Protein AF-0000000085035607 (afdb_homodimer)

Nearest PDB structures (foldseek):
  3ob6-assembly1_B  TM=6.962E-01  e=3.959E-10  Escherichia coli
  7s1y-assembly1_B  TM=7.139E-01  e=2.044E-07  Homo sapiens
  8fhn-assembly1_A  TM=6.153E-01  e=1.843E-08  Danio rerio
  8fhp-assembly1_A  TM=6.403E-01  e=1.843E-08  Danio rerio
  6m0z-assembly1_A  TM=5.279E-01  e=1.035E-05  Drosophila melanogaster

Structure (mmCIF, N/CA/C/O backbone):
data_AF-0000000085035607-model_v1
#
loop_
_entity.id
_entity.type
_entity.pdbx_description
1 polymer 'Amino acid permease-associated region'
#
loop_
_atom_site.group_PDB
_atom_site.id
_atom_site.type_symbol
_atom_site.label_atom_id
_atom_site.label_alt_id
_atom_site.label_comp_id
_atom_site.label_asym_id
_atom_site.label_entity_id
_atom_site.label_seq_id
_atom_site.pdbx_PDB_ins_code
_atom_site.Cartn_x
_atom_site.Cartn_y
_atom_site.Cartn_z
_atom_site.occupancy
_atom_site.B_iso_or_equiv
_atom_site.auth_seq_id
_atom_site.auth_comp_id
_atom_site.auth_asym_id
_atom_site.auth_atom_id
_atom_site.pdbx_PDB_model_num
ATOM 1 N N . MET A 1 1 ? 42.625 28.672 -24.312 1 25.92 1 MET A N 1
ATOM 2 C CA . MET A 1 1 ? 41.406 28.562 -23.531 1 25.92 1 MET A CA 1
ATOM 3 C C . MET A 1 1 ? 41.5 27.406 -22.531 1 25.92 1 MET A C 1
ATOM 5 O O . MET A 1 1 ? 41.625 26.25 -22.938 1 25.92 1 MET A O 1
ATOM 9 N N . SER A 1 2 ? 42.25 27.516 -21.484 1 31.12 2 SER A N 1
ATOM 10 C CA . SER A 1 2 ? 42.719 26.578 -20.469 1 31.12 2 SER A CA 1
ATOM 11 C C . SER A 1 2 ? 41.594 25.781 -19.859 1 31.12 2 SER A C 1
ATOM 13 O O . SER A 1 2 ? 40.656 26.359 -19.281 1 31.12 2 SER A O 1
ATOM 15 N N . GLY A 1 3 ? 41.062 24.75 -20.562 1 33.84 3 GLY A N 1
ATOM 16 C CA . GLY A 1 3 ? 39.906 23.891 -20.328 1 33.84 3 GLY A CA 1
ATOM 17 C C . GLY A 1 3 ? 39.906 23.281 -18.953 1 33.84 3 GLY A C 1
ATOM 18 O O . GLY A 1 3 ? 40.688 22.375 -18.641 1 33.84 3 GLY A O 1
ATOM 19 N N . GLU A 1 4 ? 39.656 24.016 -17.953 1 36.47 4 GLU A N 1
ATOM 20 C CA . GLU A 1 4 ? 39.594 23.5 -16.578 1 36.47 4 GLU A CA 1
ATOM 21 C C . GLU A 1 4 ? 38.781 22.219 -16.5 1 36.47 4 GLU A C 1
ATOM 23 O O . GLU A 1 4 ? 37.75 22.094 -17.172 1 36.47 4 GLU A O 1
ATOM 28 N N . ALA A 1 5 ? 39.344 21.156 -16.156 1 45.62 5 ALA A N 1
ATOM 29 C CA . ALA A 1 5 ? 38.781 19.828 -15.914 1 45.62 5 ALA A CA 1
ATOM 30 C C . ALA A 1 5 ? 37.406 19.938 -15.281 1 45.62 5 ALA A C 1
ATOM 32 O O . ALA A 1 5 ? 37.188 20.75 -14.391 1 45.62 5 ALA A O 1
ATOM 33 N N . PRO A 1 6 ? 36.25 19.484 -15.992 1 53.09 6 PRO A N 1
ATOM 34 C CA . PRO A 1 6 ? 34.844 19.594 -15.57 1 53.09 6 PRO A CA 1
ATOM 35 C C . PRO A 1 6 ? 34.656 19.344 -14.07 1 53.09 6 PRO A C 1
ATOM 37 O O . PRO A 1 6 ? 35.25 18.406 -13.523 1 53.09 6 PRO A O 1
ATOM 40 N N . THR A 1 7 ? 34.281 20.375 -13.234 1 63.69 7 THR A N 1
ATOM 41 C CA . THR A 1 7 ? 34 20.281 -11.805 1 63.69 7 THR A CA 1
ATOM 42 C C . THR A 1 7 ? 32.906 19.25 -11.531 1 63.69 7 THR A C 1
ATOM 44 O O . THR A 1 7 ? 32.031 19.016 -12.367 1 63.69 7 THR A O 1
ATOM 47 N N . LEU A 1 8 ? 33.094 18.328 -10.609 1 73.44 8 LEU A N 1
ATOM 48 C CA . LEU A 1 8 ? 32.188 17.266 -10.195 1 73.44 8 LEU A CA 1
ATOM 49 C C . LEU A 1 8 ? 30.766 17.812 -9.961 1 73.44 8 LEU A C 1
ATOM 51 O O . LEU A 1 8 ? 29.797 17.219 -10.438 1 73.44 8 LEU A O 1
ATOM 55 N N . PHE A 1 9 ? 30.703 19.016 -9.414 1 81.38 9 PHE A N 1
ATOM 56 C CA . PHE A 1 9 ? 29.438 19.703 -9.188 1 81.38 9 PHE A CA 1
ATOM 57 C C . PHE A 1 9 ? 29.328 20.922 -10.086 1 81.38 9 PHE A C 1
ATOM 59 O O . PHE A 1 9 ? 30.266 21.266 -10.805 1 81.38 9 PHE A O 1
ATOM 66 N N . VAL A 1 10 ? 28.125 21.484 -10.055 1 79.81 10 VAL A N 1
ATOM 67 C CA . VAL A 1 10 ? 27.859 22.609 -10.961 1 79.81 10 VAL A CA 1
ATOM 68 C C . VAL A 1 10 ? 28.875 23.719 -10.695 1 79.81 10 VAL A C 1
ATOM 70 O O . VAL A 1 10 ? 29.312 24.406 -11.625 1 79.81 10 VAL A O 1
ATOM 73 N N . ARG A 1 11 ? 29.188 23.875 -9.383 1 78.81 11 ARG A N 1
ATOM 74 C CA . ARG A 1 11 ? 30.156 24.891 -8.984 1 78.81 11 ARG A CA 1
ATOM 75 C C . ARG A 1 11 ? 30.953 24.422 -7.766 1 78.81 11 ARG A C 1
ATOM 77 O O . ARG A 1 11 ? 30.625 23.422 -7.145 1 78.81 11 ARG A O 1
ATOM 84 N N . ARG A 1 12 ? 31.984 25.297 -7.336 1 69.75 12 ARG A N 1
ATOM 85 C CA . ARG A 1 12 ? 32.906 24.906 -6.277 1 69.75 12 ARG A CA 1
ATOM 86 C C . ARG A 1 12 ? 32.312 25.203 -4.898 1 69.75 12 ARG A C 1
ATOM 88 O O . ARG A 1 12 ? 32.719 24.594 -3.908 1 69.75 12 ARG A O 1
ATOM 95 N N . ALA A 1 13 ? 31.406 26.188 -4.914 1 75.75 13 ALA A N 1
ATOM 96 C CA . ALA A 1 13 ? 30.672 26.547 -3.699 1 75.75 13 ALA A CA 1
ATOM 97 C C . ALA A 1 13 ? 29.188 26.656 -3.969 1 75.75 13 ALA A C 1
ATOM 99 O O . ALA A 1 13 ? 28.766 27 -5.082 1 75.75 13 ALA A O 1
ATOM 100 N N . SER A 1 14 ? 28.359 26.344 -2.92 1 79.88 14 SER A N 1
ATOM 101 C CA . SER A 1 14 ? 26.922 26.359 -3.115 1 79.88 14 SER A CA 1
ATOM 102 C C . SER A 1 14 ? 26.406 27.781 -3.314 1 79.88 14 SER A C 1
ATOM 104 O O . SER A 1 14 ? 25.438 28 -4.051 1 79.88 14 SER A O 1
ATOM 106 N N . GLY A 1 15 ? 27.062 28.734 -2.65 1 74.62 15 GLY A N 1
ATOM 107 C CA . GLY A 1 15 ? 26.609 30.125 -2.689 1 74.62 15 GLY A CA 1
ATOM 108 C C . GLY A 1 15 ? 25.578 30.438 -1.624 1 74.62 15 GLY A C 1
ATOM 109 O O . GLY A 1 15 ? 25.234 31.609 -1.417 1 74.62 15 GLY A O 1
ATOM 110 N N . LEU A 1 16 ? 25.203 29.484 -0.873 1 81.25 16 LEU A N 1
ATOM 111 C CA . LEU A 1 16 ? 24.281 29.688 0.243 1 81.25 16 LEU A CA 1
ATOM 112 C C . LEU A 1 16 ? 25.047 30.125 1.496 1 81.25 16 LEU A C 1
ATOM 114 O O . LEU A 1 16 ? 26.188 29.703 1.706 1 81.25 16 LEU A O 1
ATOM 118 N N . VAL A 1 17 ? 24.406 30.953 2.264 1 81.62 17 VAL A N 1
ATOM 119 C CA . VAL A 1 17 ? 25.109 31.547 3.4 1 81.62 17 VAL A CA 1
ATOM 120 C C . VAL A 1 17 ? 24.562 30.969 4.703 1 81.62 17 VAL A C 1
ATOM 122 O O . VAL A 1 17 ? 23.344 30.766 4.832 1 81.62 17 VAL A O 1
ATOM 125 N N . ARG A 1 18 ? 25.453 30.766 5.672 1 88 18 ARG A N 1
ATOM 126 C CA . ARG A 1 18 ? 25.078 30.219 6.977 1 88 18 ARG A CA 1
ATOM 127 C C . ARG A 1 18 ? 24.484 31.312 7.871 1 88 18 ARG A C 1
ATOM 129 O O . ARG A 1 18 ? 25.219 31.984 8.602 1 88 18 ARG A O 1
ATOM 136 N N . THR A 1 19 ? 23.172 31.344 7.91 1 87.5 19 THR A N 1
ATOM 137 C CA . THR A 1 19 ? 22.516 32.438 8.617 1 87.5 19 THR A CA 1
ATOM 138 C C . THR A 1 19 ? 21.516 31.891 9.641 1 87.5 19 THR A C 1
ATOM 140 O O . THR A 1 19 ? 21.047 32.625 10.5 1 87.5 19 THR A O 1
ATOM 143 N N . VAL A 1 20 ? 21.266 30.609 9.617 1 91.88 20 VAL A N 1
ATOM 144 C CA . VAL A 1 20 ? 20.172 30.047 10.398 1 91.88 20 VAL A CA 1
ATOM 145 C C . VAL A 1 20 ? 20.688 29.609 11.773 1 91.88 20 VAL A C 1
ATOM 147 O O . VAL A 1 20 ? 21.453 28.641 11.883 1 91.88 20 VAL A O 1
ATOM 150 N N . GLY A 1 21 ? 20.234 30.297 12.773 1 92.38 21 GLY A N 1
ATOM 151 C CA . GLY A 1 21 ? 20.547 29.922 14.141 1 92.38 21 GLY A CA 1
ATOM 152 C C . GLY A 1 21 ? 19.609 28.891 14.719 1 92.38 21 GLY A C 1
ATOM 153 O O . GLY A 1 21 ? 18.656 28.484 14.062 1 92.38 21 GLY A O 1
ATOM 154 N N . PRO A 1 22 ? 19.844 28.469 15.969 1 94 22 PRO A N 1
ATOM 155 C CA . PRO A 1 22 ? 19.047 27.406 16.578 1 94 22 PRO A CA 1
ATOM 156 C C . PRO A 1 22 ? 17.562 27.75 16.688 1 94 22 PRO A C 1
ATOM 158 O O . PRO A 1 22 ? 16.703 26.906 16.484 1 94 22 PRO A O 1
ATOM 161 N N . PHE A 1 23 ? 17.25 28.953 17.062 1 94.75 23 PHE A N 1
ATOM 162 C CA . PHE A 1 23 ? 15.859 29.344 17.219 1 94.75 23 PHE A CA 1
ATOM 163 C C . PHE A 1 23 ? 15.133 29.328 15.883 1 94.75 23 PHE A C 1
ATOM 165 O O . PHE A 1 23 ? 14.008 28.828 15.781 1 94.75 23 PHE A O 1
ATOM 172 N N . THR A 1 24 ? 15.781 29.906 14.914 1 94.44 24 THR A N 1
ATOM 173 C CA . THR A 1 24 ? 15.195 29.891 13.578 1 94.44 24 THR A CA 1
ATOM 174 C C . THR A 1 24 ? 15.055 28.469 13.062 1 94.44 24 THR A C 1
ATOM 176 O O . THR A 1 24 ? 14.078 28.141 12.391 1 94.44 24 THR A O 1
ATOM 179 N N . ALA A 1 25 ? 16.016 27.641 13.359 1 95.88 25 ALA A N 1
ATOM 180 C CA . ALA A 1 25 ? 15.93 26.234 12.977 1 95.88 25 ALA A CA 1
ATOM 181 C C . ALA A 1 25 ? 14.711 25.562 13.625 1 95.88 25 ALA A C 1
ATOM 183 O O . ALA A 1 25 ? 13.984 24.812 12.969 1 95.88 25 ALA A O 1
ATOM 184 N N . PHE A 1 26 ? 14.547 25.828 14.867 1 96.62 26 PHE A N 1
ATOM 185 C CA . PHE A 1 26 ? 13.375 25.312 15.562 1 96.62 26 PHE A CA 1
ATOM 186 C C . PHE A 1 26 ? 12.094 25.844 14.93 1 96.62 26 PHE A C 1
ATOM 188 O O . PHE A 1 26 ? 11.133 25.094 14.742 1 96.62 26 PHE A O 1
ATOM 195 N N . MET A 1 27 ? 12.086 27.094 14.602 1 96.12 27 MET A N 1
ATOM 196 C CA . MET A 1 27 ? 10.891 27.703 14.023 1 96.12 27 MET A CA 1
ATOM 197 C C . MET A 1 27 ? 10.586 27.109 12.648 1 96.12 27 MET A C 1
ATOM 199 O O . MET A 1 27 ? 9.422 26.984 12.266 1 96.12 27 MET A O 1
ATOM 203 N N . ILE A 1 28 ? 11.586 26.734 11.93 1 95.31 28 ILE A N 1
ATOM 204 C CA . ILE A 1 28 ? 11.367 26.062 10.656 1 95.31 28 ILE A CA 1
ATOM 205 C C . ILE A 1 28 ? 10.617 24.75 10.891 1 95.31 28 ILE A C 1
ATOM 207 O O . ILE A 1 28 ? 9.625 24.469 10.211 1 95.31 28 ILE A O 1
ATOM 211 N N . VAL A 1 29 ? 11.031 24 11.875 1 97.56 29 VAL A N 1
ATOM 212 C CA . VAL A 1 29 ? 10.414 22.719 12.203 1 97.56 29 VAL A CA 1
ATOM 213 C C . VAL A 1 29 ? 9 22.938 12.727 1 97.56 29 VAL A C 1
ATOM 215 O O . VAL A 1 29 ? 8.055 22.297 12.273 1 97.56 29 VAL A O 1
ATOM 218 N N . PHE A 1 30 ? 8.891 23.875 13.617 1 97.38 30 PHE A N 1
ATOM 219 C CA . PHE A 1 30 ? 7.605 24.156 14.234 1 97.38 30 PHE A CA 1
ATOM 220 C C . PHE A 1 30 ? 6.602 24.641 13.195 1 97.38 30 PHE A C 1
ATOM 222 O O . PHE A 1 30 ? 5.465 24.156 13.148 1 97.38 30 PHE A O 1
ATOM 229 N N . THR A 1 31 ? 7.023 25.547 12.375 1 95.12 31 THR A N 1
ATOM 230 C CA . THR A 1 31 ? 6.145 26.141 11.375 1 95.12 31 THR A CA 1
ATOM 231 C C . THR A 1 31 ? 5.77 25.109 10.305 1 95.12 31 THR A C 1
ATOM 233 O O . THR A 1 31 ? 4.645 25.125 9.797 1 95.12 31 THR A O 1
ATOM 236 N N . HIS A 1 32 ? 6.648 24.25 10.008 1 95.94 32 HIS A N 1
ATOM 237 C CA . HIS A 1 32 ? 6.391 23.25 8.984 1 95.94 32 HIS A CA 1
ATOM 238 C C . HIS A 1 32 ? 5.496 22.125 9.516 1 95.94 32 HIS A C 1
ATOM 240 O O . HIS A 1 32 ? 4.895 21.391 8.742 1 95.94 32 HIS A O 1
ATOM 246 N N . THR A 1 33 ? 5.352 21.984 10.781 1 96.94 33 THR A N 1
ATOM 247 C CA . THR A 1 33 ? 4.719 20.797 11.359 1 96.94 33 THR A CA 1
ATOM 248 C C . THR A 1 33 ? 3.336 21.141 11.906 1 96.94 33 THR A C 1
ATOM 250 O O . THR A 1 33 ? 2.344 20.5 11.547 1 96.94 33 THR A O 1
ATOM 253 N N . VAL A 1 34 ? 3.229 22.125 12.742 1 97.62 34 VAL A N 1
ATOM 254 C CA . VAL A 1 34 ? 1.983 22.422 13.438 1 97.62 34 VAL A CA 1
ATOM 255 C C . VAL A 1 34 ? 1.049 23.203 12.508 1 97.62 34 VAL A C 1
ATOM 257 O O . VAL A 1 34 ? 1.354 24.328 12.109 1 97.62 34 VAL A O 1
ATOM 260 N N . GLY A 1 35 ? 0.015 22.594 12.055 1 94.75 35 GLY A N 1
ATOM 261 C CA . GLY A 1 35 ? -0.886 23.25 11.117 1 94.75 35 GLY A CA 1
ATOM 262 C C . GLY A 1 35 ? -2.176 22.484 10.898 1 94.75 35 GLY A C 1
ATOM 263 O O . GLY A 1 35 ? -2.867 22.125 11.852 1 94.75 35 GLY A O 1
ATOM 264 N N . GLY A 1 36 ? -2.438 22.156 9.664 1 91 36 GLY A N 1
ATOM 265 C CA . GLY A 1 36 ? -3.725 21.594 9.281 1 91 36 GLY A CA 1
ATOM 266 C C . GLY A 1 36 ? -3.926 20.172 9.758 1 91 36 GLY A C 1
ATOM 267 O O . GLY A 1 36 ? -5.062 19.734 9.945 1 91 36 GLY A O 1
ATOM 268 N N . GLY A 1 37 ? -2.883 19.469 9.945 1 92.88 37 GLY A N 1
ATOM 269 C CA . GLY A 1 37 ? -3.027 18.109 10.43 1 92.88 37 GLY A CA 1
ATOM 270 C C . GLY A 1 37 ? -3.674 18.031 11.805 1 92.88 37 GLY A C 1
ATOM 271 O O . GLY A 1 37 ? -4.637 17.281 12 1 92.88 37 GLY A O 1
ATOM 272 N N . ILE A 1 38 ? -3.25 18.844 12.688 1 96.62 38 ILE A N 1
ATOM 273 C CA . ILE A 1 38 ? -3.719 18.766 14.062 1 96.62 38 ILE A CA 1
ATOM 274 C C . ILE A 1 38 ? -4.988 19.594 14.234 1 96.62 38 ILE A C 1
ATOM 276 O O . ILE A 1 38 ? -5.871 19.25 15.016 1 96.62 38 ILE A O 1
ATOM 280 N N . HIS A 1 39 ? -5.188 20.641 13.445 1 97.12 39 HIS A N 1
ATOM 281 C CA . HIS A 1 39 ? -6.281 21.562 13.711 1 97.12 39 HIS A CA 1
ATOM 282 C C . HIS A 1 39 ? -7.465 21.297 12.789 1 97.12 39 HIS A C 1
ATOM 284 O O . HIS A 1 39 ? -8.57 21.797 13.031 1 97.12 39 HIS A O 1
ATOM 290 N N . ARG A 1 40 ? -7.25 20.562 11.766 1 94.81 40 ARG A N 1
ATOM 291 C CA . ARG A 1 40 ? -8.344 20.25 10.859 1 94.81 40 ARG A CA 1
ATOM 292 C C . ARG A 1 40 ? -8.555 18.75 10.75 1 94.81 40 ARG A C 1
ATOM 294 O O . ARG A 1 40 ? -9.633 18.234 11.07 1 94.81 40 ARG A O 1
ATOM 301 N N . LEU A 1 41 ? -7.516 18.016 10.422 1 93.06 41 LEU A N 1
ATOM 302 C CA . LEU A 1 41 ? -7.668 16.578 10.203 1 93.06 41 LEU A CA 1
ATOM 303 C C . LEU A 1 41 ? -7.98 15.859 11.508 1 93.06 41 LEU A C 1
ATOM 305 O O . LEU A 1 41 ? -8.711 14.867 11.508 1 93.06 41 LEU A O 1
ATOM 309 N N . ALA A 1 42 ? -7.449 16.328 12.586 1 95.12 42 ALA A N 1
ATOM 310 C CA . ALA A 1 42 ? -7.762 15.719 13.867 1 95.12 42 ALA A CA 1
ATOM 311 C C . ALA A 1 42 ? -9.242 15.875 14.211 1 95.12 42 ALA A C 1
ATOM 313 O O . ALA A 1 42 ? -9.828 15.016 14.875 1 95.12 42 ALA A O 1
ATOM 314 N N . VAL A 1 43 ? -9.828 16.953 13.695 1 94.44 43 VAL A N 1
ATOM 315 C CA . VAL A 1 43 ? -11.234 17.219 13.984 1 94.44 43 VAL A CA 1
ATOM 316 C C . VAL A 1 43 ? -12.117 16.312 13.133 1 94.44 43 VAL A C 1
ATOM 318 O O . VAL A 1 43 ? -13.086 15.727 13.625 1 94.44 43 VAL A O 1
ATOM 321 N N . ILE A 1 44 ? -11.797 16.141 11.938 1 92.31 44 ILE A N 1
ATOM 322 C CA . ILE A 1 44 ? -12.68 15.414 11.039 1 92.31 44 ILE A CA 1
ATOM 323 C C . ILE A 1 44 ? -12.445 13.914 11.18 1 92.31 44 ILE A C 1
ATOM 325 O O . ILE A 1 44 ? -13.242 13.109 10.695 1 92.31 44 ILE A O 1
ATOM 329 N N . ALA A 1 45 ? -11.383 13.531 11.859 1 93.38 45 ALA A N 1
ATOM 330 C CA . ALA A 1 45 ? -10.969 12.133 11.953 1 93.38 45 ALA A CA 1
ATOM 331 C C . ALA A 1 45 ? -12.055 11.281 12.609 1 93.38 45 ALA A C 1
ATOM 333 O O . ALA A 1 45 ? -12.25 10.125 12.242 1 93.38 45 ALA A O 1
ATOM 334 N N . ALA A 1 46 ? -12.773 11.859 13.57 1 94.81 46 ALA A N 1
ATOM 335 C CA . ALA A 1 46 ? -13.789 11.086 14.273 1 94.81 46 ALA A CA 1
ATOM 336 C C . ALA A 1 46 ? -14.969 10.766 13.359 1 94.81 46 ALA A C 1
ATOM 338 O O . ALA A 1 46 ? -15.648 9.75 13.547 1 94.81 46 ALA A O 1
ATOM 339 N N . TYR A 1 47 ? -15.195 11.688 12.445 1 94.94 47 TYR A N 1
ATOM 340 C CA . TYR A 1 47 ? -16.25 11.438 11.461 1 94.94 47 TYR A CA 1
ATOM 341 C C . TYR A 1 47 ? -15.797 10.406 10.438 1 94.94 47 TYR A C 1
ATOM 343 O O . TYR A 1 47 ? -16.562 9.516 10.07 1 94.94 47 TYR A O 1
ATOM 351 N N . GLN A 1 48 ? -14.539 10.469 10.07 1 92 48 GLN A N 1
ATOM 352 C CA . GLN A 1 48 ? -14.031 9.609 9.008 1 92 48 GLN A CA 1
ATOM 353 C C . GLN A 1 48 ? -13.742 8.203 9.531 1 92 48 GLN A C 1
ATOM 355 O O . GLN A 1 48 ? -13.859 7.227 8.789 1 92 48 GLN A O 1
ATOM 360 N N . HIS A 1 49 ? -13.367 8.102 10.727 1 94.25 49 HIS A N 1
ATOM 361 C CA . HIS A 1 49 ? -13.094 6.852 11.422 1 94.25 49 HIS A CA 1
ATOM 362 C C . HIS A 1 49 ? -13.758 6.824 12.797 1 94.25 49 HIS A C 1
ATOM 364 O O . HIS A 1 49 ? -13.078 6.953 13.812 1 94.25 49 HIS A O 1
ATOM 370 N N . PRO A 1 50 ? -15.008 6.523 12.797 1 96.62 50 PRO A N 1
ATOM 371 C CA . PRO A 1 50 ? -15.766 6.664 14.047 1 96.62 50 PRO A CA 1
ATOM 372 C C . PRO A 1 50 ? -15.273 5.727 15.141 1 96.62 50 PRO A C 1
ATOM 374 O O . PRO A 1 50 ? -15.453 6.012 16.328 1 96.62 50 PRO A O 1
ATOM 377 N N . ALA A 1 51 ? -14.633 4.645 14.805 1 96.69 51 ALA A N 1
ATOM 378 C CA . ALA A 1 51 ? -14.172 3.678 15.797 1 96.69 51 ALA A CA 1
ATOM 379 C C . ALA A 1 51 ? -12.812 4.078 16.375 1 96.69 51 ALA A C 1
ATOM 381 O O . ALA A 1 51 ? -12.312 3.449 17.297 1 96.69 51 ALA A O 1
ATOM 382 N N . ALA A 1 52 ? -12.312 5.141 15.875 1 96.94 52 ALA A N 1
ATOM 383 C CA . ALA A 1 52 ? -10.969 5.551 16.281 1 96.94 52 ALA A CA 1
ATOM 384 C C . ALA A 1 52 ? -11.023 6.402 17.547 1 96.94 52 ALA A C 1
ATOM 386 O O . ALA A 1 52 ? -12.047 7.012 17.859 1 96.94 52 ALA A O 1
ATOM 387 N N . PHE A 1 53 ? -9.977 6.316 18.297 1 97.75 53 PHE A N 1
ATOM 388 C CA . PHE A 1 53 ? -9.672 7.336 19.297 1 97.75 53 PHE A CA 1
ATOM 389 C C . PHE A 1 53 ? -8.5 8.203 18.844 1 97.75 53 PHE A C 1
ATOM 391 O O . PHE A 1 53 ? -7.344 7.805 18.984 1 97.75 53 PHE A O 1
ATOM 398 N N . VAL A 1 54 ? -8.766 9.367 18.422 1 97.12 54 VAL A N 1
ATOM 399 C CA . VAL A 1 54 ? -7.883 10.219 17.641 1 97.12 54 VAL A CA 1
ATOM 400 C C . VAL A 1 54 ? -6.648 10.578 18.453 1 97.12 54 VAL A C 1
ATOM 402 O O . VAL A 1 54 ? -5.527 10.578 17.938 1 97.12 54 VAL A O 1
ATOM 405 N N . PRO A 1 55 ? -6.703 10.859 19.781 1 97.5 55 PRO A N 1
ATOM 406 C CA . PRO A 1 55 ? -5.496 11.156 20.562 1 97.5 55 PRO A CA 1
ATOM 407 C C . PRO A 1 55 ? -4.469 10.031 20.5 1 97.5 55 PRO A C 1
ATOM 409 O O . PRO A 1 55 ? -3.264 10.289 20.422 1 97.5 55 PRO A O 1
ATOM 412 N N . TYR A 1 56 ? -4.961 8.805 20.5 1 97.88 56 TYR A N 1
ATOM 413 C CA . TYR A 1 56 ? -4.047 7.672 20.406 1 97.88 56 TYR A CA 1
ATOM 414 C C . TYR A 1 56 ? -3.377 7.621 19.047 1 97.88 56 TYR A C 1
ATOM 416 O O . TYR A 1 56 ? -2.24 7.16 18.922 1 97.88 56 TYR A O 1
ATOM 424 N N . SER A 1 57 ? -4.125 8.016 18 1 97.44 57 SER A N 1
ATOM 425 C CA . SER A 1 57 ? -3.531 8.055 16.672 1 97.44 57 SER A CA 1
ATOM 426 C C . SER A 1 57 ? -2.295 8.945 16.641 1 97.44 57 SER A C 1
ATOM 428 O O . SER A 1 57 ? -1.262 8.57 16.078 1 97.44 57 SER A O 1
ATOM 430 N N . PHE A 1 58 ? -2.383 10.117 17.25 1 97.94 58 PHE A N 1
ATOM 431 C CA . PHE A 1 58 ? -1.278 11.07 17.266 1 97.94 58 PHE A CA 1
ATOM 432 C C . PHE A 1 58 ? -0.17 10.594 18.203 1 97.94 58 PHE A C 1
ATOM 434 O O . PHE A 1 58 ? 1.012 10.836 17.938 1 97.94 58 PHE A O 1
ATOM 441 N N . LEU A 1 59 ? -0.534 9.93 19.281 1 97.75 59 LEU A N 1
ATOM 442 C CA . LEU A 1 59 ? 0.446 9.398 20.234 1 97.75 59 LEU A CA 1
ATOM 443 C C . LEU A 1 59 ? 1.283 8.305 19.578 1 97.75 59 LEU A C 1
ATOM 445 O O . LEU A 1 59 ? 2.514 8.344 19.641 1 97.75 59 LEU A O 1
ATOM 449 N N . ILE A 1 60 ? 0.649 7.375 18.938 1 97.12 60 ILE A N 1
ATOM 450 C CA . ILE A 1 60 ? 1.322 6.23 18.328 1 97.12 60 ILE A CA 1
ATOM 451 C C . ILE A 1 60 ? 2.227 6.703 17.188 1 97.12 60 ILE A C 1
ATOM 453 O O . ILE A 1 60 ? 3.377 6.273 17.078 1 97.12 60 ILE A O 1
ATOM 457 N N . THR A 1 61 ? 1.688 7.547 16.359 1 96.75 61 THR A N 1
ATOM 458 C CA . THR A 1 61 ? 2.479 8.07 15.25 1 96.75 61 THR A CA 1
ATOM 459 C C . THR A 1 61 ? 3.678 8.859 15.766 1 96.75 61 THR A C 1
ATOM 461 O O . THR A 1 61 ? 4.766 8.797 15.188 1 96.75 61 THR A O 1
ATOM 464 N N . GLY A 1 62 ? 3.461 9.617 16.828 1 97 62 GLY A N 1
ATOM 465 C CA . GLY A 1 62 ? 4.551 10.383 17.422 1 97 62 GLY A CA 1
ATOM 466 C C . GLY A 1 62 ? 5.648 9.5 17.984 1 97 62 GLY A C 1
ATOM 467 O O . GLY A 1 62 ? 6.828 9.711 17.703 1 97 62 GLY A O 1
ATOM 468 N N . LEU A 1 63 ? 5.285 8.484 18.719 1 96.75 63 LEU A N 1
ATOM 469 C CA . LEU A 1 63 ? 6.242 7.641 19.422 1 96.75 63 LEU A CA 1
ATOM 470 C C . LEU A 1 63 ? 6.906 6.656 18.469 1 96.75 63 LEU A C 1
ATOM 472 O O . LEU A 1 63 ? 8.117 6.426 18.547 1 96.75 63 LEU A O 1
ATOM 476 N N . ALA A 1 64 ? 6.152 6.152 17.562 1 96.38 64 ALA A N 1
ATOM 477 C CA . ALA A 1 64 ? 6.664 5.066 16.734 1 96.38 64 ALA A CA 1
ATOM 478 C C . ALA A 1 64 ? 7.367 5.609 15.484 1 96.38 64 ALA A C 1
ATOM 480 O O . ALA A 1 64 ? 8.281 4.973 14.953 1 96.38 64 ALA A O 1
ATOM 481 N N . LEU A 1 65 ? 6.977 6.809 15.016 1 96.69 65 LEU A N 1
ATOM 482 C CA . LEU A 1 65 ? 7.5 7.301 13.75 1 96.69 65 LEU A CA 1
ATOM 483 C C . LEU A 1 65 ? 8.25 8.609 13.938 1 96.69 65 LEU A C 1
ATOM 485 O O . LEU A 1 65 ? 9.445 8.703 13.625 1 96.69 65 LEU A O 1
ATOM 489 N N . ALA A 1 66 ? 7.578 9.562 14.516 1 96.62 66 ALA A N 1
ATOM 490 C CA . ALA A 1 66 ? 8.086 10.93 14.508 1 96.62 66 ALA A CA 1
ATOM 491 C C . ALA A 1 66 ? 9.383 11.039 15.305 1 96.62 66 ALA A C 1
ATOM 493 O O . ALA A 1 66 ? 10.398 11.508 14.797 1 96.62 66 ALA A O 1
ATOM 494 N N . ILE A 1 67 ? 9.422 10.547 16.5 1 96.81 67 ILE A N 1
ATOM 495 C CA . ILE A 1 67 ? 10.578 10.719 17.375 1 96.81 67 ILE A CA 1
ATOM 496 C C . ILE A 1 67 ? 11.766 9.945 16.797 1 96.81 67 ILE A C 1
ATOM 498 O O . ILE A 1 67 ? 12.852 10.508 16.625 1 96.81 67 ILE A O 1
ATOM 502 N N . PRO A 1 68 ? 11.617 8.68 16.438 1 97.19 68 PRO A N 1
ATOM 503 C CA . PRO A 1 68 ? 12.766 7.973 15.859 1 97.19 68 PRO A CA 1
ATOM 504 C C . PRO A 1 68 ? 13.258 8.602 14.555 1 97.19 68 PRO A C 1
ATOM 506 O O . PRO A 1 68 ? 14.461 8.68 14.328 1 97.19 68 PRO A O 1
ATOM 509 N N . THR A 1 69 ? 12.375 9.023 13.742 1 97.25 69 THR A N 1
ATOM 510 C CA . THR A 1 69 ? 12.742 9.641 12.477 1 97.25 69 THR A CA 1
ATOM 511 C C . THR A 1 69 ? 13.484 10.953 12.711 1 97.25 69 THR A C 1
ATOM 513 O O . THR A 1 69 ? 14.477 11.242 12.039 1 97.25 69 THR A O 1
ATOM 516 N N . ALA A 1 70 ? 12.961 11.727 13.641 1 97.5 70 ALA A N 1
ATOM 517 C CA . ALA A 1 70 ? 13.633 12.977 13.992 1 97.5 70 ALA A CA 1
ATOM 518 C C . ALA A 1 70 ? 15.062 12.727 14.453 1 97.5 70 ALA A C 1
ATOM 520 O O . ALA A 1 70 ? 15.977 13.461 14.086 1 97.5 70 ALA A O 1
ATOM 521 N N . LEU A 1 71 ? 15.25 11.727 15.25 1 97.25 71 LEU A N 1
ATOM 522 C CA . LEU A 1 71 ? 16.578 11.383 15.742 1 97.25 71 LEU A CA 1
ATOM 523 C C . LEU A 1 71 ? 17.484 10.953 14.594 1 97.25 71 LEU A C 1
ATOM 525 O O . LEU A 1 71 ? 18.641 11.391 14.508 1 97.25 71 LEU A O 1
ATOM 529 N N . VAL A 1 72 ? 17 10.141 13.719 1 97.62 72 VAL A N 1
ATOM 530 C CA . VAL A 1 72 ? 17.766 9.641 12.578 1 97.62 72 VAL A CA 1
ATOM 531 C C . VAL A 1 72 ? 18.172 10.812 11.68 1 97.62 72 VAL A C 1
ATOM 533 O O . VAL A 1 72 ? 19.344 10.938 11.32 1 97.62 72 VAL A O 1
ATOM 536 N N . TYR A 1 73 ? 17.25 11.664 11.383 1 97.81 73 TYR A N 1
ATOM 537 C CA . TYR A 1 73 ? 17.516 12.781 10.484 1 97.81 73 TYR A CA 1
ATOM 538 C C . TYR A 1 73 ? 18.469 13.781 11.133 1 97.81 73 TYR A C 1
ATOM 540 O O . TYR A 1 73 ? 19.281 14.398 10.445 1 97.81 73 TYR A O 1
ATOM 548 N N . THR A 1 74 ? 18.328 13.938 12.438 1 97.06 74 THR A N 1
ATOM 549 C CA . THR A 1 74 ? 19.25 14.805 13.164 1 97.06 74 THR A CA 1
ATOM 550 C C . THR A 1 74 ? 20.672 14.281 13.07 1 97.06 74 THR A C 1
ATOM 552 O O . THR A 1 74 ? 21.609 15.039 12.773 1 97.06 74 THR A O 1
ATOM 555 N N . MET A 1 75 ? 20.859 13.039 13.289 1 96.81 75 MET A N 1
ATOM 556 C CA . MET A 1 75 ? 22.188 12.445 13.258 1 96.81 75 MET A CA 1
ATOM 557 C C . MET A 1 75 ? 22.766 12.469 11.844 1 96.81 75 MET A C 1
ATOM 559 O O . MET A 1 75 ? 23.938 12.789 11.648 1 96.81 75 MET A O 1
ATOM 563 N N . LEU A 1 76 ? 21.953 12.18 10.859 1 97.06 76 LEU A N 1
ATOM 564 C CA . LEU A 1 76 ? 22.406 12.219 9.469 1 97.06 76 LEU A CA 1
ATOM 565 C C . LEU A 1 76 ? 22.719 13.648 9.047 1 97.06 76 LEU A C 1
ATOM 567 O O . LEU A 1 76 ? 23.703 13.891 8.336 1 97.06 76 LEU A O 1
ATOM 571 N N . GLY A 1 77 ? 21.844 14.562 9.469 1 95.94 77 GLY A N 1
ATOM 572 C CA . GLY A 1 77 ? 22.047 15.961 9.133 1 95.94 77 GLY A CA 1
ATOM 573 C C . GLY A 1 77 ? 23.297 16.547 9.75 1 95.94 77 GLY A C 1
ATOM 574 O O . GLY A 1 77 ? 23.969 17.391 9.141 1 95.94 77 GLY A O 1
ATOM 575 N N . ALA A 1 78 ? 23.594 16.125 10.938 1 94.5 78 ALA A N 1
ATOM 576 C CA . ALA A 1 78 ? 24.812 16.578 11.602 1 94.5 78 ALA A CA 1
ATOM 577 C C . ALA A 1 78 ? 26.062 16 10.914 1 94.5 78 ALA A C 1
ATOM 579 O O . ALA A 1 78 ? 27.094 16.672 10.859 1 94.5 78 ALA A O 1
ATOM 580 N N . MET A 1 79 ? 25.859 14.859 10.414 1 94 79 MET A N 1
ATOM 581 C CA . MET A 1 79 ? 26.953 14.164 9.719 1 94 79 MET A CA 1
ATOM 582 C C . MET A 1 79 ? 27.172 14.766 8.336 1 94 79 MET A C 1
ATOM 584 O O . MET A 1 79 ? 28.312 14.867 7.879 1 94 79 MET A O 1
ATOM 588 N N . MET A 1 80 ? 26.125 15.086 7.695 1 93.81 80 MET A N 1
ATOM 589 C CA . MET A 1 80 ? 26.156 15.656 6.355 1 93.81 80 MET A CA 1
ATOM 590 C C . MET A 1 80 ? 25.375 16.969 6.305 1 93.81 80 MET A C 1
ATOM 592 O O . MET A 1 80 ? 24.344 17.062 5.629 1 93.81 80 MET A O 1
ATOM 596 N N . PRO A 1 81 ? 25.984 18 6.902 1 92.75 81 PRO A N 1
ATOM 597 C CA . PRO A 1 81 ? 25.266 19.281 6.988 1 92.75 81 PRO A CA 1
ATOM 598 C C . PRO A 1 81 ? 25.25 20.031 5.66 1 92.75 81 PRO A C 1
ATOM 600 O O . PRO A 1 81 ? 25.828 21.125 5.562 1 92.75 81 PRO A O 1
ATOM 603 N N . ARG A 1 82 ? 24.578 19.516 4.688 1 92 82 ARG A N 1
ATOM 604 C CA . ARG A 1 82 ? 24.438 20.062 3.338 1 92 82 ARG A CA 1
ATOM 605 C C . ARG A 1 82 ? 22.984 20.297 2.984 1 92 82 ARG A C 1
ATOM 607 O O . ARG A 1 82 ? 22.078 19.734 3.619 1 92 82 ARG A O 1
ATOM 614 N N . THR A 1 83 ? 22.812 21.078 2.008 1 91.31 83 THR A N 1
ATOM 615 C CA . THR A 1 83 ? 21.484 21.406 1.531 1 91.31 83 THR A CA 1
ATOM 616 C C . THR A 1 83 ? 20.875 20.219 0.767 1 91.31 83 THR A C 1
ATOM 618 O O . THR A 1 83 ? 21.547 19.609 -0.061 1 91.31 83 THR A O 1
ATOM 621 N N . GLY A 1 84 ? 19.641 19.891 1.088 1 93.25 84 GLY A N 1
ATOM 622 C CA . GLY A 1 84 ? 18.969 18.875 0.285 1 93.25 84 GLY A CA 1
ATOM 623 C C . GLY A 1 84 ? 18.344 17.766 1.116 1 93.25 84 GLY A C 1
ATOM 624 O O . GLY A 1 84 ? 17.531 17 0.616 1 93.25 84 GLY A O 1
ATOM 625 N N . GLY A 1 85 ? 18.766 17.672 2.363 1 94.44 85 GLY A N 1
ATOM 626 C CA . GLY A 1 85 ? 18.094 16.766 3.287 1 94.44 85 GLY A CA 1
ATOM 627 C C . GLY A 1 85 ? 18.266 15.312 2.908 1 94.44 85 GLY A C 1
ATOM 628 O O . GLY A 1 85 ? 19.375 14.844 2.684 1 94.44 85 GLY A O 1
ATOM 629 N N . ASP A 1 86 ? 17.125 14.594 2.803 1 94.62 86 ASP A N 1
ATOM 630 C CA . ASP A 1 86 ? 17.141 13.141 2.631 1 94.62 86 ASP A CA 1
ATOM 631 C C . ASP A 1 86 ? 17.672 12.758 1.251 1 94.62 86 ASP A C 1
ATOM 633 O O . ASP A 1 86 ? 18.141 11.633 1.05 1 94.62 86 ASP A O 1
ATOM 637 N N . TYR A 1 87 ? 17.609 13.711 0.307 1 96.62 87 TYR A N 1
ATOM 638 C CA . TYR A 1 87 ? 18.25 13.461 -0.977 1 96.62 87 TYR A CA 1
ATOM 639 C C . TYR A 1 87 ? 19.719 13.117 -0.79 1 96.62 87 TYR A C 1
ATOM 641 O O . TYR A 1 87 ? 20.219 12.156 -1.383 1 96.62 87 TYR A O 1
ATOM 649 N N . ILE A 1 88 ? 20.391 13.875 0.023 1 95.06 88 ILE A N 1
ATOM 650 C CA . ILE A 1 88 ? 21.812 13.68 0.278 1 95.06 88 ILE A CA 1
ATOM 651 C C . ILE A 1 88 ? 22.031 12.391 1.072 1 95.06 88 ILE A C 1
ATOM 653 O O . ILE A 1 88 ? 22.922 11.602 0.756 1 95.06 88 ILE A O 1
ATOM 657 N N . PHE A 1 89 ? 21.172 12.188 2.1 1 96.5 89 PHE A N 1
ATOM 658 C CA . PHE A 1 89 ? 21.312 11.039 2.98 1 96.5 89 PHE A CA 1
ATOM 659 C C . PHE A 1 89 ? 21.172 9.742 2.199 1 96.5 89 PHE A C 1
ATOM 661 O O . PHE A 1 89 ? 21.984 8.82 2.359 1 96.5 89 PHE A O 1
ATOM 668 N N . ILE A 1 90 ? 20.172 9.656 1.344 1 97 90 ILE A N 1
ATOM 669 C CA . ILE A 1 90 ? 19.844 8.422 0.645 1 97 90 ILE A CA 1
ATOM 670 C C . ILE A 1 90 ? 20.781 8.234 -0.546 1 97 90 ILE A C 1
ATOM 672 O O . ILE A 1 90 ? 21.266 7.129 -0.798 1 97 90 ILE A O 1
ATOM 676 N N . SER A 1 91 ? 21.094 9.32 -1.263 1 94.88 91 SER A N 1
ATOM 677 C CA . SER A 1 91 ? 21.938 9.195 -2.445 1 94.88 91 SER A CA 1
ATOM 678 C C . SER A 1 91 ? 23.375 8.844 -2.066 1 94.88 91 SER A C 1
ATOM 680 O O . SER A 1 91 ? 24.031 8.086 -2.779 1 94.88 91 SER A O 1
ATOM 682 N N . ARG A 1 92 ? 23.844 9.328 -0.959 1 93.12 92 ARG A N 1
ATOM 683 C CA . ARG A 1 92 ? 25.203 9.039 -0.522 1 93.12 92 ARG A CA 1
ATOM 684 C C . ARG A 1 92 ? 25.25 7.789 0.354 1 93.12 92 ARG A C 1
ATOM 686 O O . ARG A 1 92 ? 26.297 7.145 0.474 1 93.12 92 ARG A O 1
ATOM 693 N N . GLY A 1 93 ? 24.156 7.551 1.007 1 92.44 93 GLY A N 1
ATOM 694 C CA . GLY A 1 93 ? 24.156 6.461 1.971 1 92.44 93 GLY A CA 1
ATOM 695 C C . GLY A 1 93 ? 23.672 5.148 1.386 1 92.44 93 GLY A C 1
ATOM 696 O O . GLY A 1 93 ? 24.016 4.078 1.891 1 92.44 93 GLY A O 1
ATOM 697 N N . LEU A 1 94 ? 22.844 5.172 0.347 1 92.5 94 LEU A N 1
ATOM 698 C CA . LEU A 1 94 ? 22.297 3.969 -0.271 1 92.5 94 LEU A CA 1
ATOM 699 C C . LEU A 1 94 ? 22.625 3.926 -1.76 1 92.5 94 LEU A C 1
ATOM 701 O O . LEU A 1 94 ? 23.531 3.195 -2.18 1 92.5 94 LEU A O 1
ATOM 705 N N . ASN A 1 95 ? 21.844 4.758 -2.49 1 92.38 95 ASN A N 1
ATOM 706 C CA . ASN A 1 95 ? 21.938 4.766 -3.947 1 92.38 95 ASN A CA 1
ATOM 707 C C . ASN A 1 95 ? 21.422 6.07 -4.539 1 92.38 95 ASN A C 1
ATOM 709 O O . ASN A 1 95 ? 20.422 6.609 -4.074 1 92.38 95 ASN A O 1
ATOM 713 N N . PRO A 1 96 ? 22.234 6.598 -5.516 1 93.62 96 PRO A N 1
ATOM 714 C CA . PRO A 1 96 ? 21.812 7.871 -6.102 1 93.62 96 PRO A CA 1
ATOM 715 C C . PRO A 1 96 ? 20.422 7.805 -6.723 1 93.62 96 PRO A C 1
ATOM 717 O O . PRO A 1 96 ? 19.641 8.766 -6.629 1 93.62 96 PRO A O 1
ATOM 720 N N . THR A 1 97 ? 20.078 6.691 -7.391 1 95.25 97 THR A N 1
ATOM 721 C CA . THR A 1 97 ? 18.781 6.551 -8.039 1 95.25 97 THR A CA 1
ATOM 722 C C . THR A 1 97 ? 17.656 6.609 -7.004 1 95.25 97 THR A C 1
ATOM 724 O O . THR A 1 97 ? 16.688 7.348 -7.18 1 95.25 97 THR A O 1
ATOM 727 N N . MET A 1 98 ? 17.828 5.898 -5.941 1 95.5 98 MET A N 1
ATOM 728 C CA . MET A 1 98 ? 16.844 5.875 -4.875 1 95.5 98 MET A CA 1
ATOM 729 C C . MET A 1 98 ? 16.75 7.23 -4.18 1 95.5 98 MET A C 1
ATOM 731 O O . MET A 1 98 ? 15.68 7.645 -3.744 1 95.5 98 MET A O 1
ATOM 735 N N . GLY A 1 99 ? 17.938 7.848 -4.035 1 96.69 99 GLY A N 1
ATOM 736 C CA . GLY A 1 99 ? 17.953 9.172 -3.439 1 96.69 99 GLY A CA 1
ATOM 737 C C . GLY A 1 99 ? 17.141 10.188 -4.219 1 96.69 99 GLY A C 1
ATOM 738 O O . GLY A 1 99 ? 16.328 10.922 -3.643 1 96.69 99 GLY A O 1
ATOM 739 N N . PHE A 1 100 ? 17.344 10.188 -5.539 1 97.19 100 PHE A N 1
ATOM 740 C CA . PHE A 1 100 ? 16.594 11.109 -6.375 1 97.19 100 PHE A CA 1
ATOM 741 C C . PHE A 1 100 ? 15.102 10.789 -6.332 1 97.19 100 PHE A C 1
ATOM 743 O O . PHE A 1 100 ? 14.273 11.688 -6.168 1 97.19 100 PHE A O 1
ATOM 750 N N . LEU A 1 101 ? 14.727 9.523 -6.445 1 97.88 101 LEU A N 1
ATOM 751 C CA . LEU A 1 101 ? 13.328 9.133 -6.512 1 97.88 101 LEU A CA 1
ATOM 752 C C . LEU A 1 101 ? 12.617 9.422 -5.195 1 97.88 101 LEU A C 1
ATOM 754 O O . LEU A 1 101 ? 11.469 9.859 -5.188 1 97.88 101 LEU A O 1
ATOM 758 N N . ALA A 1 102 ? 13.289 9.094 -4.086 1 97.62 102 ALA A N 1
ATOM 759 C CA . ALA A 1 102 ? 12.719 9.406 -2.775 1 97.62 102 ALA A CA 1
ATOM 760 C C . ALA A 1 102 ? 12.477 10.906 -2.629 1 97.62 102 ALA A C 1
ATOM 762 O O . ALA A 1 102 ? 11.406 11.328 -2.178 1 97.62 102 ALA A O 1
ATOM 763 N N . SER A 1 103 ? 13.445 11.703 -3.01 1 97.94 103 SER A N 1
ATOM 764 C CA . SER A 1 103 ? 13.328 13.156 -2.926 1 97.94 103 SER A CA 1
ATOM 765 C C . SER A 1 103 ? 12.273 13.68 -3.891 1 97.94 103 SER A C 1
ATOM 767 O O . SER A 1 103 ? 11.547 14.625 -3.57 1 97.94 103 SER A O 1
ATOM 769 N N . TRP A 1 104 ? 12.203 13.094 -5.055 1 97.69 104 TRP A N 1
ATOM 770 C CA . TRP A 1 104 ? 11.195 13.438 -6.051 1 97.69 104 TRP A CA 1
ATOM 771 C C . TRP A 1 104 ? 9.789 13.203 -5.508 1 97.69 104 TRP A C 1
ATOM 773 O O . TRP A 1 104 ? 8.906 14.047 -5.66 1 97.69 104 TRP A O 1
ATOM 783 N N . GLY A 1 105 ? 9.602 12.047 -4.914 1 96.81 105 GLY A N 1
ATOM 784 C CA . GLY A 1 105 ? 8.328 11.758 -4.277 1 96.81 105 GLY A CA 1
ATOM 785 C C . GLY A 1 105 ? 8 12.711 -3.145 1 96.81 105 GLY A C 1
ATOM 786 O O . GLY A 1 105 ? 6.855 13.164 -3.014 1 96.81 105 GLY A O 1
ATOM 787 N N . PHE A 1 106 ? 8.984 13.008 -2.346 1 96.94 106 PHE A N 1
ATOM 788 C CA . PHE A 1 106 ? 8.773 13.906 -1.221 1 96.94 106 PHE A CA 1
ATOM 789 C C . PHE A 1 106 ? 8.469 15.32 -1.707 1 96.94 106 PHE A C 1
ATOM 791 O O . PHE A 1 106 ? 7.688 16.047 -1.086 1 96.94 106 PHE A O 1
ATOM 798 N N . TRP A 1 107 ? 9.078 15.734 -2.809 1 96.62 107 TRP A N 1
ATOM 799 C CA . TRP A 1 107 ? 8.789 17.047 -3.381 1 96.62 107 TRP A CA 1
ATOM 800 C C . TRP A 1 107 ? 7.316 17.156 -3.762 1 96.62 107 TRP A C 1
ATOM 802 O O . TRP A 1 107 ? 6.695 18.203 -3.555 1 96.62 107 TRP A O 1
ATOM 812 N N . PHE A 1 108 ? 6.816 16.078 -4.277 1 93.44 108 PHE A N 1
ATOM 813 C CA . PHE A 1 108 ? 5.387 16.016 -4.559 1 93.44 108 PHE A CA 1
ATOM 814 C C . PHE A 1 108 ? 4.574 16.266 -3.293 1 93.44 108 PHE A C 1
ATOM 816 O O . PHE A 1 108 ? 3.623 17.047 -3.305 1 93.44 108 PHE A O 1
ATOM 823 N N . THR A 1 109 ? 4.93 15.594 -2.27 1 94.19 109 THR A N 1
ATOM 824 C CA . THR A 1 109 ? 4.273 15.742 -0.975 1 94.19 109 THR A CA 1
ATOM 825 C C . THR A 1 109 ? 4.305 17.188 -0.517 1 94.19 109 THR A C 1
ATOM 827 O O . THR A 1 109 ? 3.289 17.734 -0.068 1 94.19 109 THR A O 1
ATOM 830 N N . GLU A 1 110 ? 5.387 17.844 -0.689 1 94.75 110 GLU A N 1
ATOM 831 C CA . GLU A 1 110 ? 5.582 19.203 -0.186 1 94.75 110 GLU A CA 1
ATOM 832 C C . GLU A 1 110 ? 4.738 20.203 -0.965 1 94.75 110 GLU A C 1
ATOM 834 O O . GLU A 1 110 ? 4.027 21.016 -0.372 1 94.75 110 GLU A O 1
ATOM 839 N N . VAL A 1 111 ? 4.777 20.141 -2.225 1 92.25 111 VAL A N 1
ATOM 840 C CA . VAL A 1 111 ? 4.105 21.156 -3.018 1 92.25 111 VAL A CA 1
ATOM 841 C C . VAL A 1 111 ? 2.594 20.969 -2.926 1 92.25 111 VAL A C 1
ATOM 843 O O . VAL A 1 111 ? 1.837 21.953 -2.982 1 92.25 111 VAL A O 1
ATOM 846 N N . LEU A 1 112 ? 2.186 19.75 -2.877 1 90.88 112 LEU A N 1
ATOM 847 C CA . LEU A 1 112 ? 0.753 19.516 -2.73 1 90.88 112 LEU A CA 1
ATOM 848 C C . LEU A 1 112 ? 0.272 19.938 -1.346 1 90.88 112 LEU A C 1
ATOM 850 O O . LEU A 1 112 ? -0.804 20.531 -1.212 1 90.88 112 LEU A O 1
ATOM 854 N N . SER A 1 113 ? 0.997 19.609 -0.361 1 91.69 113 SER A N 1
ATOM 855 C CA . SER A 1 113 ? 0.632 19.984 1.001 1 91.69 113 SER A CA 1
ATOM 856 C C . SER A 1 113 ? 0.553 21.5 1.151 1 91.69 113 SER A C 1
ATOM 858 O O . SER A 1 113 ? -0.316 22.016 1.858 1 91.69 113 SER A O 1
ATOM 860 N N . TYR A 1 114 ? 1.501 22.094 0.505 1 90.5 114 TYR A N 1
ATOM 861 C CA . TYR A 1 114 ? 1.504 23.562 0.531 1 90.5 114 TYR A CA 1
ATOM 862 C C . TYR A 1 114 ? 0.205 24.109 -0.041 1 90.5 114 TYR A C 1
ATOM 864 O O . TYR A 1 114 ? -0.405 25.016 0.547 1 90.5 114 TYR A O 1
ATOM 872 N N . GLY A 1 115 ? -0.221 23.625 -1.12 1 90.62 115 GLY A N 1
ATOM 873 C CA . GLY A 1 115 ? -1.485 24.031 -1.708 1 90.62 115 GLY A CA 1
ATOM 874 C C . GLY A 1 115 ? -2.684 23.719 -0.836 1 90.62 115 GLY A C 1
ATOM 875 O O . GLY A 1 115 ? -3.607 24.516 -0.716 1 90.62 115 GLY A O 1
ATOM 876 N N . ILE A 1 116 ? -2.684 22.594 -0.246 1 91.25 116 ILE A N 1
ATOM 877 C CA . ILE A 1 116 ? -3.758 22.156 0.638 1 91.25 116 ILE A CA 1
ATOM 878 C C . ILE A 1 116 ? -3.857 23.094 1.837 1 91.25 116 ILE A C 1
ATOM 880 O O . ILE A 1 116 ? -4.957 23.5 2.232 1 91.25 116 ILE A O 1
ATOM 884 N N . ILE A 1 117 ? -2.727 23.438 2.381 1 92.75 117 ILE A N 1
ATOM 885 C CA . ILE A 1 117 ? -2.697 24.297 3.559 1 92.75 117 ILE A CA 1
ATOM 886 C C . ILE A 1 117 ? -3.227 25.688 3.201 1 92.75 117 ILE A C 1
ATOM 888 O O . ILE A 1 117 ? -3.951 26.312 3.986 1 92.75 117 ILE A O 1
ATOM 892 N N . ALA A 1 118 ? -2.85 26.125 2.021 1 93.44 118 ALA A N 1
ATOM 893 C CA . ALA A 1 118 ? -3.379 27.406 1.573 1 93.44 118 ALA A CA 1
ATOM 894 C C . ALA A 1 118 ? -4.902 27.375 1.494 1 93.44 118 ALA A C 1
ATOM 896 O O . ALA A 1 118 ? -5.57 28.344 1.865 1 93.44 118 ALA A O 1
ATOM 897 N N . TRP A 1 119 ? -5.398 26.281 1.088 1 92.31 119 TRP A N 1
ATOM 898 C CA . TRP A 1 119 ? -6.84 26.094 0.963 1 92.31 119 TRP A CA 1
ATOM 899 C C . TRP A 1 119 ? -7.488 25.922 2.332 1 92.31 119 TRP A C 1
ATOM 901 O O . TRP A 1 119 ? -8.492 26.578 2.633 1 92.31 119 TRP A O 1
ATOM 911 N N . TYR A 1 120 ? -6.91 25.125 3.184 1 92.25 120 TYR A N 1
ATOM 912 C CA . TYR A 1 120 ? -7.469 24.797 4.488 1 92.25 120 TYR A CA 1
ATOM 913 C C . TYR A 1 120 ? -7.477 26.016 5.406 1 92.25 120 TYR A C 1
ATOM 915 O O . TYR A 1 120 ? -8.367 26.156 6.25 1 92.25 120 TYR A O 1
ATOM 923 N N . SER A 1 121 ? -6.508 26.875 5.289 1 94.06 121 SER A N 1
ATOM 924 C CA . SER A 1 121 ? -6.348 28 6.211 1 94.06 121 SER A CA 1
ATOM 925 C C . SER A 1 121 ? -7.543 28.938 6.145 1 94.06 121 SER A C 1
ATOM 927 O O . SER A 1 121 ? -7.887 29.578 7.137 1 94.06 121 SER A O 1
ATOM 929 N N . ILE A 1 122 ? -8.203 28.922 5.066 1 95.44 122 ILE A N 1
ATOM 930 C CA . ILE A 1 122 ? -9.273 29.891 4.824 1 95.44 122 ILE A CA 1
ATOM 931 C C . ILE A 1 122 ? -10.422 29.641 5.793 1 95.44 122 ILE A C 1
ATOM 933 O O . ILE A 1 122 ? -11 30.578 6.336 1 95.44 122 ILE A O 1
ATOM 937 N N . ASP A 1 123 ? -10.727 28.438 6.062 1 95.06 123 ASP A N 1
ATOM 938 C CA . ASP A 1 123 ? -11.852 28.078 6.934 1 95.06 123 ASP A CA 1
ATOM 939 C C . ASP A 1 123 ? -11.625 28.609 8.352 1 95.06 123 ASP A C 1
ATOM 941 O O . ASP A 1 123 ? -12.586 28.922 9.062 1 95.06 123 ASP A O 1
ATOM 945 N N . PHE A 1 124 ? -10.453 28.688 8.773 1 96 124 PHE A N 1
ATOM 946 C CA . PHE A 1 124 ? -10.156 29.188 10.102 1 96 124 PHE A CA 1
ATOM 947 C C . PHE A 1 124 ? -10.43 30.688 10.18 1 96 124 PHE A C 1
ATOM 949 O O . PHE A 1 124 ? -10.977 31.172 11.172 1 96 124 PHE A O 1
ATOM 956 N N . PHE A 1 125 ? -10.07 31.359 9.133 1 97 125 PHE A N 1
ATOM 957 C CA . PHE A 1 125 ? -10.367 32.781 9.078 1 97 125 PHE A CA 1
ATOM 958 C C . PHE A 1 125 ? -11.867 33.031 8.93 1 97 125 PHE A C 1
ATOM 960 O O . PHE A 1 125 ? -12.398 34 9.445 1 97 125 PHE A O 1
ATOM 967 N N . VAL A 1 126 ? -12.508 32.156 8.203 1 97.56 126 VAL A N 1
ATOM 968 C CA . VAL A 1 126 ? -13.961 32.219 8.133 1 97.56 126 VAL A CA 1
ATOM 969 C C . VAL A 1 126 ? -14.555 32.156 9.539 1 97.56 126 VAL A C 1
ATOM 971 O O . VAL A 1 126 ? -15.453 32.938 9.883 1 97.56 126 VAL A O 1
ATOM 974 N N . GLY A 1 127 ? -14.055 31.25 10.336 1 96.69 127 GLY A N 1
ATOM 975 C CA . GLY A 1 127 ? -14.516 31.141 11.711 1 96.69 127 GLY A CA 1
ATOM 976 C C . GLY A 1 127 ? -14.297 32.406 12.516 1 96.69 127 GLY A C 1
ATOM 977 O O . GLY A 1 127 ? -15.195 32.875 13.234 1 96.69 127 GLY A O 1
ATOM 978 N N . ALA A 1 128 ? -13.148 33 12.359 1 96.62 128 ALA A N 1
ATOM 979 C CA . ALA A 1 128 ? -12.805 34.219 13.109 1 96.62 128 ALA A CA 1
ATOM 980 C C . ALA A 1 128 ? -13.672 35.375 12.688 1 96.62 128 ALA A C 1
ATOM 982 O O . ALA A 1 128 ? -14.164 36.125 13.531 1 96.62 128 ALA A O 1
ATOM 983 N N . VAL A 1 129 ? -13.883 35.531 11.398 1 97.94 129 VAL A N 1
ATOM 984 C CA . VAL A 1 129 ? -14.656 36.625 10.875 1 97.94 129 VAL A CA 1
ATOM 985 C C . VAL A 1 129 ? -16.141 36.469 11.219 1 97.94 129 VAL A C 1
ATOM 987 O O . VAL A 1 129 ? -16.844 37.438 11.5 1 97.94 129 VAL A O 1
ATOM 990 N N . THR A 1 130 ? -16.578 35.25 11.195 1 97.69 130 THR A N 1
ATOM 991 C CA . THR A 1 130 ? -17.953 34.969 11.617 1 97.69 130 THR A CA 1
ATOM 992 C C . THR A 1 130 ? -18.156 35.344 13.078 1 97.69 130 THR A C 1
ATOM 994 O O . THR A 1 130 ? -19.141 36 13.43 1 97.69 130 THR A O 1
ATOM 997 N N . ALA A 1 131 ? -17.203 34.938 13.914 1 96.06 131 ALA A N 1
ATOM 998 C CA . ALA A 1 131 ? -17.281 35.281 15.336 1 96.06 131 ALA A CA 1
ATOM 999 C C . ALA A 1 131 ? -17.312 36.781 15.539 1 96.06 131 ALA A C 1
ATOM 1001 O O . ALA A 1 131 ? -18.062 37.281 16.375 1 96.06 131 ALA A O 1
ATOM 1002 N N . ALA A 1 132 ? -16.516 37.469 14.797 1 97.12 132 ALA A N 1
ATOM 1003 C CA . ALA A 1 132 ? -16.484 38.938 14.883 1 97.12 132 ALA A CA 1
ATOM 1004 C C . ALA A 1 132 ? -17.812 39.531 14.43 1 97.12 132 ALA A C 1
ATOM 1006 O O . ALA A 1 132 ? -18.312 40.469 15.039 1 97.12 132 ALA A O 1
ATOM 1007 N N . GLY A 1 133 ? -18.297 39 13.336 1 97.38 133 GLY A N 1
ATOM 1008 C CA . GLY A 1 133 ? -19.562 39.469 12.836 1 97.38 133 GLY A CA 1
ATOM 1009 C C . GLY A 1 133 ? -20.703 39.281 13.828 1 97.38 133 GLY A C 1
ATOM 1010 O O . GLY A 1 133 ? -21.547 40.188 13.992 1 97.38 133 GLY A O 1
ATOM 1011 N N . ILE A 1 134 ? -20.75 38.188 14.461 1 95.06 134 ILE A N 1
ATOM 1012 C CA . ILE A 1 134 ? -21.781 37.906 15.453 1 95.06 134 ILE A CA 1
ATOM 1013 C C . ILE A 1 134 ? -21.609 38.844 16.656 1 95.06 134 ILE A C 1
ATOM 1015 O O . ILE A 1 134 ? -22.578 39.469 17.094 1 95.06 134 ILE A O 1
ATOM 1019 N N . ALA A 1 135 ? -20.406 38.938 17.156 1 93.25 135 ALA A N 1
ATOM 1020 C CA . ALA A 1 135 ? -20.125 39.719 18.359 1 93.25 135 ALA A CA 1
ATOM 1021 C C . ALA A 1 135 ? -20.422 41.188 18.156 1 93.25 135 ALA A C 1
ATOM 1023 O O . ALA A 1 135 ? -20.875 41.875 19.078 1 93.25 135 ALA A O 1
ATOM 1024 N N . LEU A 1 136 ? -20.172 41.656 16.938 1 95 136 LEU A N 1
ATOM 1025 C CA . LEU A 1 136 ? -20.312 43.094 16.656 1 95 136 LEU A CA 1
ATOM 1026 C C . LEU A 1 136 ? -21.641 43.375 15.945 1 95 136 LEU A C 1
ATOM 1028 O O . LEU A 1 136 ? -21.922 44.531 15.617 1 95 136 LEU A O 1
ATOM 1032 N N . ASN A 1 137 ? -22.406 42.344 15.703 1 94.69 137 ASN A N 1
ATOM 1033 C CA . ASN A 1 137 ? -23.641 42.5 14.938 1 94.69 137 ASN A CA 1
ATOM 1034 C C . ASN A 1 137 ? -23.406 43.219 13.609 1 94.69 137 ASN A C 1
ATOM 1036 O O . ASN A 1 137 ? -24.078 44.188 13.305 1 94.69 137 ASN A O 1
ATOM 1040 N N . ASP A 1 138 ? -22.406 42.75 12.922 1 97.5 138 ASP A N 1
ATOM 1041 C CA . ASP A 1 138 ? -21.984 43.406 11.68 1 97.5 138 ASP A CA 1
ATOM 1042 C C . ASP A 1 138 ? -22.281 42.5 10.477 1 97.5 138 ASP A C 1
ATOM 1044 O O . ASP A 1 138 ? -21.562 41.531 10.234 1 97.5 138 ASP A O 1
ATOM 1048 N N . GLU A 1 139 ? -23.156 42.906 9.641 1 96.69 139 GLU A N 1
ATOM 1049 C CA . GLU A 1 139 ? -23.578 42.125 8.484 1 96.69 139 GLU A CA 1
ATOM 1050 C C . GLU A 1 139 ? -22.5 42.094 7.414 1 96.69 139 GLU A C 1
ATOM 1052 O O . GLU A 1 139 ? -22.406 41.125 6.652 1 96.69 139 GLU A O 1
ATOM 1057 N N . GLY A 1 140 ? -21.812 43.125 7.41 1 97.25 140 GLY A N 1
ATOM 1058 C CA . GLY A 1 140 ? -20.719 43.156 6.457 1 97.25 140 GLY A CA 1
ATOM 1059 C C . GLY A 1 140 ? -19.656 42.094 6.711 1 97.25 140 GLY A C 1
ATOM 1060 O O . GLY A 1 140 ? -19.188 41.438 5.777 1 97.25 140 GLY A O 1
ATOM 1061 N N . LEU A 1 141 ? -19.281 41.969 7.934 1 97.69 141 LEU A N 1
ATOM 1062 C CA . LEU A 1 141 ? -18.328 40.938 8.32 1 97.69 141 LEU A CA 1
ATOM 1063 C C . LEU A 1 141 ? -18.891 39.531 8.047 1 97.69 141 LEU A C 1
ATOM 1065 O O . LEU A 1 141 ? -18.188 38.656 7.566 1 97.69 141 LEU A O 1
ATOM 1069 N N . LEU A 1 142 ? -20.125 39.344 8.328 1 97.75 142 LEU A N 1
ATOM 1070 C CA . LEU A 1 142 ? -20.781 38.062 8.086 1 97.75 142 LEU A CA 1
ATOM 1071 C C . LEU A 1 142 ? -20.828 37.75 6.598 1 97.75 142 LEU A C 1
ATOM 1073 O O . LEU A 1 142 ? -20.594 36.594 6.195 1 97.75 142 LEU A O 1
ATOM 1077 N N . ALA A 1 143 ? -21.078 38.75 5.793 1 97.56 143 ALA A N 1
ATOM 1078 C CA . ALA A 1 143 ? -21.094 38.562 4.344 1 97.56 143 ALA A CA 1
ATOM 1079 C C . ALA A 1 143 ? -19.703 38.219 3.824 1 97.56 143 ALA A C 1
ATOM 1081 O O . ALA A 1 143 ? -19.562 37.406 2.898 1 97.56 143 ALA A O 1
ATOM 1082 N N . THR A 1 144 ? -18.797 38.844 4.359 1 97.81 144 THR A N 1
ATOM 1083 C CA . THR A 1 144 ? -17.422 38.562 3.988 1 97.81 144 THR A CA 1
ATOM 1084 C C . THR A 1 144 ? -17.062 37.125 4.32 1 97.81 144 THR A C 1
ATOM 1086 O O . THR A 1 144 ? -16.469 36.406 3.498 1 97.81 144 THR A O 1
ATOM 1089 N N . ALA A 1 145 ? -17.375 36.719 5.496 1 97.81 145 ALA A N 1
ATOM 1090 C CA . ALA A 1 145 ? -17.125 35.344 5.91 1 97.81 145 ALA A CA 1
ATOM 1091 C C . ALA A 1 145 ? -17.812 34.344 4.977 1 97.81 145 ALA A C 1
ATOM 1093 O O . ALA A 1 145 ? -17.234 33.312 4.625 1 97.81 145 ALA A O 1
ATOM 1094 N N . GLN A 1 146 ? -18.953 34.625 4.555 1 96.69 146 GLN A N 1
ATOM 1095 C CA . GLN A 1 146 ? -19.719 33.75 3.654 1 96.69 146 GLN A CA 1
ATOM 1096 C C . GLN A 1 146 ? -19.031 33.656 2.291 1 96.69 146 GLN A C 1
ATOM 1098 O O . GLN A 1 146 ? -18.953 32.562 1.715 1 96.69 146 GLN A O 1
ATOM 1103 N N . TRP A 1 147 ? -18.656 34.781 1.868 1 97.12 147 TRP A N 1
ATOM 1104 C CA . TRP A 1 147 ? -17.953 34.75 0.592 1 97.12 147 TRP A CA 1
ATOM 1105 C C . TRP A 1 147 ? -16.672 33.938 0.692 1 97.12 147 TRP A C 1
ATOM 1107 O O . TRP A 1 147 ? -16.359 33.125 -0.199 1 97.12 147 TRP A O 1
ATOM 1117 N N . MET A 1 148 ? -15.906 34.156 1.746 1 97.19 148 MET A N 1
ATOM 1118 C CA . MET A 1 148 ? -14.656 33.438 1.954 1 97.19 148 MET A CA 1
ATOM 1119 C C . MET A 1 148 ? -14.898 31.922 1.952 1 97.19 148 MET A C 1
ATOM 1121 O O . MET A 1 148 ? -14.055 31.156 1.501 1 97.19 148 MET A O 1
ATOM 1125 N N . ALA A 1 149 ? -16.031 31.531 2.389 1 95.31 149 ALA A N 1
ATOM 1126 C CA . ALA A 1 149 ? -16.344 30.125 2.555 1 95.31 149 ALA A CA 1
ATOM 1127 C C . ALA A 1 149 ? -16.75 29.484 1.226 1 95.31 149 ALA A C 1
ATOM 1129 O O . ALA A 1 149 ? -16.766 28.266 1.097 1 95.31 149 ALA A O 1
ATOM 1130 N N . THR A 1 150 ? -17.031 30.297 0.213 1 93.88 150 THR A N 1
ATOM 1131 C CA . THR A 1 150 ? -17.422 29.781 -1.092 1 93.88 150 THR A CA 1
ATOM 1132 C C . THR A 1 150 ? -16.219 29.188 -1.815 1 93.88 150 THR A C 1
ATOM 1134 O O . THR A 1 150 ? -15.07 29.422 -1.426 1 93.88 150 THR A O 1
ATOM 1137 N N . THR A 1 151 ? -16.484 28.375 -2.783 1 92 151 THR A N 1
ATOM 1138 C CA . THR A 1 151 ? -15.422 27.812 -3.615 1 92 151 THR A CA 1
ATOM 1139 C C . THR A 1 151 ? -14.625 28.922 -4.297 1 92 151 THR A C 1
ATOM 1141 O O . THR A 1 151 ? -13.398 28.844 -4.387 1 92 151 THR A O 1
ATOM 1144 N N . GLU A 1 152 ? -15.344 29.906 -4.785 1 94.31 152 GLU A N 1
ATOM 1145 C CA . GLU A 1 152 ? -14.68 31.047 -5.41 1 94.31 152 GLU A CA 1
ATOM 1146 C C . GLU A 1 152 ? -13.758 31.766 -4.426 1 94.31 152 GLU A C 1
ATOM 1148 O O . GLU A 1 152 ? -12.625 32.125 -4.77 1 94.31 152 GLU A O 1
ATOM 1153 N N . GLY A 1 153 ? -14.273 32.031 -3.217 1 96.25 153 GLY A N 1
ATOM 1154 C CA . GLY A 1 153 ? -13.438 32.625 -2.188 1 96.25 153 GLY A CA 1
ATOM 1155 C C . GLY A 1 153 ? -12.188 31.828 -1.887 1 96.25 153 GLY A C 1
ATOM 1156 O O . GLY A 1 153 ? -11.102 32.406 -1.735 1 96.25 153 GLY A O 1
ATOM 1157 N N . HIS A 1 154 ? -12.375 30.531 -1.83 1 94.81 154 HIS A N 1
ATOM 1158 C CA . HIS A 1 154 ? -11.234 29.672 -1.568 1 94.81 154 HIS A CA 1
ATOM 1159 C C . HIS A 1 154 ? -10.211 29.75 -2.695 1 94.81 154 HIS A C 1
ATOM 1161 O O . HIS A 1 154 ? -9 29.781 -2.443 1 94.81 154 HIS A O 1
ATOM 1167 N N . TRP A 1 155 ? -10.68 29.75 -3.926 1 93.62 155 TRP A N 1
ATOM 1168 C CA . TRP A 1 155 ? -9.781 29.844 -5.074 1 93.62 155 TRP A CA 1
ATOM 1169 C C . TRP A 1 155 ? -8.992 31.141 -5.039 1 93.62 155 TRP A C 1
ATOM 1171 O O . TRP A 1 155 ? -7.762 31.141 -5.156 1 93.62 155 TRP A O 1
ATOM 1181 N N . ILE A 1 156 ? -9.625 32.156 -4.816 1 96.56 156 ILE A N 1
ATOM 1182 C CA . ILE A 1 156 ? -9 33.5 -4.879 1 96.56 156 ILE A CA 1
ATOM 1183 C C . ILE A 1 156 ? -8.039 33.656 -3.707 1 96.56 156 ILE A C 1
ATOM 1185 O O . ILE A 1 156 ? -6.891 34.062 -3.895 1 96.56 156 ILE A O 1
ATOM 1189 N N . LEU A 1 157 ? -8.492 33.344 -2.541 1 96.81 157 LEU A N 1
ATOM 1190 C CA . LEU A 1 157 ? -7.656 33.531 -1.36 1 96.81 157 LEU A CA 1
ATOM 1191 C C . LEU A 1 157 ? -6.496 32.531 -1.354 1 96.81 157 LEU A C 1
ATOM 1193 O O . LEU A 1 157 ? -5.375 32.906 -0.988 1 96.81 157 LEU A O 1
ATOM 1197 N N . GLY A 1 158 ? -6.816 31.312 -1.719 1 95.19 158 GLY A N 1
ATOM 1198 C CA . GLY A 1 158 ? -5.75 30.312 -1.787 1 95.19 158 GLY A CA 1
ATOM 1199 C C . GLY A 1 158 ? -4.629 30.719 -2.727 1 95.19 158 GLY A C 1
ATOM 1200 O O . GLY A 1 158 ? -3.453 30.656 -2.361 1 95.19 158 GLY A O 1
ATOM 1201 N N . ILE A 1 159 ? -4.957 31.109 -3.936 1 95.88 159 ILE A N 1
ATOM 1202 C CA . ILE A 1 159 ? -3.98 31.562 -4.922 1 95.88 159 ILE A CA 1
ATOM 1203 C C . ILE A 1 159 ? -3.234 32.781 -4.398 1 95.88 159 ILE A C 1
ATOM 1205 O O . ILE A 1 159 ? -2.016 32.875 -4.547 1 95.88 159 ILE A O 1
ATOM 1209 N N . THR A 1 160 ? -3.947 33.625 -3.783 1 97.25 160 THR A N 1
ATOM 1210 C CA . THR A 1 160 ? -3.354 34.844 -3.236 1 97.25 160 THR A CA 1
ATOM 1211 C C . THR A 1 160 ? -2.322 34.531 -2.164 1 97.25 160 THR A C 1
ATOM 1213 O O . THR A 1 160 ? -1.232 35.094 -2.139 1 97.25 160 THR A O 1
ATOM 1216 N N . PHE A 1 161 ? -2.67 33.625 -1.238 1 96.19 161 PHE A N 1
ATOM 1217 C CA . PHE A 1 161 ? -1.735 33.219 -0.197 1 96.19 161 PHE A CA 1
ATOM 1218 C C . PHE A 1 161 ? -0.465 32.656 -0.808 1 96.19 161 PHE A C 1
ATOM 1220 O O . PHE A 1 161 ? 0.642 32.969 -0.374 1 96.19 161 PHE A O 1
ATOM 1227 N N . VAL A 1 162 ? -0.618 31.766 -1.808 1 95.19 162 VAL A N 1
ATOM 1228 C CA . VAL A 1 162 ? 0.522 31.141 -2.469 1 95.19 162 VAL A CA 1
ATOM 1229 C C . VAL A 1 162 ? 1.406 32.219 -3.102 1 95.19 162 VAL A C 1
ATOM 1231 O O . VAL A 1 162 ? 2.633 32.156 -2.98 1 95.19 162 VAL A O 1
ATOM 1234 N N . LEU A 1 163 ? 0.82 33.219 -3.727 1 96.38 163 LEU A N 1
ATOM 1235 C CA . LEU A 1 163 ? 1.563 34.25 -4.406 1 96.38 163 LEU A CA 1
ATOM 1236 C C . LEU A 1 163 ? 2.273 35.156 -3.398 1 96.38 163 LEU A C 1
ATOM 1238 O O . LEU A 1 163 ? 3.428 35.531 -3.607 1 96.38 163 LEU A O 1
ATOM 1242 N N . ILE A 1 164 ? 1.652 35.469 -2.332 1 95.38 164 ILE A N 1
ATOM 1243 C CA . ILE A 1 164 ? 2.238 36.344 -1.314 1 95.38 164 ILE A CA 1
ATOM 1244 C C . ILE A 1 164 ? 3.463 35.656 -0.701 1 95.38 164 ILE A C 1
ATOM 1246 O O . ILE A 1 164 ? 4.535 36.25 -0.609 1 95.38 164 ILE A O 1
ATOM 1250 N N . PHE A 1 165 ? 3.311 34.5 -0.326 1 93.88 165 PHE A N 1
ATOM 1251 C CA . PHE A 1 165 ? 4.418 33.812 0.34 1 93.88 165 PHE A CA 1
ATOM 1252 C C . PHE A 1 165 ? 5.492 33.406 -0.665 1 93.88 165 PHE A C 1
ATOM 1254 O O . PHE A 1 165 ? 6.664 33.281 -0.308 1 93.88 165 PHE A O 1
ATOM 1261 N N . GLY A 1 166 ? 5.047 33.125 -1.914 1 93.38 166 GLY A N 1
ATOM 1262 C CA . GLY A 1 166 ? 6.047 33 -2.961 1 93.38 166 GLY A CA 1
ATOM 1263 C C . GLY A 1 166 ? 6.918 34.219 -3.121 1 93.38 166 GLY A C 1
ATOM 1264 O O . GLY A 1 166 ? 8.141 34.125 -3.26 1 93.38 166 GLY A O 1
ATOM 1265 N N . ALA A 1 167 ? 6.312 35.375 -3.047 1 93.5 167 ALA A N 1
ATOM 1266 C CA . ALA A 1 167 ? 7.043 36.625 -3.141 1 93.5 167 ALA A CA 1
ATOM 1267 C C . ALA A 1 167 ? 8.008 36.781 -1.97 1 93.5 167 ALA A C 1
ATOM 1269 O O . ALA A 1 167 ? 9.125 37.281 -2.145 1 93.5 167 ALA A O 1
ATOM 1270 N N . ILE A 1 168 ? 7.613 36.375 -0.867 1 91.38 168 ILE A N 1
ATOM 1271 C CA . ILE A 1 168 ? 8.445 36.469 0.329 1 91.38 168 ILE A CA 1
ATOM 1272 C C . ILE A 1 168 ? 9.633 35.5 0.201 1 91.38 168 ILE A C 1
ATOM 1274 O O . ILE A 1 168 ? 10.75 35.844 0.614 1 91.38 168 ILE A O 1
ATOM 1278 N N . ALA A 1 169 ? 9.414 34.375 -0.343 1 91.12 169 ALA A N 1
ATOM 1279 C CA . ALA A 1 169 ? 10.477 33.406 -0.505 1 91.12 169 ALA A CA 1
ATOM 1280 C C . ALA A 1 169 ? 11.586 33.906 -1.413 1 91.12 169 ALA A C 1
ATOM 1282 O O . ALA A 1 169 ? 12.742 33.531 -1.279 1 91.12 169 ALA A O 1
ATOM 1283 N N . TYR A 1 170 ? 11.242 34.844 -2.236 1 91.44 170 TYR A N 1
ATOM 1284 C CA . TYR A 1 170 ? 12.227 35.438 -3.158 1 91.44 170 TYR A CA 1
ATOM 1285 C C . TYR A 1 170 ? 13.156 36.375 -2.434 1 91.44 170 TYR A C 1
ATOM 1287 O O . TYR A 1 170 ? 14.242 36.688 -2.93 1 91.44 170 TYR A O 1
ATOM 1295 N N . LEU A 1 171 ? 12.773 36.812 -1.297 1 90.06 171 LEU A N 1
ATOM 1296 C CA . LEU A 1 171 ? 13.5 37.875 -0.617 1 90.06 171 LEU A CA 1
ATOM 1297 C C . LEU A 1 171 ? 14.688 37.312 0.163 1 90.06 171 LEU A C 1
ATOM 1299 O O . LEU A 1 171 ? 15.422 38.062 0.799 1 90.06 171 LEU A O 1
ATOM 1303 N N . GLY A 1 172 ? 14.953 36.094 0.183 1 85.62 172 GLY A N 1
ATOM 1304 C CA . GLY A 1 172 ? 16.156 35.531 0.775 1 85.62 172 GLY A CA 1
ATOM 1305 C C . GLY A 1 172 ? 15.914 34.938 2.16 1 85.62 172 GLY A C 1
ATOM 1306 O O . GLY A 1 172 ? 14.883 35.219 2.785 1 85.62 172 GLY A O 1
ATOM 1307 N N . MET A 1 173 ? 16.938 34.312 2.713 1 86.31 173 MET A N 1
ATOM 1308 C CA . MET A 1 173 ? 16.812 33.5 3.936 1 86.31 173 MET A CA 1
ATOM 1309 C C . MET A 1 173 ? 16.781 34.406 5.164 1 86.31 173 MET A C 1
ATOM 1311 O O . MET A 1 173 ? 16.188 34.062 6.18 1 86.31 173 MET A O 1
ATOM 1315 N N . ARG A 1 174 ? 17.422 35.5 5.105 1 86.94 174 ARG A N 1
ATOM 1316 C CA . ARG A 1 174 ? 17.422 36.406 6.246 1 86.94 174 ARG A CA 1
ATOM 1317 C C . ARG A 1 174 ? 16.031 36.969 6.527 1 86.94 174 ARG A C 1
ATOM 1319 O O . ARG A 1 174 ? 15.555 36.906 7.66 1 86.94 174 ARG A O 1
ATOM 1326 N N . ILE A 1 175 ? 15.461 37.469 5.531 1 88.44 175 ILE A N 1
ATOM 1327 C CA . ILE A 1 175 ? 14.109 38 5.66 1 88.44 175 ILE A CA 1
ATOM 1328 C C . ILE A 1 175 ? 13.133 36.875 5.988 1 88.44 175 ILE A C 1
ATOM 1330 O O . ILE A 1 175 ? 12.258 37.031 6.836 1 88.44 175 ILE A O 1
ATOM 1334 N N . TYR A 1 176 ? 13.336 35.812 5.348 1 88.81 176 TYR A N 1
ATOM 1335 C CA . TYR A 1 176 ? 12.547 34.625 5.641 1 88.81 176 TYR A CA 1
ATOM 1336 C C . TYR A 1 176 ? 12.641 34.25 7.117 1 88.81 176 TYR A C 1
ATOM 1338 O O . TYR A 1 176 ? 11.625 33.969 7.754 1 88.81 176 TYR A O 1
ATOM 1346 N N . GLY A 1 177 ? 13.828 34.219 7.641 1 89.94 177 GLY A N 1
ATOM 1347 C CA . GLY A 1 177 ? 14.031 33.906 9.039 1 89.94 177 GLY A CA 1
ATOM 1348 C C . GLY A 1 177 ? 13.266 34.812 9.984 1 89.94 177 GLY A C 1
ATOM 1349 O O . GLY A 1 177 ? 12.664 34.312 10.953 1 89.94 177 GLY A O 1
ATOM 1350 N N . TRP A 1 178 ? 13.234 36.031 9.641 1 92.62 178 TRP A N 1
ATOM 1351 C CA . TRP A 1 178 ? 12.508 37 10.461 1 92.62 178 TRP A CA 1
ATOM 1352 C C . TRP A 1 178 ? 11.008 36.75 10.406 1 92.62 178 TRP A C 1
ATOM 1354 O O . TRP A 1 178 ? 10.336 36.75 11.438 1 92.62 178 TRP A O 1
ATOM 1364 N N . ILE A 1 179 ? 10.555 36.5 9.32 1 92.38 179 ILE A N 1
ATOM 1365 C CA . ILE A 1 179 ? 9.125 36.312 9.109 1 92.38 179 ILE A CA 1
ATOM 1366 C C . ILE A 1 179 ? 8.656 35.062 9.812 1 92.38 179 ILE A C 1
ATOM 1368 O O . ILE A 1 179 ? 7.648 35.062 10.516 1 92.38 179 ILE A O 1
ATOM 1372 N N . ILE A 1 180 ? 9.414 34.031 9.641 1 93.56 180 ILE A N 1
ATOM 1373 C CA . ILE A 1 180 ? 8.992 32.75 10.219 1 93.56 180 ILE A CA 1
ATOM 1374 C C . ILE A 1 180 ? 9.094 32.812 11.742 1 93.56 180 ILE A C 1
ATOM 1376 O O . ILE A 1 180 ? 8.297 32.219 12.453 1 93.56 180 ILE A O 1
ATOM 1380 N N . ASN A 1 181 ? 10.055 33.531 12.258 1 95.94 181 ASN A N 1
ATOM 1381 C CA . ASN A 1 181 ? 10.188 33.719 13.695 1 95.94 181 ASN A CA 1
ATOM 1382 C C . ASN A 1 181 ? 9 34.469 14.281 1 95.94 181 ASN A C 1
ATOM 1384 O O . ASN A 1 181 ? 8.477 34.125 15.328 1 95.94 181 ASN A O 1
ATOM 1388 N N . ILE A 1 182 ? 8.578 35.469 13.586 1 95.88 182 ILE A N 1
ATOM 1389 C CA . ILE A 1 182 ? 7.461 36.281 14.055 1 95.88 182 ILE A CA 1
ATOM 1390 C C . ILE A 1 182 ? 6.16 35.469 13.945 1 95.88 182 ILE A C 1
ATOM 1392 O O . ILE A 1 182 ? 5.426 35.344 14.93 1 95.88 182 ILE A O 1
ATOM 1396 N N . LEU A 1 183 ? 5.91 35 12.797 1 95.12 183 LEU A N 1
ATOM 1397 C CA . LEU A 1 183 ? 4.684 34.25 12.586 1 95.12 183 LEU A CA 1
ATOM 1398 C C . LEU A 1 183 ? 4.641 33 13.477 1 95.12 183 LEU A C 1
ATOM 1400 O O . LEU A 1 183 ? 3.582 32.625 13.984 1 95.12 183 LEU A O 1
ATOM 1404 N N . GLY A 1 184 ? 5.82 32.375 13.602 1 96.12 184 GLY A N 1
ATOM 1405 C CA . GLY A 1 184 ? 5.898 31.234 14.477 1 96.12 184 GLY A CA 1
ATOM 1406 C C . GLY A 1 184 ? 5.574 31.547 15.922 1 96.12 184 GLY A C 1
ATOM 1407 O O . GLY A 1 184 ? 4.879 30.781 16.594 1 96.12 184 GLY A O 1
ATOM 1408 N N . THR A 1 185 ? 6.059 32.625 16.375 1 96.75 185 THR A N 1
ATOM 1409 C CA . THR A 1 185 ? 5.789 33.062 17.75 1 96.75 185 THR A CA 1
ATOM 1410 C C . THR A 1 185 ? 4.305 33.344 17.938 1 96.75 185 THR A C 1
ATOM 1412 O O . THR A 1 185 ? 3.715 32.938 18.938 1 96.75 185 THR A O 1
ATOM 1415 N N . ILE A 1 186 ? 3.756 34 16.984 1 96.69 186 ILE A N 1
ATOM 1416 C CA . ILE A 1 186 ? 2.322 34.281 17.016 1 96.69 186 ILE A CA 1
ATOM 1417 C C . ILE A 1 186 ? 1.544 32.969 17.031 1 96.69 186 ILE A C 1
ATOM 1419 O O . ILE A 1 186 ? 0.569 32.812 17.781 1 96.69 186 ILE A O 1
ATOM 1423 N N . ALA A 1 187 ? 1.984 32.125 16.25 1 96.81 187 ALA A N 1
ATOM 1424 C CA . ALA A 1 187 ? 1.335 30.812 16.172 1 96.81 187 ALA A CA 1
ATOM 1425 C C . ALA A 1 187 ? 1.427 30.062 17.5 1 96.81 187 ALA A C 1
ATOM 1427 O O . ALA A 1 187 ? 0.491 29.359 17.891 1 96.81 187 ALA A O 1
ATOM 1428 N N . ILE A 1 188 ? 2.531 30.109 18.141 1 97.25 188 ILE A N 1
ATOM 1429 C CA . ILE A 1 188 ? 2.691 29.484 19.453 1 97.25 188 ILE A CA 1
ATOM 1430 C C . ILE A 1 188 ? 1.657 30.031 20.422 1 97.25 188 ILE A C 1
ATOM 1432 O O . ILE A 1 188 ? 1.044 29.281 21.188 1 97.25 188 ILE A O 1
ATOM 1436 N N . ILE A 1 189 ? 1.426 31.297 20.344 1 97.06 189 ILE A N 1
ATOM 1437 C CA . ILE A 1 189 ? 0.418 31.938 21.188 1 97.06 189 ILE A CA 1
ATOM 1438 C C . ILE A 1 189 ? -0.962 31.375 20.844 1 97.06 189 ILE A C 1
ATOM 1440 O O . ILE A 1 189 ? -1.763 31.094 21.75 1 97.06 189 ILE A O 1
ATOM 1444 N N . GLY A 1 190 ? -1.201 31.266 19.578 1 96.69 190 GLY A N 1
ATOM 1445 C CA . GLY A 1 190 ? -2.455 30.641 19.172 1 96.69 190 GLY A CA 1
ATOM 1446 C C . GLY A 1 190 ? -2.646 29.25 19.719 1 96.69 190 GLY A C 1
ATOM 1447 O O . GLY A 1 190 ? -3.736 28.891 20.188 1 96.69 190 GLY A O 1
ATOM 1448 N N . CYS A 1 191 ? -1.61 28.438 19.719 1 97.44 191 CYS A N 1
ATOM 1449 C CA . CYS A 1 191 ? -1.669 27.078 20.25 1 97.44 191 CYS A CA 1
ATOM 1450 C C . CYS A 1 191 ? -1.953 27.078 21.734 1 97.44 191 CYS A C 1
ATOM 1452 O O . CYS A 1 191 ? -2.773 26.297 22.219 1 97.44 191 CYS A O 1
ATOM 1454 N N . ILE A 1 192 ? -1.32 27.969 22.422 1 96.88 192 ILE A N 1
ATOM 1455 C CA . ILE A 1 192 ? -1.493 28.078 23.859 1 96.88 192 ILE A CA 1
ATOM 1456 C C . ILE A 1 192 ? -2.92 28.516 24.188 1 96.88 192 ILE A C 1
ATOM 1458 O O . ILE A 1 192 ? -3.545 27.984 25.109 1 96.88 192 ILE A O 1
ATOM 1462 N N . THR A 1 193 ? -3.434 29.469 23.438 1 96.56 193 THR A N 1
ATOM 1463 C CA . THR A 1 193 ? -4.793 29.953 23.656 1 96.56 193 THR A CA 1
ATOM 1464 C C . THR A 1 193 ? -5.805 28.828 23.469 1 96.56 193 THR A C 1
ATOM 1466 O O . THR A 1 193 ? -6.801 28.734 24.188 1 96.56 193 THR A O 1
ATOM 1469 N N . ASN A 1 194 ? -5.586 27.969 22.5 1 97.12 194 ASN A N 1
ATOM 1470 C CA . ASN A 1 194 ? -6.457 26.812 22.312 1 97.12 194 ASN A CA 1
ATOM 1471 C C . ASN A 1 194 ? -6.492 25.922 23.547 1 97.12 194 ASN A C 1
ATOM 1473 O O . ASN A 1 194 ? -7.566 25.531 24 1 97.12 194 ASN A O 1
ATOM 1477 N N . LEU A 1 195 ? -5.289 25.625 24.078 1 97.56 195 LEU A N 1
ATOM 1478 C CA . LEU A 1 195 ? -5.191 24.75 25.25 1 97.56 195 LEU A CA 1
ATOM 1479 C C . LEU A 1 195 ? -5.863 25.406 26.453 1 97.56 195 LEU A C 1
ATOM 1481 O O . LEU A 1 195 ? -6.551 24.719 27.219 1 97.56 195 LEU A O 1
ATOM 1485 N N . LEU A 1 196 ? -5.711 26.688 26.547 1 96.81 196 LEU A N 1
ATOM 1486 C CA . LEU A 1 196 ? -6.289 27.406 27.672 1 96.81 196 LEU A CA 1
ATOM 1487 C C . LEU A 1 196 ? -7.812 27.422 27.594 1 96.81 196 LEU A C 1
ATOM 1489 O O . LEU A 1 196 ? -8.5 27.188 28.594 1 96.81 196 LEU A O 1
ATOM 1493 N N . ILE A 1 197 ? -8.352 27.734 26.484 1 97.75 197 ILE A N 1
ATOM 1494 C CA . ILE A 1 197 ? -9.797 27.797 26.297 1 97.75 197 ILE A CA 1
ATOM 1495 C C . ILE A 1 197 ? -10.414 26.422 26.547 1 97.75 197 ILE A C 1
ATOM 1497 O O . ILE A 1 197 ? -11.383 26.312 27.297 1 97.75 197 ILE A O 1
ATOM 1501 N N . LEU A 1 198 ? -9.852 25.422 25.969 1 97.88 198 LEU A N 1
ATOM 1502 C CA . LEU A 1 198 ? -10.375 24.062 26.141 1 97.88 198 LEU A CA 1
ATOM 1503 C C . LEU A 1 198 ? -10.18 23.578 27.578 1 97.88 198 LEU A C 1
ATOM 1505 O O . LEU A 1 198 ? -11.062 22.922 28.125 1 97.88 198 LEU A O 1
ATOM 1509 N N . GLY A 1 199 ? -9.016 23.859 28.156 1 97.12 199 GLY A N 1
ATOM 1510 C CA . GLY A 1 199 ? -8.719 23.422 29.516 1 97.12 199 GLY A CA 1
ATOM 1511 C C . GLY A 1 199 ? -9.547 24.141 30.562 1 97.12 199 GLY A C 1
ATOM 1512 O O . GLY A 1 199 ? -9.898 23.547 31.594 1 97.12 199 GLY A O 1
ATOM 1513 N N . THR A 1 200 ? -9.883 25.375 30.312 1 96.44 200 THR A N 1
ATOM 1514 C CA . THR A 1 200 ? -10.594 26.172 31.312 1 96.44 200 THR A CA 1
ATOM 1515 C C . THR A 1 200 ? -12.102 26.016 31.141 1 96.44 200 THR A C 1
ATOM 1517 O O . THR A 1 200 ? -12.812 25.719 32.125 1 96.44 200 THR A O 1
ATOM 1520 N N . TRP A 1 201 ? -12.602 26.172 30 1 96.62 201 TRP A N 1
ATOM 1521 C CA . TRP A 1 201 ? -14.039 26.203 29.797 1 96.62 201 TRP A CA 1
ATOM 1522 C C . TRP A 1 201 ? -14.531 24.922 29.141 1 96.62 201 TRP A C 1
ATOM 1524 O O . TRP A 1 201 ? -15.672 24.5 29.344 1 96.62 201 TRP A O 1
ATOM 1534 N N . GLY A 1 202 ? -13.672 24.297 28.359 1 96.25 202 GLY A N 1
ATOM 1535 C CA . GLY A 1 202 ? -14.047 23.047 27.719 1 96.25 202 GLY A CA 1
ATOM 1536 C C . GLY A 1 202 ? -14.219 21.906 28.688 1 96.25 202 GLY A C 1
ATOM 1537 O O . GLY A 1 202 ? -15.125 21.078 28.531 1 96.25 202 GLY A O 1
ATOM 1538 N N . LEU A 1 203 ? -13.344 21.812 29.672 1 95.62 203 LEU A N 1
ATOM 1539 C CA . LEU A 1 203 ? -13.367 20.719 30.641 1 95.62 203 LEU A CA 1
ATOM 1540 C C . LEU A 1 203 ? -14.352 21 31.766 1 95.62 203 LEU A C 1
ATOM 1542 O O . LEU A 1 203 ? -14.57 20.156 32.625 1 95.62 203 LEU A O 1
ATOM 1546 N N . GLY A 1 204 ? -14.969 22.156 31.734 1 93.31 204 GLY A N 1
ATOM 1547 C CA . GLY A 1 204 ? -15.969 22.484 32.75 1 93.31 204 GLY A CA 1
ATOM 1548 C C . GLY A 1 204 ? -17.25 21.672 32.594 1 93.31 204 GLY A C 1
ATOM 1549 O O . GLY A 1 204 ? -17.5 21.094 31.547 1 93.31 204 GLY A O 1
ATOM 1550 N N . PRO A 1 205 ? -18.031 21.656 33.688 1 92.12 205 PRO A N 1
ATOM 1551 C CA . PRO A 1 205 ? -19.281 20.906 33.625 1 92.12 205 PRO A CA 1
ATOM 1552 C C . PRO A 1 205 ? -20.219 21.438 32.531 1 92.12 205 PRO A C 1
ATOM 1554 O O . PRO A 1 205 ? -20.578 22.609 32.531 1 92.12 205 PRO A O 1
ATOM 1557 N N . MET A 1 206 ? -20.531 20.594 31.656 1 95.31 206 MET A N 1
ATOM 1558 C CA . MET A 1 206 ? -21.438 20.906 30.547 1 95.31 206 MET A CA 1
ATOM 1559 C C . MET A 1 206 ? -20.906 22.094 29.734 1 95.31 206 MET A C 1
ATOM 1561 O O . MET A 1 206 ? -21.688 22.891 29.203 1 95.31 206 MET A O 1
ATOM 1565 N N . GLY A 1 207 ? -19.594 22.25 29.75 1 95.94 207 GLY A N 1
ATOM 1566 C CA . GLY A 1 207 ? -18.953 23.375 29.094 1 95.94 207 GLY A CA 1
ATOM 1567 C C . GLY A 1 207 ? -19.375 23.516 27.641 1 95.94 207 GLY A C 1
ATOM 1568 O O . GLY A 1 207 ? -19.75 24.609 27.203 1 95.94 207 GLY A O 1
ATOM 1569 N N . ALA A 1 208 ? -19.328 22.5 26.859 1 97.56 208 ALA A N 1
ATOM 1570 C CA . ALA A 1 208 ? -19.656 22.531 25.453 1 97.56 208 ALA A CA 1
ATOM 1571 C C . ALA A 1 208 ? -21.141 22.828 25.234 1 97.56 208 ALA A C 1
ATOM 1573 O O . ALA A 1 208 ? -21.5 23.609 24.359 1 97.56 208 ALA A O 1
ATOM 1574 N N . VAL A 1 209 ? -22 22.234 26.047 1 97.81 209 VAL A N 1
ATOM 1575 C CA . VAL A 1 209 ? -23.438 22.438 25.953 1 97.81 209 VAL A CA 1
ATOM 1576 C C . VAL A 1 209 ? -23.766 23.906 26.188 1 97.81 209 VAL A C 1
ATOM 1578 O O . VAL A 1 209 ? -24.469 24.531 25.391 1 97.81 209 VAL A O 1
ATOM 1581 N N . ASN A 1 210 ? -23.203 24.453 27.266 1 96.38 210 ASN A N 1
ATOM 1582 C CA . ASN A 1 210 ? -23.438 25.859 27.609 1 96.38 210 ASN A CA 1
ATOM 1583 C C . ASN A 1 210 ? -22.844 26.797 26.562 1 96.38 210 ASN A C 1
ATOM 1585 O O . ASN A 1 210 ? -23.438 27.828 26.25 1 96.38 210 ASN A O 1
ATOM 1589 N N . GLY A 1 211 ? -21.703 26.438 26.078 1 96.12 211 GLY A N 1
ATOM 1590 C CA . GLY A 1 211 ? -21.047 27.281 25.078 1 96.12 211 GLY A CA 1
ATOM 1591 C C . GLY A 1 211 ? -21.844 27.391 23.797 1 96.12 211 GLY A C 1
ATOM 1592 O O . GLY A 1 211 ? -22.047 28.5 23.281 1 96.12 211 GLY A O 1
ATOM 1593 N N . TRP A 1 212 ? -22.328 26.312 23.312 1 97.19 212 TRP A N 1
ATOM 1594 C CA . TRP A 1 212 ? -23.109 26.312 22.078 1 97.19 212 TRP A CA 1
ATOM 1595 C C . TRP A 1 212 ? -24.469 26.984 22.297 1 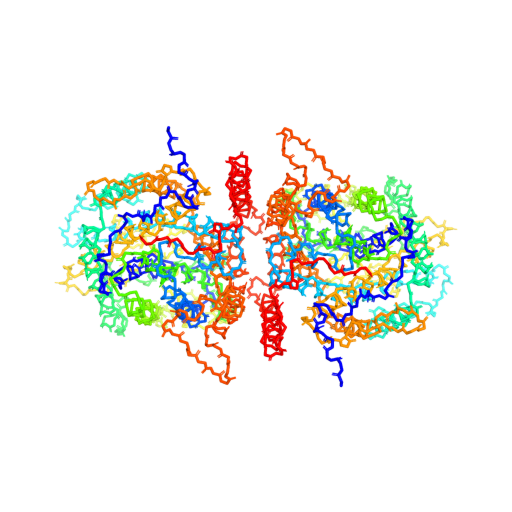97.19 212 TRP A C 1
ATOM 1597 O O . TRP A 1 212 ? -24.984 27.641 21.391 1 97.19 212 TRP A O 1
ATOM 1607 N N . GLY A 1 213 ? -25 26.781 23.469 1 96 213 GLY A N 1
ATOM 1608 C CA . GLY A 1 213 ? -26.219 27.484 23.828 1 96 213 GLY A CA 1
ATOM 1609 C C . GLY A 1 213 ? -26.031 29 23.875 1 96 213 GLY A C 1
ATOM 1610 O O . GLY A 1 213 ? -26.922 29.75 23.469 1 96 213 GLY A O 1
ATOM 1611 N N . SER A 1 214 ? -24.906 29.422 24.344 1 93.81 214 SER A N 1
ATOM 1612 C CA . SER A 1 214 ? -24.609 30.844 24.438 1 93.81 214 SER A CA 1
ATOM 1613 C C . SER A 1 214 ? -24.438 31.469 23.062 1 93.81 214 SER A C 1
ATOM 1615 O O . SER A 1 214 ? -24.812 32.625 22.844 1 93.81 214 SER A O 1
ATOM 1617 N N . LEU A 1 215 ? -23.906 30.766 22.141 1 93.62 215 LEU A N 1
ATOM 1618 C CA . LEU A 1 215 ? -23.594 31.297 20.828 1 93.62 215 LEU A CA 1
ATOM 1619 C C . LEU A 1 215 ? -24.828 31.25 19.922 1 93.62 215 LEU A C 1
ATOM 1621 O O . LEU A 1 215 ? -25.078 32.156 19.156 1 93.62 215 LEU A O 1
ATOM 1625 N N . TYR A 1 216 ? -25.609 30.109 20.016 1 95.5 216 TYR A N 1
ATOM 1626 C CA . TYR A 1 216 ? -26.656 29.891 19.031 1 95.5 216 TYR A CA 1
ATOM 1627 C C . TYR A 1 216 ? -28.031 29.875 19.688 1 95.5 216 TYR A C 1
ATOM 1629 O O . TYR A 1 216 ? -29.047 29.719 19 1 95.5 216 TYR A O 1
ATOM 1637 N N . GLY A 1 217 ? -28.062 29.953 20.953 1 94.75 217 GLY A N 1
ATOM 1638 C CA . GLY A 1 217 ? -29.312 29.906 21.688 1 94.75 217 GLY A CA 1
ATOM 1639 C C . GLY A 1 217 ? -29.469 28.656 22.531 1 94.75 217 GLY A C 1
ATOM 1640 O O . GLY A 1 217 ? -28.828 27.641 22.25 1 94.75 217 GLY A O 1
ATOM 1641 N N . ALA A 1 218 ? -30.359 28.781 23.484 1 94.69 218 ALA A N 1
ATOM 1642 C CA . ALA A 1 218 ? -30.578 27.672 24.406 1 94.69 218 ALA A CA 1
ATOM 1643 C C . ALA A 1 218 ? -31.062 26.422 23.656 1 94.69 218 ALA A C 1
ATOM 1645 O O . ALA A 1 218 ? -31.938 26.516 22.781 1 94.69 218 ALA A O 1
ATOM 1646 N N . GLY A 1 219 ? -30.391 25.297 23.906 1 96.31 219 GLY A N 1
ATOM 1647 C CA . GLY A 1 219 ? -30.812 24.031 23.328 1 96.31 219 GLY A CA 1
ATOM 1648 C C . GLY A 1 219 ? -30.125 23.719 22.016 1 96.31 219 GLY A C 1
ATOM 1649 O O . GLY A 1 219 ? -30.344 22.641 21.438 1 96.31 219 GLY A O 1
ATOM 1650 N N . ALA A 1 220 ? -29.359 24.578 21.578 1 97.75 220 ALA A N 1
ATOM 1651 C CA . ALA A 1 220 ? -28.719 24.406 20.281 1 97.75 220 ALA A CA 1
ATOM 1652 C C . ALA A 1 220 ? -27.922 23.109 20.219 1 97.75 220 ALA A C 1
ATOM 1654 O O . ALA A 1 220 ? -28.031 22.344 19.25 1 97.75 220 ALA A O 1
ATOM 1655 N N . TYR A 1 221 ? -27.125 22.859 21.266 1 98.06 221 TYR A N 1
ATOM 1656 C CA . TYR A 1 221 ? -26.312 21.641 21.359 1 98.06 221 TYR A CA 1
ATOM 1657 C C . TYR A 1 221 ? -27.188 20.391 21.297 1 98.06 221 TYR A C 1
ATOM 1659 O O . TYR A 1 221 ? -26.922 19.469 20.531 1 98.06 221 TYR A O 1
ATOM 1667 N N . GLU A 1 222 ? -28.266 20.391 22 1 98 222 GLU A N 1
ATOM 1668 C CA . GLU A 1 222 ? -29.188 19.25 22.109 1 98 222 GLU A CA 1
ATOM 1669 C C . GLU A 1 222 ? -29.906 19.016 20.781 1 98 222 GLU A C 1
ATOM 1671 O O . GLU A 1 222 ? -30.125 17.875 20.375 1 98 222 GLU A O 1
ATOM 1676 N N . LYS A 1 223 ? -30.297 20.109 20.156 1 98.12 223 LYS A N 1
ATOM 1677 C CA . LYS A 1 223 ? -30.969 20.016 18.859 1 98.12 223 LYS A CA 1
ATOM 1678 C C . LYS A 1 223 ? -30.094 19.328 17.828 1 98.12 223 LYS A C 1
ATOM 1680 O O . LYS A 1 223 ? -30.578 18.516 17.031 1 98.12 223 LYS A O 1
ATOM 1685 N N . ILE A 1 224 ? -28.875 19.656 17.875 1 98.38 224 ILE A N 1
ATOM 1686 C CA . ILE A 1 224 ? -27.922 19.094 16.922 1 98.38 224 ILE A CA 1
ATOM 1687 C C . ILE A 1 224 ? -27.766 17.594 17.188 1 98.38 224 ILE A C 1
ATOM 1689 O O . ILE A 1 224 ? -27.844 16.781 16.266 1 98.38 224 ILE A O 1
ATOM 1693 N N . VAL A 1 225 ? -27.531 17.219 18.422 1 98.69 225 VAL A N 1
ATOM 1694 C CA . VAL A 1 225 ? -27.359 15.82 18.797 1 98.69 225 VAL A CA 1
ATOM 1695 C C . VAL A 1 225 ? -28.609 15.031 18.438 1 98.69 225 VAL A C 1
ATOM 1697 O O . VAL A 1 225 ? -28.531 13.977 17.797 1 98.69 225 VAL A O 1
ATOM 1700 N N . ALA A 1 226 ? -29.766 15.57 18.75 1 98.62 226 ALA A N 1
ATOM 1701 C CA . ALA A 1 226 ? -31.047 14.891 18.516 1 98.62 226 ALA A CA 1
ATOM 1702 C C . ALA A 1 226 ? -31.281 14.68 17.016 1 98.62 226 ALA A C 1
ATOM 1704 O O . ALA A 1 226 ? -31.703 13.602 16.594 1 98.62 226 ALA A O 1
ATOM 1705 N N . LYS A 1 227 ? -31.031 15.711 16.281 1 98.56 227 LYS A N 1
ATOM 1706 C CA . LYS A 1 227 ? -31.281 15.633 14.852 1 98.56 227 LYS A CA 1
ATOM 1707 C C . LYS A 1 227 ? -30.297 14.672 14.18 1 98.56 227 LYS A C 1
ATOM 1709 O O . LYS A 1 227 ? -30.656 13.961 13.242 1 98.56 227 LYS A O 1
ATOM 1714 N N . ALA A 1 228 ? -29.062 14.688 14.602 1 98.56 228 ALA A N 1
ATOM 1715 C CA . ALA A 1 228 ? -28.062 13.758 14.062 1 98.56 228 ALA A CA 1
ATOM 1716 C C . ALA A 1 228 ? -28.484 12.312 14.312 1 98.56 228 ALA A C 1
ATOM 1718 O O . ALA A 1 228 ? -28.391 11.469 13.414 1 98.56 228 ALA A O 1
ATOM 1719 N N . PHE A 1 229 ? -28.906 12.016 15.477 1 98.5 229 PHE A N 1
ATOM 1720 C CA . PHE A 1 229 ? -29.359 10.672 15.812 1 98.5 229 PHE A CA 1
ATOM 1721 C C . PHE A 1 229 ? -30.594 10.289 15 1 98.5 229 PHE A C 1
ATOM 1723 O O . PHE A 1 229 ? -30.688 9.164 14.5 1 98.5 229 PHE A O 1
ATOM 1730 N N . GLU A 1 230 ? -31.516 11.234 14.914 1 98.19 230 GLU A N 1
ATOM 1731 C CA . GLU A 1 230 ? -32.719 10.984 14.156 1 98.19 230 GLU A CA 1
ATOM 1732 C C . GLU A 1 230 ? -32.406 10.547 12.727 1 98.19 230 GLU A C 1
ATOM 1734 O O . GLU A 1 230 ? -32.875 9.5 12.273 1 98.19 230 GLU A O 1
ATOM 1739 N N . ILE A 1 231 ? -31.609 11.297 12.078 1 98.06 231 ILE A N 1
ATOM 1740 C CA . ILE A 1 231 ? -31.266 11.016 10.688 1 98.06 231 ILE A CA 1
ATOM 1741 C C . ILE A 1 231 ? -30.375 9.781 10.617 1 98.06 231 ILE A C 1
ATOM 1743 O O . ILE A 1 231 ? -30.609 8.891 9.797 1 98.06 231 ILE A O 1
ATOM 1747 N N . GLY A 1 232 ? -29.391 9.742 11.477 1 97.56 232 GLY A N 1
ATOM 1748 C CA . GLY A 1 232 ? -28.406 8.68 11.438 1 97.56 232 GLY A CA 1
ATOM 1749 C C . GLY A 1 232 ? -28.984 7.312 11.742 1 97.56 232 GLY A C 1
ATOM 1750 O O . GLY A 1 232 ? -28.594 6.312 11.141 1 97.56 232 GLY A O 1
ATOM 1751 N N . MET A 1 233 ? -29.875 7.215 12.68 1 96.56 233 MET A N 1
ATOM 1752 C CA . MET A 1 233 ? -30.516 5.949 13.008 1 96.56 233 MET A CA 1
ATOM 1753 C C . MET A 1 233 ? -31.406 5.469 11.867 1 96.56 233 MET A C 1
ATOM 1755 O O . MET A 1 233 ? -31.438 4.273 11.57 1 96.56 233 MET A O 1
ATOM 1759 N N . ALA A 1 234 ? -32.062 6.395 11.297 1 96.19 234 ALA A N 1
ATOM 1760 C CA . ALA A 1 234 ? -32.938 6.051 10.188 1 96.19 234 ALA A CA 1
ATOM 1761 C C . ALA A 1 234 ? -32.156 5.559 8.984 1 96.19 234 ALA A C 1
ATOM 1763 O O . ALA A 1 234 ? -32.531 4.594 8.32 1 96.19 234 ALA A O 1
ATOM 1764 N N . LYS A 1 235 ? -31.062 6.133 8.688 1 95.12 235 LYS A N 1
ATOM 1765 C CA . LYS A 1 235 ? -30.266 5.812 7.516 1 95.12 235 LYS A CA 1
ATOM 1766 C C . LYS A 1 235 ? -29.234 4.734 7.836 1 95.12 235 LYS A C 1
ATOM 1768 O O . LYS A 1 235 ? -28.656 4.125 6.93 1 95.12 235 LYS A O 1
ATOM 1773 N N . GLY A 1 236 ? -28.969 4.574 9.078 1 93.06 236 GLY A N 1
ATOM 1774 C CA . GLY A 1 236 ? -27.984 3.59 9.492 1 93.06 236 GLY A CA 1
ATOM 1775 C C . GLY A 1 236 ? -26.547 4.039 9.258 1 93.06 236 GLY A C 1
ATOM 1776 O O . GLY A 1 236 ? -25.672 3.215 9.016 1 93.06 236 GLY A O 1
ATOM 1777 N N . ASN A 1 237 ? -26.297 5.336 9.211 1 94.75 237 ASN A N 1
ATOM 1778 C CA . ASN A 1 237 ? -24.969 5.836 8.898 1 94.75 237 ASN A CA 1
ATOM 1779 C C . ASN A 1 237 ? -24.5 6.852 9.938 1 94.75 237 ASN A C 1
ATOM 1781 O O . ASN A 1 237 ? -23.797 7.809 9.594 1 94.75 237 ASN A O 1
ATOM 1785 N N . LEU A 1 238 ? -24.984 6.742 11.195 1 97.06 238 LEU A N 1
ATOM 1786 C CA . LEU A 1 238 ? -24.516 7.578 12.297 1 97.06 238 LEU A CA 1
ATOM 1787 C C . LEU A 1 238 ? -23.031 7.367 12.547 1 97.06 238 LEU A C 1
ATOM 1789 O O . LEU A 1 238 ? -22.562 6.227 12.617 1 97.06 238 LEU A O 1
ATOM 1793 N N . PRO A 1 239 ? -22.234 8.398 12.594 1 97.44 239 PRO A N 1
ATOM 1794 C CA . PRO A 1 239 ? -20.781 8.258 12.711 1 97.44 239 PRO A CA 1
ATOM 1795 C C . PRO A 1 239 ? -20.328 7.953 14.133 1 97.44 239 PRO A C 1
ATOM 1797 O O . PRO A 1 239 ? -19.562 8.727 14.727 1 97.44 239 PRO A O 1
ATOM 1800 N N . ILE A 1 240 ? -20.766 6.883 14.688 1 98 240 ILE A N 1
ATOM 1801 C CA . ILE A 1 240 ? -20.391 6.402 16.016 1 98 240 ILE A CA 1
ATOM 1802 C C . ILE A 1 240 ? -20.047 4.914 15.953 1 98 240 ILE A C 1
ATOM 1804 O O . ILE A 1 240 ? -20.609 4.18 15.133 1 98 240 ILE A O 1
ATOM 1808 N N . ALA A 1 241 ? -19.109 4.523 16.688 1 97.44 241 ALA A N 1
ATOM 1809 C CA . ALA A 1 241 ? -18.719 3.119 16.719 1 97.44 241 ALA A CA 1
ATOM 1810 C C . ALA A 1 241 ? -17.922 2.807 17.984 1 97.44 241 ALA A C 1
ATOM 1812 O O . ALA A 1 241 ? -17.406 3.717 18.641 1 97.44 241 ALA A O 1
ATOM 1813 N N . ALA A 1 242 ? -17.906 1.528 18.328 1 97.31 242 ALA A N 1
ATOM 1814 C CA . ALA A 1 242 ? -17.047 1.083 19.422 1 97.31 242 ALA A CA 1
ATOM 1815 C C . ALA A 1 242 ? -15.578 1.258 19.078 1 97.31 242 ALA A C 1
ATOM 1817 O O . ALA A 1 242 ? -15.211 1.305 17.906 1 97.31 242 ALA A O 1
ATOM 1818 N N . PHE A 1 243 ? -14.805 1.351 20.125 1 96.94 243 PHE A N 1
ATOM 1819 C CA . PHE A 1 243 ? -13.367 1.557 19.969 1 96.94 243 PHE A CA 1
ATOM 1820 C C . PHE A 1 243 ? -12.75 0.416 19.172 1 96.94 243 PHE A C 1
ATOM 1822 O O . PHE A 1 243 ? -13.094 -0.75 19.375 1 96.94 243 PHE A O 1
ATOM 1829 N N . ASP A 1 244 ? -11.867 0.751 18.234 1 96.19 244 ASP A N 1
ATOM 1830 C CA . ASP A 1 244 ? -11.117 -0.222 17.438 1 96.19 244 ASP A CA 1
ATOM 1831 C C . ASP A 1 244 ? -9.68 0.241 17.219 1 96.19 244 ASP A C 1
ATOM 1833 O O . ASP A 1 244 ? -9.445 1.37 16.781 1 96.19 244 ASP A O 1
ATOM 1837 N N . TRP A 1 245 ? -8.719 -0.631 17.438 1 95.44 245 TRP A N 1
ATOM 1838 C CA . TRP A 1 245 ? -7.305 -0.299 17.281 1 95.44 245 TRP A CA 1
ATOM 1839 C C . TRP A 1 245 ? -6.957 -0.08 15.82 1 95.44 245 TRP A C 1
ATOM 1841 O O . TRP A 1 245 ? -6.152 0.797 15.492 1 95.44 245 TRP A O 1
ATOM 1851 N N . GLY A 1 246 ? -7.504 -0.941 14.945 1 93.88 246 GLY A N 1
ATOM 1852 C CA . GLY A 1 246 ? -7.258 -0.775 13.523 1 93.88 246 GLY A CA 1
ATOM 1853 C C . GLY A 1 246 ? -7.715 0.57 12.992 1 93.88 246 GLY A C 1
ATOM 1854 O O . GLY A 1 246 ? -6.996 1.222 12.234 1 93.88 246 GLY A O 1
ATOM 1855 N N . ALA A 1 247 ? -8.906 0.979 13.422 1 94.94 247 ALA A N 1
ATOM 1856 C CA . ALA A 1 247 ? -9.422 2.287 13.023 1 94.94 247 ALA A CA 1
ATOM 1857 C C . ALA A 1 247 ? -8.547 3.412 13.578 1 94.94 247 ALA A C 1
ATOM 1859 O O . ALA A 1 247 ? -8.359 4.438 12.922 1 94.94 247 ALA A O 1
ATOM 1860 N N . THR A 1 248 ? -8.047 3.205 14.789 1 96.94 248 THR A N 1
ATOM 1861 C CA . THR A 1 248 ? -7.184 4.191 15.43 1 96.94 248 THR A CA 1
ATOM 1862 C C . THR A 1 248 ? -5.879 4.355 14.656 1 96.94 248 THR A C 1
ATOM 1864 O O . THR A 1 248 ? -5.406 5.473 14.445 1 96.94 248 THR A O 1
ATOM 1867 N N . ILE A 1 249 ? -5.336 3.305 14.156 1 95.38 249 ILE A N 1
ATOM 1868 C CA . ILE A 1 249 ? -4.113 3.334 13.367 1 95.38 249 ILE A CA 1
ATOM 1869 C C . ILE A 1 249 ? -4.398 3.955 12 1 95.38 249 ILE A C 1
ATOM 1871 O O . ILE A 1 249 ? -3.607 4.758 11.5 1 95.38 249 ILE A O 1
ATOM 1875 N N . ALA A 1 250 ? -5.559 3.59 11.453 1 92.88 250 ALA A N 1
ATOM 1876 C CA . ALA A 1 250 ? -5.949 4.148 10.156 1 92.88 250 ALA A CA 1
ATOM 1877 C C . ALA A 1 250 ? -6.117 5.66 10.242 1 92.88 250 ALA A C 1
ATOM 1879 O O . ALA A 1 250 ? -5.68 6.391 9.352 1 92.88 250 ALA A O 1
ATOM 1880 N N . ALA A 1 251 ? -6.695 6.133 11.328 1 93.5 251 ALA A N 1
ATOM 1881 C CA . ALA A 1 251 ? -6.859 7.566 11.547 1 93.5 251 ALA A CA 1
ATOM 1882 C C . ALA A 1 251 ? -5.504 8.258 11.711 1 93.5 251 ALA A C 1
ATOM 1884 O O . ALA A 1 251 ? -5.398 9.477 11.555 1 93.5 251 ALA A O 1
ATOM 1885 N N . GLY A 1 252 ? -4.504 7.48 11.906 1 93.38 252 GLY A N 1
ATOM 1886 C CA . GLY A 1 252 ? -3.146 7.984 12.07 1 93.38 252 GLY A CA 1
ATOM 1887 C C . GLY A 1 252 ? -2.568 8.562 10.789 1 93.38 252 GLY A C 1
ATOM 1888 O O . GLY A 1 252 ? -1.566 9.273 10.828 1 93.38 252 GLY A O 1
ATOM 1889 N N . VAL A 1 253 ? -3.219 8.375 9.656 1 92.81 253 VAL A N 1
ATOM 1890 C CA . VAL A 1 253 ? -2.75 8.945 8.398 1 92.81 253 VAL A CA 1
ATOM 1891 C C . VAL A 1 253 ? -2.723 10.469 8.5 1 92.81 253 VAL A C 1
ATOM 1893 O O . VAL A 1 253 ? -1.798 11.117 8 1 92.81 253 VAL A O 1
ATOM 1896 N N . GLY A 1 254 ? -3.773 11.039 9.156 1 92.56 254 GLY A N 1
ATOM 1897 C CA . GLY A 1 254 ? -3.76 12.469 9.422 1 92.56 254 GLY A CA 1
ATOM 1898 C C . GLY A 1 254 ? -2.625 12.891 10.336 1 92.56 254 GLY A C 1
ATOM 1899 O O . GLY A 1 254 ? -2.049 13.969 10.156 1 92.56 254 GLY A O 1
ATOM 1900 N N . ALA A 1 255 ? -2.324 12.031 11.281 1 95.56 255 ALA A N 1
ATOM 1901 C CA . ALA A 1 255 ? -1.226 12.32 12.195 1 95.56 255 ALA A CA 1
ATOM 1902 C C . ALA A 1 255 ? 0.119 12.273 11.477 1 95.56 255 ALA A C 1
ATOM 1904 O O . ALA A 1 255 ? 0.996 13.102 11.727 1 95.56 255 ALA A O 1
ATOM 1905 N N . ILE A 1 256 ? 0.258 11.344 10.586 1 96.12 256 ILE A N 1
ATOM 1906 C CA . ILE A 1 256 ? 1.479 11.258 9.797 1 96.12 256 ILE A CA 1
ATOM 1907 C C . ILE A 1 256 ? 1.67 12.539 9 1 96.12 256 ILE A C 1
ATOM 1909 O O . ILE A 1 256 ? 2.76 13.117 8.992 1 96.12 256 ILE A O 1
ATOM 1913 N N . TRP A 1 257 ? 0.605 12.922 8.383 1 94.81 257 TRP A N 1
ATOM 1914 C CA . TRP A 1 257 ? 0.669 14.156 7.605 1 94.81 257 TRP A CA 1
ATOM 1915 C C . TRP A 1 257 ? 1.045 15.344 8.492 1 94.81 257 TRP A C 1
ATOM 1917 O O . TRP A 1 257 ? 1.823 16.203 8.086 1 94.81 257 TRP A O 1
ATOM 1927 N N . ALA A 1 258 ? 0.572 15.352 9.648 1 96.12 258 ALA A N 1
ATOM 1928 C CA . ALA A 1 258 ? 0.833 16.438 10.594 1 96.12 258 ALA A CA 1
ATOM 1929 C C . ALA A 1 258 ? 2.305 16.469 11 1 96.12 258 ALA A C 1
ATOM 1931 O O . ALA A 1 258 ? 2.871 17.547 11.219 1 96.12 258 ALA A O 1
ATOM 1932 N N . TYR A 1 259 ? 2.904 15.32 11.062 1 96.81 259 TYR A N 1
ATOM 1933 C CA . TYR A 1 259 ? 4.258 15.234 11.602 1 96.81 259 TYR A CA 1
ATOM 1934 C C . TYR A 1 259 ? 5.297 15.367 10.5 1 96.81 259 TYR A C 1
ATOM 1936 O O . TYR A 1 259 ? 6.5 15.336 10.758 1 96.81 259 TYR A O 1
ATOM 1944 N N . ILE A 1 260 ? 4.973 15.531 9.273 1 94.5 260 ILE A N 1
ATOM 1945 C CA . ILE A 1 260 ? 5.883 15.492 8.141 1 94.5 260 ILE A CA 1
ATOM 1946 C C . ILE A 1 260 ? 6.984 16.531 8.32 1 94.5 260 ILE A C 1
ATOM 1948 O O . ILE A 1 260 ? 8.141 16.297 7.98 1 94.5 260 ILE A O 1
ATOM 1952 N N . GLY A 1 261 ? 6.703 17.656 8.93 1 96.06 261 GLY A N 1
ATOM 1953 C CA . GLY A 1 261 ? 7.605 18.781 8.961 1 96.06 261 GLY A CA 1
ATOM 1954 C C . GLY A 1 261 ? 8.695 18.656 10.008 1 96.06 261 GLY A C 1
ATOM 1955 O O . GLY A 1 261 ? 9.617 19.469 10.055 1 96.06 261 GLY A O 1
ATOM 1956 N N . ILE A 1 262 ? 8.711 17.578 10.766 1 96.88 262 ILE A N 1
ATOM 1957 C CA . ILE A 1 262 ? 9.602 17.484 11.914 1 96.88 262 ILE A CA 1
ATOM 1958 C C . ILE A 1 262 ? 11.047 17.359 11.438 1 96.88 262 ILE A C 1
ATOM 1960 O O . ILE A 1 262 ? 11.984 17.594 12.203 1 96.88 262 ILE A O 1
ATOM 1964 N N . VAL A 1 263 ? 11.227 17.031 10.164 1 95.69 263 VAL A N 1
ATOM 1965 C CA . VAL A 1 263 ? 12.594 16.828 9.68 1 95.69 263 VAL A CA 1
ATOM 1966 C C . VAL A 1 263 ? 12.977 17.969 8.742 1 95.69 263 VAL A C 1
ATOM 1968 O O . VAL A 1 263 ? 13.961 17.875 8.008 1 95.69 263 VAL A O 1
ATOM 1971 N N . SER A 1 264 ? 12.359 19.062 8.789 1 96.62 264 SER A N 1
ATOM 1972 C CA . SER A 1 264 ? 12.484 20.109 7.773 1 96.62 264 SER A CA 1
ATOM 1973 C C . SER A 1 264 ? 13.805 20.859 7.914 1 96.62 264 SER A C 1
ATOM 1975 O O . SER A 1 264 ? 14.328 21.375 6.934 1 96.62 264 SER A O 1
ATOM 1977 N N . ALA A 1 265 ? 14.414 20.875 9.055 1 96.25 265 ALA A N 1
ATOM 1978 C CA . ALA A 1 265 ? 15.609 21.688 9.281 1 96.25 265 ALA A CA 1
ATOM 1979 C C . ALA A 1 265 ? 16.797 21.125 8.516 1 96.25 265 ALA A C 1
ATOM 1981 O O . ALA A 1 265 ? 17.734 21.859 8.18 1 96.25 265 ALA A O 1
ATOM 1982 N N . VAL A 1 266 ? 16.766 19.875 8.195 1 96.38 266 VAL A N 1
ATOM 1983 C CA . VAL A 1 266 ? 17.922 19.266 7.547 1 96.38 266 VAL A CA 1
ATOM 1984 C C . VAL A 1 266 ? 18.016 19.766 6.102 1 96.38 266 VAL A C 1
ATOM 1986 O O . VAL A 1 266 ? 19.078 19.703 5.492 1 96.38 266 VAL A O 1
ATOM 1989 N N . PHE A 1 267 ? 16.953 20.266 5.555 1 95.5 267 PHE A N 1
ATOM 1990 C CA . PHE A 1 267 ? 16.953 20.688 4.156 1 95.5 267 PHE A CA 1
ATOM 1991 C C . PHE A 1 267 ? 17.703 21.984 3.984 1 95.5 267 PHE A C 1
ATOM 1993 O O . PHE A 1 267 ? 18.109 22.344 2.871 1 95.5 267 PHE A O 1
ATOM 2000 N N . VAL A 1 268 ? 17.938 22.672 5.109 1 93.06 268 VAL A N 1
ATOM 2001 C CA . VAL A 1 268 ? 18.766 23.875 5.086 1 93.06 268 VAL A CA 1
ATOM 2002 C C . VAL A 1 268 ? 20.078 23.609 5.824 1 93.06 268 VAL A C 1
ATOM 2004 O O . VAL A 1 268 ? 20.641 24.5 6.453 1 93.06 268 VAL A O 1
ATOM 2007 N N . GLY A 1 269 ? 20.5 22.406 5.84 1 91.12 269 GLY A N 1
ATOM 2008 C CA . GLY A 1 269 ? 21.703 22.016 6.547 1 91.12 269 GLY A CA 1
ATOM 2009 C C . GLY A 1 269 ? 22.906 22.875 6.199 1 91.12 269 GLY A C 1
ATOM 2010 O O . GLY A 1 269 ? 23.734 23.172 7.066 1 91.12 269 GLY A O 1
ATOM 2011 N N . GLY A 1 270 ? 23 23.281 4.949 1 89.44 270 GLY A N 1
ATOM 2012 C CA . GLY A 1 270 ? 24.125 24.094 4.5 1 89.44 270 GLY A CA 1
ATOM 2013 C C . GLY A 1 270 ? 24.031 25.531 4.977 1 89.44 270 GLY A C 1
ATOM 2014 O O . GLY A 1 270 ? 25.016 26.281 4.918 1 89.44 270 GLY A O 1
ATOM 2015 N N . GLU A 1 271 ? 22.953 25.875 5.496 1 90.12 271 GLU A N 1
ATOM 2016 C CA . GLU A 1 271 ? 22.734 27.25 5.914 1 90.12 271 GLU A CA 1
ATOM 2017 C C . GLU A 1 271 ? 22.719 27.375 7.434 1 90.12 271 GLU A C 1
ATOM 2019 O O . GLU A 1 271 ? 22.578 28.484 7.969 1 90.12 271 GLU A O 1
ATOM 2024 N N . LEU A 1 272 ? 22.938 26.281 8.133 1 92.88 272 LEU A N 1
ATOM 2025 C CA . LEU A 1 272 ? 22.938 26.281 9.594 1 92.88 272 LEU A CA 1
ATOM 2026 C C . LEU A 1 272 ? 24.281 26.766 10.141 1 92.88 272 LEU A C 1
ATOM 2028 O O . LEU A 1 272 ? 25.328 26.328 9.664 1 92.88 272 LEU A O 1
ATOM 2032 N N . LYS A 1 273 ? 24.234 27.578 11.117 1 91.5 273 LYS A N 1
ATOM 2033 C CA . LYS A 1 273 ? 25.453 28.078 11.742 1 91.5 273 LYS A CA 1
ATOM 2034 C C . LYS A 1 273 ? 26.156 26.984 12.531 1 91.5 273 LYS A C 1
ATOM 2036 O O . LYS A 1 273 ? 27.375 26.844 12.469 1 91.5 273 LYS A O 1
ATOM 2041 N N . SER A 1 274 ? 25.406 26.25 13.289 1 92 274 SER A N 1
ATOM 2042 C CA . SER A 1 274 ? 25.875 25.109 14.07 1 92 274 SER A CA 1
ATOM 2043 C C . SER A 1 274 ? 24.984 23.891 13.836 1 92 274 SER A C 1
ATOM 2045 O O . SER A 1 274 ? 24.125 23.578 14.648 1 92 274 SER A O 1
ATOM 2047 N N . PRO A 1 275 ? 25.312 23.172 12.898 1 91.31 275 PRO A N 1
ATOM 2048 C CA . PRO A 1 275 ? 24.391 22.109 12.461 1 91.31 275 PRO A CA 1
ATOM 2049 C C . PRO A 1 275 ? 24.109 21.094 13.555 1 91.31 275 PRO A C 1
ATOM 2051 O O . PRO A 1 275 ? 22.953 20.766 13.82 1 91.31 275 PRO A O 1
ATOM 2054 N N . GLY A 1 276 ? 25.078 20.516 14.227 1 90.06 276 GLY A N 1
ATOM 2055 C CA . GLY A 1 276 ? 24.875 19.5 15.242 1 90.06 276 GLY A CA 1
ATOM 2056 C C . GLY A 1 276 ? 23.906 19.953 16.328 1 90.06 276 GLY A C 1
ATOM 2057 O O . GLY A 1 276 ? 22.859 19.328 16.531 1 90.06 276 GLY A O 1
ATOM 2058 N N . ARG A 1 277 ? 24.172 21.047 16.922 1 90.5 277 ARG A N 1
ATOM 2059 C CA . ARG A 1 277 ? 23.375 21.547 18.047 1 90.5 277 ARG A CA 1
ATOM 2060 C C . ARG A 1 277 ? 22.031 22.078 17.562 1 90.5 277 ARG A C 1
ATOM 2062 O O . ARG A 1 277 ? 21 21.828 18.203 1 90.5 277 ARG A O 1
ATOM 2069 N N . SER A 1 278 ? 22.016 22.781 16.516 1 94 278 SER A N 1
ATOM 2070 C CA . SER A 1 278 ? 20.781 23.375 15.977 1 94 278 SER A CA 1
ATOM 2071 C C . SER A 1 278 ? 19.781 22.312 15.57 1 94 278 SER A C 1
ATOM 2073 O O . SER A 1 278 ? 18.594 22.438 15.836 1 94 278 SER A O 1
ATOM 2075 N N . LEU A 1 279 ? 20.312 21.281 15 1 95.06 279 LEU A N 1
ATOM 2076 C CA . LEU A 1 279 ? 19.422 20.234 14.531 1 95.06 279 LEU A CA 1
ATOM 2077 C C . LEU A 1 279 ? 18.844 19.438 15.711 1 95.06 279 LEU A C 1
ATOM 2079 O O . LEU A 1 279 ? 17.672 19.062 15.695 1 95.06 279 LEU A O 1
ATOM 2083 N N . PHE A 1 280 ? 19.672 19.156 16.672 1 93.81 280 PHE A N 1
ATOM 2084 C CA . PHE A 1 280 ? 19.172 18.422 17.828 1 93.81 280 PHE A CA 1
ATOM 2085 C C . PHE A 1 280 ? 18.062 19.188 18.531 1 93.81 280 PHE A C 1
ATOM 2087 O O . PHE A 1 280 ? 17.016 18.609 18.859 1 93.81 280 PHE A O 1
ATOM 2094 N N . PHE A 1 281 ? 18.281 20.422 18.719 1 94.75 281 PHE A N 1
ATOM 2095 C CA . PHE A 1 281 ? 17.266 21.25 19.375 1 94.75 281 PHE A CA 1
ATOM 2096 C C . PHE A 1 281 ? 16.031 21.406 18.5 1 94.75 281 PHE A C 1
ATOM 2098 O O . PHE A 1 281 ? 14.906 21.297 19 1 94.75 281 PHE A O 1
ATOM 2105 N N . ALA A 1 282 ? 16.219 21.703 17.297 1 96.06 282 ALA A N 1
ATOM 2106 C CA . ALA A 1 282 ? 15.133 22 16.375 1 96.06 282 ALA A CA 1
ATOM 2107 C C . ALA A 1 282 ? 14.289 20.75 16.109 1 96.06 282 ALA A C 1
ATOM 2109 O O . ALA A 1 282 ? 13.055 20.797 16.156 1 96.06 282 ALA A O 1
ATOM 2110 N N . GLN A 1 283 ? 14.938 19.641 15.922 1 96.81 283 GLN A N 1
ATOM 2111 C CA . GLN A 1 283 ? 14.195 18.484 15.438 1 96.81 283 GLN A CA 1
ATOM 2112 C C . GLN A 1 283 ? 13.875 17.516 16.578 1 96.81 283 GLN A C 1
ATOM 2114 O O . GLN A 1 283 ? 12.773 16.969 16.641 1 96.81 283 GLN A O 1
ATOM 2119 N N . VAL A 1 284 ? 14.727 17.203 17.453 1 95.31 284 VAL A N 1
ATOM 2120 C CA . VAL A 1 284 ? 14.453 16.234 18.5 1 95.31 284 VAL A CA 1
ATOM 2121 C C . VAL A 1 284 ? 13.656 16.891 19.625 1 95.31 284 VAL A C 1
ATOM 2123 O O . VAL A 1 284 ? 12.516 16.516 19.891 1 95.31 284 VAL A O 1
ATOM 2126 N N . ALA A 1 285 ? 14.227 17.922 20.203 1 95.75 285 ALA A N 1
ATOM 2127 C CA . ALA A 1 285 ? 13.5 18.625 21.266 1 95.75 285 ALA A CA 1
ATOM 2128 C C . ALA A 1 285 ? 12.227 19.25 20.734 1 95.75 285 ALA A C 1
ATOM 2130 O O . ALA A 1 285 ? 11.188 19.25 21.406 1 95.75 285 ALA A O 1
ATOM 2131 N N . GLY A 1 286 ? 12.352 19.828 19.547 1 96.75 286 GLY A N 1
ATOM 2132 C CA . GLY A 1 286 ? 11.18 20.406 18.906 1 96.75 286 GLY A CA 1
ATOM 2133 C C . GLY A 1 286 ? 10.062 19.391 18.688 1 96.75 286 GLY A C 1
ATOM 2134 O O . GLY A 1 286 ? 8.898 19.672 18.953 1 96.75 286 GLY A O 1
ATOM 2135 N N . THR A 1 287 ? 10.422 18.203 18.25 1 97.38 287 THR A N 1
ATOM 2136 C CA . THR A 1 287 ? 9.438 17.172 18 1 97.38 287 THR A CA 1
ATOM 2137 C C . THR A 1 287 ? 8.766 16.734 19.297 1 97.38 287 THR A C 1
ATOM 2139 O O . THR A 1 287 ? 7.562 16.469 19.328 1 97.38 287 THR A O 1
ATOM 2142 N N . ILE A 1 288 ? 9.5 16.578 20.328 1 97.69 288 ILE A N 1
ATOM 2143 C CA . ILE A 1 288 ? 8.938 16.203 21.625 1 97.69 288 ILE A CA 1
ATOM 2144 C C . ILE A 1 288 ? 7.914 17.234 22.062 1 97.69 288 ILE A C 1
ATOM 2146 O O . ILE A 1 288 ? 6.812 16.891 22.5 1 97.69 288 ILE A O 1
ATOM 2150 N N . LEU A 1 289 ? 8.25 18.484 21.891 1 97.5 289 LEU A N 1
ATOM 2151 C CA . LEU A 1 289 ? 7.34 19.578 22.266 1 97.5 289 LEU A CA 1
ATOM 2152 C C . LEU A 1 289 ? 6.086 19.547 21.391 1 97.5 289 LEU A C 1
ATOM 2154 O O . LEU A 1 289 ? 4.973 19.719 21.906 1 97.5 289 LEU A O 1
ATOM 2158 N N . ILE A 1 290 ? 6.289 19.406 20.141 1 98.12 290 ILE A N 1
ATOM 2159 C CA . ILE A 1 290 ? 5.172 19.375 19.203 1 98.12 290 ILE A CA 1
ATOM 2160 C C . ILE A 1 290 ? 4.281 18.172 19.516 1 98.12 290 ILE A C 1
ATOM 2162 O O . ILE A 1 290 ? 3.053 18.281 19.469 1 98.12 290 ILE A O 1
ATOM 2166 N N . MET A 1 291 ? 4.887 17.031 19.797 1 97.5 291 MET A N 1
ATOM 2167 C CA . MET A 1 291 ? 4.121 15.836 20.125 1 97.5 291 MET A CA 1
ATOM 2168 C C . MET A 1 291 ? 3.256 16.062 21.359 1 97.5 291 MET A C 1
ATOM 2170 O O . MET A 1 291 ? 2.115 15.602 21.422 1 97.5 291 MET A O 1
ATOM 2174 N N . LEU A 1 292 ? 3.781 16.719 22.344 1 97.75 292 LEU A N 1
ATOM 2175 C CA . LEU A 1 292 ? 2.998 17.031 23.531 1 97.75 292 LEU A CA 1
ATOM 2176 C C . LEU A 1 292 ? 1.751 17.828 23.172 1 97.75 292 LEU A C 1
ATOM 2178 O O . LEU A 1 292 ? 0.662 17.547 23.672 1 97.75 292 LEU A O 1
ATOM 2182 N N . TYR A 1 293 ? 1.909 18.797 22.328 1 98.25 293 TYR A N 1
ATOM 2183 C CA . TYR A 1 293 ? 0.757 19.562 21.844 1 98.25 293 TYR A CA 1
ATOM 2184 C C . TYR A 1 293 ? -0.196 18.672 21.062 1 98.25 293 TYR A C 1
ATOM 2186 O O . TYR A 1 293 ? -1.416 18.766 21.219 1 98.25 293 TYR A O 1
ATOM 2194 N N . TYR A 1 294 ? 0.382 17.797 20.203 1 98.31 294 TYR A N 1
ATOM 2195 C CA . TYR A 1 294 ? -0.396 16.969 19.297 1 98.31 294 TYR A CA 1
ATOM 2196 C C . TYR A 1 294 ? -1.141 15.875 20.062 1 98.31 294 TYR A C 1
ATOM 2198 O O . TYR A 1 294 ? -2.078 15.266 19.531 1 98.31 294 TYR A O 1
ATOM 2206 N N . ILE A 1 295 ? -0.775 15.625 21.234 1 96.94 295 ILE A N 1
ATOM 2207 C CA . ILE A 1 295 ? -1.501 14.68 22.078 1 96.94 295 ILE A CA 1
ATOM 2208 C C . ILE A 1 295 ? -2.504 15.43 22.953 1 96.94 295 ILE A C 1
ATOM 2210 O O . ILE A 1 295 ? -3.656 15.008 23.094 1 96.94 295 ILE A O 1
ATOM 2214 N N . THR A 1 296 ? -2.117 16.5 23.484 1 97.94 296 THR A N 1
ATOM 2215 C CA . THR A 1 296 ? -2.928 17.234 24.453 1 97.94 296 THR A CA 1
ATOM 2216 C C . THR A 1 296 ? -4.141 17.859 23.766 1 97.94 296 THR A C 1
ATOM 2218 O O . THR A 1 296 ? -5.254 17.797 24.297 1 97.94 296 THR A O 1
ATOM 2221 N N . LEU A 1 297 ? -3.961 18.453 22.625 1 98.25 297 LEU A N 1
ATOM 2222 C CA . LEU A 1 297 ? -5.059 19.156 21.984 1 98.25 297 LEU A CA 1
ATOM 2223 C C . LEU A 1 297 ? -6.199 18.203 21.641 1 98.25 297 LEU A C 1
ATOM 2225 O O . LEU A 1 297 ? -7.344 18.438 22.031 1 98.25 297 LEU A O 1
ATOM 2229 N N . PRO A 1 298 ? -5.906 17.109 20.906 1 97.81 298 PRO A N 1
ATOM 2230 C CA . PRO A 1 298 ? -7.02 16.203 20.641 1 97.81 298 PRO A CA 1
ATOM 2231 C C . PRO A 1 298 ? -7.629 15.617 21.906 1 97.81 298 PRO A C 1
ATOM 2233 O O . PRO A 1 298 ? -8.844 15.422 21.984 1 97.81 298 PRO A O 1
ATOM 2236 N N . PHE A 1 299 ? -6.84 15.359 22.891 1 97.5 299 PHE A N 1
ATOM 2237 C CA . PHE A 1 299 ? -7.383 14.859 24.141 1 97.5 299 PHE A CA 1
ATOM 2238 C C . PHE A 1 299 ? -8.359 15.859 24.75 1 97.5 299 PHE A C 1
ATOM 2240 O O . PHE A 1 299 ? -9.438 15.477 25.219 1 97.5 299 PHE A O 1
ATOM 2247 N N . LEU A 1 300 ? -8.023 17.094 24.781 1 98.06 300 LEU A N 1
ATOM 2248 C CA . LEU A 1 300 ? -8.883 18.141 25.344 1 98.06 300 LEU A CA 1
ATOM 2249 C C . LEU A 1 300 ? -10.141 18.312 24.5 1 98.06 300 LEU A C 1
ATOM 2251 O O . LEU A 1 300 ? -11.234 18.469 25.047 1 98.06 300 LEU A O 1
ATOM 2255 N N . VAL A 1 301 ? -9.977 18.281 23.203 1 98.06 301 VAL A N 1
ATOM 2256 C CA . VAL A 1 301 ? -11.117 18.469 22.312 1 98.06 301 VAL A CA 1
ATOM 2257 C C . VAL A 1 301 ? -12.109 17.312 22.5 1 98.06 301 VAL A C 1
ATOM 2259 O O . VAL A 1 301 ? -13.305 17.547 22.719 1 98.06 301 VAL A O 1
ATOM 2262 N N . TYR A 1 302 ? -11.656 16.078 22.5 1 97.31 302 TYR A N 1
ATOM 2263 C CA . TYR A 1 302 ? -12.555 14.938 22.5 1 97.31 302 TYR A CA 1
ATOM 2264 C C . TYR A 1 302 ? -13.102 14.664 23.891 1 97.31 302 TYR A C 1
ATOM 2266 O O . TYR A 1 302 ? -14.188 14.109 24.047 1 97.31 302 TYR A O 1
ATOM 2274 N N . THR A 1 303 ? -12.367 15.109 24.922 1 96.81 303 THR A N 1
ATOM 2275 C CA . THR A 1 303 ? -12.93 15.055 26.266 1 96.81 303 THR A CA 1
ATOM 2276 C C . THR A 1 303 ? -14 16.125 26.453 1 96.81 303 THR A C 1
ATOM 2278 O O . THR A 1 303 ? -15.07 15.852 27 1 96.81 303 THR A O 1
ATOM 2281 N N . SER A 1 304 ? -13.758 17.297 25.953 1 97.62 304 SER A N 1
ATOM 2282 C CA . SER A 1 304 ? -14.68 18.422 26.109 1 97.62 304 SER A CA 1
ATOM 2283 C C . SER A 1 304 ? -15.953 18.219 25.281 1 97.62 304 SER A C 1
ATOM 2285 O O . SER A 1 304 ? -17.016 18.719 25.641 1 97.62 304 SER A O 1
ATOM 2287 N N . TYR A 1 305 ? -15.891 17.438 24.234 1 98.12 305 TYR A N 1
ATOM 2288 C CA . TYR A 1 305 ? -17 17.391 23.312 1 98.12 305 TYR A CA 1
ATOM 2289 C C . TYR A 1 305 ? -17.594 15.977 23.234 1 98.12 305 TYR A C 1
ATOM 2291 O O . TYR A 1 305 ? -18.281 15.641 22.266 1 98.12 305 TYR A O 1
ATOM 2299 N N . THR A 1 306 ? -17.188 15.133 24.172 1 97.88 306 THR A N 1
ATOM 2300 C CA . THR A 1 306 ? -17.984 13.93 24.375 1 97.88 306 THR A CA 1
ATOM 2301 C C . THR A 1 306 ? -19.406 14.297 24.812 1 97.88 306 THR A C 1
ATOM 2303 O O . THR A 1 306 ? -19.594 15.094 25.75 1 97.88 306 THR A O 1
ATOM 2306 N N . VAL A 1 307 ? -20.375 13.797 24.141 1 98.56 307 VAL A N 1
ATOM 2307 C CA . VAL A 1 307 ? -21.766 14.141 24.469 1 98.56 307 VAL A CA 1
ATOM 2308 C C . VAL A 1 307 ? -22.109 13.633 25.859 1 98.56 307 VAL A C 1
ATOM 2310 O O . VAL A 1 307 ? -21.969 12.438 26.141 1 98.56 307 VAL A O 1
ATOM 2313 N N . PRO A 1 308 ? -22.562 14.523 26.688 1 97.94 308 PRO A N 1
ATOM 2314 C CA . PRO A 1 308 ? -22.906 14.094 28.047 1 97.94 308 PRO A CA 1
ATOM 2315 C C . PRO A 1 308 ? -24.062 13.094 28.062 1 97.94 308 PRO A C 1
ATOM 2317 O O . PRO A 1 308 ? -25 13.203 27.266 1 97.94 308 PRO A O 1
ATOM 2320 N N . GLN A 1 309 ? -24 12.234 29.031 1 96.31 309 GLN A N 1
ATOM 2321 C CA . GLN A 1 309 ? -25.031 11.203 29.172 1 96.31 309 GLN A CA 1
ATOM 2322 C C . GLN A 1 309 ? -26.406 11.828 29.391 1 96.31 309 GLN A C 1
ATOM 2324 O O . GLN A 1 309 ? -27.406 11.289 28.938 1 96.31 309 GLN A O 1
ATOM 2329 N N . GLU A 1 310 ? -26.422 12.93 30.047 1 96 310 GLU A N 1
ATOM 2330 C CA . GLU A 1 310 ? -27.672 13.641 30.312 1 96 310 GLU A CA 1
ATOM 2331 C C . GLU A 1 310 ? -28.344 14.094 29.031 1 96 310 GLU A C 1
ATOM 2333 O O . GLU A 1 310 ? -29.578 14.094 28.938 1 96 310 GLU A O 1
ATOM 2338 N N . VAL A 1 311 ? -27.547 14.477 28.141 1 97.88 311 VAL A N 1
ATOM 2339 C CA . VAL A 1 311 ? -28.062 14.914 26.844 1 97.88 311 VAL A CA 1
ATOM 2340 C C . VAL A 1 311 ? -28.547 13.703 26.047 1 97.88 311 VAL A C 1
ATOM 2342 O O . VAL A 1 311 ? -29.625 13.727 25.453 1 97.88 311 VAL A O 1
ATOM 2345 N N . LEU A 1 312 ? -27.766 12.625 25.984 1 98.12 312 LEU A N 1
ATOM 2346 C CA . LEU A 1 312 ? -28.094 11.406 25.25 1 98.12 312 LEU A CA 1
ATOM 2347 C C . LEU A 1 312 ? -29.391 10.789 25.781 1 98.12 312 LEU A C 1
ATOM 2349 O O . LEU A 1 312 ? -30.188 10.25 25.016 1 98.12 312 LEU A O 1
ATOM 2353 N N . ALA A 1 313 ? -29.578 10.922 27.094 1 97.31 313 ALA A N 1
ATOM 2354 C CA . ALA A 1 313 ? -30.75 10.344 27.734 1 97.31 313 ALA A CA 1
ATOM 2355 C C . ALA A 1 313 ? -32.031 11.016 27.266 1 97.31 313 ALA A C 1
ATOM 2357 O O . ALA A 1 313 ? -33.125 10.414 27.281 1 97.31 313 ALA A O 1
ATOM 2358 N N . LYS A 1 314 ? -31.922 12.211 26.797 1 96.94 314 LYS A N 1
ATOM 2359 C CA . LYS A 1 314 ? -33.094 12.969 26.375 1 96.94 314 LYS A CA 1
ATOM 2360 C C . LYS A 1 314 ? -33.344 12.781 24.891 1 96.94 314 LYS A C 1
ATOM 2362 O O . LYS A 1 314 ? -34.406 13.211 24.375 1 96.94 314 LYS A O 1
ATOM 2367 N N . VAL A 1 315 ? -32.469 12.211 24.172 1 97.69 315 VAL A N 1
ATOM 2368 C CA . VAL A 1 315 ? -32.625 11.938 22.734 1 97.69 315 VAL A CA 1
ATOM 2369 C C . VAL A 1 315 ? -33.375 10.625 22.547 1 97.69 315 VAL A C 1
ATOM 2371 O O . VAL A 1 315 ? -32.906 9.57 22.969 1 97.69 315 VAL A O 1
ATOM 2374 N N . PRO A 1 316 ? -34.5 10.672 21.938 1 96.38 316 PRO A N 1
ATOM 2375 C CA . PRO A 1 316 ? -35.281 9.453 21.766 1 96.38 316 PRO A CA 1
ATOM 2376 C C . PRO A 1 316 ? -34.531 8.344 21.031 1 96.38 316 PRO A C 1
ATOM 2378 O O . PRO A 1 316 ? -34.062 8.555 19.922 1 96.38 316 PRO A O 1
ATOM 2381 N N . GLY A 1 317 ? -34.375 7.203 21.719 1 96.62 317 GLY A N 1
ATOM 2382 C CA . GLY A 1 317 ? -33.844 6.004 21.094 1 96.62 317 GLY A CA 1
ATOM 2383 C C . GLY A 1 317 ? -32.344 5.949 21.078 1 96.62 317 GLY A C 1
ATOM 2384 O O . GLY A 1 317 ? -31.734 4.953 20.656 1 96.62 317 GLY A O 1
ATOM 2385 N N . ALA A 1 318 ? -31.688 7.012 21.562 1 97.75 318 ALA A N 1
ATOM 2386 C CA . ALA A 1 318 ? -30.234 7.109 21.453 1 97.75 318 ALA A CA 1
ATOM 2387 C C . ALA A 1 318 ? -29.562 6.035 22.297 1 97.75 318 ALA A C 1
ATOM 2389 O O . ALA A 1 318 ? -28.703 5.301 21.797 1 97.75 318 ALA A O 1
ATOM 2390 N N . LEU A 1 319 ? -29.938 5.934 23.531 1 97.31 319 LEU A N 1
ATOM 2391 C CA . LEU A 1 319 ? -29.281 4.984 24.422 1 97.31 319 LEU A CA 1
ATOM 2392 C C . LEU A 1 319 ? -29.578 3.549 24 1 97.31 319 LEU A C 1
ATOM 2394 O O . LEU A 1 319 ? -28.719 2.672 24.125 1 97.31 319 LEU A O 1
ATOM 2398 N N . ASP A 1 320 ? -30.812 3.27 23.484 1 96.94 320 ASP A N 1
ATOM 2399 C CA . ASP A 1 320 ? -31.156 1.947 22.984 1 96.94 320 ASP A CA 1
ATOM 2400 C C . ASP A 1 320 ? -30.312 1.582 21.766 1 96.94 320 ASP A C 1
ATOM 2402 O O . ASP A 1 320 ? -29.859 0.44 21.641 1 96.94 320 ASP A O 1
ATOM 2406 N N . TYR A 1 321 ? -30.219 2.584 21 1 97.12 321 TYR A N 1
ATOM 2407 C CA . TYR A 1 321 ? -29.406 2.381 19.797 1 97.12 321 TYR A CA 1
ATOM 2408 C C . TYR A 1 321 ? -27.969 2.027 20.172 1 97.12 321 TYR A C 1
ATOM 2410 O O . TYR A 1 321 ? -27.391 1.107 19.594 1 97.12 321 TYR A O 1
ATOM 2418 N N . LEU A 1 322 ? -27.375 2.723 21.062 1 97.62 322 LEU A N 1
ATOM 2419 C CA . LEU A 1 322 ? -26 2.469 21.516 1 97.62 322 LEU A CA 1
ATOM 2420 C C . LEU A 1 322 ? -25.891 1.069 22.109 1 97.62 322 LEU A C 1
ATOM 2422 O O . LEU A 1 322 ? -24.938 0.344 21.812 1 97.62 322 LEU A O 1
ATOM 2426 N N . ALA A 1 323 ? -26.812 0.667 22.891 1 97.12 323 ALA A N 1
ATOM 2427 C CA . ALA A 1 323 ? -26.797 -0.648 23.516 1 97.12 323 ALA A CA 1
ATOM 2428 C C . ALA A 1 323 ? -26.906 -1.76 22.484 1 97.12 323 ALA A C 1
ATOM 2430 O O . ALA A 1 323 ? -26.172 -2.754 22.547 1 97.12 323 ALA A O 1
ATOM 2431 N N . LYS A 1 324 ? -27.781 -1.571 21.547 1 96.31 324 LYS A N 1
ATOM 2432 C CA . LYS A 1 324 ? -28 -2.562 20.5 1 96.31 324 LYS A CA 1
ATOM 2433 C C . LYS A 1 324 ? -26.734 -2.781 19.672 1 96.31 324 LYS A C 1
ATOM 2435 O O . LYS A 1 324 ? -26.469 -3.896 19.234 1 96.31 324 LYS A O 1
ATOM 2440 N N . ASN A 1 325 ? -26 -1.742 19.547 1 96 325 ASN A N 1
ATOM 2441 C CA . ASN A 1 325 ? -24.812 -1.812 18.703 1 96 325 ASN A CA 1
ATOM 2442 C C . ASN A 1 325 ? -23.547 -1.956 19.531 1 96 325 ASN A C 1
ATOM 2444 O O . ASN A 1 325 ? -22.438 -1.874 19 1 96 325 ASN A O 1
ATOM 2448 N N . ASN A 1 326 ? -23.672 -2.119 20.828 1 97.06 326 ASN A N 1
ATOM 2449 C CA . ASN A 1 326 ? -22.562 -2.303 21.75 1 97.06 326 ASN A CA 1
ATOM 2450 C C . ASN A 1 326 ? -21.562 -1.144 21.688 1 97.06 326 ASN A C 1
ATOM 2452 O O . ASN A 1 326 ? -20.359 -1.358 21.578 1 97.06 326 ASN A O 1
ATOM 2456 N N . ILE A 1 327 ? -22.125 0.047 21.641 1 98 327 ILE A N 1
ATOM 2457 C CA . ILE A 1 327 ? -21.312 1.257 21.609 1 98 327 ILE A CA 1
ATOM 2458 C C . ILE A 1 327 ? -21.406 1.977 22.953 1 98 327 ILE A C 1
ATOM 2460 O O . ILE A 1 327 ? -22.484 2.387 23.375 1 98 327 ILE A O 1
ATOM 2464 N N . PRO A 1 328 ? -20.281 2.139 23.609 1 97.5 328 PRO A N 1
ATOM 2465 C CA . PRO A 1 328 ? -20.312 2.904 24.859 1 97.5 328 PRO A CA 1
ATOM 2466 C C . PRO A 1 328 ? -20.719 4.363 24.641 1 97.5 328 PRO A C 1
ATOM 2468 O O . PRO A 1 328 ? -20.344 4.969 23.641 1 97.5 328 PRO A O 1
ATOM 2471 N N . ALA A 1 329 ? -21.359 4.953 25.578 1 96.94 329 ALA A N 1
ATOM 2472 C CA . ALA A 1 329 ? -21.875 6.309 25.469 1 96.94 329 ALA A CA 1
ATOM 2473 C C . ALA A 1 329 ? -20.75 7.328 25.359 1 96.94 329 ALA A C 1
ATOM 2475 O O . ALA A 1 329 ? -20.906 8.383 24.734 1 96.94 329 ALA A O 1
ATOM 2476 N N . ASP A 1 330 ? -19.594 7.008 25.906 1 96.19 330 ASP A N 1
ATOM 2477 C CA . ASP A 1 330 ? -18.484 7.953 25.906 1 96.19 330 ASP A CA 1
ATOM 2478 C C . ASP A 1 330 ? -17.781 7.977 24.547 1 96.19 330 ASP A C 1
ATOM 2480 O O . ASP A 1 330 ? -16.797 8.695 24.359 1 96.19 330 ASP A O 1
ATOM 2484 N N . ARG A 1 331 ? -18.375 7.207 23.547 1 97.5 331 ARG A N 1
ATOM 2485 C CA . ARG A 1 331 ? -17.828 7.164 22.188 1 97.5 331 ARG A CA 1
ATOM 2486 C C . ARG A 1 331 ? -18.594 8.086 21.25 1 97.5 331 ARG A C 1
ATOM 2488 O O . ARG A 1 331 ? -18.281 8.172 20.062 1 97.5 331 ARG A O 1
ATOM 2495 N N . VAL A 1 332 ? -19.531 8.805 21.766 1 98.5 332 VAL A N 1
ATOM 2496 C CA . VAL A 1 332 ? -20.312 9.75 20.984 1 98.5 332 VAL A CA 1
ATOM 2497 C C . VAL A 1 332 ? -19.688 11.141 21.062 1 98.5 332 VAL A C 1
ATOM 2499 O O . VAL A 1 332 ? -19.719 11.773 22.125 1 98.5 332 VAL A O 1
ATOM 2502 N N . TYR A 1 333 ? -19.188 11.617 19.938 1 98.25 333 TYR A N 1
ATOM 2503 C CA . TYR A 1 333 ? -18.516 12.906 19.906 1 98.25 333 TYR A CA 1
ATOM 2504 C C . TYR A 1 333 ? -19.344 13.938 19.156 1 98.25 333 TYR A C 1
ATOM 2506 O O . TYR A 1 333 ? -19.719 13.719 18 1 98.25 333 TYR A O 1
ATOM 2514 N N . PHE A 1 334 ? -19.578 15.07 19.766 1 98.5 334 PHE A N 1
ATOM 2515 C CA . PHE A 1 334 ? -20.344 16.156 19.172 1 98.5 334 PHE A CA 1
ATOM 2516 C C . PHE A 1 334 ? -19.672 16.656 17.891 1 98.5 334 PHE A C 1
ATOM 2518 O O . PHE A 1 334 ? -20.359 17.047 16.938 1 98.5 334 PHE A O 1
ATOM 2525 N N . THR A 1 335 ? -18.328 16.641 17.844 1 97.94 335 THR A N 1
ATOM 2526 C CA . THR A 1 335 ? -17.578 17.094 16.672 1 97.94 335 THR A CA 1
ATOM 2527 C C . THR A 1 335 ? -17.984 16.312 15.43 1 97.94 335 THR A C 1
ATOM 2529 O O . THR A 1 335 ? -18.203 16.875 14.367 1 97.94 335 THR A O 1
ATOM 2532 N N . ALA A 1 336 ? -18.094 14.992 15.57 1 98.12 336 ALA A N 1
ATOM 2533 C CA . ALA A 1 336 ? -18.469 14.125 14.453 1 98.12 336 ALA A CA 1
ATOM 2534 C C . ALA A 1 336 ? -19.938 14.328 14.07 1 98.12 336 ALA A C 1
ATOM 2536 O O . ALA A 1 336 ? -20.281 14.32 12.883 1 98.12 336 ALA A O 1
ATOM 2537 N N . LEU A 1 337 ? -20.781 14.555 15.07 1 98.5 337 LEU A N 1
ATOM 2538 C CA . LEU A 1 337 ? -22.203 14.727 14.82 1 98.5 337 LEU A CA 1
ATOM 2539 C C . LEU A 1 337 ? -22.484 16.047 14.102 1 98.5 337 LEU A C 1
ATOM 2541 O O . LEU A 1 337 ? -23.328 16.109 13.203 1 98.5 337 LEU A O 1
ATOM 2545 N N . TYR A 1 338 ? -21.781 17.047 14.547 1 98.25 338 TYR A N 1
ATOM 2546 C CA . TYR A 1 338 ? -21.938 18.344 13.906 1 98.25 338 TYR A CA 1
ATOM 2547 C C . TYR A 1 338 ? -21.531 18.297 12.445 1 98.25 338 TYR A C 1
ATOM 2549 O O . TYR A 1 338 ? -22.25 18.781 11.562 1 98.25 338 TYR A O 1
ATOM 2557 N N . TYR A 1 339 ? -20.375 17.734 12.172 1 97.06 339 TYR A N 1
ATOM 2558 C CA . TYR A 1 339 ? -19.891 17.578 10.805 1 97.06 339 TYR A CA 1
ATOM 2559 C C . TYR A 1 339 ? -20.859 16.75 9.977 1 97.06 339 TYR A C 1
ATOM 2561 O O . TYR A 1 339 ? -21.172 17.078 8.828 1 97.06 339 TYR A O 1
ATOM 2569 N N . TYR A 1 340 ? -21.359 15.68 10.523 1 97.94 340 TYR A N 1
ATOM 2570 C CA . TYR A 1 340 ? -22.328 14.805 9.875 1 97.94 340 TYR A CA 1
ATOM 2571 C C . TYR A 1 340 ? -23.578 15.57 9.477 1 97.94 340 TYR A C 1
ATOM 2573 O O . TYR A 1 340 ? -24.031 15.477 8.328 1 97.94 340 TYR A O 1
ATOM 2581 N N . LEU A 1 341 ? -24.094 16.328 10.406 1 97.81 341 LEU A N 1
ATOM 2582 C CA . LEU A 1 341 ? -25.328 17.078 10.156 1 97.81 341 LEU A CA 1
ATOM 2583 C C . LEU A 1 341 ? -25.109 18.125 9.078 1 97.81 341 LEU A C 1
ATOM 2585 O O . LEU A 1 341 ? -25.969 18.344 8.234 1 97.81 341 LEU A O 1
ATOM 2589 N N . MET A 1 342 ? -23.984 18.812 9.188 1 96.81 342 MET A N 1
ATOM 2590 C CA . MET A 1 342 ? -23.641 19.812 8.18 1 96.81 342 MET A CA 1
ATOM 2591 C C . MET A 1 342 ? -23.562 19.172 6.793 1 96.81 342 MET A C 1
ATOM 2593 O O . MET A 1 342 ? -23.922 19.812 5.797 1 96.81 342 MET A O 1
ATOM 2597 N N . ASN A 1 343 ? -23.109 17.953 6.668 1 94.94 343 ASN A N 1
ATOM 2598 C CA . ASN A 1 343 ? -23.031 17.25 5.395 1 94.94 343 ASN A CA 1
ATOM 2599 C C . ASN A 1 343 ? -24.406 16.797 4.91 1 94.94 343 ASN A C 1
ATOM 2601 O O . ASN A 1 343 ? -24.688 16.812 3.709 1 94.94 343 ASN A O 1
ATOM 2605 N N . GLU A 1 344 ? -25.281 16.422 5.855 1 97 344 GLU A N 1
ATOM 2606 C CA . GLU A 1 344 ? -26.594 15.852 5.516 1 97 344 GLU A CA 1
ATOM 2607 C C . GLU A 1 344 ? -27.594 16.953 5.168 1 97 344 GLU A C 1
ATOM 2609 O O . GLU A 1 344 ? -28.391 16.797 4.238 1 97 344 GLU A O 1
ATOM 2614 N N . LEU A 1 345 ? -27.516 18.047 5.957 1 97.25 345 LEU A N 1
ATOM 2615 C CA . LEU A 1 345 ? -28.562 19.062 5.828 1 97.25 345 LEU A CA 1
ATOM 2616 C C . LEU A 1 345 ? -28.031 20.297 5.117 1 97.25 345 LEU A C 1
ATOM 2618 O O . LEU A 1 345 ? -28.812 21.141 4.656 1 97.25 345 LEU A O 1
ATOM 2622 N N . GLY A 1 346 ? -26.734 20.438 5.047 1 95.44 346 GLY A N 1
ATOM 2623 C CA . GLY A 1 346 ? -26.156 21.688 4.586 1 95.44 346 GLY A CA 1
ATOM 2624 C C . GLY A 1 346 ? -26.25 22.812 5.609 1 95.44 346 GLY A C 1
ATOM 2625 O O . GLY A 1 346 ? -26.922 22.656 6.629 1 95.44 346 GLY A O 1
ATOM 2626 N N . ALA A 1 347 ? -25.594 23.906 5.324 1 94.19 347 ALA A N 1
ATOM 2627 C CA . ALA A 1 347 ? -25.578 25.047 6.234 1 94.19 347 ALA A CA 1
ATOM 2628 C C . ALA A 1 347 ? -26.969 25.609 6.449 1 94.19 347 ALA A C 1
ATOM 2630 O O . ALA A 1 347 ? -27.328 25.984 7.57 1 94.19 347 ALA A O 1
ATOM 2631 N N . ASP A 1 348 ? -27.734 25.688 5.441 1 96.31 348 ASP A N 1
ATOM 2632 C CA . ASP A 1 348 ? -29.078 26.234 5.535 1 96.31 348 ASP A CA 1
ATOM 2633 C C . ASP A 1 348 ? -29.969 25.359 6.41 1 96.31 348 ASP A C 1
ATOM 2635 O O . ASP A 1 348 ? -30.75 25.859 7.215 1 96.31 348 ASP A O 1
ATOM 2639 N N . GLY A 1 349 ? -29.812 24.062 6.191 1 97.94 349 GLY A N 1
ATOM 2640 C CA . GLY A 1 349 ? -30.609 23.141 6.996 1 97.94 349 GLY A CA 1
ATOM 2641 C C . GLY A 1 349 ? -30.281 23.203 8.477 1 97.94 349 GLY A C 1
ATOM 2642 O O . GLY A 1 349 ? -31.172 23.203 9.32 1 97.94 349 GLY A O 1
ATOM 2643 N N . VAL A 1 350 ? -29.062 23.297 8.812 1 98.12 350 VAL A N 1
ATOM 2644 C CA . VAL A 1 350 ? -28.641 23.375 10.203 1 98.12 350 VAL A CA 1
ATOM 2645 C C . VAL A 1 350 ? -29.047 24.719 10.797 1 98.12 350 VAL A C 1
ATOM 2647 O O . VAL A 1 350 ? -29.453 24.797 11.961 1 98.12 350 VAL A O 1
ATOM 2650 N N . ALA A 1 351 ? -28.906 25.797 10.023 1 97.69 351 ALA A N 1
ATOM 2651 C CA . ALA A 1 351 ? -29.312 27.125 10.469 1 97.69 351 ALA A CA 1
ATOM 2652 C C . ALA A 1 351 ? -30.797 27.156 10.812 1 97.69 351 ALA A C 1
ATOM 2654 O O . ALA A 1 351 ? -31.203 27.766 11.82 1 97.69 351 ALA A O 1
ATOM 2655 N N . LYS A 1 352 ? -31.578 26.516 9.969 1 97.94 352 LYS A N 1
ATOM 2656 C CA . LYS A 1 352 ? -33.031 26.438 10.219 1 97.94 352 LYS A CA 1
ATOM 2657 C C . LYS A 1 352 ? -33.312 25.672 11.508 1 97.94 352 LYS A C 1
ATOM 2659 O O . LYS A 1 352 ? -34.188 26.062 12.289 1 97.94 352 LYS A O 1
ATOM 2664 N N . LEU A 1 353 ? -32.594 24.594 11.68 1 98 353 LEU A N 1
ATOM 2665 C CA . LEU A 1 353 ? -32.75 23.797 12.891 1 98 353 LEU A CA 1
ATOM 2666 C C . LEU A 1 353 ? -32.5 24.625 14.133 1 98 353 LEU A C 1
ATOM 2668 O O . LEU A 1 353 ? -33.219 24.516 15.133 1 98 353 LEU A O 1
ATOM 2672 N N . LEU A 1 354 ? -31.5 25.484 14.094 1 97.69 354 LEU A N 1
ATOM 2673 C CA . LEU A 1 354 ? -31.062 26.234 15.258 1 97.69 354 LEU A CA 1
ATOM 2674 C C . LEU A 1 354 ? -31.797 27.562 15.367 1 97.69 354 LEU A C 1
ATOM 2676 O O . LEU A 1 354 ? -31.781 28.203 16.422 1 97.69 354 LEU A O 1
ATOM 2680 N N . GLY A 1 355 ? -32.438 28.016 14.289 1 97.06 355 GLY A N 1
ATOM 2681 C CA . GLY A 1 355 ? -33.156 29.281 14.281 1 97.06 355 GLY A CA 1
ATOM 2682 C C . GLY A 1 355 ? -32.219 30.484 14.18 1 97.06 355 GLY A C 1
ATOM 2683 O O . GLY A 1 355 ? -32.438 31.5 14.836 1 97.06 355 GLY A O 1
ATOM 2684 N N . VAL A 1 356 ? -31.125 30.328 13.492 1 96.38 356 VAL A N 1
ATOM 2685 C CA . VAL A 1 356 ? -30.156 31.391 13.297 1 96.38 356 VAL A CA 1
ATOM 2686 C C . VAL A 1 356 ? -29.859 31.562 11.805 1 96.38 356 VAL A C 1
ATOM 2688 O O . VAL A 1 356 ? -30.141 30.656 11.008 1 96.38 356 VAL A O 1
ATOM 2691 N N . PRO A 1 357 ? -29.344 32.688 11.414 1 95.88 357 PRO A N 1
ATOM 2692 C CA . PRO A 1 357 ? -28.922 32.844 10.016 1 95.88 357 PRO A CA 1
ATOM 2693 C C . PRO A 1 357 ? -27.781 31.891 9.648 1 95.88 357 PRO A C 1
ATOM 2695 O O . PRO A 1 357 ? -26.906 31.641 10.477 1 95.88 357 PRO A O 1
ATOM 2698 N N . SER A 1 358 ? -27.797 31.453 8.414 1 95.94 358 SER A N 1
ATOM 2699 C CA . SER A 1 358 ? -26.766 30.547 7.945 1 95.94 358 SER A CA 1
ATOM 2700 C C . SER A 1 358 ? -25.375 31.172 8.055 1 95.94 358 SER A C 1
ATOM 2702 O O . SER A 1 358 ? -24.375 30.484 8.25 1 95.94 358 SER A O 1
ATOM 2704 N N . SER A 1 359 ? -25.328 32.5 7.988 1 95.75 359 SER A N 1
ATOM 2705 C CA . SER A 1 359 ? -24.078 33.219 8.047 1 95.75 359 SER A CA 1
ATOM 2706 C C . SER A 1 359 ? -23.438 33.125 9.43 1 95.75 359 SER A C 1
ATOM 2708 O O . SER A 1 359 ? -22.266 33.438 9.609 1 95.75 359 SER A O 1
ATOM 2710 N N . HIS A 1 360 ? -24.188 32.625 10.398 1 96.44 360 HIS A N 1
ATOM 2711 C CA . HIS A 1 360 ? -23.688 32.531 11.766 1 96.44 360 HIS A CA 1
ATOM 2712 C C . HIS A 1 360 ? -22.984 31.219 12.023 1 96.44 360 HIS A C 1
ATOM 2714 O O . HIS A 1 360 ? -22.281 31.062 13.023 1 96.44 360 HIS A O 1
ATOM 2720 N N . LEU A 1 361 ? -23.172 30.281 11.125 1 96.88 361 LEU A N 1
ATOM 2721 C CA . LEU A 1 361 ? -22.641 28.953 11.367 1 96.88 361 LEU A CA 1
ATOM 2722 C C . LEU A 1 361 ? -21.141 28.906 11.172 1 96.88 361 LEU A C 1
ATOM 2724 O O . LEU A 1 361 ? -20.609 29.516 10.234 1 96.88 361 LEU A O 1
ATOM 2728 N N . LEU A 1 362 ? -20.453 28.297 12.062 1 96.38 362 LEU A N 1
ATOM 2729 C CA . LEU A 1 362 ? -19.016 28.094 11.969 1 96.38 362 LEU A CA 1
ATOM 2730 C C . LEU A 1 362 ? -18.688 26.859 11.117 1 96.38 362 LEU A C 1
ATOM 2732 O O . LEU A 1 362 ? -19.469 25.906 11.078 1 96.38 362 LEU A O 1
ATOM 2736 N N . PRO A 1 363 ? -17.531 26.875 10.359 1 95.56 363 PRO A N 1
ATOM 2737 C CA . PRO A 1 363 ? -17.156 25.719 9.562 1 95.56 363 PRO A CA 1
ATOM 2738 C C . PRO A 1 363 ? -17.016 24.438 10.398 1 95.56 363 PRO A C 1
ATOM 2740 O O . PRO A 1 363 ? -16.375 24.453 11.453 1 95.56 363 PRO A O 1
ATOM 2743 N N . PRO A 1 364 ? -17.516 23.359 9.961 1 95.5 364 PRO A N 1
ATOM 2744 C CA . PRO A 1 364 ? -17.625 22.172 10.82 1 95.5 364 PRO A CA 1
ATOM 2745 C C . PRO A 1 364 ? -16.328 21.375 10.898 1 95.5 364 PRO A C 1
ATOM 2747 O O . PRO A 1 364 ? -16.219 20.422 11.688 1 95.5 364 PRO A O 1
ATOM 2750 N N . ARG A 1 365 ? -15.242 21.734 10.156 1 93.69 365 ARG A N 1
ATOM 2751 C CA . ARG A 1 365 ? -14.094 20.844 10.008 1 93.69 365 ARG A CA 1
ATOM 2752 C C . ARG A 1 365 ? -12.867 21.406 10.703 1 93.69 365 ARG A C 1
ATOM 2754 O O . ARG A 1 365 ? -11.766 20.875 10.57 1 93.69 365 ARG A O 1
ATOM 2761 N N . VAL A 1 366 ? -13.039 22.422 11.445 1 96.25 366 VAL A N 1
ATOM 2762 C CA . VAL A 1 366 ? -11.867 23.094 12 1 96.25 366 VAL A CA 1
ATOM 2763 C C . VAL A 1 366 ? -12 23.203 13.516 1 96.25 366 VAL A C 1
ATOM 2765 O O . VAL A 1 366 ? -13.109 23.297 14.047 1 96.25 366 VAL A O 1
ATOM 2768 N N . VAL A 1 367 ? -10.867 23.297 14.211 1 96.81 367 VAL A N 1
ATOM 2769 C CA . VAL A 1 367 ? -10.836 23.297 15.672 1 96.81 367 VAL A CA 1
ATOM 2770 C C . VAL A 1 367 ? -11.484 24.562 16.219 1 96.81 367 VAL A C 1
ATOM 2772 O O . VAL A 1 367 ? -12.078 24.562 17.297 1 96.81 367 VAL A O 1
ATOM 2775 N N . THR A 1 368 ? -11.492 25.641 15.43 1 95.38 368 THR A N 1
ATOM 2776 C CA . THR A 1 368 ? -12.047 26.922 15.812 1 95.38 368 THR A CA 1
ATOM 2777 C C . THR A 1 368 ? -13.547 26.812 16.078 1 95.38 368 THR A C 1
ATOM 2779 O O . THR A 1 368 ? -14.086 27.516 16.938 1 95.38 368 THR A O 1
ATOM 2782 N N . SER A 1 369 ? -14.141 25.938 15.414 1 96.81 369 SER A N 1
ATOM 2783 C CA . SER A 1 369 ? -15.57 25.734 15.602 1 96.81 369 SER A CA 1
ATOM 2784 C C . SER A 1 369 ? -15.875 25.156 16.984 1 96.81 369 SER A C 1
ATOM 2786 O O . SER A 1 369 ? -17.016 25.203 17.438 1 96.81 369 SER A O 1
ATOM 2788 N N . PHE A 1 370 ? -14.883 24.719 17.656 1 97.12 370 PHE A N 1
ATOM 2789 C CA . PHE A 1 370 ? -15.102 24.016 18.922 1 97.12 370 PHE A CA 1
ATOM 2790 C C . PHE A 1 370 ? -14.43 24.75 20.062 1 97.12 370 PHE A C 1
ATOM 2792 O O . PHE A 1 370 ? -14.648 24.422 21.234 1 97.12 370 PHE A O 1
ATOM 2799 N N . THR A 1 371 ? -13.672 25.75 19.734 1 97.31 371 THR A N 1
ATOM 2800 C CA . THR A 1 371 ? -13.062 26.578 20.781 1 97.31 371 THR A CA 1
ATOM 2801 C C . THR A 1 371 ? -13.82 27.891 20.953 1 97.31 371 THR A C 1
ATOM 2803 O O . THR A 1 371 ? -14.062 28.328 22.078 1 97.31 371 THR A O 1
ATOM 2806 N N . ILE A 1 372 ? -14.32 28.422 19.906 1 95.19 372 ILE A N 1
ATOM 2807 C CA . ILE A 1 372 ? -14.938 29.75 19.906 1 95.19 372 ILE A CA 1
ATOM 2808 C C . ILE A 1 372 ? -16.188 29.734 20.781 1 95.19 372 ILE A C 1
ATOM 2810 O O . ILE A 1 372 ? -16.375 30.594 21.641 1 95.19 372 ILE A O 1
ATOM 2814 N N . PRO A 1 373 ? -17.047 28.703 20.641 1 95.88 373 PRO A N 1
ATOM 2815 C CA . PRO A 1 373 ? -18.266 28.688 21.438 1 95.88 373 PRO A CA 1
ATOM 2816 C C . PRO A 1 373 ? -17.984 28.547 22.938 1 95.88 373 PRO A C 1
ATOM 2818 O O . PRO A 1 373 ? -18.844 28.875 23.766 1 95.88 373 PRO A O 1
ATOM 2821 N N . LEU A 1 374 ? -16.859 28.094 23.297 1 97.06 374 LEU A N 1
ATOM 2822 C CA . LEU A 1 374 ? -16.562 27.812 24.703 1 97.06 374 LEU A CA 1
ATOM 2823 C C . LEU A 1 374 ? -16.266 29.094 25.469 1 97.06 374 LEU A C 1
ATOM 2825 O O . LEU A 1 374 ? -16.297 29.109 26.703 1 97.06 374 LEU A O 1
ATOM 2829 N N . VAL A 1 375 ? -15.922 30.141 24.734 1 95.75 375 VAL A N 1
ATOM 2830 C CA . VAL A 1 375 ? -15.547 31.406 25.375 1 95.75 375 VAL A CA 1
ATOM 2831 C C . VAL A 1 375 ? -16.797 32.094 25.938 1 95.75 375 VAL A C 1
ATOM 2833 O O . VAL A 1 375 ? -17.766 32.281 25.219 1 95.75 375 VAL A O 1
ATOM 2836 N N . PRO A 1 376 ? -16.781 32.438 27.156 1 93.12 376 PRO A N 1
ATOM 2837 C CA . PRO A 1 376 ? -17.984 33 27.797 1 93.12 376 PRO A CA 1
ATOM 2838 C C . PRO A 1 376 ? -18.375 34.344 27.219 1 93.12 376 PRO A C 1
ATOM 2840 O O . PRO A 1 376 ? -17.531 35.062 26.656 1 93.12 376 PRO A O 1
ATOM 2843 N N . LYS A 1 377 ? -19.688 34.625 27.422 1 90.69 377 LYS A N 1
ATOM 2844 C CA . LYS A 1 377 ? -20.203 35.906 27 1 90.69 377 LYS A CA 1
ATOM 2845 C C . LYS A 1 377 ? -19.438 37.062 27.672 1 90.69 377 LYS A C 1
ATOM 2847 O O . LYS A 1 377 ? -19.109 36.969 28.859 1 90.69 377 LYS A O 1
ATOM 2852 N N . GLY A 1 378 ? -19.141 38.094 26.938 1 91.81 378 GLY A N 1
ATOM 2853 C CA . GLY A 1 378 ? -18.375 39.188 27.453 1 91.81 378 GLY A CA 1
ATOM 2854 C C . GLY A 1 378 ? -16.906 39.156 27.078 1 91.81 378 GLY A C 1
ATOM 2855 O O . GLY A 1 378 ? -16.203 40.156 27.172 1 91.81 378 GLY A O 1
ATOM 2856 N N . MET A 1 379 ? -16.547 38.031 26.594 1 95.5 379 MET A N 1
ATOM 2857 C CA . MET A 1 379 ? -15.148 37.906 26.203 1 95.5 379 MET A CA 1
ATOM 2858 C C . MET A 1 379 ? -15.031 37.594 24.703 1 95.5 379 MET A C 1
ATOM 2860 O O . MET A 1 379 ? -14.211 36.781 24.297 1 95.5 379 MET A O 1
ATOM 2864 N N . GLU A 1 380 ? -15.852 38.219 23.969 1 93.5 380 GLU A N 1
ATOM 2865 C CA . GLU A 1 380 ? -15.898 37.969 22.531 1 93.5 380 GLU A CA 1
ATOM 2866 C C . GLU A 1 380 ? -14.57 38.312 21.859 1 93.5 380 GLU A C 1
ATOM 2868 O O . GLU A 1 380 ? -14.203 37.688 20.859 1 93.5 380 GLU A O 1
ATOM 2873 N N . TRP A 1 381 ? -13.875 39.219 22.469 1 94.81 381 TRP A N 1
ATOM 2874 C CA . TRP A 1 381 ? -12.57 39.594 21.922 1 94.81 381 TRP A CA 1
ATOM 2875 C C . TRP A 1 381 ? -11.648 38.375 21.906 1 94.81 381 TRP A C 1
ATOM 2877 O O . TRP A 1 381 ? -10.82 38.219 21 1 94.81 381 TRP A O 1
ATOM 2887 N N . LEU A 1 382 ? -11.773 37.5 22.844 1 95.44 382 LEU A N 1
ATOM 2888 C CA . LEU A 1 382 ? -10.945 36.281 22.906 1 95.44 382 LEU A CA 1
ATOM 2889 C C . LEU A 1 382 ? -11.336 35.312 21.812 1 95.44 382 LEU A C 1
ATOM 2891 O O . LEU A 1 382 ? -10.477 34.594 21.297 1 95.44 382 LEU A O 1
ATOM 2895 N N . GLN A 1 383 ? -12.617 35.281 21.438 1 93.44 383 GLN A N 1
ATOM 2896 C CA . GLN A 1 383 ? -13.078 34.438 20.328 1 93.44 383 GLN A CA 1
ATOM 2897 C C . GLN A 1 383 ? -12.398 34.844 19.031 1 93.44 383 GLN A C 1
ATOM 2899 O O . GLN A 1 383 ? -11.867 34 18.312 1 93.44 383 GLN A O 1
ATOM 2904 N N . ILE A 1 384 ? -12.414 36.094 18.844 1 94.44 384 ILE A N 1
ATOM 2905 C CA . ILE A 1 384 ? -11.875 36.656 17.609 1 94.44 384 ILE A CA 1
ATOM 2906 C C . ILE A 1 384 ? -10.359 36.469 17.578 1 94.44 384 ILE A C 1
ATOM 2908 O O . ILE A 1 384 ? -9.789 36.062 16.547 1 94.44 384 ILE A O 1
ATOM 2912 N N . LEU A 1 385 ? -9.766 36.719 18.672 1 94.81 385 LEU A N 1
ATOM 2913 C CA . LEU A 1 385 ? -8.32 36.562 18.766 1 94.81 385 LEU A CA 1
ATOM 2914 C C . LEU A 1 385 ? -7.906 35.125 18.516 1 94.81 385 LEU A C 1
ATOM 2916 O O . LEU A 1 385 ? -7.012 34.844 17.703 1 94.81 385 LEU A O 1
ATOM 2920 N N . ASN A 1 386 ? -8.562 34.219 19.188 1 94 386 ASN A N 1
ATOM 2921 C CA . ASN A 1 386 ? -8.219 32.812 19.031 1 94 386 ASN A CA 1
ATOM 2922 C C . ASN A 1 386 ? -8.422 32.344 17.594 1 94 386 ASN A C 1
ATOM 2924 O O . ASN A 1 386 ? -7.543 31.688 17.016 1 94 386 ASN A O 1
ATOM 2928 N N . GLY A 1 387 ? -9.57 32.656 17.031 1 93.19 387 GLY A N 1
ATOM 2929 C CA . GLY A 1 387 ? -9.828 32.281 15.648 1 93.19 387 GLY A CA 1
ATOM 2930 C C . GLY A 1 387 ? -8.781 32.812 14.688 1 93.19 387 GLY A C 1
ATOM 2931 O O . GLY A 1 387 ? -8.344 32.094 13.781 1 93.19 387 GLY A O 1
ATOM 2932 N N . THR A 1 388 ? -8.367 34 14.867 1 95.62 388 THR A N 1
ATOM 2933 C CA . THR A 1 388 ? -7.391 34.625 13.992 1 95.62 388 THR A CA 1
ATOM 2934 C C . THR A 1 388 ? -6.012 34 14.18 1 95.62 388 THR A C 1
ATOM 2936 O O . THR A 1 388 ? -5.324 33.719 13.203 1 95.62 388 THR A O 1
ATOM 2939 N N . LEU A 1 389 ? -5.648 33.812 15.43 1 96.25 389 LEU A N 1
ATOM 2940 C CA . LEU A 1 389 ? -4.336 33.25 15.727 1 96.25 389 LEU A CA 1
ATOM 2941 C C . LEU A 1 389 ? -4.223 31.828 15.164 1 96.25 389 LEU A C 1
ATOM 2943 O O . LEU A 1 389 ? -3.172 31.453 14.641 1 96.25 389 LEU A O 1
ATOM 2947 N N . VAL A 1 390 ? -5.312 31.094 15.234 1 94.44 390 VAL A N 1
ATOM 2948 C CA . VAL A 1 390 ? -5.266 29.719 14.742 1 94.44 390 VAL A CA 1
ATOM 2949 C C . VAL A 1 390 ? -5.219 29.719 13.219 1 94.44 390 VAL A C 1
ATOM 2951 O O . VAL A 1 390 ? -4.586 28.844 12.609 1 94.44 390 VAL A O 1
ATOM 2954 N N . GLY A 1 391 ? -5.883 30.656 12.594 1 94.31 391 GLY A N 1
ATOM 2955 C CA . GLY A 1 391 ? -5.703 30.844 11.164 1 94.31 391 GLY A CA 1
ATOM 2956 C C . GLY A 1 391 ? -4.258 31.094 10.766 1 94.31 391 GLY A C 1
ATOM 2957 O O . GLY A 1 391 ? -3.777 30.547 9.773 1 94.31 391 GLY A O 1
ATOM 2958 N N . ILE A 1 392 ? -3.598 31.844 11.555 1 95.62 392 ILE A N 1
ATOM 2959 C CA . ILE A 1 392 ? -2.195 32.156 11.32 1 95.62 392 ILE A CA 1
ATOM 2960 C C . ILE A 1 392 ? -1.334 30.922 11.555 1 95.62 392 ILE A C 1
ATOM 2962 O O . ILE A 1 392 ? -0.338 30.719 10.859 1 95.62 392 ILE A O 1
ATOM 2966 N N . VAL A 1 393 ? -1.757 30.094 12.484 1 95.38 393 VAL A N 1
ATOM 2967 C CA . VAL A 1 393 ? -1.046 28.844 12.727 1 95.38 393 VAL A CA 1
ATOM 2968 C C . VAL A 1 393 ? -0.962 28.031 11.438 1 95.38 393 VAL A C 1
ATOM 2970 O O . VAL A 1 393 ? 0.063 27.406 11.156 1 95.38 393 VAL A O 1
ATOM 2973 N N . LEU A 1 394 ? -1.992 28.016 10.625 1 94.69 394 LEU A N 1
ATOM 2974 C CA . LEU A 1 394 ? -1.977 27.281 9.375 1 94.69 394 LEU A CA 1
ATOM 2975 C C . LEU A 1 394 ? -1.212 28.047 8.297 1 94.69 394 LEU A C 1
ATOM 2977 O O . LEU A 1 394 ? -0.375 27.469 7.598 1 94.69 394 LEU A O 1
ATOM 2981 N N . LEU A 1 395 ? -1.452 29.328 8.258 1 93.38 395 LEU A N 1
ATOM 2982 C CA . LEU A 1 395 ? -0.862 30.156 7.207 1 93.38 395 LEU A CA 1
ATOM 2983 C C . LEU A 1 395 ? 0.659 30.172 7.32 1 93.38 395 LEU A C 1
ATOM 2985 O O . LEU A 1 395 ? 1.359 30.234 6.309 1 93.38 395 LEU A O 1
ATOM 2989 N N . LYS A 1 396 ? 1.143 30.188 8.5 1 95.06 396 LYS A N 1
ATOM 2990 C CA . LYS A 1 396 ? 2.582 30.297 8.719 1 95.06 396 LYS A CA 1
ATOM 2991 C C . LYS A 1 396 ? 3.314 29.078 8.188 1 95.06 396 LYS A C 1
ATOM 2993 O O . LYS A 1 396 ? 4.539 29.094 8.039 1 95.06 396 LYS A O 1
ATOM 2998 N N . ASP A 1 397 ? 2.609 28 7.863 1 94.56 397 ASP A N 1
ATOM 2999 C CA . ASP A 1 397 ? 3.213 26.781 7.348 1 94.56 397 ASP A CA 1
ATOM 3000 C C . ASP A 1 397 ? 3.809 27 5.961 1 94.56 397 ASP A C 1
ATOM 3002 O O . ASP A 1 397 ? 4.77 26.344 5.578 1 94.56 397 ASP A O 1
ATOM 3006 N N . ILE A 1 398 ? 3.26 27.875 5.246 1 92.81 398 ILE A N 1
ATOM 3007 C CA . ILE A 1 398 ? 3.479 28.016 3.807 1 92.81 398 ILE A CA 1
ATOM 3008 C C . ILE A 1 398 ? 4.934 28.391 3.539 1 92.81 398 ILE A C 1
ATOM 3010 O O . ILE A 1 398 ? 5.59 27.781 2.688 1 92.81 398 ILE A O 1
ATOM 3014 N N . PRO A 1 399 ? 5.516 29.328 4.293 1 91.62 399 PRO A N 1
ATOM 3015 C CA . PRO A 1 399 ? 6.914 29.672 4.016 1 91.62 399 PRO A CA 1
ATOM 3016 C C . PRO A 1 399 ? 7.859 28.484 4.184 1 91.62 399 PRO A C 1
ATOM 3018 O O . PRO A 1 399 ? 8.828 28.359 3.434 1 91.62 399 PRO A O 1
ATOM 3021 N N . ALA A 1 400 ? 7.625 27.703 5.125 1 91.88 400 ALA A N 1
ATOM 3022 C CA . ALA A 1 400 ? 8.5 26.547 5.363 1 91.88 400 ALA A CA 1
ATOM 3023 C C . ALA A 1 400 ? 8.484 25.594 4.18 1 91.88 400 ALA A C 1
ATOM 3025 O O . ALA A 1 400 ? 9.508 24.969 3.859 1 91.88 400 ALA A O 1
ATOM 3026 N N . PHE A 1 401 ? 7.375 25.438 3.494 1 93.5 401 PHE A N 1
ATOM 3027 C CA . PHE A 1 401 ? 7.277 24.578 2.322 1 93.5 401 PHE A CA 1
ATOM 3028 C C . PHE A 1 401 ? 8.148 25.109 1.188 1 93.5 401 PHE A C 1
ATOM 3030 O O . PHE A 1 401 ? 8.773 24.328 0.464 1 93.5 401 PHE A O 1
ATOM 3037 N N . PHE A 1 402 ? 8.219 26.375 1.074 1 92.12 402 PHE A N 1
ATOM 3038 C CA . PHE A 1 402 ? 9.039 26.984 0.028 1 92.12 402 PHE A CA 1
ATOM 3039 C C . PHE A 1 402 ? 10.516 26.688 0.256 1 92.12 402 PHE A C 1
ATOM 3041 O O . PHE A 1 402 ? 11.242 26.359 -0.687 1 92.12 402 PHE A O 1
ATOM 3048 N N . VAL A 1 403 ? 10.875 26.781 1.462 1 90.19 403 VAL A N 1
ATOM 3049 C CA . VAL A 1 403 ? 12.289 26.594 1.781 1 90.19 403 VAL A CA 1
ATOM 3050 C C . VAL A 1 403 ? 12.672 25.125 1.564 1 90.19 403 VAL A C 1
ATOM 3052 O O . VAL A 1 403 ? 13.664 24.828 0.901 1 90.19 403 VAL A O 1
ATOM 3055 N N . VAL A 1 404 ? 11.898 24.234 2.049 1 94.25 404 VAL A N 1
ATOM 3056 C CA . VAL A 1 404 ? 12.211 22.812 1.961 1 94.25 404 VAL A CA 1
ATOM 3057 C C . VAL A 1 404 ? 12.188 22.359 0.5 1 94.25 404 VAL A C 1
ATOM 3059 O O . VAL A 1 404 ? 13.148 21.766 0.012 1 94.25 404 VAL A O 1
ATOM 3062 N N . ALA A 1 405 ? 11.18 22.75 -0.235 1 96.06 405 ALA A N 1
ATOM 3063 C CA . ALA A 1 405 ? 11.008 22.312 -1.614 1 96.06 405 ALA A CA 1
ATOM 3064 C C . ALA A 1 405 ? 12.078 22.906 -2.525 1 96.06 405 ALA A C 1
ATOM 3066 O O . ALA A 1 405 ? 12.602 22.219 -3.406 1 96.06 405 ALA A O 1
ATOM 3067 N N . SER A 1 406 ? 12.359 24.141 -2.342 1 94.62 406 SER A N 1
ATOM 3068 C CA . SER A 1 406 ? 13.336 24.797 -3.213 1 94.62 406 SER A CA 1
ATOM 3069 C C . SER A 1 406 ? 14.734 24.234 -2.992 1 94.62 406 SER A C 1
ATOM 3071 O O . SER A 1 406 ? 15.516 24.125 -3.938 1 94.62 406 SER A O 1
ATOM 3073 N N . ARG A 1 407 ? 15.039 23.906 -1.783 1 94.62 407 ARG A N 1
ATOM 3074 C CA . ARG A 1 407 ? 16.359 23.359 -1.49 1 94.62 407 ARG A CA 1
ATOM 3075 C C . ARG A 1 407 ? 16.5 21.938 -2.037 1 94.62 407 ARG A C 1
ATOM 3077 O O . ARG A 1 407 ? 17.609 21.484 -2.346 1 94.62 407 ARG A O 1
ATOM 3084 N N . MET A 1 408 ? 15.406 21.188 -2.105 1 96.81 408 MET A N 1
ATOM 3085 C CA . MET A 1 408 ? 15.445 19.891 -2.77 1 96.81 408 MET A CA 1
ATOM 3086 C C . MET A 1 408 ? 15.805 20.047 -4.242 1 96.81 408 MET A C 1
ATOM 3088 O O . MET A 1 408 ? 16.719 19.375 -4.738 1 96.81 408 MET A O 1
ATOM 3092 N N . ILE A 1 409 ? 15.094 20.969 -4.867 1 96.94 409 ILE A N 1
ATOM 3093 C CA . ILE A 1 409 ? 15.312 21.219 -6.289 1 96.94 409 ILE A CA 1
ATOM 3094 C C . ILE A 1 409 ? 16.75 21.688 -6.512 1 96.94 409 ILE A C 1
ATOM 3096 O O . ILE A 1 409 ? 17.422 21.234 -7.445 1 96.94 409 ILE A O 1
ATOM 3100 N N . PHE A 1 410 ? 17.172 22.531 -5.664 1 94.62 410 PHE A N 1
ATOM 3101 C CA . PHE A 1 410 ? 18.531 23.047 -5.742 1 94.62 410 PHE A CA 1
ATOM 3102 C C . PHE A 1 410 ? 19.547 21.906 -5.664 1 94.62 410 PHE A C 1
ATOM 3104 O O . PHE A 1 410 ? 20.5 21.859 -6.449 1 94.62 410 PHE A O 1
ATOM 3111 N N . ALA A 1 411 ? 19.344 21.047 -4.758 1 94.62 411 ALA A N 1
ATOM 3112 C CA . ALA A 1 411 ? 20.281 19.953 -4.539 1 94.62 411 ALA A CA 1
ATOM 3113 C C . ALA A 1 411 ? 20.344 19.031 -5.754 1 94.62 411 ALA A C 1
ATOM 3115 O O . ALA A 1 411 ? 21.422 18.562 -6.129 1 94.62 411 ALA A O 1
ATOM 3116 N N . TRP A 1 412 ? 19.141 18.719 -6.383 1 95.88 412 TRP A N 1
ATOM 3117 C CA . TRP A 1 412 ? 19.125 17.906 -7.594 1 95.88 412 TRP A CA 1
ATOM 3118 C C . TRP A 1 412 ? 19.969 18.547 -8.688 1 95.88 412 TRP A C 1
ATOM 3120 O O . TRP A 1 412 ? 20.797 17.875 -9.32 1 95.88 412 TRP A O 1
ATOM 3130 N N . ALA A 1 413 ? 19.703 19.828 -8.852 1 94.81 413 ALA A N 1
ATOM 3131 C CA . ALA A 1 413 ? 20.359 20.578 -9.914 1 94.81 413 ALA A CA 1
ATOM 3132 C C . ALA A 1 413 ? 21.859 20.703 -9.641 1 94.81 413 ALA A C 1
ATOM 3134 O O . ALA A 1 413 ? 22.672 20.641 -10.57 1 94.81 413 ALA A O 1
ATOM 3135 N N . PHE A 1 414 ? 22.188 20.891 -8.422 1 92.25 414 PHE A N 1
ATOM 3136 C CA . PHE A 1 414 ? 23.578 21.078 -8.039 1 92.25 414 PHE A CA 1
ATOM 3137 C C . PHE A 1 414 ? 24.391 19.812 -8.32 1 92.25 414 PHE A C 1
ATOM 3139 O O . PHE A 1 414 ? 25.578 19.891 -8.656 1 92.25 414 PHE A O 1
ATOM 3146 N N . ASP A 1 415 ? 23.719 18.656 -8.227 1 91.94 415 ASP A N 1
ATOM 3147 C CA . ASP A 1 415 ? 24.344 17.375 -8.547 1 91.94 415 ASP A CA 1
ATOM 3148 C C . ASP A 1 415 ? 24.25 17.078 -10.039 1 91.94 415 ASP A C 1
ATOM 3150 O O . ASP A 1 415 ? 24.656 16 -10.484 1 91.94 415 ASP A O 1
ATOM 3154 N N . ARG A 1 416 ? 23.641 17.922 -10.797 1 92 416 ARG A N 1
ATOM 3155 C CA . ARG A 1 416 ? 23.547 17.859 -12.25 1 92 416 ARG A CA 1
ATOM 3156 C C . ARG A 1 416 ? 22.5 16.844 -12.688 1 92 416 ARG A C 1
ATOM 3158 O O . ARG A 1 416 ? 22.578 16.281 -13.781 1 92 416 ARG A O 1
ATOM 3165 N N . PHE A 1 417 ? 21.578 16.562 -11.891 1 93.62 417 PHE A N 1
ATOM 3166 C CA . PHE A 1 417 ? 20.5 15.633 -12.242 1 93.62 417 PHE A CA 1
ATOM 3167 C C . PHE A 1 417 ? 19.172 16.359 -12.352 1 93.62 417 PHE A C 1
ATOM 3169 O O . PHE A 1 417 ? 18.125 15.797 -12.023 1 93.62 417 PHE A O 1
ATOM 3176 N N . PHE A 1 418 ? 19.219 17.531 -12.625 1 95 418 PHE A N 1
ATOM 3177 C CA . PHE A 1 418 ? 18.156 18.469 -12.969 1 95 418 PHE A CA 1
ATOM 3178 C C . PHE A 1 418 ? 18.703 19.672 -13.727 1 95 418 PHE A C 1
ATOM 3180 O O . PHE A 1 418 ? 19.922 19.922 -13.703 1 95 418 PHE A O 1
ATOM 3187 N N . PRO A 1 419 ? 17.859 20.359 -14.5 1 94.38 419 PRO A N 1
ATOM 3188 C CA . PRO A 1 419 ? 18.453 21.484 -15.227 1 94.38 419 PRO A CA 1
ATOM 3189 C C . PRO A 1 419 ? 19.266 22.422 -14.328 1 94.38 419 PRO A C 1
ATOM 3191 O O . PRO A 1 419 ? 18.812 22.797 -13.25 1 94.38 419 PRO A O 1
ATOM 3194 N N . GLU A 1 420 ? 20.438 22.781 -14.766 1 92.62 420 GLU A N 1
ATOM 3195 C CA . GLU A 1 420 ? 21.422 23.5 -13.969 1 92.62 420 GLU A CA 1
ATOM 3196 C C . GLU A 1 420 ? 20.922 24.875 -13.57 1 92.62 420 GLU A C 1
ATOM 3198 O O . GLU A 1 420 ? 21.375 25.453 -12.578 1 92.62 420 GLU A O 1
ATOM 3203 N N . MET A 1 421 ? 19.953 25.391 -14.266 1 93.19 421 MET A N 1
ATOM 3204 C CA . MET A 1 421 ? 19.406 26.703 -13.977 1 93.19 421 MET A CA 1
ATOM 3205 C C . MET A 1 421 ? 18.766 26.734 -12.586 1 93.19 421 MET A C 1
ATOM 3207 O O . MET A 1 421 ? 18.75 27.781 -11.938 1 93.19 421 MET A O 1
ATOM 3211 N N . PHE A 1 422 ? 18.359 25.625 -12.148 1 94.62 422 PHE A N 1
ATOM 3212 C CA . PHE A 1 422 ? 17.672 25.562 -10.859 1 94.62 422 PHE A CA 1
ATOM 3213 C C . PHE A 1 422 ? 18.672 25.609 -9.711 1 94.62 422 PHE A C 1
ATOM 3215 O O . PHE A 1 422 ? 18.297 25.781 -8.555 1 94.62 422 PHE A O 1
ATOM 3222 N N . ALA A 1 423 ? 19.938 25.516 -9.977 1 91.94 423 ALA A N 1
ATOM 3223 C CA . ALA A 1 423 ? 20.984 25.656 -8.969 1 91.94 423 ALA A CA 1
ATOM 3224 C C . ALA A 1 423 ? 21.484 27.109 -8.914 1 91.94 423 ALA A C 1
ATOM 3226 O O . ALA A 1 423 ? 22.297 27.453 -8.055 1 91.94 423 ALA A O 1
ATOM 3227 N N . ALA A 1 424 ? 20.984 27.938 -9.789 1 91.25 424 ALA A N 1
ATOM 3228 C CA . ALA A 1 424 ? 21.422 29.328 -9.82 1 91.25 424 ALA A CA 1
ATOM 3229 C C . ALA A 1 424 ? 20.906 30.094 -8.602 1 91.25 424 ALA A C 1
ATOM 3231 O O . ALA A 1 424 ? 19.766 29.875 -8.164 1 91.25 424 ALA A O 1
ATOM 3232 N N . VAL A 1 425 ? 21.797 30.922 -8.062 1 90 425 VAL A N 1
ATOM 3233 C CA . VAL A 1 425 ? 21.469 31.734 -6.887 1 90 425 VAL A CA 1
ATOM 3234 C C . VAL A 1 425 ? 21.547 33.219 -7.242 1 90 425 VAL A C 1
ATOM 3236 O O . VAL A 1 425 ? 22.484 33.656 -7.914 1 90 425 VAL A O 1
ATOM 3239 N N . ASP A 1 426 ? 20.484 33.875 -6.82 1 89.25 426 ASP A N 1
ATOM 3240 C CA . ASP A 1 426 ? 20.453 35.312 -7.105 1 89.25 426 ASP A CA 1
ATOM 3241 C C . ASP A 1 426 ? 21.578 36.031 -6.379 1 89.25 426 ASP A C 1
ATOM 3243 O O . ASP A 1 426 ? 21.922 35.688 -5.25 1 89.25 426 ASP A O 1
ATOM 3247 N N . SER A 1 427 ? 22.078 37.062 -6.977 1 87.81 427 SER A N 1
ATOM 3248 C CA . SER A 1 427 ? 23.234 37.781 -6.43 1 87.81 427 SER A CA 1
ATOM 3249 C C . SER A 1 427 ? 22.812 38.719 -5.301 1 87.81 427 SER A C 1
ATOM 3251 O O . SER A 1 427 ? 23.609 39.031 -4.418 1 87.81 427 SER A O 1
ATOM 3253 N N . ARG A 1 428 ? 21.625 39.125 -5.363 1 86.44 428 ARG A N 1
ATOM 3254 C CA . ARG A 1 428 ? 21.172 40.094 -4.387 1 86.44 428 ARG A CA 1
ATOM 3255 C C . ARG A 1 428 ? 20.688 39.406 -3.107 1 86.44 428 ARG A C 1
ATOM 3257 O O . ARG A 1 428 ? 21.109 39.781 -2.01 1 86.44 428 ARG A O 1
ATOM 3264 N N . PHE A 1 429 ? 19.797 38.438 -3.236 1 86.88 429 PHE A N 1
ATOM 3265 C CA . PHE A 1 429 ? 19.156 37.844 -2.078 1 86.88 429 PHE A CA 1
ATOM 3266 C C . PHE A 1 429 ? 19.719 36.469 -1.794 1 86.88 429 PHE A C 1
ATOM 3268 O O . PHE A 1 429 ? 19.406 35.844 -0.773 1 86.88 429 PHE A O 1
ATOM 3275 N N . HIS A 1 430 ? 20.594 35.906 -2.697 1 86.75 430 HIS A N 1
ATOM 3276 C CA . HIS A 1 430 ? 21.219 34.594 -2.553 1 86.75 430 HIS A CA 1
ATOM 3277 C C . HIS A 1 430 ? 20.188 33.5 -2.43 1 86.75 430 HIS A C 1
ATOM 3279 O O . HIS A 1 430 ? 20.297 32.625 -1.566 1 86.75 430 HIS A O 1
ATOM 3285 N N . THR A 1 431 ? 19.156 33.688 -3.193 1 88.56 431 THR A N 1
ATOM 3286 C CA . THR A 1 431 ? 18.078 32.719 -3.213 1 88.56 431 THR A CA 1
ATOM 3287 C C . THR A 1 431 ? 18.062 31.953 -4.543 1 88.56 431 THR A C 1
ATOM 3289 O O . THR A 1 431 ? 18.297 32.562 -5.598 1 88.56 431 THR A O 1
ATOM 3292 N N . PRO A 1 432 ? 17.828 30.688 -4.449 1 90.81 432 PRO A N 1
ATOM 3293 C CA . PRO A 1 432 ? 17.625 29.969 -5.707 1 90.81 432 PRO A CA 1
ATOM 3294 C C . PRO A 1 432 ? 16.297 30.297 -6.375 1 90.81 432 PRO A C 1
ATOM 3296 O O . PRO A 1 432 ? 15.336 29.547 -6.27 1 90.81 432 PRO A O 1
ATOM 3299 N N . TYR A 1 433 ? 16.312 31.25 -7.148 1 90.94 433 TYR A N 1
ATOM 3300 C CA . TYR A 1 433 ? 15.109 31.922 -7.621 1 90.94 433 TYR A CA 1
ATOM 3301 C C . TYR A 1 433 ? 14.297 31 -8.531 1 90.94 433 TYR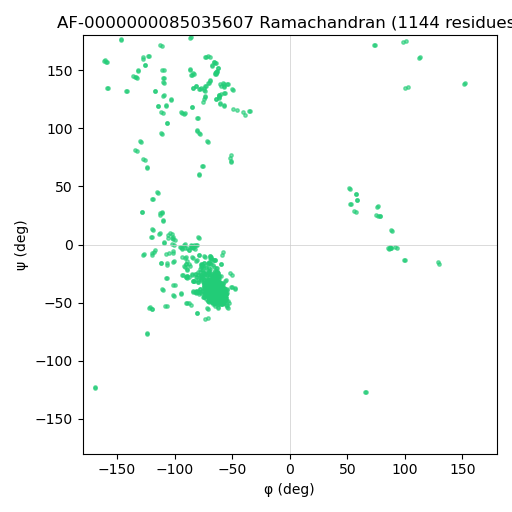 A C 1
ATOM 3303 O O . TYR A 1 433 ? 13.07 31 -8.469 1 90.94 433 TYR A O 1
ATOM 3311 N N . TRP A 1 434 ? 14.898 30.156 -9.414 1 94.81 434 TRP A N 1
ATOM 3312 C CA . TRP A 1 434 ? 14.156 29.266 -10.289 1 94.81 434 TRP A CA 1
ATOM 3313 C C . TRP A 1 434 ? 13.539 28.109 -9.5 1 94.81 434 TRP A C 1
ATOM 3315 O O . TRP A 1 434 ? 12.453 27.641 -9.82 1 94.81 434 TRP A O 1
ATOM 3325 N N . ALA A 1 435 ? 14.289 27.656 -8.523 1 95.5 435 ALA A N 1
ATOM 3326 C CA . ALA A 1 435 ? 13.75 26.609 -7.648 1 95.5 435 ALA A CA 1
ATOM 3327 C C . ALA A 1 435 ? 12.523 27.109 -6.895 1 95.5 435 ALA A C 1
ATOM 3329 O O . ALA A 1 435 ? 11.539 26.375 -6.742 1 95.5 435 ALA A O 1
ATOM 3330 N N . VAL A 1 436 ? 12.547 28.328 -6.488 1 94.81 436 VAL A N 1
ATOM 3331 C CA . VAL A 1 436 ? 11.422 28.938 -5.793 1 94.81 436 VAL A CA 1
ATOM 3332 C C . VAL A 1 436 ? 10.242 29.094 -6.75 1 94.81 436 VAL A C 1
ATOM 3334 O O . VAL A 1 436 ? 9.094 28.828 -6.371 1 94.81 436 VAL A O 1
ATOM 3337 N N . THR A 1 437 ? 10.531 29.453 -7.961 1 96.12 437 THR A N 1
ATOM 3338 C CA . THR A 1 437 ? 9.484 29.625 -8.961 1 96.12 437 THR A CA 1
ATOM 3339 C C . THR A 1 437 ? 8.773 28.312 -9.242 1 96.12 437 THR A C 1
ATOM 3341 O O . THR A 1 437 ? 7.547 28.25 -9.312 1 96.12 437 THR A O 1
ATOM 3344 N N . LEU A 1 438 ? 9.578 27.266 -9.398 1 96.69 438 LEU A N 1
ATOM 3345 C CA . LEU A 1 438 ? 8.984 25.953 -9.641 1 96.69 438 LEU A CA 1
ATOM 3346 C C . LEU A 1 438 ? 8.141 25.516 -8.445 1 96.69 438 LEU A C 1
ATOM 3348 O O . LEU A 1 438 ? 7.09 24.891 -8.617 1 96.69 438 LEU A O 1
ATOM 3352 N N . THR A 1 439 ? 8.609 25.797 -7.305 1 95.81 439 THR A N 1
ATOM 3353 C CA . THR A 1 439 ? 7.859 25.484 -6.09 1 95.81 439 THR A CA 1
ATOM 3354 C C . THR A 1 439 ? 6.539 26.25 -6.059 1 95.81 439 THR A C 1
ATOM 3356 O O . THR A 1 439 ? 5.504 25.703 -5.68 1 95.81 439 THR A O 1
ATOM 3359 N N . LEU A 1 440 ? 6.598 27.531 -6.43 1 96.12 440 LEU A N 1
ATOM 3360 C CA . LEU A 1 440 ? 5.402 28.359 -6.504 1 96.12 440 LEU A CA 1
ATOM 3361 C C . LEU A 1 440 ? 4.375 27.75 -7.457 1 96.12 440 LEU A C 1
ATOM 3363 O O . LEU A 1 440 ? 3.193 27.656 -7.121 1 96.12 440 LEU A O 1
ATOM 3367 N N . LEU A 1 441 ? 4.82 27.328 -8.547 1 96.31 441 LEU A N 1
ATOM 3368 C CA . LEU A 1 441 ? 3.934 26.703 -9.516 1 96.31 441 LEU A CA 1
ATOM 3369 C C . LEU A 1 441 ? 3.346 25.406 -8.953 1 96.31 441 LEU A C 1
ATOM 3371 O O . LEU A 1 441 ? 2.164 25.109 -9.164 1 96.31 441 LEU A O 1
ATOM 3375 N N . GLY A 1 442 ? 4.199 24.672 -8.312 1 93.25 442 GLY A N 1
ATOM 3376 C CA . GLY A 1 442 ? 3.707 23.484 -7.656 1 93.25 442 GLY A CA 1
ATOM 3377 C C . GLY A 1 442 ? 2.623 23.766 -6.629 1 93.25 442 GLY A C 1
ATOM 3378 O O . GLY A 1 442 ? 1.643 23.016 -6.535 1 93.25 442 GLY A O 1
ATOM 3379 N N . GLY A 1 443 ? 2.811 24.797 -5.84 1 91.56 443 GLY A N 1
ATOM 3380 C CA . GLY A 1 443 ? 1.805 25.188 -4.867 1 91.56 443 GLY A CA 1
ATOM 3381 C C . GLY A 1 443 ? 0.478 25.562 -5.504 1 91.56 443 GLY A C 1
ATOM 3382 O O . GLY A 1 443 ? -0.584 25.234 -4.973 1 91.56 443 GLY A O 1
ATOM 3383 N N . LEU A 1 444 ? 0.56 26.219 -6.648 1 94 444 LEU A N 1
ATOM 3384 C CA . LEU A 1 444 ? -0.654 26.594 -7.363 1 94 444 LEU A CA 1
ATOM 3385 C C . LEU A 1 444 ? -1.397 25.359 -7.863 1 94 444 LEU A C 1
ATOM 3387 O O . LEU A 1 444 ? -2.627 25.297 -7.789 1 94 444 LEU A O 1
ATOM 3391 N N . VAL A 1 445 ? -0.669 24.406 -8.289 1 90.38 445 VAL A N 1
ATOM 3392 C CA . VAL A 1 445 ? -1.271 23.141 -8.703 1 90.38 445 VAL A CA 1
ATOM 3393 C C . VAL A 1 445 ? -1.901 22.453 -7.496 1 90.38 445 VAL A C 1
ATOM 3395 O O . VAL A 1 445 ? -2.967 21.844 -7.605 1 90.38 445 VAL A O 1
ATOM 3398 N N . GLY A 1 446 ? -1.243 22.547 -6.395 1 88.56 446 GLY A N 1
ATOM 3399 C CA . GLY A 1 446 ? -1.791 21.969 -5.172 1 88.56 446 GLY A CA 1
ATOM 3400 C C . GLY A 1 446 ? -3.131 22.578 -4.789 1 88.56 446 GLY A C 1
ATOM 3401 O O . GLY A 1 446 ? -4.039 21.859 -4.367 1 88.56 446 GLY A O 1
ATOM 3402 N N . VAL A 1 447 ? -3.236 23.859 -4.926 1 90 447 VAL A N 1
ATOM 3403 C CA . VAL A 1 447 ? -4.5 24.531 -4.641 1 90 447 VAL A CA 1
ATOM 3404 C C . VAL A 1 447 ? -5.586 24 -5.574 1 90 447 VAL A C 1
ATOM 3406 O O . VAL A 1 447 ? -6.699 23.688 -5.137 1 90 447 VAL A O 1
ATOM 3409 N N . ALA A 1 448 ? -5.223 23.844 -6.781 1 86.06 448 ALA A N 1
ATOM 3410 C CA . ALA A 1 448 ? -6.172 23.375 -7.793 1 86.06 448 ALA A CA 1
ATOM 3411 C C . ALA A 1 448 ? -6.617 21.953 -7.516 1 86.06 448 ALA A C 1
ATOM 3413 O O . ALA A 1 448 ? -7.789 21.609 -7.691 1 86.06 448 ALA A O 1
ATOM 3414 N N . LEU A 1 449 ? -5.754 21.156 -7.035 1 79.12 449 LEU A N 1
ATOM 3415 C CA . LEU A 1 449 ? -6.066 19.75 -6.805 1 79.12 449 LEU A CA 1
ATOM 3416 C C . LEU A 1 449 ? -6.832 19.562 -5.496 1 79.12 449 LEU A C 1
ATOM 3418 O O . LEU A 1 449 ? -7.566 18.594 -5.332 1 79.12 449 LEU A O 1
ATOM 3422 N N . THR A 1 450 ? -6.676 20.344 -4.582 1 77.88 450 THR A N 1
ATOM 3423 C CA . THR A 1 450 ? -7.359 20.25 -3.295 1 77.88 450 THR A CA 1
ATOM 3424 C C . THR A 1 450 ? -8.859 20.5 -3.457 1 77.88 450 THR A C 1
ATOM 3426 O O . THR A 1 450 ? -9.664 19.969 -2.689 1 77.88 450 THR A O 1
ATOM 3429 N N . ALA A 1 451 ? -9.203 21.172 -4.34 1 67.5 451 ALA A N 1
ATOM 3430 C CA . ALA A 1 451 ? -10.625 21.422 -4.57 1 67.5 451 ALA A CA 1
ATOM 3431 C C . ALA A 1 451 ? -11.383 20.125 -4.789 1 67.5 451 ALA A C 1
ATOM 3433 O O . ALA A 1 451 ? -12.594 20.062 -4.57 1 67.5 451 ALA A O 1
ATOM 3434 N N . GLY A 1 452 ? -10.617 19.031 -4.918 1 56.12 452 GLY A N 1
ATOM 3435 C CA . GLY A 1 452 ? -11.258 17.766 -5.234 1 56.12 452 GLY A CA 1
ATOM 3436 C C . GLY A 1 452 ? -11.422 16.859 -4.027 1 56.12 452 GLY A C 1
ATOM 3437 O O . GLY A 1 452 ? -12.039 15.805 -4.121 1 56.12 452 GLY A O 1
ATOM 3438 N N . GLY A 1 453 ? -10.883 17.234 -2.859 1 64.94 453 GLY A N 1
ATOM 3439 C CA . GLY A 1 453 ? -11.133 16.359 -1.725 1 64.94 453 GLY A CA 1
ATOM 3440 C C . GLY A 1 453 ? -10.039 16.422 -0.676 1 64.94 453 GLY A C 1
ATOM 3441 O O . GLY A 1 453 ? -8.852 16.406 -1.011 1 64.94 453 GLY A O 1
ATOM 3442 N N . ASP A 1 454 ? -10.344 16.422 0.615 1 64.62 454 ASP A N 1
ATOM 3443 C CA . ASP A 1 454 ? -9.508 16.672 1.788 1 64.62 454 ASP A CA 1
ATOM 3444 C C . ASP A 1 454 ? -8.586 15.484 2.062 1 64.62 454 ASP A C 1
ATOM 3446 O O . ASP A 1 454 ? -7.379 15.57 1.84 1 64.62 454 ASP A O 1
ATOM 3450 N N . TRP A 1 455 ? -9.133 14.375 2.373 1 61 455 TRP A N 1
ATOM 3451 C CA . TRP A 1 455 ? -8.383 13.258 2.943 1 61 455 TRP A CA 1
ATOM 3452 C C . TRP A 1 455 ? -7.578 12.539 1.869 1 61 455 TRP A C 1
ATOM 3454 O O . TRP A 1 455 ? -6.461 12.078 2.123 1 61 455 TRP A O 1
ATOM 3464 N N . ALA A 1 456 ? -8.055 12.648 0.776 1 62.75 456 ALA A N 1
ATOM 3465 C CA . ALA A 1 456 ? -7.316 11.984 -0.292 1 62.75 456 ALA A CA 1
ATOM 3466 C C . ALA A 1 456 ? -5.98 12.672 -0.553 1 62.75 456 ALA A C 1
ATOM 3468 O O . ALA A 1 456 ? -4.953 12.008 -0.722 1 62.75 456 ALA A O 1
ATOM 3469 N N . ALA A 1 457 ? -6.035 13.859 -0.314 1 67.25 457 ALA A N 1
ATOM 3470 C CA . ALA A 1 457 ? -4.809 14.625 -0.547 1 67.25 457 ALA A CA 1
ATOM 3471 C C . ALA A 1 457 ? -3.791 14.375 0.562 1 67.25 457 ALA A C 1
ATOM 3473 O O . ALA A 1 457 ? -2.6 14.203 0.294 1 67.25 457 ALA A O 1
ATOM 3474 N N . ALA A 1 458 ? -4.32 14.148 1.753 1 73.44 458 ALA A N 1
ATOM 3475 C CA . ALA A 1 458 ? -3.43 13.883 2.881 1 73.44 458 ALA A CA 1
ATOM 3476 C C . ALA A 1 458 ? -2.82 12.484 2.777 1 73.44 458 ALA A C 1
ATOM 3478 O O . ALA A 1 458 ? -1.631 12.297 3.047 1 73.44 458 ALA A O 1
ATOM 3479 N N . ALA A 1 459 ? -3.666 11.562 2.338 1 77.88 459 ALA A N 1
ATOM 3480 C CA . ALA A 1 459 ? -3.178 10.195 2.227 1 77.88 459 ALA A CA 1
ATOM 3481 C C . ALA A 1 459 ? -2.121 10.078 1.13 1 77.88 459 ALA A C 1
ATOM 3483 O O . ALA A 1 459 ? -1.098 9.414 1.314 1 77.88 459 ALA A O 1
ATOM 3484 N N . ASP A 1 460 ? -2.389 10.758 0.089 1 84.25 460 ASP A N 1
ATOM 3485 C CA . ASP A 1 460 ? -1.473 10.719 -1.047 1 84.25 460 ASP A CA 1
ATOM 3486 C C . ASP A 1 460 ? -0.123 11.336 -0.686 1 84.25 460 ASP A C 1
ATOM 3488 O O . ASP A 1 460 ? 0.927 10.766 -0.986 1 84.25 460 ASP A O 1
ATOM 3492 N N . THR A 1 461 ? -0.169 12.391 -0.011 1 90.5 461 THR A N 1
ATOM 3493 C CA . THR A 1 461 ? 1.056 13.086 0.359 1 90.5 461 THR A CA 1
ATOM 3494 C C . THR A 1 461 ? 1.805 12.328 1.45 1 90.5 461 THR A C 1
ATOM 3496 O O . THR A 1 461 ? 3.027 12.188 1.389 1 90.5 461 THR A O 1
ATOM 3499 N N . SER A 1 462 ? 1.036 11.75 2.395 1 94 462 SER A N 1
ATOM 3500 C CA . SER A 1 462 ? 1.668 10.992 3.471 1 94 462 SER A CA 1
ATOM 3501 C C . SER A 1 462 ? 2.34 9.734 2.939 1 94 462 SER A C 1
ATOM 3503 O O . SER A 1 462 ? 3.375 9.312 3.457 1 94 462 SER A O 1
ATOM 3505 N N . ASN A 1 463 ? 1.749 9.18 1.941 1 95.62 463 ASN A N 1
ATOM 3506 C CA . ASN A 1 463 ? 2.262 7.926 1.398 1 95.62 463 ASN A CA 1
ATOM 3507 C C . ASN A 1 463 ? 3.65 8.102 0.792 1 95.62 463 ASN A C 1
ATOM 3509 O O . ASN A 1 463 ? 4.566 7.336 1.094 1 95.62 463 ASN A O 1
ATOM 3513 N N . LEU A 1 464 ? 3.863 9.117 -0.081 1 96.06 464 LEU A N 1
ATOM 3514 C CA . LEU A 1 464 ? 5.156 9.305 -0.727 1 96.06 464 LEU A CA 1
ATOM 3515 C C . LEU A 1 464 ? 6.184 9.852 0.263 1 96.06 464 LEU A C 1
ATOM 3517 O O . LEU A 1 464 ? 7.387 9.641 0.094 1 96.06 464 LEU A O 1
ATOM 3521 N N . TYR A 1 465 ? 5.688 10.539 1.312 1 96.5 465 TYR A N 1
ATOM 3522 C CA . TYR A 1 465 ? 6.574 10.875 2.42 1 96.5 465 TYR A CA 1
ATOM 3523 C C . TYR A 1 465 ? 7.125 9.617 3.082 1 96.5 465 TYR A C 1
ATOM 3525 O O . TYR A 1 465 ? 8.32 9.531 3.361 1 96.5 465 TYR A O 1
ATOM 3533 N N . GLN A 1 466 ? 6.234 8.664 3.361 1 97.06 466 GLN A N 1
ATOM 3534 C CA . GLN A 1 466 ? 6.652 7.426 4.004 1 97.06 466 GLN A CA 1
ATOM 3535 C C . GLN A 1 466 ? 7.672 6.68 3.148 1 97.06 466 GLN A C 1
ATOM 3537 O O . GLN A 1 466 ? 8.594 6.059 3.676 1 97.06 466 GLN A O 1
ATOM 3542 N N . PHE A 1 467 ? 7.484 6.77 1.862 1 97.12 467 PHE A N 1
ATOM 3543 C CA . PHE A 1 467 ? 8.43 6.145 0.946 1 97.12 467 PHE A CA 1
ATOM 3544 C C . PHE A 1 467 ? 9.82 6.738 1.121 1 97.12 467 PHE A C 1
ATOM 3546 O O . PHE A 1 467 ? 10.812 6.008 1.157 1 97.12 467 PHE A O 1
ATOM 3553 N N . ALA A 1 468 ? 9.938 8.039 1.221 1 97.12 468 ALA A N 1
ATOM 3554 C CA . ALA A 1 468 ? 11.219 8.719 1.361 1 97.12 468 ALA A CA 1
ATOM 3555 C C . ALA A 1 468 ? 11.859 8.414 2.711 1 97.12 468 ALA A C 1
ATOM 3557 O O . ALA A 1 468 ? 13.047 8.086 2.783 1 97.12 468 ALA A O 1
ATOM 3558 N N . VAL A 1 469 ? 11.078 8.469 3.754 1 97.62 469 VAL A N 1
ATOM 3559 C CA . VAL A 1 469 ? 11.641 8.375 5.098 1 97.62 469 VAL A CA 1
ATOM 3560 C C . VAL A 1 469 ? 12.055 6.93 5.387 1 97.62 469 VAL A C 1
ATOM 3562 O O . VAL A 1 469 ? 13.031 6.691 6.098 1 97.62 469 VAL A O 1
ATOM 3565 N N . MET A 1 470 ? 11.312 6.004 4.836 1 97.62 470 MET A N 1
ATOM 3566 C CA . MET A 1 470 ? 11.711 4.617 5.051 1 97.62 470 MET A CA 1
ATOM 3567 C C . MET A 1 470 ? 13.086 4.352 4.445 1 97.62 470 MET A C 1
ATOM 3569 O O . MET A 1 470 ? 13.898 3.641 5.039 1 97.62 470 MET A O 1
ATOM 3573 N N . LEU A 1 471 ? 13.375 4.949 3.301 1 97.94 471 LEU A N 1
ATOM 3574 C CA . LEU A 1 471 ? 14.664 4.762 2.646 1 97.94 471 LEU A CA 1
ATOM 3575 C C . LEU A 1 471 ? 15.766 5.504 3.395 1 97.94 471 LEU A C 1
ATOM 3577 O O . LEU A 1 471 ? 16.906 5.023 3.471 1 97.94 471 LEU A O 1
ATOM 3581 N N . ALA A 1 472 ? 15.445 6.684 3.918 1 98.06 472 ALA A N 1
ATOM 3582 C CA . ALA A 1 472 ? 16.422 7.414 4.719 1 98.06 472 ALA A CA 1
ATOM 3583 C C . ALA A 1 472 ? 16.812 6.625 5.969 1 98.06 472 ALA A C 1
ATOM 3585 O O . ALA A 1 472 ? 17.984 6.598 6.355 1 98.06 472 ALA A O 1
ATOM 3586 N N . CYS A 1 473 ? 15.812 6.031 6.566 1 98.31 473 CYS A N 1
ATOM 3587 C CA . CYS A 1 473 ? 16.078 5.219 7.746 1 98.31 473 CYS A CA 1
ATOM 3588 C C . CYS A 1 473 ? 16.906 3.992 7.391 1 98.31 473 CYS A C 1
ATOM 3590 O O . CYS A 1 473 ? 17.797 3.594 8.148 1 98.31 473 CYS A O 1
ATOM 3592 N N . LEU A 1 474 ? 16.625 3.434 6.262 1 98 474 LEU A N 1
ATOM 3593 C CA . LEU A 1 474 ? 17.422 2.305 5.812 1 98 474 LEU A CA 1
ATOM 3594 C C . LEU A 1 474 ? 18.875 2.732 5.566 1 98 474 LEU A C 1
ATOM 3596 O O . LEU A 1 474 ? 19.797 2.012 5.918 1 98 474 LEU A O 1
ATOM 3600 N N . ALA A 1 475 ? 19.016 3.895 4.906 1 97.38 475 ALA A N 1
ATOM 3601 C CA . ALA A 1 475 ? 20.344 4.453 4.711 1 97.38 475 ALA A CA 1
ATOM 3602 C C . ALA A 1 475 ? 21.078 4.613 6.039 1 97.38 475 ALA A C 1
ATOM 3604 O O . ALA A 1 475 ? 22.266 4.293 6.145 1 97.38 475 ALA A O 1
ATOM 3605 N N . ALA A 1 476 ? 20.359 5.09 7.004 1 97.75 476 ALA A N 1
ATOM 3606 C CA . ALA A 1 476 ? 20.938 5.289 8.328 1 97.75 476 ALA A CA 1
ATOM 3607 C C . ALA A 1 476 ? 21.391 3.965 8.93 1 97.75 476 ALA A C 1
ATOM 3609 O O . ALA A 1 476 ? 22.438 3.904 9.594 1 97.75 476 ALA A O 1
ATOM 3610 N N . ALA A 1 477 ? 20.656 2.928 8.727 1 97.12 477 ALA A N 1
ATOM 3611 C CA . ALA A 1 477 ? 20.953 1.619 9.305 1 97.12 477 ALA A CA 1
ATOM 3612 C C . ALA A 1 477 ? 22.266 1.066 8.781 1 97.12 477 ALA A C 1
ATOM 3614 O O . ALA A 1 477 ? 23.016 0.426 9.523 1 97.12 477 ALA A O 1
ATOM 3615 N N . VAL A 1 478 ? 22.641 1.381 7.531 1 95.75 478 VAL A N 1
ATOM 3616 C CA . VAL A 1 478 ? 23.75 0.664 6.918 1 95.75 478 VAL A CA 1
ATOM 3617 C C . VAL A 1 478 ? 24.938 1.611 6.73 1 95.75 478 VAL A C 1
ATOM 3619 O O . VAL A 1 478 ? 26.062 1.166 6.547 1 95.75 478 VAL A O 1
ATOM 3622 N N . LEU A 1 479 ? 24.734 2.908 6.82 1 94.56 479 LEU A N 1
ATOM 3623 C CA . LEU A 1 479 ? 25.719 3.938 6.496 1 94.56 479 LEU A CA 1
ATOM 3624 C C . LEU A 1 479 ? 26.969 3.783 7.352 1 94.56 479 LEU A C 1
ATOM 3626 O O . LEU A 1 479 ? 28.094 3.902 6.848 1 94.56 479 LEU A O 1
ATOM 3630 N N . PRO A 1 480 ? 26.859 3.488 8.656 1 93.5 480 PRO A N 1
ATOM 3631 C CA . PRO A 1 480 ? 28.062 3.389 9.484 1 93.5 480 PRO A CA 1
ATOM 3632 C C . PRO A 1 480 ? 29.031 2.32 8.992 1 93.5 480 PRO A C 1
ATOM 3634 O O . PRO A 1 480 ? 30.219 2.375 9.305 1 93.5 480 PRO A O 1
ATOM 3637 N N . TYR A 1 481 ? 28.547 1.437 8.156 1 89.69 481 TYR A N 1
ATOM 3638 C CA . TYR A 1 481 ? 29.375 0.315 7.727 1 89.69 481 TYR A CA 1
ATOM 3639 C C . TYR A 1 481 ? 29.75 0.447 6.258 1 89.69 481 TYR A C 1
ATOM 3641 O O . TYR A 1 481 ? 30.859 0.122 5.863 1 89.69 481 TYR A O 1
ATOM 3649 N N . LEU A 1 482 ? 28.828 0.908 5.469 1 89 482 LEU A N 1
ATOM 3650 C CA . LEU A 1 482 ? 29.078 1.004 4.031 1 89 482 LEU A CA 1
ATOM 3651 C C . LEU A 1 482 ? 29.812 2.293 3.691 1 89 482 LEU A C 1
ATOM 3653 O O . LEU A 1 482 ? 30.5 2.371 2.664 1 89 482 LEU A O 1
ATOM 3657 N N . ARG A 1 483 ? 29.547 3.322 4.477 1 90.69 483 ARG A N 1
ATOM 3658 C CA . ARG A 1 483 ? 30.234 4.602 4.316 1 90.69 483 ARG A CA 1
ATOM 3659 C C . ARG A 1 483 ? 30.906 5.031 5.617 1 90.69 483 ARG A C 1
ATOM 3661 O O . ARG A 1 483 ? 30.562 6.07 6.188 1 90.69 483 ARG A O 1
ATOM 3668 N N . ARG A 1 484 ? 31.875 4.285 5.984 1 89.44 484 ARG A N 1
ATOM 3669 C CA . ARG A 1 484 ? 32.625 4.543 7.215 1 89.44 484 ARG A CA 1
ATOM 3670 C C . ARG A 1 484 ? 33.312 5.895 7.16 1 89.44 484 ARG A C 1
ATOM 3672 O O . ARG A 1 484 ? 33.438 6.574 8.18 1 89.44 484 ARG A O 1
ATOM 3679 N N . ASP A 1 485 ? 33.656 6.309 5.988 1 90.06 485 ASP A N 1
ATOM 3680 C CA . ASP A 1 485 ? 34.312 7.598 5.777 1 90.06 485 ASP A CA 1
ATOM 3681 C C . ASP A 1 485 ? 33.406 8.75 6.199 1 90.06 485 ASP A C 1
ATOM 3683 O O . ASP A 1 485 ? 33.875 9.727 6.797 1 90.06 485 ASP A O 1
ATOM 3687 N N . LEU A 1 486 ? 32.188 8.602 6.004 1 91.69 486 LEU A N 1
ATOM 3688 C CA . LEU A 1 486 ? 31.203 9.617 6.398 1 91.69 486 LEU A CA 1
ATOM 3689 C C . LEU A 1 486 ? 30.875 9.492 7.883 1 91.69 486 LEU A C 1
ATOM 3691 O O . LEU A 1 486 ? 30.781 10.508 8.586 1 91.69 486 LEU A O 1
ATOM 3695 N N . TYR A 1 487 ? 30.734 8.266 8.336 1 93.19 487 TYR A N 1
ATOM 3696 C CA . TYR A 1 487 ? 30.312 8.039 9.711 1 93.19 487 TYR A CA 1
ATOM 3697 C C . TYR A 1 487 ? 31.359 8.555 10.695 1 93.19 487 TYR A C 1
ATOM 3699 O O . TYR A 1 487 ? 31.016 9.062 11.766 1 93.19 487 TYR A O 1
ATOM 3707 N N . GLU A 1 488 ? 32.562 8.477 10.305 1 92.56 488 GLU A N 1
ATOM 3708 C CA . GLU A 1 488 ? 33.625 8.906 11.18 1 92.56 488 GLU A CA 1
ATOM 3709 C C . GLU A 1 488 ? 33.625 10.414 11.383 1 92.56 488 GLU A C 1
ATOM 3711 O O . GLU A 1 488 ? 34.125 10.922 12.383 1 92.56 488 GLU A O 1
ATOM 3716 N N . LYS A 1 489 ? 32.906 11.086 10.508 1 89.31 489 LYS A N 1
ATOM 3717 C CA . LYS A 1 489 ? 32.812 12.539 10.602 1 89.31 489 LYS A CA 1
ATOM 3718 C C . LYS A 1 489 ? 31.625 12.953 11.453 1 89.31 489 LYS A C 1
ATOM 3720 O O . LYS A 1 489 ? 31.453 14.133 11.773 1 89.31 489 LYS A O 1
ATOM 3725 N N . SER A 1 490 ? 30.906 12.062 11.883 1 93.12 490 SER A N 1
ATOM 3726 C CA . SER A 1 490 ? 29.688 12.352 12.648 1 93.12 490 SER A CA 1
ATOM 3727 C C . SER A 1 490 ? 30.016 12.852 14.047 1 93.12 490 SER A C 1
ATOM 3729 O O . SER A 1 490 ? 30.891 12.297 14.719 1 93.12 490 SER A O 1
ATOM 3731 N N . PRO A 1 491 ? 29.344 13.859 14.484 1 92.12 491 PRO A N 1
ATOM 3732 C CA . PRO A 1 491 ? 29.516 14.297 15.867 1 92.12 491 PRO A CA 1
ATOM 3733 C C . PRO A 1 491 ? 28.781 13.398 16.859 1 92.12 491 PRO A C 1
ATOM 3735 O O . PRO A 1 491 ? 29.031 13.484 18.078 1 92.12 491 PRO A O 1
ATOM 3738 N N . TYR A 1 492 ? 27.859 12.617 16.422 1 90.75 492 TYR A N 1
ATOM 3739 C CA . TYR A 1 492 ? 27.094 11.703 17.266 1 90.75 492 TYR A CA 1
ATOM 3740 C C . TYR A 1 492 ? 27.453 10.25 16.953 1 90.75 492 TYR A C 1
ATOM 3742 O O . TYR A 1 492 ? 26.875 9.648 16.047 1 90.75 492 TYR A O 1
ATOM 3750 N N . LYS A 1 493 ? 28.344 9.641 17.656 1 91.19 493 LYS A N 1
ATOM 3751 C CA . LYS A 1 493 ? 28.75 8.258 17.453 1 91.19 493 LYS A CA 1
ATOM 3752 C C . LYS A 1 493 ? 28.375 7.387 18.641 1 91.19 493 LYS A C 1
ATOM 3754 O O . LYS A 1 493 ? 29.203 6.617 19.141 1 91.19 493 LYS A O 1
ATOM 3759 N N . TRP A 1 494 ? 27.203 7.57 19.094 1 91.38 494 TRP A N 1
ATOM 3760 C CA . TRP A 1 494 ? 26.688 6.789 20.219 1 91.38 494 TRP A CA 1
ATOM 3761 C C . TRP A 1 494 ? 26.469 5.332 19.812 1 91.38 494 TRP A C 1
ATOM 3763 O O . TRP A 1 494 ? 26.047 5.055 18.688 1 91.38 494 TRP A O 1
ATOM 3773 N N . GLU A 1 495 ? 26.828 4.383 20.781 1 93.44 495 GLU A N 1
ATOM 3774 C CA . GLU A 1 495 ? 26.672 2.959 20.5 1 93.44 495 GLU A CA 1
ATOM 3775 C C . GLU A 1 495 ? 26.031 2.229 21.688 1 93.44 495 GLU A C 1
ATOM 3777 O O . GLU A 1 495 ? 26.141 2.676 22.828 1 93.44 495 GLU A O 1
ATOM 3782 N N . ILE A 1 496 ? 25.25 1.29 21.453 1 92.06 496 ILE A N 1
ATOM 3783 C CA . ILE A 1 496 ? 24.734 0.334 22.438 1 92.06 496 ILE A CA 1
ATOM 3784 C C . ILE A 1 496 ? 25.266 -1.064 22.109 1 92.06 496 ILE A C 1
ATOM 3786 O O . ILE A 1 496 ? 24.969 -1.616 21.047 1 92.06 496 ILE A O 1
ATOM 3790 N N . ALA A 1 497 ? 26.031 -1.711 23.031 1 89.81 497 ALA A N 1
ATOM 3791 C CA . ALA A 1 497 ? 26.609 -3.041 22.859 1 89.81 497 ALA A CA 1
ATOM 3792 C C . ALA A 1 497 ? 27.406 -3.127 21.562 1 89.81 497 ALA A C 1
ATOM 3794 O O . ALA A 1 497 ? 27.297 -4.102 20.828 1 89.81 497 ALA A O 1
ATOM 3795 N N . GLY A 1 498 ? 28.078 -2.008 21.188 1 87.31 498 GLY A N 1
ATOM 3796 C CA . GLY A 1 498 ? 28.953 -1.98 20.031 1 87.31 498 GLY A CA 1
ATOM 3797 C C . GLY A 1 498 ? 28.219 -1.648 18.734 1 87.31 498 GLY A C 1
ATOM 3798 O O . GLY A 1 498 ? 28.844 -1.542 17.672 1 87.31 498 GLY A O 1
ATOM 3799 N N . VAL A 1 499 ? 26.969 -1.494 18.75 1 91.25 499 VAL A N 1
ATOM 3800 C CA . VAL A 1 499 ? 26.188 -1.16 17.562 1 91.25 499 VAL A CA 1
ATOM 3801 C C . VAL A 1 499 ? 25.812 0.318 17.609 1 91.25 499 VAL A C 1
ATOM 3803 O O . VAL A 1 499 ? 25.203 0.791 18.578 1 91.25 499 VAL A O 1
ATOM 3806 N N . PRO A 1 500 ? 26.141 1.036 16.609 1 95 500 PRO A N 1
ATOM 3807 C CA . PRO A 1 500 ? 25.75 2.449 16.578 1 95 500 PRO A CA 1
ATOM 3808 C C . PRO A 1 500 ? 24.25 2.66 16.781 1 95 500 PRO A C 1
ATOM 3810 O O . PRO A 1 500 ? 23.438 1.934 16.203 1 95 500 PRO A O 1
ATOM 3813 N N . ILE A 1 501 ? 23.906 3.645 17.547 1 96.94 501 ILE A N 1
ATOM 3814 C CA . ILE A 1 501 ? 22.516 3.979 17.781 1 96.94 501 ILE A CA 1
ATOM 3815 C C . ILE A 1 501 ? 21.828 4.348 16.469 1 96.94 501 ILE A C 1
ATOM 3817 O O . ILE A 1 501 ? 20.656 4.039 16.266 1 96.94 501 ILE A O 1
ATOM 3821 N N . LEU A 1 502 ? 22.594 4.98 15.586 1 97.5 502 LEU A N 1
ATOM 3822 C CA . LEU A 1 502 ? 22.078 5.316 14.266 1 97.5 502 LEU A CA 1
ATOM 3823 C C . LEU A 1 502 ? 21.562 4.074 13.547 1 97.5 502 LEU A C 1
ATOM 3825 O O . LEU A 1 502 ? 20.5 4.117 12.914 1 97.5 502 LEU A O 1
ATOM 3829 N N . THR A 1 503 ? 22.266 2.965 13.641 1 97.19 503 THR A N 1
ATOM 3830 C CA . THR A 1 503 ? 21.859 1.706 13.023 1 97.19 503 THR A CA 1
ATOM 3831 C C . THR A 1 503 ? 20.594 1.16 13.664 1 97.19 503 THR A C 1
ATOM 3833 O O . THR A 1 503 ? 19.672 0.729 12.969 1 97.19 503 THR A O 1
ATOM 3836 N N . ILE A 1 504 ? 20.531 1.199 14.93 1 97.31 504 ILE A N 1
ATOM 3837 C CA . ILE A 1 504 ? 19.391 0.667 15.664 1 97.31 504 ILE A CA 1
ATOM 3838 C C . ILE A 1 504 ? 18.125 1.462 15.32 1 97.31 504 ILE A C 1
ATOM 3840 O O . ILE A 1 504 ? 17.094 0.881 14.992 1 97.31 504 ILE A O 1
ATOM 3844 N N . LEU A 1 505 ? 18.25 2.771 15.336 1 98 505 LEU A N 1
ATOM 3845 C CA . LEU A 1 505 ? 17.125 3.637 15.008 1 98 505 LEU A CA 1
ATOM 3846 C C . LEU A 1 505 ? 16.75 3.504 13.539 1 98 505 LEU A C 1
ATOM 3848 O O . LEU A 1 505 ? 15.57 3.582 13.188 1 98 505 LEU A O 1
ATOM 3852 N N . GLY A 1 506 ? 17.781 3.395 12.719 1 98.19 506 GLY A N 1
ATOM 3853 C CA . GLY A 1 506 ? 17.531 3.18 11.305 1 98.19 506 GLY A CA 1
ATOM 3854 C C . GLY A 1 506 ? 16.734 1.918 11.031 1 98.19 506 GLY A C 1
ATOM 3855 O O . GLY A 1 506 ? 15.812 1.926 10.211 1 98.19 506 GLY A O 1
ATOM 3856 N N . LEU A 1 507 ? 17.062 0.821 11.703 1 98.12 507 LEU A N 1
ATOM 3857 C CA . LEU A 1 507 ? 16.344 -0.443 11.555 1 98.12 507 LEU A CA 1
ATOM 3858 C C . LEU A 1 507 ? 14.898 -0.308 12.008 1 98.12 507 LEU A C 1
ATOM 3860 O O . LEU A 1 507 ? 13.977 -0.768 11.32 1 98.12 507 LEU A O 1
ATOM 3864 N N . TRP A 1 508 ? 14.711 0.287 13.109 1 98.06 508 TRP A N 1
ATOM 3865 C CA . TRP A 1 508 ? 13.359 0.537 13.594 1 98.06 508 TRP A CA 1
ATOM 3866 C C . TRP A 1 508 ? 12.57 1.383 12.594 1 98.06 508 TRP A C 1
ATOM 3868 O O . TRP A 1 508 ? 11.43 1.057 12.258 1 98.06 508 TRP A O 1
ATOM 3878 N N . GLY A 1 509 ? 13.242 2.508 12.211 1 98 509 GLY A N 1
ATOM 3879 C CA . GLY A 1 509 ? 12.586 3.418 11.281 1 98 509 GLY A CA 1
ATOM 3880 C C . GLY A 1 509 ? 12.203 2.758 9.977 1 98 509 GLY A C 1
ATOM 3881 O O . GLY A 1 509 ? 11.125 3.027 9.43 1 98 509 GLY A O 1
ATOM 3882 N N . TRP A 1 510 ? 13.094 1.883 9.477 1 98 510 TRP A N 1
ATOM 3883 C CA . TRP A 1 510 ? 12.797 1.151 8.25 1 98 510 TRP A CA 1
ATOM 3884 C C . TRP A 1 510 ? 11.547 0.29 8.414 1 98 510 TRP A C 1
ATOM 3886 O O . TRP A 1 510 ? 10.617 0.369 7.609 1 98 510 TRP A O 1
ATOM 3896 N N . ALA A 1 511 ? 11.414 -0.452 9.445 1 98.06 511 ALA A N 1
ATOM 3897 C CA . ALA A 1 511 ? 10.297 -1.365 9.656 1 98.06 511 ALA A CA 1
ATOM 3898 C C . ALA A 1 511 ? 9.016 -0.598 9.953 1 98.06 511 ALA A C 1
ATOM 3900 O O . ALA A 1 511 ? 7.953 -0.918 9.406 1 98.06 511 ALA A O 1
ATOM 3901 N N . ALA A 1 512 ? 9.133 0.385 10.789 1 97.69 512 ALA A N 1
ATOM 3902 C CA . ALA A 1 512 ? 7.957 1.154 11.188 1 97.69 512 ALA A CA 1
ATOM 3903 C C . ALA A 1 512 ? 7.387 1.936 10.008 1 97.69 512 ALA A C 1
ATOM 3905 O O . ALA A 1 512 ? 6.168 1.973 9.812 1 97.69 512 ALA A O 1
ATOM 3906 N N . ASN A 1 513 ? 8.266 2.572 9.297 1 97.31 513 ASN A N 1
ATOM 3907 C CA . ASN A 1 513 ? 7.781 3.361 8.164 1 97.31 513 ASN A CA 1
ATOM 3908 C C . ASN A 1 513 ? 7.262 2.471 7.043 1 97.31 513 ASN A C 1
ATOM 3910 O O . ASN A 1 513 ? 6.359 2.865 6.301 1 97.31 513 ASN A O 1
ATOM 3914 N N . PHE A 1 514 ? 7.766 1.233 6.879 1 97.5 514 PHE A N 1
ATOM 3915 C CA . PHE A 1 514 ? 7.203 0.271 5.941 1 97.5 514 PHE A CA 1
ATOM 3916 C C . PHE A 1 514 ? 5.766 -0.074 6.312 1 97.5 514 PHE A C 1
ATOM 3918 O O . PHE A 1 514 ? 4.898 -0.164 5.445 1 97.5 514 PHE A O 1
ATOM 3925 N N . PHE A 1 515 ? 5.516 -0.215 7.566 1 96.94 515 PHE A N 1
ATOM 3926 C CA . PHE A 1 515 ? 4.176 -0.489 8.078 1 96.94 515 PHE A CA 1
ATOM 3927 C C . PHE A 1 515 ? 3.234 0.669 7.777 1 96.94 515 PHE A C 1
ATOM 3929 O O . PHE A 1 515 ? 2.125 0.46 7.281 1 96.94 515 PHE A O 1
ATOM 3936 N N . PHE A 1 516 ? 3.68 1.793 8.031 1 96.12 516 PHE A N 1
ATOM 3937 C CA . PHE A 1 516 ? 2.805 2.943 7.84 1 96.12 516 PHE A CA 1
ATOM 3938 C C . PHE A 1 516 ? 2.666 3.275 6.359 1 96.12 516 PHE A C 1
ATOM 3940 O O . PHE A 1 516 ? 1.713 3.945 5.957 1 96.12 516 PHE A O 1
ATOM 3947 N N . PHE A 1 517 ? 3.617 2.854 5.527 1 96.25 517 PHE A N 1
ATOM 3948 C CA . PHE A 1 517 ? 3.428 2.928 4.082 1 96.25 517 PHE A CA 1
ATOM 3949 C C . PHE A 1 517 ? 2.217 2.107 3.652 1 96.25 517 PHE A C 1
ATOM 3951 O O . PHE A 1 517 ? 1.432 2.545 2.811 1 96.25 517 PHE A O 1
ATOM 3958 N N . TYR A 1 518 ? 2.033 0.945 4.289 1 95.12 518 TYR A N 1
ATOM 3959 C CA . TYR A 1 518 ? 0.857 0.118 4.043 1 95.12 518 TYR A CA 1
ATOM 3960 C C . TYR A 1 518 ? -0.413 0.825 4.496 1 95.12 518 TYR A C 1
ATOM 3962 O O . TYR A 1 518 ? -1.413 0.845 3.777 1 95.12 518 TYR A O 1
ATOM 3970 N N . VAL A 1 519 ? -0.339 1.406 5.602 1 93.81 519 VAL A N 1
ATOM 3971 C CA . VAL A 1 519 ? -1.511 2.041 6.195 1 93.81 519 VAL A CA 1
ATOM 3972 C C . VAL A 1 519 ? -1.959 3.215 5.324 1 93.81 519 VAL A C 1
ATOM 3974 O O . VAL A 1 519 ? -3.15 3.373 5.055 1 93.81 519 VAL A O 1
ATOM 3977 N N . THR A 1 520 ? -1.018 4.008 4.902 1 94 520 THR A N 1
ATOM 3978 C CA . THR A 1 520 ? -1.369 5.16 4.082 1 94 520 THR A CA 1
ATOM 3979 C C . THR A 1 520 ? -1.887 4.719 2.717 1 94 520 THR A C 1
ATOM 3981 O O . THR A 1 520 ? -2.756 5.371 2.135 1 94 520 THR A O 1
ATOM 3984 N N . THR A 1 521 ? -1.354 3.639 2.207 1 93.19 521 THR A N 1
ATOM 3985 C CA . THR A 1 521 ? -1.859 3.109 0.944 1 93.19 521 THR A CA 1
ATOM 3986 C C . THR A 1 521 ? -3.311 2.658 1.089 1 93.19 521 THR A C 1
ATOM 3988 O O . THR A 1 521 ? -4.137 2.92 0.212 1 93.19 521 THR A O 1
ATOM 3991 N N . HIS A 1 522 ? -3.557 1.964 2.174 1 91.25 522 HIS A N 1
ATOM 3992 C CA . HIS A 1 522 ? -4.926 1.555 2.459 1 91.25 522 HIS A CA 1
ATOM 3993 C C . HIS A 1 522 ? -5.871 2.752 2.455 1 91.25 522 HIS A C 1
ATOM 3995 O O . HIS A 1 522 ? -6.98 2.674 1.918 1 91.25 522 HIS A O 1
ATOM 4001 N N . GLU A 1 523 ? -5.414 3.824 2.963 1 89.69 523 GLU A N 1
ATOM 4002 C CA . GLU A 1 523 ? -6.273 4.992 3.119 1 89.69 523 GLU A CA 1
ATOM 4003 C C . GLU A 1 523 ? -6.492 5.699 1.783 1 89.69 523 GLU A C 1
ATOM 4005 O O . GLU A 1 523 ? -7.523 6.344 1.576 1 89.69 523 GLU A O 1
ATOM 4010 N N . ILE A 1 524 ? -5.57 5.602 0.862 1 88 524 ILE A N 1
ATOM 4011 C CA . ILE A 1 524 ? -5.746 6.137 -0.485 1 88 524 ILE A CA 1
ATOM 4012 C C . ILE A 1 524 ? -6.98 5.512 -1.131 1 88 524 ILE A C 1
ATOM 4014 O O . ILE A 1 524 ? -7.797 6.219 -1.73 1 88 524 ILE A O 1
ATOM 4018 N N . PHE A 1 525 ? -7.184 4.238 -0.901 1 86.12 525 PHE A N 1
ATOM 4019 C CA . PHE A 1 525 ? -8.312 3.533 -1.494 1 86.12 525 PHE A CA 1
ATOM 4020 C C . PHE A 1 525 ? -9.578 3.738 -0.665 1 86.12 525 PHE A C 1
ATOM 4022 O O . PHE A 1 525 ? -10.68 3.768 -1.206 1 86.12 525 PHE A O 1
ATOM 4029 N N . TYR A 1 526 ? -9.406 3.891 0.576 1 80.44 526 TYR A N 1
ATOM 4030 C CA . TYR A 1 526 ? -10.547 4.078 1.473 1 80.44 526 TYR A CA 1
ATOM 4031 C C . TYR A 1 526 ? -11.305 5.352 1.128 1 80.44 526 TYR A C 1
ATOM 4033 O O . TYR A 1 526 ? -12.539 5.352 1.085 1 80.44 526 TYR A O 1
ATOM 4041 N N . TYR A 1 527 ? -10.703 6.359 0.83 1 75.12 527 TYR A N 1
ATOM 4042 C CA . TYR A 1 527 ? -11.344 7.66 0.653 1 75.12 527 TYR A CA 1
ATOM 4043 C C . TYR A 1 527 ? -11.797 7.852 -0.789 1 75.12 527 TYR A C 1
ATOM 4045 O O . TYR A 1 527 ? -12.734 8.602 -1.054 1 75.12 527 TYR A O 1
ATOM 4053 N N . TRP A 1 528 ? -11.305 7.199 -1.697 1 66.5 528 TRP A N 1
ATOM 4054 C CA . TRP A 1 528 ? -11.68 7.418 -3.09 1 66.5 528 TRP A CA 1
ATOM 4055 C C . TRP A 1 528 ? -12.57 6.293 -3.598 1 66.5 528 TRP A C 1
ATOM 4057 O O . TRP A 1 528 ? -13 6.305 -4.754 1 66.5 528 TRP A O 1
ATOM 4067 N N . GLY A 1 529 ? -12.898 5.477 -2.73 1 68.31 529 GLY A N 1
ATOM 4068 C CA . GLY A 1 529 ? -13.695 4.328 -3.135 1 68.31 529 GLY A CA 1
ATOM 4069 C C . GLY A 1 529 ? -12.883 3.051 -3.248 1 68.31 529 GLY A C 1
ATOM 4070 O O . GLY A 1 529 ? -11.773 3.061 -3.779 1 68.31 529 GLY A O 1
ATOM 4071 N N . GLY A 1 530 ? -13.414 2.174 -2.783 1 65.94 530 GLY A N 1
ATOM 4072 C CA . GLY A 1 530 ? -12.719 0.909 -2.607 1 65.94 530 GLY A CA 1
ATOM 4073 C C . GLY A 1 530 ? -12.055 0.411 -3.877 1 65.94 530 GLY A C 1
ATOM 4074 O O . GLY A 1 530 ? -11 -0.227 -3.822 1 65.94 530 GLY A O 1
ATOM 4075 N N . TYR A 1 531 ? -12.57 0.854 -4.996 1 72.75 531 TYR A N 1
ATOM 4076 C CA . TYR A 1 531 ? -12.008 0.316 -6.23 1 72.75 531 TYR A CA 1
ATOM 4077 C C . TYR A 1 531 ? -11.438 1.429 -7.102 1 72.75 531 TYR A C 1
ATOM 4079 O O . TYR A 1 531 ? -10.961 1.176 -8.211 1 72.75 531 TYR A O 1
ATOM 4087 N N . SER A 1 532 ? -11.422 2.561 -6.582 1 81.69 532 SER A N 1
ATOM 4088 C CA . SER A 1 532 ? -10.875 3.643 -7.395 1 81.69 532 SER A CA 1
ATOM 4089 C C . SER A 1 532 ? -9.352 3.566 -7.453 1 81.69 532 SER A C 1
ATOM 4091 O O . SER A 1 532 ? -8.68 3.637 -6.422 1 81.69 532 SER A O 1
ATOM 4093 N N . THR A 1 533 ? -8.859 3.482 -8.617 1 88.25 533 THR A N 1
ATOM 4094 C CA . THR A 1 533 ? -7.418 3.355 -8.797 1 88.25 533 THR A CA 1
ATOM 4095 C C . THR A 1 533 ? -6.805 4.688 -9.211 1 88.25 533 THR A C 1
ATOM 4097 O O . THR A 1 533 ? -5.617 4.758 -9.531 1 88.25 533 THR A O 1
ATOM 4100 N N . ASP A 1 534 ? -7.527 5.738 -9.18 1 86.56 534 ASP A N 1
ATOM 4101 C CA . ASP A 1 534 ? -7.102 7.012 -9.758 1 86.56 534 ASP A CA 1
ATOM 4102 C C . ASP A 1 534 ? -5.844 7.531 -9.062 1 86.56 534 ASP A C 1
ATOM 4104 O O . ASP A 1 534 ? -4.852 7.848 -9.719 1 86.56 534 ASP A O 1
ATOM 4108 N N . ILE A 1 535 ? -5.859 7.598 -7.742 1 87.94 535 ILE A N 1
ATOM 4109 C CA . ILE A 1 535 ? -4.738 8.164 -7.004 1 87.94 535 ILE A CA 1
ATOM 4110 C C . ILE A 1 535 ? -3.527 7.242 -7.109 1 87.94 535 ILE A C 1
ATOM 4112 O O . ILE A 1 535 ? -2.395 7.707 -7.254 1 87.94 535 ILE A O 1
ATOM 4116 N N . ALA A 1 536 ? -3.77 5.93 -7.027 1 91.38 536 ALA A N 1
ATOM 4117 C CA . ALA A 1 536 ? -2.68 4.969 -7.18 1 91.38 536 ALA A CA 1
ATOM 4118 C C . ALA A 1 536 ? -1.999 5.125 -8.539 1 91.38 536 ALA A C 1
ATOM 4120 O O . ALA A 1 536 ? -0.771 5.055 -8.633 1 91.38 536 ALA A O 1
ATOM 4121 N N . LEU A 1 537 ? -2.777 5.312 -9.602 1 92.81 537 LEU A N 1
ATOM 412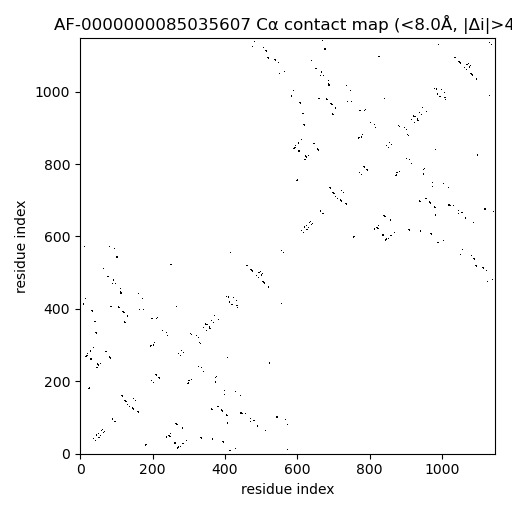2 C CA . LEU A 1 537 ? -2.242 5.508 -10.945 1 92.81 537 LEU A CA 1
ATOM 4123 C C . LEU A 1 537 ? -1.469 6.816 -11.031 1 92.81 537 LEU A C 1
ATOM 4125 O O . LEU A 1 537 ? -0.403 6.871 -11.656 1 92.81 537 LEU A O 1
ATOM 4129 N N . GLN A 1 538 ? -2.033 7.844 -10.445 1 90.75 538 GLN A N 1
ATOM 4130 C CA . GLN A 1 538 ? -1.384 9.148 -10.469 1 90.75 538 GLN A CA 1
ATOM 4131 C C . GLN A 1 538 ? -0.03 9.102 -9.766 1 90.75 538 GLN A C 1
ATOM 4133 O O . GLN A 1 538 ? 0.961 9.625 -10.281 1 90.75 538 GLN A O 1
ATOM 4138 N N . GLN A 1 539 ? 0.056 8.484 -8.633 1 93.62 539 GLN A N 1
ATOM 4139 C CA . GLN A 1 539 ? 1.302 8.414 -7.879 1 93.62 539 GLN A CA 1
ATOM 4140 C C . GLN A 1 539 ? 2.332 7.543 -8.594 1 93.62 539 GLN A C 1
ATOM 4142 O O . GLN A 1 539 ? 3.52 7.871 -8.617 1 93.62 539 GLN A O 1
ATOM 4147 N N . SER A 1 540 ? 1.866 6.488 -9.117 1 95.81 540 SER A N 1
ATOM 4148 C CA . SER A 1 540 ? 2.771 5.609 -9.852 1 95.81 540 SER A CA 1
ATOM 4149 C C . SER A 1 540 ? 3.326 6.305 -11.094 1 95.81 540 SER A C 1
ATOM 4151 O O . SER A 1 540 ? 4.504 6.145 -11.43 1 95.81 540 SER A O 1
ATOM 4153 N N . ALA A 1 541 ? 2.461 7.023 -11.773 1 96.06 541 ALA A N 1
ATOM 4154 C CA . ALA A 1 541 ? 2.914 7.801 -12.922 1 96.06 541 ALA A CA 1
ATOM 4155 C C . ALA A 1 541 ? 3.941 8.852 -12.508 1 96.06 541 ALA A C 1
ATOM 4157 O O . ALA A 1 541 ? 4.941 9.062 -13.195 1 96.06 541 ALA A O 1
ATOM 4158 N N . TRP A 1 542 ? 3.68 9.477 -11.383 1 95.62 542 TRP A N 1
ATOM 4159 C CA . TRP A 1 542 ? 4.609 10.477 -10.867 1 95.62 542 TRP A CA 1
ATOM 4160 C C . TRP A 1 542 ? 5.969 9.859 -10.57 1 95.62 542 TRP A C 1
ATOM 4162 O O . TRP A 1 542 ? 7.008 10.422 -10.93 1 95.62 542 TRP A O 1
ATOM 4172 N N . MET A 1 543 ? 5.969 8.742 -9.953 1 97.5 543 MET A N 1
ATOM 4173 C CA . MET A 1 543 ? 7.219 8.062 -9.633 1 97.5 543 MET A CA 1
ATOM 4174 C C . MET A 1 543 ? 7.91 7.566 -10.898 1 97.5 543 MET A C 1
ATOM 4176 O O . MET A 1 543 ? 9.141 7.539 -10.969 1 97.5 543 MET A O 1
ATOM 4180 N N . GLY A 1 544 ? 7.066 7.152 -11.898 1 97.81 544 GLY A N 1
ATOM 4181 C CA . GLY A 1 544 ? 7.625 6.809 -13.195 1 97.81 544 GLY A CA 1
ATOM 4182 C C . GLY A 1 544 ? 8.312 7.98 -13.883 1 97.81 544 GLY A C 1
ATOM 4183 O O . GLY A 1 544 ? 9.398 7.824 -14.445 1 97.81 544 GLY A O 1
ATOM 4184 N N . ILE A 1 545 ? 7.723 9.117 -13.797 1 97.75 545 ILE A N 1
ATOM 4185 C CA . ILE A 1 545 ? 8.289 10.328 -14.367 1 97.75 545 ILE A CA 1
ATOM 4186 C C . ILE A 1 545 ? 9.609 10.664 -13.672 1 97.75 545 ILE A C 1
ATOM 4188 O O . ILE A 1 545 ? 10.57 11.086 -14.32 1 97.75 545 ILE A O 1
ATOM 4192 N N . GLY A 1 546 ? 9.609 10.492 -12.336 1 98.12 546 GLY A N 1
ATOM 4193 C CA . GLY A 1 546 ? 10.859 10.703 -11.625 1 98.12 546 GLY A CA 1
ATOM 4194 C C . GLY A 1 546 ? 11.984 9.82 -12.117 1 98.12 546 GLY A C 1
ATOM 4195 O O . GLY A 1 546 ? 13.102 10.289 -12.32 1 98.12 546 GLY A O 1
ATOM 4196 N N . ALA A 1 547 ? 11.703 8.555 -12.328 1 97.81 547 ALA A N 1
ATOM 4197 C CA . ALA A 1 547 ? 12.703 7.625 -12.844 1 97.81 547 ALA A CA 1
ATOM 4198 C C . ALA A 1 547 ? 13.141 8.016 -14.25 1 97.81 547 ALA A C 1
ATOM 4200 O O . ALA A 1 547 ? 14.312 7.887 -14.602 1 97.81 547 ALA A O 1
ATOM 4201 N N . LEU A 1 548 ? 12.172 8.438 -15.031 1 97.44 548 LEU A N 1
ATOM 4202 C CA . LEU A 1 548 ? 12.469 8.891 -16.391 1 97.44 548 LEU A CA 1
ATOM 4203 C C . LEU A 1 548 ? 13.414 10.086 -16.359 1 97.44 548 LEU A C 1
ATOM 4205 O O . LEU A 1 548 ? 14.383 10.133 -17.125 1 97.44 548 LEU A O 1
ATOM 4209 N N . ILE A 1 549 ? 13.164 11.047 -15.508 1 97.38 549 ILE A N 1
ATOM 4210 C CA . ILE A 1 549 ? 13.984 12.242 -15.414 1 97.38 549 ILE A CA 1
ATOM 4211 C C . ILE A 1 549 ? 15.398 11.867 -14.977 1 97.38 549 ILE A C 1
ATOM 4213 O O . ILE A 1 549 ? 16.375 12.297 -15.586 1 97.38 549 ILE A O 1
ATOM 4217 N N . PHE A 1 550 ? 15.516 11.109 -13.969 1 96.62 550 PHE A N 1
ATOM 4218 C CA . PHE A 1 550 ? 16.828 10.703 -13.477 1 96.62 550 PHE A CA 1
ATOM 4219 C C . PHE A 1 550 ? 17.625 10 -14.562 1 96.62 550 PHE A C 1
ATOM 4221 O O . PHE A 1 550 ? 18.797 10.305 -14.781 1 96.62 550 PHE A O 1
ATOM 4228 N N . THR A 1 551 ? 16.969 9.086 -15.258 1 94.88 551 THR A N 1
ATOM 4229 C CA . THR A 1 551 ? 17.625 8.32 -16.297 1 94.88 551 THR A CA 1
ATOM 4230 C C . THR A 1 551 ? 18.016 9.227 -17.469 1 94.88 551 THR A C 1
ATOM 4232 O O . THR A 1 551 ? 19.078 9.055 -18.078 1 94.88 551 THR A O 1
ATOM 4235 N N . ALA A 1 552 ? 17.141 10.094 -17.766 1 94.69 552 ALA A N 1
ATOM 4236 C CA . ALA A 1 552 ? 17.422 11.039 -18.844 1 94.69 552 ALA A CA 1
ATOM 4237 C C . ALA A 1 552 ? 18.672 11.859 -18.531 1 94.69 552 ALA A C 1
ATOM 4239 O O . ALA A 1 552 ? 19.5 12.102 -19.406 1 94.69 552 ALA A O 1
ATOM 4240 N N . PHE A 1 553 ? 18.844 12.258 -17.328 1 93.56 553 PHE A N 1
ATOM 4241 C CA . PHE A 1 553 ? 20.016 13.047 -16.953 1 93.56 553 PHE A CA 1
ATOM 4242 C C . PHE A 1 553 ? 21.25 12.164 -16.828 1 93.56 553 PHE A C 1
ATOM 4244 O O . PHE A 1 553 ? 22.375 12.633 -17.016 1 93.56 553 PHE A O 1
ATOM 4251 N N . LEU A 1 554 ? 21.016 10.906 -16.484 1 90.12 554 LEU A N 1
ATOM 4252 C CA . LEU A 1 554 ? 22.125 9.961 -16.562 1 90.12 554 LEU A CA 1
ATOM 4253 C C . LEU A 1 554 ? 22.672 9.875 -17.984 1 90.12 554 LEU A C 1
ATOM 4255 O O . LEU A 1 554 ? 23.875 9.914 -18.188 1 90.12 554 LEU A O 1
ATOM 4259 N N . VAL A 1 555 ? 21.766 9.805 -18.906 1 87.62 555 VAL A N 1
ATOM 4260 C CA . VAL A 1 555 ? 22.125 9.719 -20.312 1 87.62 555 VAL A CA 1
ATOM 4261 C C . VAL A 1 555 ? 22.797 11.023 -20.75 1 87.62 555 VAL A C 1
ATOM 4263 O O . VAL A 1 555 ? 23.844 11 -21.375 1 87.62 555 VAL A O 1
ATOM 4266 N N . TYR A 1 556 ? 22.188 12.062 -20.359 1 89.5 556 TYR A N 1
ATOM 4267 C CA . TYR A 1 556 ? 22.656 13.391 -20.75 1 89.5 556 TYR A CA 1
ATOM 4268 C C . TYR A 1 556 ? 24.062 13.648 -20.203 1 89.5 556 TYR A C 1
ATOM 4270 O O . TYR A 1 556 ? 24.938 14.109 -20.938 1 89.5 556 TYR A O 1
ATOM 4278 N N . ASN A 1 557 ? 24.312 13.32 -18.984 1 88.31 557 ASN A N 1
ATOM 4279 C CA . ASN A 1 557 ? 25.594 13.57 -18.328 1 88.31 557 ASN A CA 1
ATOM 4280 C C . ASN A 1 557 ? 26.672 12.609 -18.828 1 88.31 557 ASN A C 1
ATOM 4282 O O . ASN A 1 557 ? 27.828 12.992 -18.953 1 88.31 557 ASN A O 1
ATOM 4286 N N . THR A 1 558 ? 26.266 11.414 -19.094 1 82.94 558 THR A N 1
ATOM 4287 C CA . THR A 1 558 ? 27.203 10.445 -19.641 1 82.94 558 THR A CA 1
ATOM 4288 C C . THR A 1 558 ? 27.672 10.867 -21.031 1 82.94 558 THR A C 1
ATOM 4290 O O . THR A 1 558 ? 28.844 10.758 -21.359 1 82.94 558 THR A O 1
ATOM 4293 N N . LYS A 1 559 ? 26.797 11.344 -21.812 1 84.38 559 LYS A N 1
ATOM 4294 C CA . LYS A 1 559 ? 27.141 11.797 -23.156 1 84.38 559 LYS A CA 1
ATOM 4295 C C . LYS A 1 559 ? 28.062 13.008 -23.109 1 84.38 559 LYS A C 1
ATOM 4297 O O . LYS A 1 559 ? 28.891 13.195 -24 1 84.38 559 LYS A O 1
ATOM 4302 N N . ARG A 1 560 ? 28 13.766 -22.062 1 86.69 560 ARG A N 1
ATOM 4303 C CA . ARG A 1 560 ? 28.828 14.961 -21.906 1 86.69 560 ARG A CA 1
ATOM 4304 C C . ARG A 1 560 ? 30.172 14.617 -21.266 1 86.69 560 ARG A C 1
ATOM 4306 O O . ARG A 1 560 ? 31.016 15.492 -21.109 1 86.69 560 ARG A O 1
ATOM 4313 N N . GLY A 1 561 ? 30.391 13.367 -20.859 1 80.12 561 GLY A N 1
ATOM 4314 C CA . GLY A 1 561 ? 31.672 12.922 -20.328 1 80.12 561 GLY A CA 1
ATOM 4315 C C . GLY A 1 561 ? 31.797 13.133 -18.828 1 80.12 561 GLY A C 1
ATOM 4316 O O . GLY A 1 561 ? 32.906 13.078 -18.281 1 80.12 561 GLY A O 1
ATOM 4317 N N . ILE A 1 562 ? 30.719 13.43 -18.203 1 81.44 562 ILE A N 1
ATOM 4318 C CA . ILE A 1 562 ? 30.719 13.594 -16.766 1 81.44 562 ILE A CA 1
ATOM 4319 C C . ILE A 1 562 ? 30.703 12.227 -16.078 1 81.44 562 ILE A C 1
ATOM 4321 O O . ILE A 1 562 ? 29.969 11.336 -16.5 1 81.44 562 ILE A O 1
ATOM 4325 N N . ASP A 1 563 ? 31.531 12.062 -15.109 1 79.44 563 ASP A N 1
ATOM 4326 C CA . ASP A 1 563 ? 31.547 10.805 -14.367 1 79.44 563 ASP A CA 1
ATOM 4327 C C . ASP A 1 563 ? 30.391 10.75 -13.359 1 79.44 563 ASP A C 1
ATOM 4329 O O . ASP A 1 563 ? 30.562 11.148 -12.203 1 79.44 563 ASP A O 1
ATOM 4333 N N . VAL A 1 564 ? 29.406 10.227 -13.656 1 77.81 564 VAL A N 1
ATOM 4334 C CA . VAL A 1 564 ? 28.172 10.203 -12.875 1 77.81 564 VAL A CA 1
ATOM 4335 C C . VAL A 1 564 ? 28.359 9.328 -11.641 1 77.81 564 VAL A C 1
ATOM 4337 O O . VAL A 1 564 ? 27.641 9.469 -10.648 1 77.81 564 VAL A O 1
ATOM 4340 N N . ARG A 1 565 ? 29.25 8.406 -11.648 1 76.75 565 ARG A N 1
ATOM 4341 C CA . ARG A 1 565 ? 29.5 7.527 -10.516 1 76.75 565 ARG A CA 1
ATOM 4342 C C . ARG A 1 565 ? 30.234 8.273 -9.398 1 76.75 565 ARG A C 1
ATOM 4344 O O . ARG A 1 565 ? 29.969 8.039 -8.219 1 76.75 565 ARG A O 1
ATOM 4351 N N . THR A 1 566 ? 31.016 9.117 -9.766 1 76.25 566 THR A N 1
ATOM 4352 C CA . THR A 1 566 ? 31.859 9.805 -8.797 1 76.25 566 THR A CA 1
ATOM 4353 C C . THR A 1 566 ? 31.109 10.953 -8.125 1 76.25 566 THR A C 1
ATOM 4355 O O . THR A 1 566 ? 31.391 11.297 -6.977 1 76.25 566 THR A O 1
ATOM 4358 N N . ILE A 1 567 ? 30.188 11.469 -8.727 1 73 567 ILE A N 1
ATOM 4359 C CA . ILE A 1 567 ? 29.406 12.586 -8.195 1 73 567 ILE A CA 1
ATOM 4360 C C . ILE A 1 567 ? 28.766 12.18 -6.871 1 73 567 ILE A C 1
ATOM 4362 O O . ILE A 1 567 ? 28.75 12.961 -5.914 1 73 567 ILE A O 1
ATOM 4366 N N . TYR A 1 568 ? 28.359 10.992 -6.746 1 75.38 568 TYR A N 1
ATOM 4367 C CA . TYR A 1 568 ? 27.578 10.562 -5.594 1 75.38 568 TYR A CA 1
ATOM 4368 C C . TYR A 1 568 ? 28.484 9.953 -4.52 1 75.38 568 TYR A C 1
ATOM 4370 O O . TYR A 1 568 ? 28.016 9.641 -3.422 1 75.38 568 TYR A O 1
ATOM 4378 N N . THR A 1 569 ? 29.688 9.875 -4.773 1 76 569 THR A N 1
ATOM 4379 C CA . THR A 1 569 ? 30.609 9.391 -3.758 1 76 569 THR A CA 1
ATOM 4380 C C . THR A 1 569 ? 31.094 10.531 -2.867 1 76 569 THR A C 1
ATOM 4382 O O . THR A 1 569 ? 31.531 10.305 -1.742 1 76 569 THR A O 1
ATOM 4385 N N . GLU A 1 570 ? 30.875 11.75 -3.395 1 76.38 570 GLU A N 1
ATOM 4386 C CA . GLU A 1 570 ? 31.312 12.914 -2.641 1 76.38 570 GLU A CA 1
ATOM 4387 C C . GLU A 1 570 ? 30.125 13.711 -2.104 1 76.38 570 GLU A C 1
ATOM 4389 O O . GLU A 1 570 ? 29.047 13.68 -2.688 1 76.38 570 GLU A O 1
ATOM 4394 N N . ILE A 1 571 ? 30.359 14.383 -0.936 1 78.56 571 ILE A N 1
ATOM 4395 C CA . ILE A 1 571 ? 29.359 15.312 -0.419 1 78.56 571 ILE A CA 1
ATOM 4396 C C . ILE A 1 571 ? 29.531 16.672 -1.094 1 78.56 571 ILE A C 1
ATOM 4398 O O . ILE A 1 571 ? 30.656 17.141 -1.285 1 78.56 571 ILE A O 1
ATOM 4402 N N . PRO A 1 572 ? 28.422 17.203 -1.487 1 80.31 572 PRO A N 1
ATOM 4403 C CA . PRO A 1 572 ? 28.531 18.5 -2.158 1 80.31 572 PRO A CA 1
ATOM 4404 C C . PRO A 1 572 ? 29.109 19.594 -1.251 1 80.31 572 PRO A C 1
ATOM 4406 O O . PRO A 1 572 ? 28.969 19.516 -0.027 1 80.31 572 PRO A O 1
ATOM 4409 N N . PRO A 1 573 ? 29.734 20.516 -1.872 1 74.62 573 PRO A N 1
ATOM 4410 C CA . PRO A 1 573 ? 30.266 21.609 -1.062 1 74.62 573 PRO A CA 1
ATOM 4411 C C . PRO A 1 573 ? 29.156 22.469 -0.441 1 74.62 573 PRO A C 1
ATOM 4413 O O . PRO A 1 573 ? 28.031 22.5 -0.945 1 74.62 573 PRO A O 1
ATOM 4416 N N . ALA A 1 574 ? 29.547 23.062 0.64 1 73.19 574 ALA A N 1
ATOM 4417 C CA . ALA A 1 574 ? 28.594 23.938 1.325 1 73.19 574 ALA A CA 1
ATOM 4418 C C . ALA A 1 574 ? 28.516 25.297 0.644 1 73.19 574 ALA A C 1
ATOM 4420 O O . ALA A 1 574 ? 29.484 25.766 0.052 1 73.19 574 ALA A O 1
ATOM 4421 N N . MET B 1 1 ? 52 -21.094 7.883 1 24.42 1 MET B N 1
ATOM 4422 C CA . MET B 1 1 ? 50.562 -21.141 7.59 1 24.42 1 MET B CA 1
ATOM 4423 C C . MET B 1 1 ? 50.188 -20.094 6.547 1 24.42 1 MET B C 1
ATOM 4425 O O . MET B 1 1 ? 50.312 -18.891 6.797 1 24.42 1 MET B O 1
ATOM 4429 N N . SER B 1 2 ? 50.562 -20.234 5.344 1 31.06 2 SER B N 1
ATOM 4430 C CA . SER B 1 2 ? 50.562 -19.391 4.152 1 31.06 2 SER B CA 1
ATOM 4431 C C . SER B 1 2 ? 49.188 -18.781 3.893 1 31.06 2 SER B C 1
ATOM 4433 O O . SER B 1 2 ? 48.219 -19.5 3.66 1 31.06 2 SER B O 1
ATOM 4435 N N . GLY B 1 3 ? 48.75 -17.797 4.738 1 34.25 3 GLY B N 1
ATOM 4436 C CA . GLY B 1 3 ? 47.469 -17.109 4.879 1 34.25 3 GLY B CA 1
ATOM 4437 C C . GLY B 1 3 ? 46.969 -16.531 3.576 1 34.25 3 GLY B C 1
ATOM 4438 O O . GLY B 1 3 ? 47.5 -15.562 3.055 1 34.25 3 GLY B O 1
ATOM 4439 N N . GLU B 1 4 ? 46.5 -17.328 2.703 1 36.5 4 GLU B N 1
ATOM 4440 C CA . GLU B 1 4 ? 45.938 -16.859 1.436 1 36.5 4 GLU B CA 1
ATOM 4441 C C . GLU B 1 4 ? 44.938 -15.727 1.652 1 36.5 4 GLU B C 1
ATOM 4443 O O . GLU B 1 4 ? 44.188 -15.727 2.631 1 36.5 4 GLU B O 1
ATOM 4448 N N . ALA B 1 5 ? 45.219 -14.602 1.159 1 45.72 5 ALA B N 1
ATOM 4449 C CA . ALA B 1 5 ? 44.406 -13.391 1.152 1 45.72 5 ALA B CA 1
ATOM 4450 C C . ALA B 1 5 ? 42.938 -13.727 1.02 1 45.72 5 ALA B C 1
ATOM 4452 O O . ALA B 1 5 ? 42.562 -14.586 0.216 1 45.72 5 ALA B O 1
ATOM 4453 N N . PRO B 1 6 ? 42 -13.438 2.098 1 52.97 6 PRO B N 1
ATOM 4454 C CA . PRO B 1 6 ? 40.594 -13.797 2.156 1 52.97 6 PRO B CA 1
ATOM 4455 C C . PRO B 1 6 ? 39.875 -13.625 0.812 1 52.97 6 PRO B C 1
ATOM 4457 O O . PRO B 1 6 ? 40.094 -12.617 0.124 1 52.97 6 PRO B O 1
ATOM 4460 N N . THR B 1 7 ? 39.375 -14.727 0.133 1 63.41 7 THR B N 1
ATOM 4461 C CA . THR B 1 7 ? 38.625 -14.727 -1.12 1 63.41 7 THR B CA 1
ATOM 4462 C C . THR B 1 7 ? 37.375 -13.875 -1 1 63.41 7 THR B C 1
ATOM 4464 O O . THR B 1 7 ? 36.812 -13.75 0.084 1 63.41 7 THR B O 1
ATOM 4467 N N . LEU B 1 8 ? 37.094 -12.977 -1.902 1 73.5 8 LEU B N 1
ATOM 4468 C CA . LEU B 1 8 ? 35.938 -12.07 -1.969 1 73.5 8 LEU B CA 1
ATOM 4469 C C . LEU B 1 8 ? 34.625 -12.828 -1.732 1 73.5 8 LEU B C 1
ATOM 4471 O O . LEU B 1 8 ? 33.812 -12.391 -0.938 1 73.5 8 LEU B O 1
ATOM 4475 N N . PHE B 1 9 ? 34.562 -14.039 -2.266 1 81.38 9 PHE B N 1
ATOM 4476 C CA . PHE B 1 9 ? 33.438 -14.922 -2.076 1 81.38 9 PHE B CA 1
ATOM 4477 C C . PHE B 1 9 ? 33.812 -16.125 -1.221 1 81.38 9 PHE B C 1
ATOM 4479 O O . PHE B 1 9 ? 34.969 -16.297 -0.875 1 81.38 9 PHE B O 1
ATOM 4486 N N . VAL B 1 10 ? 32.75 -16.859 -0.86 1 79.62 10 VAL B N 1
ATOM 4487 C CA . VAL B 1 10 ? 33 -17.984 0.042 1 79.62 10 VAL B CA 1
ATOM 4488 C C . VAL B 1 10 ? 34.031 -18.938 -0.576 1 79.62 10 VAL B C 1
ATOM 4490 O O . VAL B 1 10 ? 34.844 -19.531 0.134 1 79.62 10 VAL B O 1
ATOM 4493 N N . ARG B 1 11 ? 33.875 -19.078 -1.919 1 78.94 11 ARG B N 1
ATOM 4494 C CA . ARG B 1 11 ? 34.812 -19.938 -2.652 1 78.94 11 ARG B CA 1
ATOM 4495 C C . ARG B 1 11 ? 35.062 -19.391 -4.055 1 78.94 11 ARG B C 1
ATOM 4497 O O . ARG B 1 11 ? 34.406 -18.469 -4.496 1 78.94 11 ARG B O 1
ATOM 4504 N N . ARG B 1 12 ? 36 -20.109 -4.82 1 69.88 12 ARG B N 1
ATOM 4505 C CA . ARG B 1 12 ? 36.438 -19.625 -6.117 1 69.88 12 ARG B CA 1
ATOM 4506 C C . ARG B 1 12 ? 35.5 -20.031 -7.223 1 69.88 12 ARG B C 1
ATOM 4508 O O . ARG B 1 12 ? 35.438 -19.391 -8.273 1 69.88 12 ARG B O 1
ATOM 4515 N N . ALA B 1 13 ? 34.812 -21.156 -6.934 1 75.94 13 ALA B N 1
ATOM 4516 C CA . ALA B 1 13 ? 33.781 -21.641 -7.844 1 75.94 13 ALA B CA 1
ATOM 4517 C C . ALA B 1 13 ? 32.5 -21.984 -7.09 1 75.94 13 ALA B C 1
ATOM 4519 O O . ALA B 1 13 ? 32.531 -22.375 -5.918 1 75.94 13 ALA B O 1
ATOM 4520 N N . SER B 1 14 ? 31.344 -21.828 -7.797 1 80.19 14 SER B N 1
ATOM 4521 C CA . SER B 1 14 ? 30.062 -22.062 -7.129 1 80.19 14 SER B CA 1
ATOM 4522 C C . SER B 1 14 ? 29.875 -23.547 -6.809 1 80.19 14 SER B C 1
ATOM 4524 O O . SER B 1 14 ? 29.266 -23.891 -5.793 1 80.19 14 SER B O 1
ATOM 4526 N N . GLY B 1 15 ? 30.406 -24.406 -7.676 1 74.81 15 GLY B N 1
ATOM 4527 C CA . GLY B 1 15 ? 30.203 -25.828 -7.527 1 74.81 15 GLY B CA 1
ATOM 4528 C C . GLY B 1 15 ? 28.938 -26.344 -8.195 1 74.81 15 GLY B C 1
ATOM 4529 O O . GLY B 1 15 ? 28.734 -27.547 -8.305 1 74.81 15 GLY B O 1
ATOM 4530 N N . LEU B 1 16 ? 28.188 -25.469 -8.742 1 81.56 16 LEU B N 1
ATOM 4531 C CA . LEU B 1 16 ? 27 -25.844 -9.492 1 81.56 16 LEU B CA 1
ATOM 4532 C C . LEU B 1 16 ? 27.344 -26.188 -10.938 1 81.56 16 LEU B C 1
ATOM 4534 O O . LEU B 1 16 ? 28.281 -25.609 -11.508 1 81.56 16 LEU B O 1
ATOM 4538 N N . VAL B 1 17 ? 26.625 -27.125 -11.477 1 81.94 17 VAL B N 1
ATOM 4539 C CA . VAL B 1 17 ? 26.984 -27.625 -12.797 1 81.94 17 VAL B CA 1
ATOM 4540 C C . VAL B 1 17 ? 25.953 -27.172 -13.82 1 81.94 17 VAL B C 1
ATOM 4542 O O . VAL B 1 17 ? 24.75 -27.156 -13.531 1 81.94 17 VAL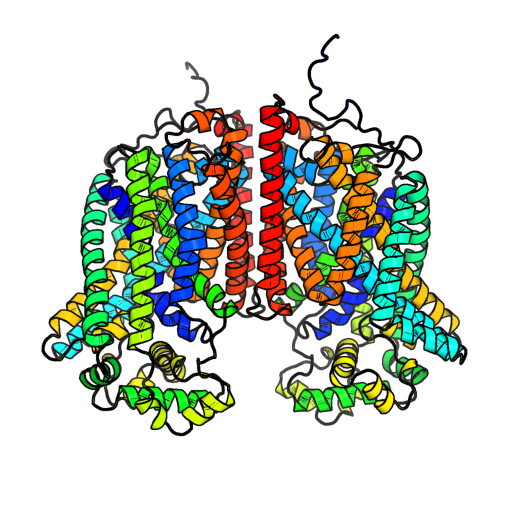 B O 1
ATOM 4545 N N . ARG B 1 18 ? 26.422 -26.859 -15.031 1 88.06 18 ARG B N 1
ATOM 4546 C CA . ARG B 1 18 ? 25.562 -26.422 -16.109 1 88.06 18 ARG B CA 1
ATOM 4547 C C . ARG B 1 18 ? 24.875 -27.609 -16.797 1 88.06 18 ARG B C 1
ATOM 4549 O O . ARG B 1 18 ? 25.422 -28.172 -17.75 1 88.06 18 ARG B O 1
ATOM 4556 N N . THR B 1 19 ? 23.656 -27.844 -16.391 1 87.56 19 THR B N 1
ATOM 4557 C CA . THR B 1 19 ? 22.969 -29.031 -16.875 1 87.56 19 THR B CA 1
ATOM 4558 C C . THR B 1 19 ? 21.609 -28.672 -17.484 1 87.56 19 THR B C 1
ATOM 4560 O O . THR B 1 19 ? 20.984 -29.5 -18.156 1 87.56 19 THR B O 1
ATOM 4563 N N . VAL B 1 20 ? 21.188 -27.469 -17.344 1 91.81 20 VAL B N 1
ATOM 4564 C CA . VAL B 1 20 ? 19.812 -27.094 -17.703 1 91.81 20 VAL B CA 1
ATOM 4565 C C . VAL B 1 20 ? 19.766 -26.625 -19.156 1 91.81 20 VAL B C 1
ATOM 4567 O O . VAL B 1 20 ? 20.297 -25.562 -19.484 1 91.81 20 VAL B O 1
ATOM 4570 N N . GLY B 1 21 ? 19.109 -27.391 -19.969 1 92.38 21 GLY B N 1
ATOM 4571 C CA . GLY B 1 21 ? 18.891 -27.016 -21.359 1 92.38 21 GLY B CA 1
ATOM 4572 C C . GLY B 1 21 ? 17.656 -26.156 -21.547 1 92.38 21 GLY B C 1
ATOM 4573 O O . GLY B 1 21 ? 16.938 -25.859 -20.594 1 92.38 21 GLY B O 1
ATOM 4574 N N . PRO B 1 22 ? 17.406 -25.734 -22.797 1 94.06 22 PRO B N 1
ATOM 4575 C CA . PRO B 1 22 ? 16.297 -24.812 -23.078 1 94.06 22 PRO B CA 1
ATOM 4576 C C . PRO B 1 22 ? 14.938 -25.391 -22.703 1 94.06 22 PRO B C 1
ATOM 4578 O O . PRO B 1 22 ? 14.07 -24.672 -22.188 1 94.06 22 PRO B O 1
ATOM 4581 N N . PHE B 1 23 ? 14.703 -26.625 -22.969 1 94.88 23 PHE B N 1
ATOM 4582 C CA . PHE B 1 23 ? 13.414 -27.234 -22.672 1 94.88 23 PHE B CA 1
ATOM 4583 C C . PHE B 1 23 ? 13.188 -27.297 -21.156 1 94.88 23 PHE B C 1
ATOM 4585 O O . PHE B 1 23 ? 12.102 -26.969 -20.672 1 94.88 23 PHE B O 1
ATOM 4592 N N . THR B 1 24 ? 14.203 -27.734 -20.484 1 94.62 24 THR B N 1
ATOM 4593 C CA . THR B 1 24 ? 14.102 -27.781 -19.031 1 94.62 24 THR B CA 1
ATOM 4594 C C . THR B 1 24 ? 13.93 -26.391 -18.453 1 94.62 24 THR B C 1
ATOM 4596 O O . THR B 1 24 ? 13.203 -26.188 -17.484 1 94.62 24 THR B O 1
ATOM 4599 N N . ALA B 1 25 ? 14.602 -25.422 -19.031 1 96 25 ALA B N 1
ATOM 4600 C CA . ALA B 1 25 ? 14.43 -24.031 -18.609 1 96 25 ALA B CA 1
ATOM 4601 C C . ALA B 1 25 ? 12.984 -23.578 -18.781 1 96 25 ALA B C 1
ATOM 4603 O O . ALA B 1 25 ? 12.406 -22.938 -17.906 1 96 25 ALA B O 1
ATOM 4604 N N . PHE B 1 26 ? 12.445 -23.891 -19.906 1 96.69 26 PHE B N 1
ATOM 4605 C CA . PHE B 1 26 ? 11.039 -23.594 -20.156 1 96.69 26 PHE B CA 1
ATOM 4606 C C . PHE B 1 26 ? 10.148 -24.297 -19.141 1 96.69 26 PHE B C 1
ATOM 4608 O O . PHE B 1 26 ? 9.203 -23.703 -18.609 1 96.69 26 PHE B O 1
ATOM 4615 N N . MET B 1 27 ? 10.445 -25.531 -18.859 1 96.25 27 MET B N 1
ATOM 4616 C CA . MET B 1 27 ? 9.625 -26.297 -17.938 1 96.25 27 MET B CA 1
ATOM 4617 C C . MET B 1 27 ? 9.719 -25.719 -16.531 1 96.25 27 MET B C 1
ATOM 4619 O O . MET B 1 27 ? 8.742 -25.766 -15.766 1 96.25 27 MET B O 1
ATOM 4623 N N . ILE B 1 28 ? 10.828 -25.188 -16.172 1 95.56 28 ILE B N 1
ATOM 4624 C CA . ILE B 1 28 ? 10.945 -24.516 -14.875 1 95.56 28 ILE B CA 1
ATOM 4625 C C . ILE B 1 28 ? 9.969 -23.344 -14.805 1 95.56 28 ILE B C 1
ATOM 4627 O O . ILE B 1 28 ? 9.234 -23.203 -13.828 1 95.56 28 ILE B O 1
ATOM 4631 N N . VAL B 1 29 ? 9.914 -22.562 -15.852 1 97.62 29 VAL B N 1
ATOM 4632 C CA . VAL B 1 29 ? 9.039 -21.391 -15.914 1 97.62 29 VAL B CA 1
ATOM 4633 C C . VAL B 1 29 ? 7.578 -21.844 -15.938 1 97.62 29 VAL B C 1
ATOM 4635 O O . VAL B 1 29 ? 6.754 -21.344 -15.172 1 97.62 29 VAL B O 1
ATOM 4638 N N . PHE B 1 30 ? 7.324 -22.812 -16.766 1 97.5 30 PHE B N 1
ATOM 4639 C CA . PHE B 1 30 ? 5.961 -23.312 -16.922 1 97.5 30 PHE B CA 1
ATOM 4640 C C . PHE B 1 30 ? 5.453 -23.906 -15.625 1 97.5 30 PHE B C 1
ATOM 4642 O O . PHE B 1 30 ? 4.34 -23.609 -15.188 1 97.5 30 PHE B O 1
ATOM 4649 N N . THR B 1 31 ? 6.254 -24.703 -15.023 1 95.31 31 THR B N 1
ATOM 4650 C CA . THR B 1 31 ? 5.867 -25.406 -13.805 1 95.31 31 THR B CA 1
ATOM 4651 C C . THR B 1 31 ? 5.719 -24.422 -12.641 1 95.31 31 THR B C 1
ATOM 4653 O O . THR B 1 31 ? 4.848 -24.594 -11.789 1 95.31 31 THR B O 1
ATOM 4656 N N . HIS B 1 32 ? 6.508 -23.438 -12.633 1 96 32 HIS B N 1
ATOM 4657 C CA . HIS B 1 32 ? 6.453 -22.453 -11.547 1 96 32 HIS B CA 1
ATOM 4658 C C . HIS B 1 32 ? 5.27 -21.516 -11.719 1 96 32 HIS B C 1
ATOM 4660 O O . HIS B 1 32 ? 4.852 -20.859 -10.766 1 96 32 HIS B O 1
ATOM 4666 N N . THR B 1 33 ? 4.691 -21.406 -12.867 1 96.94 33 THR B N 1
ATOM 4667 C CA . THR B 1 33 ? 3.729 -20.359 -13.156 1 96.94 33 THR B CA 1
ATOM 4668 C C . THR B 1 33 ? 2.312 -20.922 -13.219 1 96.94 33 THR B C 1
ATOM 4670 O O . THR B 1 33 ? 1.412 -20.438 -12.539 1 96.94 33 THR B O 1
ATOM 4673 N N . VAL B 1 34 ? 2.096 -21.922 -13.992 1 97.62 34 VAL B N 1
ATOM 4674 C CA . VAL B 1 34 ? 0.753 -22.438 -14.242 1 97.62 34 VAL B CA 1
ATOM 4675 C C . VAL B 1 34 ? 0.318 -23.328 -13.078 1 97.62 34 VAL B C 1
ATOM 4677 O O . VAL B 1 34 ? 0.909 -24.391 -12.844 1 97.62 34 VAL B O 1
ATOM 4680 N N . GLY B 1 35 ? -0.585 -22.891 -12.289 1 94.62 35 GLY B N 1
ATOM 4681 C CA . GLY B 1 35 ? -1.004 -23.641 -11.117 1 94.62 35 GLY B CA 1
ATOM 4682 C C . GLY B 1 35 ? -2.25 -23.094 -10.461 1 94.62 35 GLY B C 1
ATOM 4683 O O . GLY B 1 35 ? -3.27 -22.891 -11.125 1 94.62 35 GLY B O 1
ATOM 4684 N N . GLY B 1 36 ? -2.139 -22.781 -9.203 1 90.94 36 GLY B N 1
ATOM 4685 C CA . GLY B 1 36 ? -3.295 -22.422 -8.398 1 90.94 36 GLY B CA 1
ATOM 4686 C C . GLY B 1 36 ? -3.863 -21.062 -8.734 1 90.94 36 GLY B C 1
ATOM 4687 O O . GLY B 1 36 ? -5.047 -20.797 -8.516 1 90.94 36 GLY B O 1
ATOM 4688 N N . GLY B 1 37 ? -3.057 -20.219 -9.234 1 92.88 37 GLY B N 1
ATOM 4689 C CA . GLY B 1 37 ? -3.562 -18.906 -9.602 1 92.88 37 GLY B CA 1
ATOM 4690 C C . GLY B 1 37 ? -4.633 -18.953 -10.68 1 92.88 37 GLY B C 1
ATOM 4691 O O . GLY B 1 37 ? -5.703 -18.359 -10.523 1 92.88 37 GLY B O 1
ATOM 4692 N N . ILE B 1 38 ? -4.406 -19.719 -11.672 1 96.62 38 ILE B N 1
ATOM 4693 C CA . ILE B 1 38 ? -5.312 -19.734 -12.812 1 96.62 38 ILE B CA 1
ATOM 4694 C C . ILE B 1 38 ? -6.418 -20.766 -12.57 1 96.62 38 ILE B C 1
ATOM 4696 O O . ILE B 1 38 ? -7.559 -20.562 -13 1 96.62 38 ILE B O 1
ATOM 4700 N N . HIS B 1 39 ? -6.188 -21.812 -11.82 1 97.12 39 HIS B N 1
ATOM 4701 C CA . HIS B 1 39 ? -7.148 -22.906 -11.734 1 97.12 39 HIS B CA 1
ATOM 4702 C C . HIS B 1 39 ? -7.98 -22.812 -10.461 1 97.12 39 HIS B C 1
ATOM 4704 O O . HIS B 1 39 ? -9 -23.5 -10.328 1 97.12 39 HIS B O 1
ATOM 4710 N N . ARG B 1 40 ? -7.559 -22.016 -9.555 1 94.75 40 ARG B N 1
ATOM 4711 C CA . ARG B 1 40 ? -8.328 -21.844 -8.328 1 94.75 40 ARG B CA 1
ATOM 4712 C C . ARG B 1 40 ? -8.711 -20.391 -8.109 1 94.75 40 ARG B C 1
ATOM 4714 O O . ARG B 1 40 ? -9.898 -20.062 -8.039 1 94.75 40 ARG B O 1
ATOM 4721 N N . LEU B 1 41 ? -7.758 -19.5 -8.109 1 93.06 41 LEU B N 1
ATOM 4722 C CA . LEU B 1 41 ? -8.047 -18.109 -7.801 1 93.06 41 LEU B CA 1
ATOM 4723 C C . LEU B 1 41 ? -8.883 -17.469 -8.906 1 93.06 41 LEU B C 1
ATOM 4725 O O . LEU B 1 41 ? -9.711 -16.594 -8.641 1 93.06 41 LEU B O 1
ATOM 4729 N N . ALA B 1 42 ? -8.656 -17.859 -10.117 1 95.12 42 ALA B N 1
ATOM 4730 C CA . ALA B 1 42 ? -9.469 -17.328 -11.211 1 95.12 42 ALA B CA 1
ATOM 4731 C C . ALA B 1 42 ? -10.93 -17.734 -11.062 1 95.12 42 ALA B C 1
ATOM 4733 O O . ALA B 1 42 ? -11.828 -17 -11.461 1 95.12 42 ALA B O 1
ATOM 4734 N N . VAL B 1 43 ? -11.141 -18.875 -10.43 1 94.19 43 VAL B N 1
ATOM 4735 C CA . VAL B 1 43 ? -12.492 -19.375 -10.266 1 94.19 43 VAL B CA 1
ATOM 4736 C C . VAL B 1 43 ? -13.195 -18.625 -9.133 1 94.19 43 VAL B C 1
ATOM 4738 O O . VAL B 1 43 ? -14.359 -18.25 -9.266 1 94.19 43 VAL B O 1
ATOM 4741 N N . ILE B 1 44 ? -12.539 -18.375 -8.109 1 92 44 ILE B N 1
ATOM 4742 C CA . ILE B 1 44 ? -13.188 -17.797 -6.941 1 92 44 ILE B CA 1
ATOM 4743 C C . ILE B 1 44 ? -13.258 -16.266 -7.098 1 92 44 ILE B C 1
ATOM 4745 O O . ILE B 1 44 ? -13.969 -15.594 -6.348 1 92 44 ILE B O 1
ATOM 4749 N N . ALA B 1 45 ? -12.562 -15.742 -8.078 1 93.31 45 ALA B N 1
ATOM 4750 C CA . ALA B 1 45 ? -12.414 -14.297 -8.242 1 93.31 45 ALA B CA 1
ATOM 4751 C C . ALA B 1 45 ? -13.766 -13.633 -8.469 1 93.31 45 ALA B C 1
ATOM 4753 O O . ALA B 1 45 ? -14 -12.508 -8.008 1 93.31 45 ALA B O 1
ATOM 4754 N N . ALA B 1 46 ? -14.68 -14.312 -9.133 1 94.69 46 ALA B N 1
ATOM 4755 C CA . ALA B 1 46 ? -15.984 -13.711 -9.422 1 94.69 46 ALA B CA 1
ATOM 4756 C C . ALA B 1 46 ? -16.812 -13.555 -8.148 1 94.69 46 ALA B C 1
ATOM 4758 O O . ALA B 1 46 ? -17.656 -12.672 -8.055 1 94.69 46 ALA B O 1
ATOM 4759 N N . TYR B 1 47 ? -16.562 -14.477 -7.234 1 94.94 47 TYR B N 1
ATOM 4760 C CA . TYR B 1 47 ? -17.234 -14.367 -5.941 1 94.94 47 TYR B CA 1
ATOM 4761 C C . TYR B 1 47 ? -16.609 -13.258 -5.102 1 94.94 47 TYR B C 1
ATOM 4763 O O . TYR B 1 47 ? -17.328 -12.492 -4.457 1 94.94 47 TYR B O 1
ATOM 4771 N N . GLN B 1 48 ? -15.32 -13.117 -5.199 1 92.06 48 GLN B N 1
ATOM 4772 C CA . GLN B 1 48 ? -14.602 -12.164 -4.352 1 92.06 48 GLN B CA 1
ATOM 4773 C C . GLN B 1 48 ? -14.727 -10.742 -4.895 1 92.06 48 GLN B C 1
ATOM 4775 O O . GLN B 1 48 ? -14.727 -9.781 -4.125 1 92.06 48 GLN B O 1
ATOM 4780 N N . HIS B 1 49 ? -14.812 -10.617 -6.141 1 94.25 49 HIS B N 1
ATOM 4781 C CA . HIS B 1 49 ? -14.984 -9.352 -6.844 1 94.25 49 HIS B CA 1
ATOM 4782 C C . HIS B 1 49 ? -16.062 -9.461 -7.914 1 94.25 49 HIS B C 1
ATOM 4784 O O . HIS B 1 49 ? -15.766 -9.508 -9.109 1 94.25 49 HIS B O 1
ATOM 4790 N N . PRO B 1 50 ? -17.281 -9.352 -7.488 1 96.69 50 PRO B N 1
ATOM 4791 C CA . PRO B 1 50 ? -18.375 -9.633 -8.414 1 96.69 50 PRO B CA 1
ATOM 4792 C C . PRO B 1 50 ? -18.438 -8.656 -9.578 1 96.69 50 PRO B C 1
ATOM 4794 O O . PRO B 1 50 ? -18.953 -8.992 -10.648 1 96.69 50 PRO B O 1
ATOM 4797 N N . ALA B 1 51 ? -17.891 -7.48 -9.445 1 96.75 51 ALA B N 1
ATOM 4798 C CA . ALA B 1 51 ? -17.938 -6.473 -10.508 1 96.75 51 ALA B CA 1
ATOM 4799 C C . ALA B 1 51 ? -16.812 -6.672 -11.508 1 96.75 51 ALA B C 1
ATOM 4801 O O . ALA B 1 51 ? -16.75 -5.988 -12.531 1 96.75 51 ALA B O 1
ATOM 4802 N N . ALA B 1 52 ? -16.016 -7.633 -11.25 1 96.88 52 ALA B N 1
ATOM 4803 C CA . ALA B 1 52 ? -14.844 -7.84 -12.102 1 96.88 52 ALA B CA 1
ATOM 4804 C C . ALA B 1 52 ? -15.188 -8.719 -13.305 1 96.88 52 ALA B C 1
ATOM 4806 O O . ALA B 1 52 ? -16.141 -9.484 -13.266 1 96.88 52 ALA B O 1
ATOM 4807 N N . PHE B 1 53 ? -14.477 -8.484 -14.344 1 97.75 53 PHE B N 1
ATOM 4808 C CA . PHE B 1 53 ? -14.367 -9.461 -15.414 1 97.75 53 PHE B CA 1
ATOM 4809 C C . PHE B 1 53 ? -12.992 -10.125 -15.414 1 97.75 53 PHE B C 1
ATOM 4811 O O . PHE B 1 53 ? -12.023 -9.555 -15.922 1 97.75 53 PHE B O 1
ATOM 4818 N N . VAL B 1 54 ? -12.922 -11.32 -14.969 1 97.12 54 VAL B N 1
ATOM 4819 C CA . VAL B 1 54 ? -11.703 -12 -14.547 1 97.12 54 VAL B CA 1
ATOM 4820 C C . VAL B 1 54 ? -10.781 -12.188 -15.75 1 97.12 54 VAL B C 1
ATOM 4822 O O . VAL B 1 54 ? -9.562 -12.008 -15.633 1 97.12 54 VAL B O 1
ATOM 4825 N N . PRO B 1 55 ? -11.234 -12.508 -16.984 1 97.5 55 PRO B N 1
ATOM 4826 C CA . PRO B 1 55 ? -10.328 -12.633 -18.125 1 97.5 55 PRO B CA 1
ATOM 4827 C C . PRO B 1 55 ? -9.523 -11.359 -18.375 1 97.5 55 PRO B C 1
ATOM 4829 O O . PRO B 1 55 ? -8.344 -11.43 -18.719 1 97.5 55 PRO B O 1
ATOM 4832 N N . TYR B 1 56 ? -10.172 -10.227 -18.188 1 97.88 56 TYR B N 1
ATOM 4833 C CA . TYR B 1 56 ? -9.469 -8.969 -18.375 1 97.88 56 TYR B CA 1
ATOM 4834 C C . TYR B 1 56 ? -8.398 -8.773 -17.312 1 97.88 56 TYR B C 1
ATOM 4836 O O . TYR B 1 56 ? -7.367 -8.141 -17.562 1 97.88 56 TYR B O 1
ATOM 4844 N N . SER B 1 57 ? -8.68 -9.266 -16.094 1 97.38 57 SER B N 1
ATOM 4845 C CA . SER B 1 57 ? -7.676 -9.18 -15.039 1 97.38 57 SER B CA 1
ATOM 4846 C C . SER B 1 57 ? -6.379 -9.859 -15.453 1 97.38 57 SER B C 1
ATOM 4848 O O . SER B 1 57 ? -5.289 -9.312 -15.258 1 97.38 57 SER B O 1
ATOM 4850 N N . PHE B 1 58 ? -6.484 -11.039 -16.031 1 97.94 58 PHE B N 1
ATOM 4851 C CA . PHE B 1 58 ? -5.316 -11.805 -16.453 1 97.94 58 PHE B CA 1
ATOM 4852 C C . PHE B 1 58 ? -4.672 -11.195 -17.688 1 97.94 58 PHE B C 1
ATOM 4854 O O . PHE B 1 58 ? -3.449 -11.242 -17.844 1 97.94 58 PHE B O 1
ATOM 4861 N N . LEU B 1 59 ? -5.477 -10.609 -18.562 1 97.75 59 LEU B N 1
ATOM 4862 C CA . LEU B 1 59 ? -4.961 -9.961 -19.766 1 97.75 59 LEU B CA 1
ATOM 4863 C C . LEU B 1 59 ? -4.137 -8.727 -19.406 1 97.75 59 LEU B C 1
ATOM 4865 O O . LEU B 1 59 ? -3.004 -8.578 -19.859 1 97.75 59 LEU B O 1
ATOM 4869 N N . ILE B 1 60 ? -4.656 -7.895 -18.547 1 97.19 60 ILE B N 1
ATOM 4870 C CA . ILE B 1 60 ? -4.004 -6.645 -18.172 1 97.19 60 ILE B CA 1
ATOM 4871 C C . ILE B 1 60 ? -2.711 -6.945 -17.422 1 97.19 60 ILE B C 1
ATOM 4873 O O . ILE B 1 60 ? -1.672 -6.34 -17.688 1 97.19 60 ILE B O 1
ATOM 4877 N N . THR B 1 61 ? -2.791 -7.844 -16.484 1 96.81 61 THR B N 1
ATOM 4878 C CA . THR B 1 61 ? -1.604 -8.211 -15.719 1 96.81 61 THR B CA 1
ATOM 4879 C C . THR B 1 61 ? -0.545 -8.828 -16.625 1 96.81 61 THR B C 1
ATOM 4881 O O . THR B 1 61 ? 0.651 -8.586 -16.438 1 96.81 61 THR B O 1
ATOM 4884 N N . GLY B 1 62 ? -0.989 -9.625 -17.578 1 97.06 62 GLY B N 1
ATOM 4885 C CA . GLY B 1 62 ? -0.062 -10.227 -18.516 1 97.06 62 GLY B CA 1
ATOM 4886 C C . GLY B 1 62 ? 0.634 -9.211 -19.406 1 97.06 62 GLY B C 1
ATOM 4887 O O . GLY B 1 62 ? 1.859 -9.227 -19.531 1 97.06 62 GLY B O 1
ATOM 4888 N N . LEU B 1 63 ? -0.107 -8.281 -19.938 1 96.88 63 LEU B N 1
ATOM 4889 C CA . LEU B 1 63 ? 0.415 -7.312 -20.891 1 96.88 63 LEU B CA 1
ATOM 4890 C C . LEU B 1 63 ? 1.204 -6.215 -20.188 1 96.88 63 LEU B C 1
ATOM 4892 O O . LEU B 1 63 ? 2.266 -5.805 -20.672 1 96.88 63 LEU B O 1
ATOM 4896 N N . ALA B 1 64 ? 0.732 -5.816 -19.078 1 96.44 64 ALA B N 1
ATOM 4897 C CA . ALA B 1 64 ? 1.321 -4.645 -18.438 1 96.44 64 ALA B CA 1
ATOM 4898 C C . ALA B 1 64 ? 2.473 -5.039 -17.516 1 96.44 64 ALA B C 1
ATOM 4900 O O . ALA B 1 64 ? 3.402 -4.258 -17.297 1 96.44 64 ALA B O 1
ATOM 4901 N N . LEU B 1 65 ? 2.451 -6.281 -16.969 1 96.81 65 LEU B N 1
ATOM 4902 C CA . LEU B 1 65 ? 3.439 -6.656 -15.961 1 96.81 65 LEU B CA 1
ATOM 4903 C C . LEU B 1 65 ? 4.273 -7.84 -16.438 1 96.81 65 LEU B C 1
ATOM 4905 O O . LEU B 1 65 ? 5.496 -7.742 -16.531 1 96.81 65 LEU B O 1
ATOM 4909 N N . ALA B 1 66 ? 3.598 -8.891 -16.781 1 96.75 66 ALA B N 1
ATOM 4910 C CA . ALA B 1 66 ? 4.281 -10.164 -16.984 1 96.75 66 ALA B CA 1
ATOM 4911 C C . ALA B 1 66 ? 5.23 -10.094 -18.172 1 96.75 66 ALA B C 1
ATOM 4913 O O . ALA B 1 66 ? 6.426 -10.383 -18.047 1 96.75 66 ALA B O 1
ATOM 4914 N N . ILE B 1 67 ? 4.789 -9.633 -19.297 1 96.88 67 ILE B N 1
ATOM 4915 C CA . ILE B 1 67 ? 5.602 -9.648 -20.5 1 96.88 67 ILE B CA 1
ATOM 4916 C C . ILE B 1 67 ? 6.777 -8.688 -20.344 1 96.88 67 ILE B C 1
ATOM 4918 O O . ILE B 1 67 ? 7.934 -9.07 -20.562 1 96.88 67 ILE B O 1
ATOM 4922 N N . PRO B 1 68 ? 6.57 -7.449 -19.922 1 97.19 68 PRO B N 1
ATOM 4923 C CA . PRO B 1 68 ? 7.723 -6.559 -19.75 1 97.19 68 PRO B CA 1
ATOM 4924 C C . PRO B 1 68 ? 8.711 -7.07 -18.703 1 97.19 68 PRO B C 1
ATOM 4926 O O . PRO B 1 68 ? 9.922 -6.961 -18.891 1 97.19 68 PRO B O 1
ATOM 4929 N N . THR B 1 69 ? 8.227 -7.613 -17.641 1 97.25 69 THR B N 1
ATOM 4930 C CA . THR B 1 69 ? 9.094 -8.133 -16.594 1 97.25 69 THR B CA 1
ATOM 4931 C C . THR B 1 69 ? 9.898 -9.328 -17.094 1 97.25 69 THR B C 1
ATOM 4933 O O . THR B 1 69 ? 11.094 -9.445 -16.812 1 97.25 69 THR B O 1
ATOM 4936 N N . ALA B 1 70 ? 9.219 -10.188 -17.828 1 97.5 70 ALA B N 1
ATOM 4937 C CA . ALA B 1 70 ? 9.914 -11.328 -18.406 1 97.5 70 ALA B CA 1
ATOM 4938 C C . ALA B 1 70 ? 11.055 -10.867 -19.312 1 97.5 70 ALA B C 1
ATOM 4940 O O . ALA B 1 70 ? 12.148 -11.445 -19.297 1 97.5 70 ALA B O 1
ATOM 4941 N N . LEU B 1 71 ? 10.805 -9.875 -20.109 1 97.25 71 LEU B N 1
ATOM 4942 C CA . LEU B 1 71 ? 11.82 -9.336 -21 1 97.25 71 LEU B CA 1
ATOM 4943 C C . LEU B 1 71 ? 12.984 -8.742 -20.219 1 97.25 71 LEU B C 1
ATOM 4945 O O . LEU B 1 71 ? 14.148 -9 -20.531 1 97.25 71 LEU B O 1
ATOM 4949 N N . VAL B 1 72 ? 12.703 -7.996 -19.203 1 97.69 72 VAL B N 1
ATOM 4950 C CA . VAL B 1 72 ? 13.719 -7.363 -18.375 1 97.69 72 VAL B CA 1
ATOM 4951 C C . VAL B 1 72 ? 14.586 -8.43 -17.703 1 97.69 72 VAL B C 1
ATOM 4953 O O . VAL B 1 72 ? 15.812 -8.367 -17.766 1 97.69 72 VAL B O 1
ATOM 4956 N N . TYR B 1 73 ? 13.953 -9.406 -17.141 1 97.88 73 TYR B N 1
ATOM 4957 C CA . TYR B 1 73 ? 14.68 -10.453 -16.422 1 97.88 73 TYR B CA 1
ATOM 4958 C C . TYR B 1 73 ? 15.5 -11.305 -17.375 1 97.88 73 TYR B C 1
ATOM 4960 O O . TYR B 1 73 ? 16.578 -11.773 -17.031 1 97.88 73 TYR B O 1
ATOM 4968 N N . THR B 1 74 ? 14.953 -11.508 -18.562 1 97.06 74 THR B N 1
ATOM 4969 C CA . THR B 1 74 ? 15.695 -12.242 -19.578 1 97.06 74 THR B CA 1
ATOM 4970 C C . THR B 1 74 ? 16.984 -11.5 -19.953 1 97.06 74 THR B C 1
ATOM 4972 O O . THR B 1 74 ? 18.047 -12.094 -20 1 97.06 74 THR B O 1
ATOM 4975 N N . MET B 1 75 ? 16.875 -10.258 -20.188 1 96.81 75 MET B N 1
ATOM 4976 C CA . MET B 1 75 ? 18.031 -9.461 -20.578 1 96.81 75 MET B CA 1
ATOM 4977 C C . MET B 1 75 ? 19.047 -9.359 -19.438 1 96.81 75 MET B C 1
ATOM 4979 O O . MET B 1 75 ? 20.25 -9.492 -19.656 1 96.81 75 MET B O 1
ATOM 4983 N N . LEU B 1 76 ? 18.594 -9.188 -18.234 1 97 76 LEU B N 1
ATOM 4984 C CA . LEU B 1 76 ? 19.469 -9.125 -17.078 1 97 76 LEU B CA 1
ATOM 4985 C C . LEU B 1 76 ? 20.125 -10.477 -16.828 1 97 76 LEU B C 1
ATOM 4987 O O . LEU B 1 76 ? 21.312 -10.547 -16.5 1 97 76 LEU B O 1
ATOM 4991 N N . GLY B 1 77 ? 19.328 -11.516 -16.969 1 95.94 77 GLY B N 1
ATOM 4992 C CA . GLY B 1 77 ? 19.844 -12.859 -16.75 1 95.94 77 GLY B CA 1
ATOM 4993 C C . GLY B 1 77 ? 20.891 -13.266 -17.766 1 95.94 77 GLY B C 1
ATOM 4994 O O . GLY B 1 77 ? 21.844 -13.977 -17.438 1 95.94 77 GLY B O 1
ATOM 4995 N N . ALA B 1 78 ? 20.688 -12.82 -18.984 1 94.5 78 ALA B N 1
ATOM 4996 C CA . ALA B 1 78 ? 21.672 -13.094 -20.016 1 94.5 78 ALA B CA 1
ATOM 4997 C C . ALA B 1 78 ? 22.969 -12.32 -19.781 1 94.5 78 ALA B C 1
ATOM 4999 O O . ALA B 1 78 ? 24.062 -12.812 -20.094 1 94.5 78 ALA B O 1
ATOM 5000 N N . MET B 1 79 ? 22.781 -11.211 -19.203 1 94 79 MET B N 1
ATOM 5001 C CA . MET B 1 79 ? 23.906 -10.336 -18.891 1 94 79 MET B CA 1
ATOM 5002 C C . MET B 1 79 ? 24.688 -10.859 -17.688 1 94 79 MET B C 1
ATOM 5004 O O . MET B 1 79 ? 25.906 -10.773 -17.641 1 94 79 MET B O 1
ATOM 5008 N N . MET B 1 80 ? 23.969 -11.336 -16.75 1 93.75 80 MET B N 1
ATOM 5009 C CA . MET B 1 80 ? 24.547 -11.859 -15.508 1 93.75 80 MET B CA 1
ATOM 5010 C C . MET B 1 80 ? 24.031 -13.273 -15.234 1 93.75 80 MET B C 1
ATOM 5012 O O . MET B 1 80 ? 23.328 -13.5 -14.25 1 93.75 80 MET B O 1
ATOM 5016 N N . PRO B 1 81 ? 24.547 -14.211 -16.031 1 92.75 81 PRO B N 1
ATOM 5017 C CA . PRO B 1 81 ? 24.062 -15.578 -15.906 1 92.75 81 PRO B CA 1
ATOM 5018 C C . PRO B 1 81 ? 24.609 -16.297 -14.672 1 92.75 81 PRO B C 1
ATOM 5020 O O . PRO B 1 81 ? 25.328 -17.297 -14.805 1 92.75 81 PRO B O 1
ATOM 5023 N N . ARG B 1 82 ? 24.219 -15.867 -13.508 1 92 82 ARG B N 1
ATOM 5024 C CA . ARG B 1 82 ? 24.641 -16.391 -12.211 1 92 82 ARG B CA 1
ATOM 5025 C C . ARG B 1 82 ? 23.422 -16.828 -11.391 1 92 82 ARG B C 1
ATOM 5027 O O . ARG B 1 82 ? 22.297 -16.422 -11.664 1 92 82 ARG B O 1
ATOM 5034 N N . THR B 1 83 ? 23.719 -17.594 -10.445 1 91.56 83 THR B N 1
ATOM 5035 C CA . THR B 1 83 ? 22.688 -18.109 -9.555 1 91.56 83 THR B CA 1
ATOM 5036 C C . THR B 1 83 ? 22.203 -17.016 -8.594 1 91.56 83 THR B C 1
ATOM 5038 O O . THR B 1 83 ? 23.016 -16.297 -8.023 1 91.56 83 THR B O 1
ATOM 5041 N N . GLY B 1 84 ? 20.906 -16.891 -8.469 1 93.25 84 GLY B N 1
ATOM 5042 C CA . GLY B 1 84 ? 20.391 -15.977 -7.461 1 93.25 84 GLY B CA 1
ATOM 5043 C C . GLY B 1 84 ? 19.375 -14.992 -8.008 1 93.25 84 GLY B C 1
ATOM 5044 O O . GLY B 1 84 ? 18.656 -14.336 -7.238 1 93.25 84 GLY B O 1
ATOM 5045 N N . GLY B 1 85 ? 19.328 -14.875 -9.312 1 94.5 85 GLY B N 1
ATOM 5046 C CA . GLY B 1 85 ? 18.25 -14.102 -9.938 1 94.5 85 GLY B CA 1
ATOM 5047 C C . GLY B 1 85 ? 18.312 -12.625 -9.594 1 94.5 85 GLY B C 1
ATOM 5048 O O . GLY B 1 85 ? 19.359 -11.984 -9.75 1 94.5 85 GLY B O 1
ATOM 5049 N N . ASP B 1 86 ? 17.172 -12.086 -9.094 1 94.62 86 ASP B N 1
ATOM 5050 C CA . ASP B 1 86 ? 17.031 -10.648 -8.906 1 94.62 86 ASP B CA 1
ATOM 5051 C C . ASP B 1 86 ? 17.922 -10.148 -7.766 1 94.62 86 ASP B C 1
ATOM 5053 O O . ASP B 1 86 ? 18.25 -8.969 -7.699 1 94.62 86 ASP B O 1
ATOM 5057 N N . TYR B 1 87 ? 18.328 -11.086 -6.883 1 96.62 87 TYR B N 1
ATOM 5058 C CA . TYR B 1 87 ? 19.312 -10.695 -5.883 1 96.62 87 TYR B CA 1
ATOM 5059 C C . TYR B 1 87 ? 20.562 -10.141 -6.543 1 96.62 87 TYR B C 1
ATOM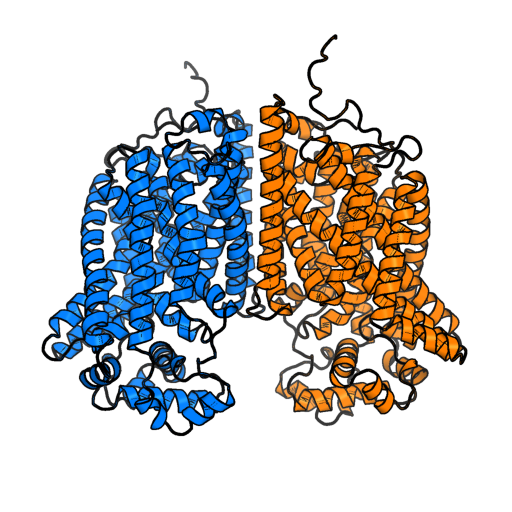 5061 O O . TYR B 1 87 ? 21.078 -9.094 -6.129 1 96.62 87 TYR B O 1
ATOM 5069 N N . ILE B 1 88 ? 21.031 -10.805 -7.547 1 95.12 88 ILE B N 1
ATOM 5070 C CA . ILE B 1 88 ? 22.25 -10.398 -8.258 1 95.12 88 ILE B CA 1
ATOM 5071 C C . ILE B 1 88 ? 21.984 -9.117 -9.047 1 95.12 88 ILE B C 1
ATOM 5073 O O . ILE B 1 88 ? 22.781 -8.188 -9.023 1 95.12 88 ILE B O 1
ATOM 5077 N N . PHE B 1 89 ? 20.797 -9.078 -9.719 1 96.56 89 PHE B N 1
ATOM 5078 C CA . PHE B 1 89 ? 20.469 -7.945 -10.57 1 96.56 89 PHE B CA 1
ATOM 5079 C C . PHE B 1 89 ? 20.391 -6.66 -9.75 1 96.56 89 PHE B C 1
ATOM 5081 O O . PHE B 1 89 ? 20.938 -5.629 -10.148 1 96.56 89 PHE B O 1
ATOM 5088 N N . ILE B 1 90 ? 19.75 -6.715 -8.609 1 96.94 90 ILE B N 1
ATOM 5089 C CA . ILE B 1 90 ? 19.484 -5.527 -7.809 1 96.94 90 ILE B CA 1
ATOM 5090 C C . ILE B 1 90 ? 20.719 -5.164 -6.996 1 96.94 90 ILE B C 1
ATOM 5092 O O . ILE B 1 90 ? 21.078 -3.988 -6.895 1 96.94 90 ILE B O 1
ATOM 5096 N N . SER B 1 91 ? 21.406 -6.156 -6.453 1 94.88 91 SER B N 1
ATOM 5097 C CA . SER B 1 91 ? 22.578 -5.875 -5.617 1 94.88 91 SER B CA 1
ATOM 5098 C C . SER B 1 91 ? 23.734 -5.316 -6.445 1 94.88 91 SER B C 1
ATOM 5100 O O . SER B 1 91 ? 24.469 -4.453 -5.977 1 94.88 91 SER B O 1
ATOM 5102 N N . ARG B 1 92 ? 23.875 -5.75 -7.656 1 93.12 92 ARG B N 1
ATOM 5103 C CA . ARG B 1 92 ? 24.953 -5.266 -8.516 1 93.12 92 ARG B CA 1
ATOM 5104 C C . ARG B 1 92 ? 24.516 -4.051 -9.32 1 93.12 92 ARG B C 1
ATOM 5106 O O . ARG B 1 92 ? 25.344 -3.25 -9.758 1 93.12 92 ARG B O 1
ATOM 5113 N N . GLY B 1 93 ? 23.234 -4.016 -9.562 1 92.5 93 GLY B N 1
ATOM 5114 C CA . GLY B 1 93 ? 22.75 -2.967 -10.445 1 92.5 93 GLY B CA 1
ATOM 5115 C C . GLY B 1 93 ? 22.297 -1.726 -9.703 1 92.5 93 GLY B C 1
ATOM 5116 O O . GLY B 1 93 ? 22.266 -0.629 -10.266 1 92.5 93 GLY B O 1
ATOM 5117 N N . LEU B 1 94 ? 21.875 -1.851 -8.453 1 92.5 94 LEU B N 1
ATOM 5118 C CA . LEU B 1 94 ? 21.375 -0.73 -7.668 1 92.5 94 LEU B CA 1
ATOM 5119 C C . LEU B 1 94 ? 22.156 -0.59 -6.367 1 92.5 94 LEU B C 1
ATOM 5121 O O . LEU B 1 94 ? 23.016 0.287 -6.246 1 92.5 94 LEU B O 1
ATOM 5125 N N . ASN B 1 95 ? 21.812 -1.507 -5.438 1 92.38 95 ASN B N 1
ATOM 5126 C CA . ASN B 1 95 ? 22.391 -1.453 -4.098 1 92.38 95 ASN B CA 1
ATOM 5127 C C . ASN B 1 95 ? 22.297 -2.807 -3.396 1 92.38 95 ASN B C 1
ATOM 5129 O O . ASN B 1 95 ? 21.297 -3.51 -3.514 1 92.38 95 ASN B O 1
ATOM 5133 N N . PRO B 1 96 ? 23.469 -3.176 -2.764 1 93.69 96 PRO B N 1
ATOM 5134 C CA . PRO B 1 96 ? 23.469 -4.484 -2.105 1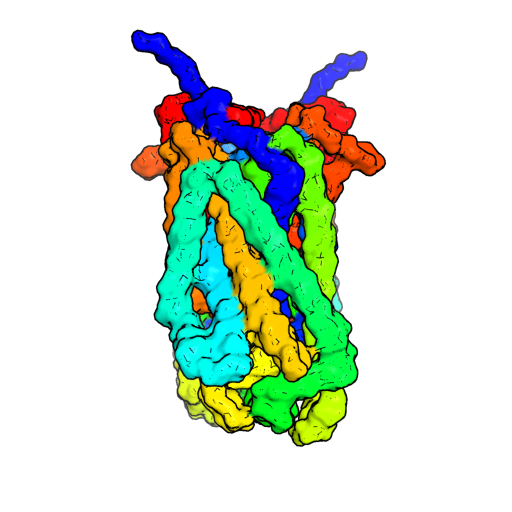 93.69 96 PRO B CA 1
ATOM 5135 C C . PRO B 1 96 ? 22.375 -4.617 -1.048 1 93.69 96 PRO B C 1
ATOM 5137 O O . PRO B 1 96 ? 21.781 -5.688 -0.903 1 93.69 96 PRO B O 1
ATOM 5140 N N . THR B 1 97 ? 22.109 -3.557 -0.27 1 95.25 97 THR B N 1
ATOM 5141 C CA . THR B 1 97 ? 21.109 -3.604 0.78 1 95.25 97 THR B CA 1
ATOM 5142 C C . THR B 1 97 ? 19.719 -3.863 0.189 1 95.25 97 THR B C 1
ATOM 5144 O O . THR B 1 97 ? 19 -4.738 0.663 1 95.25 97 THR B O 1
ATOM 5147 N N . MET B 1 98 ? 19.422 -3.156 -0.85 1 95.5 98 MET B N 1
ATOM 5148 C CA . MET B 1 98 ? 18.125 -3.316 -1.515 1 95.5 98 MET B CA 1
ATOM 5149 C C . MET B 1 98 ? 18.031 -4.684 -2.182 1 95.5 98 MET B C 1
ATOM 5151 O O . MET B 1 98 ? 16.938 -5.27 -2.242 1 95.5 98 MET B O 1
ATOM 5155 N N . GLY B 1 99 ? 19.188 -5.105 -2.732 1 96.75 99 GLY B N 1
ATOM 5156 C CA . GLY B 1 99 ? 19.203 -6.43 -3.338 1 96.75 99 GLY B CA 1
ATOM 5157 C C . GLY B 1 99 ? 18.859 -7.535 -2.357 1 96.75 99 GLY B C 1
ATOM 5158 O O . GLY B 1 99 ? 18.031 -8.406 -2.656 1 96.75 99 GLY B O 1
ATOM 5159 N N . PHE B 1 100 ? 19.484 -7.465 -1.196 1 97.19 100 PHE B N 1
ATOM 5160 C CA . PHE B 1 100 ? 19.219 -8.477 -0.182 1 97.19 100 PHE B CA 1
ATOM 5161 C C . PHE B 1 100 ? 17.766 -8.391 0.286 1 97.19 100 PHE B C 1
ATOM 5163 O O . PHE B 1 100 ? 17.078 -9.414 0.382 1 97.19 100 PHE B O 1
ATOM 5170 N N . LEU B 1 101 ? 17.266 -7.207 0.565 1 97.88 101 LEU B N 1
ATOM 5171 C CA . LEU B 1 101 ? 15.922 -7.031 1.108 1 97.88 101 LEU B CA 1
ATOM 5172 C C . LEU B 1 101 ? 14.867 -7.465 0.098 1 97.88 101 LEU B C 1
ATOM 5174 O O . LEU B 1 101 ? 13.859 -8.078 0.467 1 97.88 101 LEU B O 1
ATOM 5178 N N . ALA B 1 102 ? 15.062 -7.066 -1.158 1 97.69 102 ALA B N 1
ATOM 5179 C CA . ALA B 1 102 ? 14.148 -7.496 -2.209 1 97.69 102 ALA B CA 1
ATOM 5180 C C . ALA B 1 102 ? 14.102 -9.016 -2.307 1 97.69 102 ALA B C 1
ATOM 5182 O O . ALA B 1 102 ? 13.023 -9.609 -2.383 1 97.69 102 ALA B O 1
ATOM 5183 N N . SER B 1 103 ? 15.258 -9.648 -2.299 1 97.94 103 SER B N 1
ATOM 5184 C CA . SER B 1 103 ? 15.344 -11.102 -2.379 1 97.94 103 SER B CA 1
ATOM 5185 C C . SER B 1 103 ? 14.766 -11.758 -1.129 1 97.94 103 SER B C 1
ATOM 5187 O O . SER B 1 103 ? 14.133 -12.812 -1.211 1 97.94 103 SER B O 1
ATOM 5189 N N . TRP B 1 104 ? 15 -11.156 0.005 1 97.75 104 TRP B N 1
ATOM 5190 C CA . TRP B 1 104 ? 14.453 -11.633 1.271 1 97.75 104 TRP B CA 1
ATOM 5191 C C . TRP B 1 104 ? 12.93 -11.625 1.238 1 97.75 104 TRP B C 1
ATOM 5193 O O . TRP B 1 104 ? 12.289 -12.594 1.655 1 97.75 104 TRP B O 1
ATOM 5203 N N . GLY B 1 105 ? 12.375 -10.523 0.78 1 96.81 105 GLY B N 1
ATOM 5204 C CA . GLY B 1 105 ? 10.938 -10.461 0.617 1 96.81 105 GLY B CA 1
ATOM 5205 C C . GLY B 1 105 ? 10.398 -11.477 -0.368 1 96.81 105 GLY B C 1
ATOM 5206 O O . GLY B 1 105 ? 9.359 -12.102 -0.121 1 96.81 105 GLY B O 1
ATOM 5207 N N . PHE B 1 106 ? 11.086 -11.641 -1.459 1 97 106 PHE B N 1
ATOM 5208 C CA . PHE B 1 106 ? 10.656 -12.594 -2.471 1 97 106 PHE B CA 1
ATOM 5209 C C . PHE B 1 106 ? 10.75 -14.016 -1.947 1 97 106 PHE B C 1
ATOM 5211 O O . PHE B 1 106 ? 9.93 -14.867 -2.287 1 97 106 PHE B O 1
ATOM 5218 N N . TRP B 1 107 ? 11.75 -14.305 -1.127 1 96.62 107 TRP B N 1
ATOM 5219 C CA . TRP B 1 107 ? 11.875 -15.633 -0.526 1 96.62 107 TRP B CA 1
ATOM 5220 C C . TRP B 1 107 ? 10.656 -15.961 0.326 1 96.62 107 TRP B C 1
ATOM 5222 O O . TRP B 1 107 ? 10.164 -17.094 0.313 1 96.62 107 TRP B O 1
ATOM 5232 N N . PHE B 1 108 ? 10.195 -14.953 1.017 1 93.44 108 PHE B N 1
ATOM 5233 C CA . PHE B 1 108 ? 8.953 -15.109 1.763 1 93.44 108 PHE B CA 1
ATOM 5234 C C . PHE B 1 108 ? 7.812 -15.508 0.836 1 93.44 108 PHE B C 1
ATOM 5236 O O . PHE B 1 108 ? 7.047 -16.422 1.146 1 93.44 108 PHE B O 1
ATOM 5243 N N . THR B 1 109 ? 7.699 -14.812 -0.229 1 94.19 109 THR B N 1
ATOM 5244 C CA . THR B 1 109 ? 6.676 -15.094 -1.23 1 94.19 109 THR B CA 1
ATOM 5245 C C . THR B 1 109 ? 6.77 -16.547 -1.709 1 94.19 109 THR B C 1
ATOM 5247 O O . THR B 1 109 ? 5.754 -17.234 -1.804 1 94.19 109 THR B O 1
ATOM 5250 N N . GLU B 1 110 ? 7.938 -17 -1.935 1 94.75 110 GLU B N 1
ATOM 5251 C CA . GLU B 1 110 ? 8.156 -18.328 -2.508 1 94.75 110 GLU B CA 1
ATOM 5252 C C . GLU B 1 110 ? 7.785 -19.422 -1.515 1 94.75 110 GLU B C 1
ATOM 5254 O O . GLU B 1 110 ? 7.051 -20.359 -1.854 1 94.75 110 GLU B O 1
ATOM 5259 N N . VAL B 1 111 ? 8.227 -19.312 -0.345 1 92.19 111 VAL B N 1
ATOM 5260 C CA . VAL B 1 111 ? 8.023 -20.406 0.604 1 92.19 111 VAL B CA 1
ATOM 5261 C C . VAL B 1 111 ? 6.559 -20.453 1.029 1 92.19 111 VAL B C 1
ATOM 5263 O O . VAL B 1 111 ? 6.023 -21.531 1.314 1 92.19 111 VAL B O 1
ATOM 5266 N N . LEU B 1 112 ? 5.98 -19.312 1.164 1 90.94 112 LEU B N 1
ATOM 5267 C CA . LEU B 1 112 ? 4.562 -19.297 1.507 1 90.94 112 LEU B CA 1
ATOM 5268 C C . LEU B 1 112 ? 3.721 -19.844 0.354 1 90.94 112 LEU B C 1
ATOM 5270 O O . LEU B 1 112 ? 2.771 -20.594 0.573 1 90.94 112 LEU B O 1
ATOM 5274 N N . SER B 1 113 ? 4.004 -19.422 -0.805 1 91.62 113 SER B N 1
ATOM 5275 C CA . SER B 1 113 ? 3.27 -19.906 -1.975 1 91.62 113 SER B CA 1
ATOM 5276 C C . SER B 1 113 ? 3.391 -21.406 -2.131 1 91.62 113 SER B C 1
ATOM 5278 O O . SER B 1 113 ? 2.428 -22.078 -2.516 1 91.62 113 SER B O 1
ATOM 5280 N N . TYR B 1 114 ? 4.594 -21.812 -1.853 1 90.38 114 TYR B N 1
ATOM 5281 C CA . TYR B 1 114 ? 4.84 -23.25 -1.894 1 90.38 114 TYR B CA 1
ATOM 5282 C C . TYR B 1 114 ? 3.9 -24 -0.952 1 90.38 114 TYR B C 1
ATOM 5284 O O . TYR B 1 114 ? 3.293 -25 -1.335 1 90.38 114 TYR B O 1
ATOM 5292 N N . GLY B 1 115 ? 3.773 -23.562 0.213 1 90.5 115 GLY B N 1
ATOM 5293 C CA . GLY B 1 115 ? 2.861 -24.156 1.173 1 90.5 115 GLY B CA 1
ATOM 5294 C C . GLY B 1 115 ? 1.405 -24.047 0.758 1 90.5 115 GLY B C 1
ATOM 5295 O O . GLY B 1 115 ? 0.635 -25 0.928 1 90.5 115 GLY B O 1
ATOM 5296 N N . ILE B 1 116 ? 1.028 -22.969 0.229 1 91.25 116 ILE B N 1
ATOM 5297 C CA . ILE B 1 116 ? -0.334 -22.734 -0.234 1 91.25 116 ILE B CA 1
ATOM 5298 C C . ILE B 1 116 ? -0.677 -23.719 -1.355 1 91.25 116 ILE B C 1
ATOM 5300 O O . ILE B 1 116 ? -1.766 -24.297 -1.372 1 91.25 116 ILE B O 1
ATOM 5304 N N . ILE B 1 117 ? 0.249 -23.891 -2.252 1 92.69 117 ILE B N 1
ATOM 5305 C CA . ILE B 1 117 ? 0.021 -24.766 -3.396 1 92.69 117 ILE B CA 1
ATOM 5306 C C . ILE B 1 117 ? -0.137 -26.203 -2.922 1 92.69 117 ILE B C 1
ATOM 5308 O O . ILE B 1 117 ? -0.98 -26.953 -3.434 1 92.69 117 ILE B O 1
ATOM 5312 N N . ALA B 1 118 ? 0.676 -26.531 -1.955 1 93.38 118 ALA B N 1
ATOM 5313 C CA . ALA B 1 118 ? 0.536 -27.875 -1.393 1 93.38 118 ALA B CA 1
ATOM 5314 C C . ALA B 1 118 ? -0.857 -28.078 -0.804 1 93.38 118 ALA B C 1
ATOM 5316 O O . ALA B 1 118 ? -1.449 -29.156 -0.955 1 93.38 118 ALA B O 1
ATOM 5317 N N . TRP B 1 119 ? -1.354 -27.062 -0.226 1 92.12 119 TRP B N 1
ATOM 5318 C CA . TRP B 1 119 ? -2.68 -27.109 0.383 1 92.12 119 TRP B CA 1
ATOM 5319 C C . TRP B 1 119 ? -3.77 -27.078 -0.683 1 92.12 119 TRP B C 1
ATOM 5321 O O . TRP B 1 119 ? -4.699 -27.891 -0.647 1 92.12 119 TRP B O 1
ATOM 5331 N N . TYR B 1 120 ? -3.645 -26.219 -1.654 1 92.06 120 TYR B N 1
ATOM 5332 C CA . TYR B 1 120 ? -4.656 -26.016 -2.686 1 92.06 120 TYR B CA 1
ATOM 5333 C C . TYR B 1 120 ? -4.777 -27.234 -3.58 1 92.06 120 TYR B C 1
ATOM 5335 O O . TYR B 1 120 ? -5.863 -27.547 -4.078 1 92.06 120 TYR B O 1
ATOM 5343 N N . SER B 1 121 ? -3.707 -27.938 -3.82 1 93.94 121 SER B N 1
ATOM 5344 C CA . SER B 1 121 ? -3.688 -29.047 -4.773 1 93.94 121 SER B CA 1
ATOM 5345 C C . SER B 1 121 ? -4.629 -30.156 -4.34 1 93.94 121 SER B C 1
ATOM 5347 O O . SER B 1 121 ? -5.176 -30.875 -5.18 1 93.94 121 SER B O 1
ATOM 5349 N N . ILE B 1 122 ? -4.879 -30.219 -3.109 1 95.31 122 ILE B N 1
ATOM 5350 C CA . ILE B 1 122 ? -5.641 -31.328 -2.555 1 95.31 122 ILE B CA 1
ATOM 5351 C C . ILE B 1 122 ? -7.078 -31.281 -3.074 1 95.31 122 ILE B C 1
ATOM 5353 O O . ILE B 1 122 ? -7.652 -32.312 -3.424 1 95.31 122 ILE B O 1
ATOM 5357 N N . ASP B 1 123 ? -7.637 -30.156 -3.186 1 94.94 123 ASP B N 1
ATOM 5358 C CA . ASP B 1 123 ? -9.023 -30 -3.615 1 94.94 123 ASP B CA 1
ATOM 5359 C C . ASP B 1 123 ? -9.219 -30.516 -5.039 1 94.94 123 ASP B C 1
ATOM 5361 O O . ASP B 1 123 ? -10.297 -30.984 -5.395 1 94.94 123 ASP B O 1
ATOM 5365 N N . PHE B 1 124 ? -8.258 -30.422 -5.84 1 96 124 PHE B N 1
ATOM 5366 C CA . PHE B 1 124 ? -8.352 -30.906 -7.207 1 96 124 PHE B CA 1
ATOM 5367 C C . PHE B 1 124 ? -8.406 -32.438 -7.23 1 96 124 PHE B C 1
ATOM 5369 O O . PHE B 1 124 ? -9.188 -33.031 -7.988 1 96 124 PHE B O 1
ATOM 5376 N N . PHE B 1 125 ? -7.629 -33.031 -6.391 1 96.88 125 PHE B N 1
ATOM 5377 C CA . PHE B 1 125 ? -7.668 -34.469 -6.277 1 96.88 125 PHE B CA 1
ATOM 5378 C C . PHE B 1 125 ? -8.977 -34.938 -5.641 1 96.88 125 PHE B C 1
ATOM 5380 O O . PHE B 1 125 ? -9.5 -36 -5.977 1 96.88 125 PHE B O 1
ATOM 5387 N N . VAL B 1 126 ? -9.461 -34.156 -4.707 1 97.56 126 VAL B N 1
ATOM 5388 C CA . VAL B 1 126 ? -10.773 -34.438 -4.148 1 97.56 126 VAL B CA 1
ATOM 5389 C C . VAL B 1 126 ? -11.812 -34.5 -5.266 1 97.56 126 VAL B C 1
ATOM 5391 O O . VAL B 1 126 ? -12.633 -35.438 -5.305 1 97.56 126 VAL B O 1
ATOM 5394 N N . GLY B 1 127 ? -11.758 -33.562 -6.156 1 96.75 127 GLY B N 1
ATOM 5395 C CA . GLY B 1 127 ? -12.672 -33.562 -7.289 1 96.75 127 GLY B CA 1
ATOM 5396 C C . GLY B 1 127 ? -12.547 -34.812 -8.156 1 96.75 127 GLY B C 1
ATOM 5397 O O . GLY B 1 127 ? -13.547 -35.406 -8.531 1 96.75 127 GLY B O 1
ATOM 5398 N N . ALA B 1 128 ? -11.344 -35.188 -8.43 1 96.69 128 ALA B N 1
ATOM 5399 C CA . ALA B 1 128 ? -11.094 -36.344 -9.289 1 96.69 128 ALA B CA 1
ATOM 5400 C C . ALA B 1 128 ? -11.57 -37.656 -8.633 1 96.69 128 ALA B C 1
ATOM 5402 O O . ALA B 1 128 ? -12.195 -38.5 -9.281 1 96.69 128 ALA B O 1
ATOM 5403 N N . VAL B 1 129 ? -11.297 -37.781 -7.355 1 97.88 129 VAL B N 1
ATOM 5404 C CA . VAL B 1 129 ? -11.664 -38.969 -6.629 1 97.88 129 VAL B CA 1
ATOM 5405 C C . VAL B 1 129 ? -13.188 -39.031 -6.453 1 97.88 129 VAL B C 1
ATOM 5407 O O . VAL B 1 129 ? -13.781 -40.125 -6.508 1 97.88 129 VAL B O 1
ATOM 5410 N N . THR B 1 130 ? -13.781 -37.938 -6.234 1 97.69 130 THR B N 1
ATOM 5411 C CA . THR B 1 130 ? -15.234 -37.844 -6.16 1 97.69 130 THR B CA 1
ATOM 5412 C C . THR B 1 130 ? -15.867 -38.281 -7.48 1 97.69 130 THR B C 1
ATOM 5414 O O . THR B 1 130 ? -16.797 -39.094 -7.496 1 97.69 130 THR B O 1
ATOM 5417 N N . ALA B 1 131 ? -15.32 -37.75 -8.578 1 96.19 131 ALA B N 1
ATOM 5418 C CA . ALA B 1 131 ? -15.828 -38.125 -9.898 1 96.19 131 ALA B CA 1
ATOM 5419 C C . ALA B 1 131 ? -15.688 -39.625 -10.125 1 96.19 131 ALA B C 1
ATOM 5421 O O . ALA B 1 131 ? -16.594 -40.281 -10.68 1 96.19 131 ALA B O 1
ATOM 5422 N N . ALA B 1 132 ? -14.602 -40.188 -9.711 1 97.12 132 ALA B N 1
ATOM 5423 C CA . ALA B 1 132 ? -14.375 -41.625 -9.844 1 97.12 132 ALA B CA 1
ATOM 5424 C C . ALA B 1 132 ? -15.359 -42.406 -8.992 1 97.12 132 ALA B C 1
ATOM 5426 O O . ALA B 1 132 ? -15.883 -43.438 -9.43 1 97.12 132 ALA B O 1
ATOM 5427 N N . GLY B 1 133 ? -15.523 -41.906 -7.789 1 97.38 133 GLY B N 1
ATOM 5428 C CA . GLY B 1 133 ? -16.469 -42.562 -6.902 1 97.38 133 GLY B CA 1
ATOM 5429 C C . GLY B 1 133 ? -17.891 -42.594 -7.438 1 97.38 133 GLY B C 1
ATOM 5430 O O . GLY B 1 133 ? -18.578 -43.594 -7.344 1 97.38 133 GLY B O 1
ATOM 5431 N N . ILE B 1 134 ? -18.312 -41.531 -7.973 1 95.06 134 ILE B N 1
ATOM 5432 C CA . ILE B 1 134 ? -19.656 -41.438 -8.547 1 95.06 134 ILE B CA 1
ATOM 5433 C C . ILE B 1 134 ? -19.766 -42.344 -9.766 1 95.06 134 ILE B C 1
ATOM 5435 O O . ILE B 1 134 ? -20.703 -43.125 -9.875 1 95.06 134 ILE B O 1
ATOM 5439 N N . ALA B 1 135 ? -18.797 -42.281 -10.664 1 93.31 135 ALA B N 1
ATOM 5440 C CA . ALA B 1 135 ? -18.828 -43.031 -11.914 1 93.31 135 ALA B CA 1
ATOM 5441 C C . ALA B 1 135 ? -18.812 -44.531 -11.664 1 93.31 135 ALA B C 1
ATOM 5443 O O . ALA B 1 135 ? -19.453 -45.312 -12.391 1 93.31 135 ALA B O 1
ATOM 5444 N N . LEU B 1 136 ? -18.109 -44.906 -10.617 1 95.06 136 LEU B N 1
ATOM 5445 C CA . LEU B 1 136 ? -17.922 -46.344 -10.359 1 95.06 136 LEU B CA 1
ATOM 5446 C C . LEU B 1 136 ? -18.859 -46.812 -9.25 1 95.06 136 LEU B C 1
ATOM 5448 O O . LEU B 1 136 ? -18.859 -47.969 -8.875 1 95.06 136 LEU B O 1
ATOM 5452 N N . ASN B 1 137 ? -19.656 -45.906 -8.719 1 94.69 137 ASN B N 1
ATOM 5453 C CA . ASN B 1 137 ? -20.516 -46.219 -7.582 1 94.69 137 ASN B CA 1
ATOM 5454 C C . ASN B 1 137 ? -19.734 -46.875 -6.441 1 94.69 137 ASN B C 1
ATOM 5456 O O . ASN B 1 137 ? -20.109 -47.938 -5.949 1 94.69 137 ASN B O 1
ATOM 5460 N N . ASP B 1 138 ? -18.625 -46.25 -6.121 1 97.44 138 ASP B N 1
ATOM 5461 C CA . ASP B 1 138 ? -17.719 -46.781 -5.109 1 97.44 138 ASP B CA 1
ATOM 5462 C C . ASP B 1 138 ? -17.734 -45.938 -3.852 1 97.44 138 ASP B C 1
ATOM 5464 O O . ASP B 1 138 ? -17.125 -44.844 -3.828 1 97.44 138 ASP B O 1
ATOM 5468 N N . GLU B 1 139 ? -18.203 -46.438 -2.785 1 96.62 139 GLU B N 1
ATOM 5469 C CA . GLU B 1 139 ? -18.328 -45.719 -1.532 1 96.62 139 GLU B CA 1
ATOM 5470 C C . GLU B 1 139 ? -16.953 -45.469 -0.888 1 96.62 139 GLU B C 1
ATOM 5472 O O . GLU B 1 139 ? -16.766 -44.5 -0.166 1 96.62 139 GLU B O 1
ATOM 5477 N N . GLY B 1 140 ? -16.141 -46.406 -1.151 1 97.19 140 GLY B N 1
ATOM 5478 C CA . GLY B 1 140 ? -14.797 -46.25 -0.629 1 97.19 140 GLY B CA 1
ATOM 5479 C C . GLY B 1 140 ? -14.07 -45.031 -1.192 1 97.19 140 GLY B C 1
ATOM 5480 O O . GLY B 1 140 ? -13.414 -44.312 -0.453 1 97.19 140 GLY B O 1
ATOM 5481 N N . LEU B 1 141 ? -14.148 -44.875 -2.467 1 97.62 141 LEU B N 1
ATOM 5482 C CA . LEU B 1 141 ? -13.555 -43.719 -3.115 1 97.62 141 LEU B CA 1
ATOM 5483 C C . LEU B 1 141 ? -14.211 -42.438 -2.621 1 97.62 141 LEU B C 1
ATOM 5485 O O . LEU B 1 141 ? -13.523 -41.438 -2.385 1 97.62 141 LEU B O 1
ATOM 5489 N N . LEU B 1 142 ? -15.469 -42.438 -2.459 1 97.75 142 LEU B N 1
ATOM 5490 C CA . LEU B 1 142 ? -16.188 -41.25 -1.976 1 97.75 142 LEU B CA 1
ATOM 5491 C C . LEU B 1 142 ? -15.781 -40.938 -0.547 1 97.75 142 LEU B C 1
ATOM 5493 O O . LEU B 1 142 ? -15.602 -39.75 -0.209 1 97.75 142 LEU B O 1
ATOM 5497 N N . ALA B 1 143 ? -15.594 -41.938 0.264 1 97.56 143 ALA B N 1
ATOM 5498 C CA . ALA B 1 143 ? -15.133 -41.719 1.636 1 97.56 143 ALA B CA 1
ATOM 5499 C C . ALA B 1 143 ? -13.727 -41.156 1.662 1 97.56 143 ALA B C 1
ATOM 5501 O O . ALA B 1 143 ? -13.406 -40.312 2.512 1 97.56 143 ALA B O 1
ATOM 5502 N N . THR B 1 144 ? -12.961 -41.656 0.828 1 97.81 144 THR B N 1
ATOM 5503 C CA . THR B 1 144 ? -11.602 -41.125 0.718 1 97.81 144 THR B CA 1
ATOM 5504 C C . THR B 1 144 ? -11.609 -39.656 0.331 1 97.81 144 THR B C 1
ATOM 5506 O O . THR B 1 144 ? -10.891 -38.844 0.928 1 97.81 144 THR B O 1
ATOM 5509 N N . ALA B 1 145 ? -12.359 -39.344 -0.648 1 97.75 145 ALA B N 1
ATOM 5510 C CA . ALA B 1 145 ? -12.477 -37.969 -1.082 1 97.75 145 ALA B CA 1
ATOM 5511 C C . ALA B 1 145 ? -12.953 -37.062 0.061 1 97.75 145 ALA B C 1
ATOM 5513 O O . ALA B 1 145 ? -12.461 -35.938 0.229 1 97.75 145 ALA B O 1
ATOM 5514 N N . GLN B 1 146 ? -13.836 -37.5 0.839 1 96.62 146 GLN B N 1
ATOM 5515 C CA . GLN B 1 146 ? -14.367 -36.75 1.968 1 96.62 146 GLN B CA 1
ATOM 5516 C C . GLN B 1 146 ? -13.289 -36.5 3.023 1 96.62 146 GLN B C 1
ATOM 5518 O O . GLN B 1 146 ? -13.188 -35.406 3.57 1 96.62 146 GLN B O 1
ATOM 5523 N N . TRP B 1 147 ? -12.617 -37.531 3.25 1 97.12 147 TRP B N 1
ATOM 5524 C CA . TRP B 1 147 ? -11.531 -37.375 4.211 1 97.12 147 TRP B CA 1
ATOM 5525 C C . TRP B 1 147 ? -10.508 -36.375 3.709 1 97.12 147 TRP B C 1
ATOM 5527 O O . TRP B 1 147 ? -10.047 -35.5 4.465 1 97.12 147 TRP B O 1
ATOM 5537 N N . MET B 1 148 ? -10.109 -36.5 2.453 1 97.12 148 MET B N 1
ATOM 5538 C CA . MET B 1 148 ? -9.133 -35.594 1.857 1 97.12 148 MET B CA 1
ATOM 5539 C C . MET B 1 148 ? -9.594 -34.125 1.988 1 97.12 148 MET B C 1
ATOM 5541 O O . MET B 1 148 ? -8.773 -33.25 2.146 1 97.12 148 MET B O 1
ATOM 5545 N N . ALA B 1 149 ? -10.844 -33.938 1.979 1 95.19 149 ALA B N 1
ATOM 5546 C CA . ALA B 1 149 ? -11.414 -32.594 1.97 1 95.19 149 ALA B CA 1
ATOM 5547 C C . ALA B 1 149 ? -11.438 -32 3.373 1 95.19 149 ALA B C 1
ATOM 5549 O O . ALA B 1 149 ? -11.609 -30.797 3.537 1 95.19 149 ALA B O 1
ATOM 5550 N N . THR B 1 150 ? -11.234 -32.844 4.402 1 93.62 150 THR B N 1
ATOM 5551 C CA . THR B 1 150 ? -11.234 -32.344 5.773 1 93.62 150 THR B CA 1
ATOM 5552 C C . THR B 1 150 ? -9.961 -31.547 6.062 1 93.62 150 THR B C 1
ATOM 5554 O O . THR B 1 150 ? -8.992 -31.625 5.301 1 93.62 150 THR B O 1
ATOM 5557 N N . THR B 1 151 ? -10.008 -30.766 7.082 1 91.88 151 THR B N 1
ATOM 5558 C CA . THR B 1 151 ? -8.82 -30.031 7.523 1 91.88 151 THR B CA 1
ATOM 5559 C C . THR B 1 151 ? -7.688 -30.984 7.863 1 91.88 151 THR B C 1
ATOM 5561 O O . THR B 1 151 ? -6.527 -30.719 7.535 1 91.88 151 THR B O 1
ATOM 5564 N N . GLU B 1 152 ? -8.039 -32.062 8.539 1 94.25 152 GLU B N 1
ATOM 5565 C CA . GLU B 1 152 ? -7.035 -33.062 8.867 1 94.25 152 GLU B CA 1
ATOM 5566 C C . GLU B 1 152 ? -6.406 -33.656 7.609 1 94.25 152 GLU B C 1
ATOM 5568 O O . GLU B 1 152 ? -5.188 -33.812 7.543 1 94.25 152 GLU B O 1
ATOM 5573 N N . GLY B 1 153 ? -7.25 -34.031 6.637 1 96.19 153 GLY B N 1
ATOM 5574 C CA . GLY B 1 153 ? -6.734 -34.531 5.371 1 96.19 153 GLY B CA 1
ATOM 5575 C C . GLY B 1 153 ? -5.789 -33.562 4.688 1 96.19 153 GLY B C 1
ATOM 5576 O O . GLY B 1 153 ? -4.746 -33.938 4.168 1 96.19 153 GLY B O 1
ATOM 5577 N N . HIS B 1 154 ? -6.184 -32.312 4.73 1 94.62 154 HIS B N 1
ATOM 5578 C CA . HIS B 1 154 ? -5.348 -31.266 4.129 1 94.62 154 HIS B CA 1
ATOM 5579 C C . HIS B 1 154 ? -4.004 -31.156 4.84 1 94.62 154 HIS B C 1
ATOM 5581 O O . HIS B 1 154 ? -2.963 -31.016 4.195 1 94.62 154 HIS B O 1
ATOM 5587 N N . TRP B 1 155 ? -4.02 -31.219 6.156 1 93.44 155 TRP B N 1
ATOM 5588 C CA . TRP B 1 155 ? -2.787 -31.141 6.93 1 93.44 155 TRP B CA 1
ATOM 5589 C C . TRP B 1 155 ? -1.862 -32.312 6.59 1 93.44 155 TRP B C 1
ATOM 5591 O O . TRP B 1 155 ? -0.684 -32.094 6.289 1 93.44 155 TRP B O 1
ATOM 5601 N N . ILE B 1 156 ? -2.369 -33.406 6.559 1 96.5 156 ILE B N 1
ATOM 5602 C CA . ILE B 1 156 ? -1.57 -34.625 6.367 1 96.5 156 ILE B CA 1
ATOM 5603 C C . ILE B 1 156 ? -1.046 -34.688 4.934 1 96.5 156 ILE B C 1
ATOM 5605 O O . ILE B 1 156 ? 0.146 -34.906 4.711 1 96.5 156 ILE B O 1
ATOM 5609 N N . LEU B 1 157 ? -1.91 -34.469 4.008 1 96.75 157 LEU B N 1
ATOM 5610 C CA . LEU B 1 157 ? -1.505 -34.562 2.607 1 96.75 157 LEU B CA 1
ATOM 5611 C C . LEU B 1 157 ? -0.581 -33.406 2.238 1 96.75 157 LEU B C 1
ATOM 5613 O O . LEU B 1 157 ? 0.394 -33.594 1.507 1 96.75 157 LEU B O 1
ATOM 5617 N N . GLY B 1 158 ? -0.942 -32.219 2.719 1 95.19 158 GLY B N 1
ATOM 5618 C CA . GLY B 1 158 ? -0.083 -31.062 2.455 1 95.19 158 GLY B CA 1
ATOM 5619 C C . GLY B 1 158 ? 1.338 -31.266 2.949 1 95.19 158 GLY B C 1
ATOM 5620 O O . GLY B 1 158 ? 2.295 -31.031 2.209 1 95.19 158 GLY B O 1
ATOM 5621 N N . ILE B 1 159 ? 1.507 -31.672 4.191 1 95.81 159 ILE B N 1
ATOM 5622 C CA . ILE B 1 159 ? 2.816 -31.938 4.777 1 95.81 159 ILE B CA 1
ATOM 5623 C C . ILE B 1 159 ? 3.518 -33.031 3.996 1 95.81 159 ILE B C 1
ATOM 5625 O O . ILE B 1 159 ? 4.719 -32.969 3.725 1 95.81 159 ILE B O 1
ATOM 5629 N N . THR B 1 160 ? 2.779 -34 3.627 1 97.31 160 THR B N 1
ATOM 5630 C CA . THR B 1 160 ? 3.334 -35.125 2.881 1 97.31 160 THR B CA 1
ATOM 5631 C C . THR B 1 160 ? 3.879 -34.656 1.532 1 97.31 160 THR B C 1
ATOM 5633 O O . THR B 1 160 ? 4.973 -35.062 1.128 1 97.31 160 THR B O 1
ATOM 5636 N N . PHE B 1 161 ? 3.107 -33.875 0.804 1 96.25 161 PHE B N 1
ATOM 5637 C CA . PHE B 1 161 ? 3.562 -33.344 -0.479 1 96.25 161 PHE B CA 1
ATOM 5638 C C . PHE B 1 161 ? 4.863 -32.562 -0.317 1 96.25 161 PHE B C 1
ATOM 5640 O O . PHE B 1 161 ? 5.793 -32.719 -1.106 1 96.25 161 PHE B O 1
ATOM 5647 N N . VAL B 1 162 ? 4.922 -31.703 0.704 1 95.31 162 VAL B N 1
ATOM 5648 C CA . VAL B 1 162 ? 6.105 -30.891 0.96 1 95.31 162 VAL B CA 1
ATOM 5649 C C . VAL B 1 162 ? 7.305 -31.797 1.229 1 95.31 162 VAL B C 1
ATOM 5651 O O . VAL B 1 162 ? 8.398 -31.578 0.699 1 95.31 162 VAL B O 1
ATOM 5654 N N . LEU B 1 163 ? 7.125 -32.844 1.981 1 96.5 163 LEU B N 1
ATOM 5655 C CA . LEU B 1 163 ? 8.203 -33.75 2.34 1 96.5 163 LEU B CA 1
ATOM 5656 C C . LEU B 1 163 ? 8.664 -34.562 1.129 1 96.5 163 LEU B C 1
ATOM 5658 O O . LEU B 1 163 ? 9.867 -34.75 0.926 1 96.5 163 LEU B O 1
ATOM 5662 N N . ILE B 1 164 ? 7.77 -35 0.326 1 95.5 164 ILE B N 1
ATOM 5663 C CA . ILE B 1 164 ? 8.102 -35.781 -0.853 1 95.5 164 ILE B CA 1
ATOM 5664 C C . ILE B 1 164 ? 8.93 -34.938 -1.823 1 95.5 164 ILE B C 1
ATOM 5666 O O . ILE B 1 164 ? 9.984 -35.375 -2.289 1 95.5 164 ILE B O 1
ATOM 5670 N N . PHE B 1 165 ? 8.477 -33.812 -2.092 1 94.06 165 PHE B N 1
ATOM 5671 C CA . PHE B 1 165 ? 9.18 -33 -3.072 1 94.06 165 PHE B CA 1
ATOM 5672 C C . PHE B 1 165 ? 10.453 -32.406 -2.479 1 94.06 165 PHE B C 1
ATOM 5674 O O . PHE B 1 165 ? 11.406 -32.125 -3.207 1 94.06 165 PHE B O 1
ATOM 5681 N N . GLY B 1 166 ? 10.422 -32.188 -1.141 1 93.62 166 GLY B N 1
ATOM 5682 C CA . GLY B 1 166 ? 11.68 -31.859 -0.49 1 93.62 166 GLY B CA 1
ATOM 5683 C C . GLY B 1 166 ? 12.734 -32.938 -0.665 1 93.62 166 GLY B C 1
ATOM 5684 O O . GLY B 1 166 ? 13.898 -32.656 -0.947 1 93.62 166 GLY B O 1
ATOM 5685 N N . ALA B 1 167 ? 12.32 -34.156 -0.572 1 93.69 167 ALA B N 1
ATOM 5686 C CA . ALA B 1 167 ? 13.227 -35.281 -0.765 1 93.69 167 ALA B CA 1
ATOM 5687 C C . ALA B 1 167 ? 13.758 -35.312 -2.195 1 93.69 167 ALA B C 1
ATOM 5689 O O . ALA B 1 167 ? 14.93 -35.625 -2.422 1 93.69 167 ALA B O 1
ATOM 5690 N N . ILE B 1 168 ? 12.953 -35 -3.084 1 91.5 168 ILE B N 1
ATOM 5691 C CA . ILE B 1 168 ? 13.336 -34.969 -4.492 1 91.5 168 ILE B CA 1
ATOM 5692 C C . ILE B 1 168 ? 14.336 -33.844 -4.742 1 91.5 168 ILE B C 1
ATOM 5694 O O . ILE B 1 168 ? 15.289 -34.031 -5.512 1 91.5 168 ILE B O 1
ATOM 5698 N N . ALA B 1 169 ? 14.141 -32.781 -4.125 1 91.44 169 ALA B N 1
ATOM 5699 C CA . ALA B 1 169 ? 15.023 -31.609 -4.301 1 91.44 169 ALA B CA 1
ATOM 5700 C C . ALA B 1 169 ? 16.438 -31.938 -3.83 1 91.44 169 ALA B C 1
ATOM 5702 O O . ALA B 1 169 ? 17.406 -31.359 -4.332 1 91.44 169 ALA B O 1
ATOM 5703 N N . TYR B 1 170 ? 16.547 -32.906 -2.965 1 91.81 170 TYR B N 1
ATOM 5704 C CA . TYR B 1 170 ? 17.844 -33.281 -2.441 1 91.81 170 TYR B CA 1
ATOM 5705 C C . TYR B 1 170 ? 18.625 -34.094 -3.463 1 91.81 170 TYR B C 1
ATOM 5707 O O . TYR B 1 170 ? 19.859 -34.219 -3.371 1 91.81 170 TYR B O 1
ATOM 5715 N N . LEU B 1 171 ? 17.969 -34.594 -4.43 1 90.44 171 LEU B N 1
ATOM 5716 C CA . LEU B 1 171 ? 18.578 -35.562 -5.344 1 90.44 171 LEU B CA 1
ATOM 5717 C C . LEU B 1 171 ? 19.328 -34.844 -6.465 1 90.44 171 LEU B C 1
ATOM 5719 O O . LEU B 1 171 ? 19.906 -35.5 -7.332 1 90.44 171 LEU B O 1
ATOM 5723 N N . GLY B 1 172 ? 19.375 -33.594 -6.535 1 86.12 172 GLY B N 1
ATOM 5724 C CA . GLY B 1 172 ? 20.188 -32.844 -7.484 1 86.12 172 GLY B CA 1
ATOM 5725 C C . GLY B 1 172 ? 19.406 -32.375 -8.688 1 86.12 172 GLY B C 1
ATOM 5726 O O . GLY B 1 172 ? 18.297 -32.812 -8.93 1 86.12 172 GLY B O 1
ATOM 5727 N N . MET B 1 173 ? 20.094 -31.578 -9.531 1 86.75 173 MET B N 1
ATOM 5728 C CA . MET B 1 173 ? 19.438 -30.844 -10.617 1 86.75 173 MET B CA 1
ATOM 5729 C C . MET B 1 173 ? 19.125 -31.766 -11.789 1 86.75 173 MET B C 1
ATOM 5731 O O . MET B 1 173 ? 18.172 -31.547 -12.531 1 86.75 173 MET B O 1
ATOM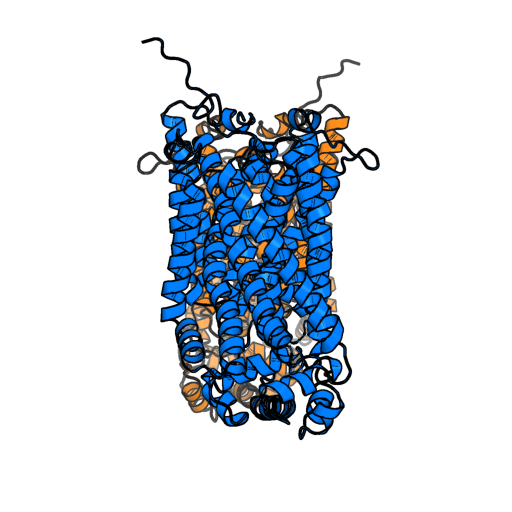 5735 N N . ARG B 1 174 ? 19.891 -32.75 -11.969 1 87.25 174 ARG B N 1
ATOM 5736 C CA . ARG B 1 174 ? 19.672 -33.688 -13.07 1 87.25 174 ARG B CA 1
ATOM 5737 C C . ARG B 1 174 ? 18.359 -34.438 -12.883 1 87.25 174 ARG B C 1
ATOM 5739 O O . ARG B 1 174 ? 17.516 -34.5 -13.789 1 87.25 174 ARG B O 1
ATOM 5746 N N . ILE B 1 175 ? 18.234 -35 -11.773 1 88.81 175 ILE B N 1
ATOM 5747 C CA . ILE B 1 175 ? 17.016 -35.75 -11.453 1 88.81 175 ILE B CA 1
ATOM 5748 C C . ILE B 1 175 ? 15.828 -34.812 -11.398 1 88.81 175 ILE B C 1
ATOM 5750 O O . ILE B 1 175 ? 14.75 -35.125 -11.906 1 88.81 175 ILE B O 1
ATOM 5754 N N . TYR B 1 176 ? 16.062 -33.719 -10.836 1 89.06 176 TYR B N 1
ATOM 5755 C CA . TYR B 1 176 ? 15.039 -32.656 -10.82 1 89.06 176 TYR B CA 1
ATOM 5756 C C . TYR B 1 176 ? 14.57 -32.312 -12.227 1 89.06 176 TYR B C 1
ATOM 5758 O O . TYR B 1 176 ? 13.375 -32.188 -12.477 1 89.06 176 TYR B O 1
ATOM 5766 N N . GLY B 1 177 ? 15.508 -32.125 -13.117 1 90.25 177 GLY B N 1
ATOM 5767 C CA . GLY B 1 177 ? 15.172 -31.797 -14.492 1 90.25 177 GLY B CA 1
ATOM 5768 C C . GLY B 1 177 ? 14.281 -32.844 -15.156 1 90.25 177 GLY B C 1
ATOM 5769 O O . GLY B 1 177 ? 13.328 -32.5 -15.844 1 90.25 177 GLY B O 1
ATOM 5770 N N . TRP B 1 178 ? 14.57 -34.031 -14.859 1 93 178 TRP B N 1
ATOM 5771 C CA . TRP B 1 178 ? 13.766 -35.125 -15.414 1 93 178 TRP B CA 1
ATOM 5772 C C . TRP B 1 178 ? 12.352 -35.125 -14.852 1 93 178 TRP B C 1
ATOM 5774 O O . TRP B 1 178 ? 11.383 -35.25 -15.594 1 93 178 TRP B O 1
ATOM 5784 N N . ILE B 1 179 ? 12.258 -34.938 -13.672 1 92.62 179 ILE B N 1
ATOM 5785 C CA . ILE B 1 179 ? 10.969 -34.969 -12.984 1 92.62 179 ILE B CA 1
ATOM 5786 C C . ILE B 1 179 ? 10.109 -33.781 -13.453 1 92.62 179 ILE B C 1
ATOM 5788 O O . ILE B 1 179 ? 8.93 -33.969 -13.781 1 92.62 179 ILE B O 1
ATOM 5792 N N . ILE B 1 180 ? 10.695 -32.656 -13.516 1 93.81 180 ILE B N 1
ATOM 5793 C CA . ILE B 1 180 ? 9.906 -31.484 -13.883 1 93.81 180 ILE B CA 1
ATOM 5794 C C . ILE B 1 180 ? 9.5 -31.578 -15.352 1 93.81 180 ILE B C 1
ATOM 5796 O O . ILE B 1 180 ? 8.43 -31.109 -15.734 1 93.81 180 ILE B O 1
ATOM 5800 N N . ASN B 1 181 ? 10.344 -32.156 -16.172 1 96.12 181 ASN B N 1
ATOM 5801 C CA . ASN B 1 181 ? 10 -32.344 -17.578 1 96.12 181 ASN B CA 1
ATOM 5802 C C . ASN B 1 181 ? 8.828 -33.281 -17.75 1 96.12 181 ASN B C 1
ATOM 5804 O O . ASN B 1 181 ? 7.926 -33.031 -18.547 1 96.12 181 ASN B O 1
ATOM 5808 N N . ILE B 1 182 ? 8.812 -34.312 -16.969 1 96.06 182 ILE B N 1
ATOM 5809 C CA . ILE B 1 182 ? 7.738 -35.281 -17.062 1 96.06 182 ILE B CA 1
ATOM 5810 C C . ILE B 1 182 ? 6.445 -34.688 -16.5 1 96.06 182 ILE B C 1
ATOM 5812 O O . ILE B 1 182 ? 5.414 -34.688 -17.172 1 96.06 182 ILE B O 1
ATOM 5816 N N . LEU B 1 183 ? 6.527 -34.25 -15.328 1 95.38 183 LEU B N 1
ATOM 5817 C CA . LEU B 1 183 ? 5.344 -33.688 -14.688 1 95.38 183 LEU B CA 1
ATOM 5818 C C . LEU B 1 183 ? 4.816 -32.5 -15.477 1 95.38 183 LEU B C 1
ATOM 5820 O O . LEU B 1 183 ? 3.602 -32.312 -15.594 1 95.38 183 LEU B O 1
ATOM 5824 N N . GLY B 1 184 ? 5.773 -31.703 -15.977 1 96.25 184 GLY B N 1
ATOM 5825 C CA . GLY B 1 184 ? 5.375 -30.562 -16.797 1 96.25 184 GLY B CA 1
ATOM 5826 C C . GLY B 1 184 ? 4.633 -30.969 -18.062 1 96.25 184 GLY B C 1
ATOM 5827 O O . GLY B 1 184 ? 3.645 -30.344 -18.438 1 96.25 184 GLY B O 1
ATOM 5828 N N . THR B 1 185 ? 5.098 -31.969 -18.672 1 96.88 185 THR B N 1
ATOM 5829 C CA . THR B 1 185 ? 4.449 -32.469 -19.875 1 96.88 185 THR B CA 1
ATOM 5830 C C . THR B 1 185 ? 3.045 -32.969 -19.578 1 96.88 185 THR B C 1
ATOM 5832 O O . THR B 1 185 ? 2.098 -32.688 -20.312 1 96.88 185 THR B O 1
ATOM 5835 N N . ILE B 1 186 ? 2.963 -33.688 -18.516 1 96.69 186 ILE B N 1
ATOM 5836 C CA . ILE B 1 186 ? 1.664 -34.188 -18.062 1 96.69 186 ILE B CA 1
ATOM 5837 C C . ILE B 1 186 ? 0.733 -33 -17.781 1 96.69 186 ILE B C 1
ATOM 5839 O O . ILE B 1 186 ? -0.444 -33.031 -18.156 1 96.69 186 ILE B O 1
ATOM 5843 N N . ALA B 1 187 ? 1.272 -32.062 -17.156 1 96.88 187 ALA B N 1
ATOM 5844 C CA . ALA B 1 187 ? 0.497 -30.891 -16.828 1 96.88 187 ALA B CA 1
ATOM 5845 C C . ALA B 1 187 ? 0.021 -30.172 -18.094 1 96.88 187 ALA B C 1
ATOM 5847 O O . ALA B 1 187 ? -1.088 -29.625 -18.125 1 96.88 187 ALA B O 1
ATOM 5848 N N . ILE B 1 188 ? 0.833 -30.078 -19.078 1 97.31 188 ILE B N 1
ATOM 5849 C CA . ILE B 1 188 ? 0.448 -29.453 -20.344 1 97.31 188 ILE B CA 1
ATOM 5850 C C . ILE B 1 188 ? -0.754 -30.188 -20.922 1 97.31 188 ILE B C 1
ATOM 5852 O O . ILE B 1 188 ? -1.697 -29.562 -21.406 1 97.31 188 ILE B O 1
ATOM 5856 N N . ILE B 1 189 ? -0.744 -31.469 -20.812 1 97.12 189 ILE B N 1
ATOM 5857 C CA . ILE B 1 189 ? -1.867 -32.281 -21.281 1 97.12 189 ILE B CA 1
ATOM 5858 C C . ILE B 1 189 ? -3.123 -31.922 -20.484 1 97.12 189 ILE B C 1
ATOM 5860 O O . ILE B 1 189 ? -4.211 -31.797 -21.062 1 97.12 189 ILE B O 1
ATOM 5864 N N . GLY B 1 190 ? -2.938 -31.828 -19.219 1 96.75 190 GLY B N 1
ATOM 5865 C CA . GLY B 1 190 ? -4.059 -31.406 -18.391 1 96.75 190 GLY B CA 1
ATOM 5866 C C . GLY B 1 190 ? -4.633 -30.062 -18.797 1 96.75 190 GLY B C 1
ATOM 5867 O O . GLY B 1 190 ? -5.855 -29.891 -18.859 1 96.75 190 GLY B O 1
ATOM 5868 N N . CYS B 1 191 ? -3.791 -29.094 -19.109 1 97.56 191 CYS B N 1
ATOM 5869 C CA . CYS B 1 191 ? -4.23 -27.781 -19.547 1 97.56 191 CYS B CA 1
ATOM 5870 C C . CYS B 1 191 ? -4.996 -27.859 -20.859 1 97.56 191 CYS B C 1
ATOM 5872 O O . CYS B 1 191 ? -6.039 -27.234 -21.016 1 97.56 191 CYS B O 1
ATOM 5874 N N . ILE B 1 192 ? -4.504 -28.656 -21.75 1 97.06 192 ILE B N 1
ATOM 5875 C CA . ILE B 1 192 ? -5.133 -28.812 -23.047 1 97.06 192 ILE B CA 1
ATOM 5876 C C . ILE B 1 192 ? -6.5 -29.484 -22.891 1 97.06 192 ILE B C 1
ATOM 5878 O O . ILE B 1 192 ? -7.473 -29.078 -23.531 1 97.06 192 ILE B O 1
ATOM 5882 N N . THR B 1 193 ? -6.578 -30.484 -22.047 1 96.69 193 THR B N 1
ATOM 5883 C CA . THR B 1 193 ? -7.844 -31.172 -21.828 1 96.69 193 THR B CA 1
ATOM 5884 C C . THR B 1 193 ? -8.891 -30.219 -21.25 1 96.69 193 THR B C 1
ATOM 5886 O O . THR B 1 193 ? -10.07 -30.312 -21.578 1 96.69 193 THR B O 1
ATOM 5889 N N . ASN B 1 194 ? -8.477 -29.328 -20.375 1 97.12 194 ASN B N 1
ATOM 5890 C CA . ASN B 1 194 ? -9.398 -28.312 -19.875 1 97.12 194 ASN B CA 1
ATOM 5891 C C . ASN B 1 194 ? -10 -27.484 -21 1 97.12 194 ASN B C 1
ATOM 5893 O O . ASN B 1 194 ? -11.211 -27.266 -21.047 1 97.12 194 ASN B O 1
ATOM 5897 N N . LEU B 1 195 ? -9.109 -27 -21.875 1 97.62 195 LEU B N 1
ATOM 5898 C CA . LEU B 1 195 ? -9.555 -26.156 -22.984 1 97.62 195 LEU B CA 1
ATOM 5899 C C . LEU B 1 195 ? -10.484 -26.922 -23.922 1 97.62 195 LEU B C 1
ATOM 5901 O O . LEU B 1 195 ? -11.484 -26.391 -24.375 1 97.62 195 LEU B O 1
ATOM 5905 N N . LEU B 1 196 ? -10.172 -28.172 -24.094 1 96.88 196 LEU B N 1
ATOM 5906 C CA . LEU B 1 196 ? -10.984 -29 -24.984 1 96.88 196 LEU B CA 1
ATOM 5907 C C . LEU B 1 196 ? -12.367 -29.25 -24.391 1 96.88 196 LEU B C 1
ATOM 5909 O O . LEU B 1 196 ? -13.375 -29.141 -25.094 1 96.88 196 LEU B O 1
ATOM 5913 N N . ILE B 1 197 ? -12.438 -29.609 -23.188 1 97.75 197 ILE B N 1
ATOM 5914 C CA . ILE B 1 197 ? -13.711 -29.906 -22.531 1 97.75 197 ILE B CA 1
ATOM 5915 C C . ILE B 1 197 ? -14.578 -28.656 -22.5 1 97.75 197 ILE B C 1
ATOM 5917 O O . ILE B 1 197 ? -15.75 -28.703 -22.891 1 97.75 197 ILE B O 1
ATOM 5921 N N . LEU B 1 198 ? -14.016 -27.562 -22.109 1 97.88 198 LEU B N 1
ATOM 5922 C CA . LEU B 1 198 ? -14.766 -26.312 -22.047 1 97.88 198 LEU B CA 1
ATOM 5923 C C . LEU B 1 198 ? -15.148 -25.828 -23.438 1 97.88 198 LEU B C 1
ATOM 5925 O O . LEU B 1 198 ? -16.25 -25.328 -23.656 1 97.88 198 LEU B O 1
ATOM 5929 N N . GLY B 1 199 ? -14.227 -25.938 -24.406 1 97.19 199 GLY B N 1
ATOM 5930 C CA . GLY B 1 199 ? -14.469 -25.5 -25.766 1 97.19 199 GLY B CA 1
ATOM 5931 C C . GLY B 1 199 ? -15.484 -26.344 -26.5 1 97.19 199 GLY B C 1
ATOM 5932 O O . GLY B 1 199 ? -16.25 -25.844 -27.328 1 97.19 199 GLY B O 1
ATOM 5933 N N . THR B 1 200 ? -15.508 -27.609 -26.203 1 96.44 200 THR B N 1
ATOM 5934 C CA . THR B 1 200 ? -16.375 -28.531 -26.922 1 96.44 200 THR B CA 1
ATOM 5935 C C . THR B 1 200 ? -17.75 -28.609 -26.25 1 96.44 200 THR B C 1
ATOM 5937 O O . THR B 1 200 ? -18.781 -28.469 -26.922 1 96.44 200 THR B O 1
ATOM 5940 N N . TRP B 1 201 ? -17.812 -28.812 -25.016 1 96.56 201 TRP B N 1
ATOM 5941 C CA . TRP B 1 201 ? -19.078 -29.062 -24.344 1 96.56 201 TRP B CA 1
ATOM 5942 C C . TRP B 1 201 ? -19.5 -27.859 -23.516 1 96.56 201 TRP B C 1
ATOM 5944 O O . TRP B 1 201 ? -20.703 -27.641 -23.297 1 96.56 201 TRP B O 1
ATOM 5954 N N . GLY B 1 202 ? -18.547 -27.094 -23.047 1 96.19 202 GLY B N 1
ATOM 5955 C CA . GLY B 1 202 ? -18.875 -25.906 -22.266 1 96.19 202 GLY B CA 1
ATOM 5956 C C . GLY B 1 202 ? -19.531 -24.812 -23.094 1 96.19 202 GLY B C 1
ATOM 5957 O O . GLY B 1 202 ? -20.453 -24.141 -22.609 1 96.19 202 GLY B O 1
ATOM 5958 N N . LEU B 1 203 ? -19.078 -24.625 -24.312 1 95.5 203 LEU B N 1
ATOM 5959 C CA . LEU B 1 203 ? -19.594 -23.578 -25.188 1 95.5 203 LEU B CA 1
ATOM 5960 C C . LEU B 1 203 ? -20.844 -24.047 -25.922 1 95.5 203 LEU B C 1
ATOM 5962 O O . LEU B 1 203 ? -21.469 -23.281 -26.656 1 95.5 203 LEU B O 1
ATOM 5966 N N . GLY B 1 204 ? -21.234 -25.266 -25.719 1 93.12 204 GLY B N 1
ATOM 5967 C CA . GLY B 1 204 ? -22.453 -25.781 -26.328 1 93.12 204 GLY B CA 1
ATOM 5968 C C . GLY B 1 204 ? -23.719 -25.172 -25.75 1 93.12 204 GLY B C 1
ATOM 5969 O O . GLY B 1 204 ? -23.688 -24.609 -24.641 1 93.12 204 GLY B O 1
ATOM 5970 N N . PRO B 1 205 ? -24.812 -25.297 -26.5 1 92 205 PRO B N 1
ATOM 5971 C CA . PRO B 1 205 ? -26.062 -24.75 -25.984 1 92 205 PRO B CA 1
ATOM 5972 C C . PRO B 1 205 ? -26.484 -25.391 -24.656 1 92 205 PRO B C 1
ATOM 5974 O O . PRO B 1 205 ? -26.641 -26.609 -24.578 1 92 205 PRO B O 1
ATOM 5977 N N . MET B 1 206 ? -26.625 -24.609 -23.703 1 95.25 206 MET B N 1
ATOM 5978 C CA . MET B 1 206 ? -27.031 -25.031 -22.375 1 95.25 206 MET B CA 1
ATOM 5979 C C . MET B 1 206 ? -26.094 -26.109 -21.828 1 95.25 206 MET B C 1
ATOM 5981 O O . MET B 1 206 ? -26.516 -26.984 -21.078 1 95.25 206 MET B O 1
ATOM 5985 N N . GLY B 1 207 ? -24.859 -26.047 -22.281 1 95.88 207 GLY B N 1
ATOM 5986 C CA . GLY B 1 207 ? -23.875 -27.047 -21.906 1 95.88 207 GLY B CA 1
ATOM 5987 C C . GLY B 1 207 ? -23.734 -27.219 -20.406 1 95.88 207 GLY B C 1
ATOM 5988 O O . GLY B 1 207 ? -23.781 -28.328 -19.891 1 95.88 207 GLY B O 1
ATOM 5989 N N . ALA B 1 208 ? -23.594 -26.188 -19.672 1 97.56 208 ALA B N 1
ATOM 5990 C CA . ALA B 1 208 ? -23.422 -26.234 -18.219 1 97.56 208 ALA B CA 1
ATOM 5991 C C . ALA B 1 208 ? -24.672 -26.75 -17.531 1 97.56 208 ALA B C 1
ATOM 5993 O O . ALA B 1 208 ? -24.594 -27.547 -16.594 1 97.56 208 ALA B O 1
ATOM 5994 N N . VAL B 1 209 ? -25.844 -26.312 -17.984 1 97.88 209 VAL B N 1
ATOM 5995 C CA . VAL B 1 209 ? -27.109 -26.734 -17.406 1 97.88 209 VAL B CA 1
ATOM 5996 C C . VAL B 1 209 ? -27.281 -28.234 -17.562 1 97.88 209 VAL B C 1
ATOM 5998 O O . VAL B 1 209 ? -27.562 -28.938 -16.578 1 97.88 209 VAL B O 1
ATOM 6001 N N . ASN B 1 210 ? -27.031 -28.703 -18.781 1 96.38 210 ASN B N 1
ATOM 6002 C CA . ASN B 1 210 ? -27.156 -30.141 -19.062 1 96.38 210 ASN B CA 1
ATOM 6003 C C . ASN B 1 210 ? -26.109 -30.938 -18.297 1 96.38 210 ASN B C 1
ATOM 6005 O O . ASN B 1 210 ? -26.391 -32.062 -17.828 1 96.38 210 ASN B O 1
ATOM 6009 N N . GLY B 1 211 ? -24.938 -30.422 -18.219 1 96.12 211 GLY B N 1
ATOM 6010 C CA . GLY B 1 211 ? -23.875 -31.109 -17.516 1 96.12 211 GLY B CA 1
ATOM 6011 C C . GLY B 1 211 ? -24.156 -31.312 -16.047 1 96.12 211 GLY B C 1
ATOM 6012 O O . GLY B 1 211 ? -24 -32.438 -15.523 1 96.12 211 GLY B O 1
ATOM 6013 N N . TRP B 1 212 ? -24.594 -30.312 -15.391 1 97.19 212 TRP B N 1
ATOM 6014 C CA . TRP B 1 212 ? -24.906 -30.406 -13.969 1 97.19 212 TRP B CA 1
ATOM 6015 C C . TRP B 1 212 ? -26.125 -31.281 -13.734 1 97.19 212 TRP B C 1
ATOM 6017 O O . TRP B 1 212 ? -26.219 -31.984 -12.727 1 97.19 212 TRP B O 1
ATOM 6027 N N . GLY B 1 213 ? -27.078 -31.172 -14.656 1 95.94 213 GLY B N 1
ATOM 6028 C CA . GLY B 1 213 ? -28.219 -32.062 -14.602 1 95.94 213 GLY B CA 1
ATOM 6029 C C . GLY B 1 213 ? -27.828 -33.531 -14.742 1 95.94 213 GLY B C 1
ATOM 6030 O O . GLY B 1 213 ? -28.422 -34.375 -14.086 1 95.94 213 GLY B O 1
ATOM 6031 N N . SER B 1 214 ? -26.906 -33.781 -15.586 1 93.94 214 SER B N 1
ATOM 6032 C CA . SER B 1 214 ? -26.438 -35.156 -15.812 1 93.94 214 SER B CA 1
ATOM 6033 C C . SER B 1 214 ? -25.719 -35.688 -14.586 1 93.94 214 SER B C 1
ATOM 6035 O O . SER B 1 214 ? -25.828 -36.906 -14.281 1 93.94 214 SER B O 1
ATOM 6037 N N . LEU B 1 215 ? -25.016 -34.906 -13.891 1 93.88 215 LEU B N 1
ATOM 6038 C CA . LEU B 1 215 ? -24.203 -35.344 -12.766 1 93.88 215 LEU B CA 1
ATOM 6039 C C . LEU B 1 215 ? -25.047 -35.438 -11.5 1 93.88 215 LEU B C 1
ATOM 6041 O O . LEU B 1 215 ? -24.875 -36.375 -10.719 1 93.88 215 LEU B O 1
ATOM 6045 N N . TYR B 1 216 ? -25.969 -34.469 -11.289 1 95.69 216 TYR B N 1
ATOM 6046 C CA . TYR B 1 216 ? -26.641 -34.375 -10 1 95.69 216 TYR B CA 1
ATOM 6047 C C . TYR B 1 216 ? -28.141 -34.594 -10.148 1 95.69 216 TYR B C 1
ATOM 6049 O O . TYR B 1 216 ? -28.891 -34.594 -9.156 1 95.69 216 TYR B O 1
ATOM 6057 N N . GLY B 1 217 ? -28.594 -34.688 -11.336 1 94.81 217 GLY B N 1
ATOM 6058 C CA . GLY B 1 217 ? -30.016 -34.875 -11.602 1 94.81 217 GLY B CA 1
ATOM 6059 C C . GLY B 1 217 ? -30.625 -33.656 -12.305 1 94.81 217 GLY B C 1
ATOM 6060 O O . GLY B 1 217 ? -30.094 -32.562 -12.25 1 94.81 217 GLY B O 1
ATOM 6061 N N . ALA B 1 218 ? -31.766 -33.969 -12.891 1 94.75 218 ALA B N 1
ATOM 6062 C CA . ALA B 1 218 ? -32.469 -32.906 -13.648 1 94.75 218 ALA B CA 1
ATOM 6063 C C . ALA B 1 218 ? -32.812 -31.734 -12.75 1 94.75 218 ALA B C 1
ATOM 6065 O O . ALA B 1 218 ? -33.344 -31.922 -11.641 1 94.75 218 ALA B O 1
ATOM 6066 N N . GLY B 1 219 ? -32.469 -30.547 -13.188 1 96.38 219 GLY B N 1
ATOM 6067 C CA . GLY B 1 219 ? -32.844 -29.344 -12.469 1 96.38 219 GLY B CA 1
ATOM 6068 C C . GLY B 1 219 ? -31.812 -28.891 -11.453 1 96.38 219 GLY B C 1
ATOM 6069 O O . GLY B 1 219 ? -31.969 -27.844 -10.812 1 96.38 219 GLY B O 1
ATOM 6070 N N . ALA B 1 220 ? -30.812 -29.609 -11.336 1 97.81 220 ALA B N 1
ATOM 6071 C CA . ALA B 1 220 ? -29.797 -29.312 -10.328 1 97.81 220 ALA B CA 1
ATOM 6072 C C . ALA B 1 220 ? -29.234 -27.906 -10.508 1 97.81 220 ALA B C 1
ATOM 6074 O O . ALA B 1 220 ? -29.109 -27.156 -9.539 1 97.81 220 ALA B O 1
ATOM 6075 N N . TYR B 1 221 ? -28.891 -27.562 -11.742 1 98.06 221 TYR B N 1
ATOM 6076 C CA . TYR B 1 221 ? -28.344 -26.25 -12.078 1 98.06 221 TYR B CA 1
ATOM 6077 C C . TYR B 1 221 ? -29.328 -25.141 -11.695 1 98.06 221 TYR B C 1
ATOM 6079 O O . TYR B 1 221 ? -28.953 -24.172 -11.031 1 98.06 221 TYR B O 1
ATOM 6087 N N . GLU B 1 222 ? -30.562 -25.312 -11.992 1 98 222 GLU B N 1
ATOM 6088 C CA . GLU B 1 222 ? -31.609 -24.328 -11.742 1 98 222 GLU B CA 1
ATOM 6089 C C . GLU B 1 222 ? -31.875 -24.188 -10.242 1 98 222 GLU B C 1
ATOM 6091 O O . GLU B 1 222 ? -32.125 -23.078 -9.758 1 98 222 GLU B O 1
ATOM 6096 N N . LYS B 1 223 ? -31.859 -25.312 -9.547 1 98.12 223 LYS B N 1
ATOM 6097 C CA . LYS B 1 223 ? -32.062 -25.281 -8.102 1 98.12 223 LYS B CA 1
ATOM 6098 C C . LYS B 1 223 ? -31 -24.438 -7.406 1 98.12 223 LYS B C 1
ATOM 6100 O O . LYS B 1 223 ? -31.297 -23.688 -6.48 1 98.12 223 LYS B O 1
ATOM 6105 N N . ILE B 1 224 ? -29.828 -24.594 -7.883 1 98.38 224 ILE B N 1
ATOM 6106 C CA . ILE B 1 224 ? -28.719 -23.844 -7.293 1 98.38 224 ILE B CA 1
ATOM 6107 C C . ILE B 1 224 ? -28.891 -22.359 -7.562 1 98.38 224 ILE B C 1
ATOM 6109 O O . ILE B 1 224 ? -28.766 -21.531 -6.648 1 98.38 224 ILE B O 1
ATOM 6113 N N . VAL B 1 225 ? -29.156 -22 -8.789 1 98.69 225 VAL B N 1
ATOM 6114 C CA . VAL B 1 225 ? -29.328 -20.594 -9.156 1 98.69 225 VAL B CA 1
ATOM 6115 C C . VAL B 1 225 ? -30.5 -20 -8.375 1 98.69 225 VAL B C 1
ATOM 6117 O O . VAL B 1 225 ? -30.359 -18.922 -7.781 1 98.69 225 VAL B O 1
ATOM 6120 N N . ALA B 1 226 ? -31.578 -20.719 -8.281 1 98.62 226 ALA B N 1
ATOM 6121 C CA . ALA B 1 226 ? -32.781 -20.234 -7.605 1 98.62 226 ALA B CA 1
ATOM 6122 C C . ALA B 1 226 ? -32.531 -20.016 -6.117 1 98.62 226 ALA B C 1
ATOM 6124 O O . ALA B 1 226 ? -32.938 -19.016 -5.547 1 98.62 226 ALA B O 1
ATOM 6125 N N . LYS B 1 227 ? -31.906 -20.984 -5.547 1 98.56 227 LYS B N 1
ATOM 6126 C CA . LYS B 1 227 ? -31.656 -20.891 -4.109 1 98.56 227 LYS B CA 1
ATOM 6127 C C . LYS B 1 227 ? -30.672 -19.781 -3.787 1 98.56 227 LYS B C 1
ATOM 6129 O O . LYS B 1 227 ? -30.797 -19.109 -2.766 1 98.56 227 LYS B O 1
ATOM 6134 N N . ALA B 1 228 ? -29.656 -19.625 -4.605 1 98.56 228 ALA B N 1
ATOM 6135 C CA . ALA B 1 228 ? -28.703 -18.531 -4.414 1 98.56 228 ALA B CA 1
ATOM 6136 C C . ALA B 1 228 ? -29.391 -17.172 -4.473 1 98.56 228 ALA B C 1
ATOM 6138 O O . ALA B 1 228 ? -29.141 -16.312 -3.633 1 98.56 228 ALA B O 1
ATOM 6139 N N . PHE B 1 229 ? -30.234 -16.984 -5.41 1 98.5 229 PHE B N 1
ATOM 6140 C CA . PHE B 1 229 ? -30.969 -15.734 -5.543 1 98.5 229 PHE B CA 1
ATOM 6141 C C . PHE B 1 229 ? -31.891 -15.523 -4.352 1 98.5 229 PHE B C 1
ATOM 6143 O O . PHE B 1 229 ? -32 -14.414 -3.824 1 98.5 229 PHE B O 1
ATOM 6150 N N . GLU B 1 230 ? -32.562 -16.594 -3.988 1 98.19 230 GLU B N 1
ATOM 6151 C CA . GLU B 1 230 ? -33.5 -16.516 -2.854 1 98.19 230 GLU B CA 1
ATOM 6152 C C . GLU B 1 230 ? -32.781 -15.992 -1.609 1 98.19 230 GLU B C 1
ATOM 6154 O O . GLU B 1 230 ? -33.219 -15.008 -1.002 1 98.19 230 GLU B O 1
ATOM 6159 N N . ILE B 1 231 ? -31.703 -16.594 -1.284 1 98.06 231 ILE B N 1
ATOM 6160 C CA . ILE B 1 231 ? -30.953 -16.219 -0.085 1 98.06 231 ILE B CA 1
ATOM 6161 C C . ILE B 1 231 ? -30.297 -14.859 -0.287 1 98.06 231 ILE B C 1
ATOM 6163 O O . ILE B 1 231 ? -30.375 -13.992 0.584 1 98.06 231 ILE B O 1
ATOM 6167 N N . GLY B 1 232 ? -29.688 -14.703 -1.433 1 97.5 232 GLY B N 1
ATOM 6168 C CA . GLY B 1 232 ? -28.922 -13.5 -1.706 1 97.5 232 GLY B CA 1
ATOM 6169 C C . GLY B 1 232 ? -29.781 -12.25 -1.752 1 97.5 232 GLY B C 1
ATOM 6170 O O . GLY B 1 232 ? -29.359 -11.18 -1.291 1 97.5 232 GLY B O 1
ATOM 6171 N N . MET B 1 233 ? -30.938 -12.328 -2.324 1 96.56 233 MET B N 1
ATOM 6172 C CA . MET B 1 233 ? -31.844 -11.188 -2.383 1 96.56 233 MET B CA 1
ATOM 6173 C C . MET B 1 233 ? -32.344 -10.828 -0.994 1 96.56 233 MET B C 1
ATOM 6175 O O . MET B 1 233 ? -32.5 -9.648 -0.664 1 96.56 233 MET B O 1
ATOM 6179 N N . ALA B 1 234 ? -32.625 -11.828 -0.255 1 96.19 234 ALA B N 1
ATOM 6180 C CA . ALA B 1 234 ? -33.125 -11.602 1.101 1 96.19 234 ALA B CA 1
ATOM 6181 C C . ALA B 1 234 ? -32.062 -10.953 1.973 1 96.19 234 ALA B C 1
ATOM 6183 O O . ALA B 1 234 ? -32.344 -10.055 2.762 1 96.19 234 ALA B O 1
ATOM 6184 N N . LYS B 1 235 ? -30.859 -11.328 1.851 1 95.19 235 LYS B N 1
ATOM 6185 C CA . LYS B 1 235 ? -29.766 -10.852 2.689 1 95.19 235 LYS B CA 1
ATOM 6186 C C . LYS B 1 235 ? -29.078 -9.641 2.066 1 95.19 235 LYS B C 1
ATOM 6188 O O . LYS B 1 235 ? -28.344 -8.914 2.744 1 95.19 235 LYS B O 1
ATOM 6193 N N . GLY B 1 236 ? -29.297 -9.477 0.814 1 93.12 236 GLY B N 1
ATOM 6194 C CA . GLY B 1 236 ? -28.672 -8.359 0.11 1 93.12 236 GLY B CA 1
ATOM 6195 C C . GLY B 1 236 ? -27.203 -8.57 -0.161 1 93.12 236 GLY B C 1
ATOM 6196 O O . GLY B 1 236 ? -26.422 -7.609 -0.217 1 93.12 236 GLY B O 1
ATOM 6197 N N . ASN B 1 237 ? -26.75 -9.805 -0.233 1 94.88 237 ASN B N 1
ATOM 6198 C CA . ASN B 1 237 ? -25.328 -10.078 -0.406 1 94.88 237 ASN B CA 1
ATOM 6199 C C . ASN B 1 237 ? -25.078 -11.031 -1.567 1 94.88 237 ASN B C 1
ATOM 6201 O O . ASN B 1 237 ? -24.156 -11.859 -1.513 1 94.88 237 ASN B O 1
ATOM 6205 N N . LEU B 1 238 ? -25.969 -11.039 -2.578 1 97 238 LEU B N 1
ATOM 6206 C CA . LEU B 1 238 ? -25.781 -11.828 -3.791 1 97 238 LEU B CA 1
ATOM 6207 C C . LEU B 1 238 ? -24.516 -11.391 -4.527 1 97 238 LEU B C 1
ATOM 6209 O O . LEU B 1 238 ? -24.281 -10.195 -4.723 1 97 238 LEU B O 1
ATOM 6213 N N . PRO B 1 239 ? -23.625 -12.289 -4.879 1 97.44 239 PRO B N 1
ATOM 6214 C CA . PRO B 1 239 ? -22.344 -11.938 -5.477 1 97.44 239 PRO B CA 1
ATOM 6215 C C . PRO B 1 239 ? -22.453 -11.609 -6.965 1 97.44 239 PRO B C 1
ATOM 6217 O O . PRO B 1 239 ? -21.828 -12.273 -7.797 1 97.44 239 PRO B O 1
ATOM 6220 N N . ILE B 1 240 ? -23.203 -10.625 -7.309 1 98 240 ILE B N 1
ATOM 6221 C CA . ILE B 1 240 ? -23.375 -10.141 -8.672 1 98 240 ILE B CA 1
ATOM 6222 C C . ILE B 1 240 ? -23.266 -8.617 -8.688 1 98 240 ILE B C 1
ATOM 6224 O O . ILE B 1 240 ? -23.625 -7.949 -7.715 1 98 240 ILE B O 1
ATOM 6228 N N . ALA B 1 241 ? -22.719 -8.109 -9.688 1 97.44 241 ALA B N 1
ATOM 6229 C CA . ALA B 1 241 ? -22.562 -6.66 -9.828 1 97.44 241 ALA B CA 1
ATOM 6230 C C . ALA B 1 241 ? -22.312 -6.27 -11.273 1 97.44 241 ALA B C 1
ATOM 6232 O O . ALA B 1 241 ? -21.922 -7.109 -12.094 1 97.44 241 ALA B O 1
ATOM 6233 N N . ALA B 1 242 ? -22.609 -5.016 -11.57 1 97.31 242 ALA B N 1
ATOM 6234 C CA . ALA B 1 242 ? -22.266 -4.477 -12.883 1 97.31 242 ALA B CA 1
ATOM 6235 C C . ALA B 1 242 ? -20.75 -4.406 -13.055 1 97.31 242 ALA B C 1
ATOM 6237 O O . ALA B 1 242 ? -20 -4.367 -12.078 1 97.31 242 ALA B O 1
ATOM 6238 N N . PHE B 1 243 ? -20.359 -4.391 -14.305 1 96.88 243 PHE B N 1
ATOM 6239 C CA . PHE B 1 243 ? -18.938 -4.363 -14.633 1 96.88 243 PHE B CA 1
ATOM 6240 C C . PHE B 1 243 ? -18.281 -3.121 -14.062 1 96.88 243 PHE B C 1
ATOM 6242 O O . PHE B 1 243 ? -18.844 -2.029 -14.102 1 96.88 243 PHE B O 1
ATOM 6249 N N . ASP B 1 244 ? -17.078 -3.287 -13.5 1 96.19 244 ASP B N 1
ATOM 6250 C CA . ASP B 1 244 ? -16.281 -2.188 -12.977 1 96.19 244 ASP B CA 1
ATOM 6251 C C . ASP B 1 244 ? -14.797 -2.414 -13.258 1 96.19 244 ASP B C 1
ATOM 6253 O O . ASP B 1 244 ? -14.25 -3.48 -12.953 1 96.19 244 ASP B O 1
ATOM 6257 N N . TRP B 1 245 ? -14.109 -1.409 -13.781 1 95.38 245 TRP B N 1
ATOM 6258 C CA . TRP B 1 245 ? -12.695 -1.514 -14.117 1 95.38 245 TRP B CA 1
ATOM 6259 C C . TRP B 1 245 ? -11.844 -1.638 -12.859 1 95.38 245 TRP B C 1
ATOM 6261 O O . TRP B 1 245 ? -10.852 -2.371 -12.844 1 95.38 245 TRP B O 1
ATOM 6271 N N . GLY B 1 246 ? -12.188 -0.859 -11.836 1 93.88 246 GLY B N 1
ATOM 6272 C CA . GLY B 1 246 ? -11.453 -0.945 -10.586 1 93.88 246 GLY B CA 1
ATOM 6273 C C . GLY B 1 246 ? -11.492 -2.33 -9.961 1 93.88 246 GLY B C 1
ATOM 6274 O O . GLY B 1 246 ? -10.461 -2.838 -9.508 1 93.88 246 GLY B O 1
ATOM 6275 N N . ALA B 1 247 ? -12.672 -2.93 -9.977 1 94.94 247 ALA B N 1
ATOM 6276 C CA . ALA B 1 247 ? -12.82 -4.293 -9.469 1 94.94 247 ALA B CA 1
ATOM 6277 C C . ALA B 1 247 ? -12.016 -5.281 -10.312 1 94.94 247 ALA B C 1
ATOM 6279 O O . ALA B 1 247 ? -11.461 -6.246 -9.781 1 94.94 247 ALA B O 1
ATOM 6280 N N . THR B 1 248 ? -11.992 -5.023 -11.602 1 96.94 248 THR B N 1
ATOM 6281 C CA . THR B 1 248 ? -11.25 -5.879 -12.523 1 96.94 248 THR B CA 1
ATOM 6282 C C . THR B 1 248 ? -9.75 -5.816 -12.234 1 96.94 248 THR B C 1
ATOM 6284 O O . THR B 1 248 ? -9.07 -6.844 -12.227 1 96.94 248 THR B O 1
ATOM 6287 N N . ILE B 1 249 ? -9.242 -4.691 -11.93 1 95.38 249 ILE B N 1
ATOM 6288 C CA . ILE B 1 249 ? -7.836 -4.508 -11.594 1 95.38 249 ILE B CA 1
ATOM 6289 C C . ILE B 1 249 ? -7.547 -5.133 -10.227 1 95.38 249 ILE B C 1
ATOM 6291 O O . ILE B 1 249 ? -6.52 -5.793 -10.047 1 95.38 249 ILE B O 1
ATOM 6295 N N . ALA B 1 250 ? -8.5 -4.945 -9.312 1 92.94 250 ALA B N 1
ATOM 6296 C CA . ALA B 1 250 ? -8.344 -5.52 -7.98 1 92.94 250 ALA B CA 1
ATOM 6297 C C . ALA B 1 250 ? -8.297 -7.043 -8.047 1 92.94 250 ALA B C 1
ATOM 6299 O O . ALA B 1 250 ? -7.477 -7.672 -7.371 1 92.94 250 ALA B O 1
ATOM 6300 N N . ALA B 1 251 ? -9.117 -7.625 -8.891 1 93.56 251 ALA B N 1
ATOM 6301 C CA . ALA B 1 251 ? -9.125 -9.07 -9.07 1 93.56 251 ALA B CA 1
ATOM 6302 C C . ALA B 1 251 ? -7.816 -9.547 -9.703 1 93.56 251 ALA B C 1
ATOM 6304 O O . ALA B 1 251 ? -7.477 -10.734 -9.625 1 93.56 251 ALA B O 1
ATOM 6305 N N . GLY B 1 252 ? -7.07 -8.633 -10.211 1 93.38 252 GLY B N 1
ATOM 6306 C CA . GLY B 1 252 ? -5.789 -8.93 -10.828 1 93.38 252 GLY B CA 1
ATOM 6307 C C . GLY B 1 252 ? -4.734 -9.375 -9.836 1 93.38 252 GLY B C 1
ATOM 6308 O O . GLY B 1 252 ? -3.701 -9.922 -10.219 1 93.38 252 GLY B O 1
ATOM 6309 N N . VAL B 1 253 ? -4.988 -9.258 -8.539 1 92.81 253 VAL B N 1
ATOM 6310 C CA . VAL B 1 253 ? -4.039 -9.719 -7.531 1 92.81 253 VAL B CA 1
ATOM 6311 C C . VAL B 1 253 ? -3.818 -11.219 -7.676 1 92.81 253 VAL B C 1
ATOM 6313 O O . VAL B 1 253 ? -2.693 -11.703 -7.539 1 92.81 253 VAL B O 1
ATOM 6316 N N . GLY B 1 254 ? -4.922 -11.953 -7.961 1 92.56 254 GLY B N 1
ATOM 6317 C CA . GLY B 1 254 ? -4.781 -13.375 -8.25 1 92.56 254 GLY B CA 1
ATOM 6318 C C . GLY B 1 254 ? -3.969 -13.648 -9.508 1 92.56 254 GLY B C 1
ATOM 6319 O O . GLY B 1 254 ? -3.209 -14.617 -9.555 1 92.56 254 GLY B O 1
ATOM 6320 N N . ALA B 1 255 ? -4.141 -12.781 -10.469 1 95.62 255 ALA B N 1
ATOM 6321 C CA . ALA B 1 255 ? -3.383 -12.914 -11.711 1 95.62 255 ALA B CA 1
ATOM 6322 C C . ALA B 1 255 ? -1.898 -12.641 -11.484 1 95.62 255 ALA B C 1
ATOM 6324 O O . ALA B 1 255 ? -1.041 -13.336 -12.031 1 95.62 255 ALA B O 1
ATOM 6325 N N . ILE B 1 256 ? -1.611 -11.68 -10.672 1 96.12 256 ILE B N 1
ATOM 6326 C CA . ILE B 1 256 ? -0.223 -11.383 -10.336 1 96.12 256 ILE B CA 1
ATOM 6327 C C . ILE B 1 256 ? 0.419 -12.602 -9.68 1 96.12 256 ILE B C 1
ATOM 6329 O O . ILE B 1 256 ? 1.521 -13.016 -10.055 1 96.12 256 ILE B O 1
ATOM 6333 N N . TRP B 1 257 ? -0.3 -13.133 -8.75 1 94.75 257 TRP B N 1
ATOM 6334 C CA . TRP B 1 257 ? 0.209 -14.32 -8.078 1 94.75 257 TRP B CA 1
ATOM 6335 C C . TRP B 1 257 ? 0.442 -15.453 -9.07 1 94.75 257 TRP B C 1
ATOM 6337 O O . TRP B 1 257 ? 1.436 -16.172 -8.969 1 94.75 257 TRP B O 1
ATOM 6347 N N . ALA B 1 258 ? -0.387 -15.562 -10 1 96.12 258 ALA B N 1
ATOM 6348 C CA . ALA B 1 258 ? -0.291 -16.625 -11 1 96.12 258 ALA B CA 1
ATOM 6349 C C . ALA B 1 258 ? 0.948 -16.438 -11.875 1 96.12 258 ALA B C 1
ATOM 6351 O O . ALA B 1 258 ? 1.568 -17.422 -12.297 1 96.12 258 ALA B O 1
ATOM 6352 N N . TYR B 1 259 ? 1.298 -15.211 -12.117 1 96.88 259 TYR B N 1
ATOM 6353 C CA . TYR B 1 259 ? 2.361 -14.93 -13.078 1 96.88 259 TYR B CA 1
ATOM 6354 C C . TYR B 1 259 ? 3.719 -14.875 -12.383 1 96.88 259 TYR B C 1
ATOM 6356 O O . TYR B 1 259 ? 4.746 -14.664 -13.031 1 96.88 259 TYR B O 1
ATOM 6364 N N . ILE B 1 260 ? 3.852 -15.062 -11.133 1 94.5 260 ILE B N 1
ATOM 6365 C CA . ILE B 1 260 ? 5.074 -14.859 -10.359 1 94.5 260 ILE B CA 1
ATOM 6366 C C . ILE B 1 260 ? 6.195 -15.727 -10.938 1 94.5 260 ILE B C 1
ATOM 6368 O O . ILE B 1 260 ? 7.352 -15.297 -10.992 1 94.5 260 ILE B O 1
ATOM 6372 N N . GLY B 1 261 ? 5.898 -16.875 -11.445 1 96.12 261 GLY B N 1
ATOM 6373 C CA . GLY B 1 261 ? 6.902 -17.859 -11.812 1 96.12 261 GLY B CA 1
ATOM 6374 C C . GLY B 1 261 ? 7.539 -17.594 -13.164 1 96.12 261 GLY B C 1
ATOM 6375 O O . GLY B 1 261 ? 8.508 -18.25 -13.539 1 96.12 261 GLY B O 1
ATOM 6376 N N . ILE B 1 262 ? 7.137 -16.547 -13.852 1 96.94 262 ILE B N 1
ATOM 6377 C CA . ILE B 1 262 ? 7.562 -16.344 -15.234 1 96.94 262 ILE B CA 1
ATOM 6378 C C . ILE B 1 262 ? 9.047 -15.977 -15.266 1 96.94 262 ILE B C 1
ATOM 6380 O O . ILE B 1 262 ? 9.695 -16.094 -16.312 1 96.94 262 ILE B O 1
ATOM 6384 N N . VAL B 1 263 ? 9.594 -15.602 -14.117 1 95.75 263 VAL B N 1
ATOM 6385 C CA . VAL B 1 263 ? 10.992 -15.188 -14.117 1 95.75 263 VAL B CA 1
ATOM 6386 C C . VAL B 1 263 ? 11.844 -16.234 -13.391 1 95.75 263 VAL B C 1
ATOM 6388 O O . VAL B 1 263 ? 12.992 -15.961 -13.031 1 95.75 263 VAL B O 1
ATOM 6391 N N . SER B 1 264 ? 11.422 -17.406 -13.242 1 96.69 264 SER B N 1
ATOM 6392 C CA . SER B 1 264 ? 12.039 -18.391 -12.367 1 96.69 264 SER B CA 1
ATOM 6393 C C . SER B 1 264 ? 13.336 -18.922 -12.961 1 96.69 264 SER B C 1
ATOM 6395 O O . SER B 1 264 ? 14.242 -19.344 -12.234 1 96.69 264 SER B O 1
ATOM 6397 N N . ALA B 1 265 ? 13.523 -18.875 -14.242 1 96.38 265 ALA B N 1
ATOM 6398 C CA . ALA B 1 265 ? 14.68 -19.5 -14.875 1 96.38 265 ALA B CA 1
ATOM 6399 C C . ALA B 1 265 ? 15.961 -18.75 -14.547 1 96.38 265 ALA B C 1
ATOM 6401 O O . ALA B 1 265 ? 17.047 -19.328 -14.562 1 96.38 265 ALA B O 1
ATOM 6402 N N . VAL B 1 266 ? 15.844 -17.516 -14.195 1 96.44 266 VAL B N 1
ATOM 6403 C CA . VAL B 1 266 ? 17.047 -16.719 -13.961 1 96.44 266 VAL B CA 1
ATOM 6404 C C . VAL B 1 266 ? 17.688 -17.156 -12.648 1 96.44 266 VAL B C 1
ATOM 6406 O O . VAL B 1 266 ? 18.891 -16.922 -12.43 1 96.44 266 VAL B O 1
ATOM 6409 N N . PHE B 1 267 ? 16.969 -17.797 -11.789 1 95.56 267 PHE B N 1
ATOM 6410 C CA . PHE B 1 267 ? 17.5 -18.172 -10.484 1 95.56 267 PHE B CA 1
ATOM 6411 C C . PHE B 1 267 ? 18.469 -19.344 -10.609 1 95.56 267 PHE B C 1
ATOM 6413 O O . PHE B 1 267 ? 19.266 -19.594 -9.711 1 95.56 267 PHE B O 1
ATOM 6420 N N . VAL B 1 268 ? 18.391 -20 -11.766 1 93.12 268 VAL B N 1
ATOM 6421 C CA . VAL B 1 268 ? 19.359 -21.062 -12.055 1 93.12 268 VAL B CA 1
ATOM 6422 C C . VAL B 1 268 ? 20.297 -20.625 -13.18 1 93.12 268 VAL B C 1
ATOM 6424 O O . VAL B 1 268 ? 20.734 -21.438 -13.984 1 93.12 268 VAL B O 1
ATOM 6427 N N . GLY B 1 269 ? 20.484 -19.375 -13.305 1 91.19 269 GLY B N 1
ATOM 6428 C CA . GLY B 1 269 ? 21.312 -18.812 -14.367 1 91.19 269 GLY B CA 1
ATOM 6429 C C . GLY B 1 269 ? 22.672 -19.469 -14.461 1 91.19 269 GLY B C 1
ATOM 6430 O O . GLY B 1 269 ? 23.203 -19.672 -15.562 1 91.19 269 GLY B O 1
ATOM 6431 N N . GLY B 1 270 ? 23.266 -19.828 -13.336 1 89.5 270 GLY B N 1
ATOM 6432 C CA . GLY B 1 270 ? 24.562 -20.453 -13.305 1 89.5 270 GLY B CA 1
ATOM 6433 C C . GLY B 1 270 ? 24.547 -21.906 -13.766 1 89.5 270 GLY B C 1
ATOM 6434 O O . GLY B 1 270 ? 25.594 -22.484 -14.062 1 89.5 270 GLY B O 1
ATOM 6435 N N . GLU B 1 271 ? 23.422 -22.422 -13.906 1 90.25 271 GLU B N 1
ATOM 6436 C CA . GLU B 1 271 ? 23.281 -23.828 -14.258 1 90.25 271 GLU B CA 1
ATOM 6437 C C . GLU B 1 271 ? 22.781 -23.984 -15.688 1 90.25 271 GLU B C 1
ATOM 6439 O O . GLU B 1 271 ? 22.625 -25.109 -16.172 1 90.25 271 GLU B O 1
ATOM 6444 N N . LEU B 1 272 ? 22.578 -22.891 -16.375 1 92.94 272 LEU B N 1
ATOM 6445 C CA . LEU B 1 272 ? 22.078 -22.922 -17.75 1 92.94 272 LEU B CA 1
ATOM 6446 C C . LEU B 1 272 ? 23.219 -23.203 -18.734 1 92.94 272 LEU B C 1
ATOM 6448 O O . LEU B 1 272 ? 24.297 -22.625 -18.625 1 92.94 272 LEU B O 1
ATOM 6452 N N . LYS B 1 273 ? 22.969 -24.047 -19.656 1 91.44 273 LYS B N 1
ATOM 6453 C CA . LYS B 1 273 ? 23.969 -24.375 -20.672 1 91.44 273 LYS B CA 1
ATOM 6454 C C . LYS B 1 273 ? 24.188 -23.203 -21.625 1 91.44 273 LYS B C 1
ATOM 6456 O O . LYS B 1 273 ? 25.312 -22.859 -21.969 1 91.44 273 LYS B O 1
ATOM 6461 N N . SER B 1 274 ? 23.109 -22.625 -22.078 1 91.88 274 SER B N 1
ATOM 6462 C CA . SER B 1 274 ? 23.109 -21.438 -22.938 1 91.88 274 SER B CA 1
ATOM 6463 C C . SER B 1 274 ? 22.188 -20.359 -22.391 1 91.88 274 SER B C 1
ATOM 6465 O O . SER B 1 274 ? 21.062 -20.203 -22.859 1 91.88 274 SER B O 1
ATOM 6467 N N . PRO B 1 275 ? 22.688 -19.578 -21.594 1 91.19 275 PRO B N 1
ATOM 6468 C CA . PRO B 1 275 ? 21.828 -18.656 -20.844 1 91.19 275 PRO B CA 1
ATOM 6469 C C . PRO B 1 275 ? 21.031 -17.719 -21.766 1 91.19 275 PRO B C 1
ATOM 6471 O O . PRO B 1 275 ? 19.812 -17.594 -21.609 1 91.19 275 PRO B O 1
ATOM 6474 N N . GLY B 1 276 ? 21.625 -17.031 -22.703 1 89.81 276 GLY B N 1
ATOM 6475 C CA . GLY B 1 276 ? 20.938 -16.094 -23.562 1 89.81 276 GLY B CA 1
ATOM 6476 C C . GLY B 1 276 ? 19.75 -16.703 -24.281 1 89.81 276 GLY B C 1
ATOM 6477 O O . GLY B 1 276 ? 18.609 -16.25 -24.094 1 89.81 276 GLY B O 1
ATOM 6478 N N . ARG B 1 277 ? 19.953 -17.75 -24.938 1 90.38 277 ARG B N 1
ATOM 6479 C CA . ARG B 1 277 ? 18.906 -18.406 -25.734 1 90.38 277 ARG B CA 1
ATOM 6480 C C . ARG B 1 277 ? 17.906 -19.125 -24.844 1 90.38 277 ARG B C 1
ATOM 6482 O O . ARG B 1 277 ? 16.688 -19.047 -25.094 1 90.38 277 ARG B O 1
ATOM 6489 N N . SER B 1 278 ? 18.344 -19.797 -23.875 1 94 278 SER B N 1
ATOM 6490 C CA . SER B 1 278 ? 17.469 -20.562 -22.984 1 94 278 SER B CA 1
ATOM 6491 C C . SER B 1 278 ? 16.516 -19.641 -22.234 1 94 278 SER B C 1
ATOM 6493 O O . SER B 1 278 ? 15.336 -19.953 -22.078 1 94 278 SER B O 1
ATOM 6495 N N . LEU B 1 279 ? 17.062 -18.531 -21.844 1 95.06 279 LEU B N 1
ATOM 6496 C CA . LEU B 1 279 ? 16.219 -17.609 -21.078 1 95.06 279 LEU B CA 1
ATOM 6497 C C . LEU B 1 279 ? 15.18 -16.953 -21.969 1 95.06 279 LEU B C 1
ATOM 6499 O O . LEU B 1 279 ? 14.039 -16.75 -21.547 1 95.06 279 LEU B O 1
ATOM 6503 N N . PHE B 1 280 ? 15.562 -16.578 -23.156 1 93.75 280 PHE B N 1
ATOM 6504 C CA . PHE B 1 280 ? 14.602 -15.953 -24.047 1 93.75 280 PHE B CA 1
ATOM 6505 C C . PHE B 1 280 ? 13.445 -16.891 -24.344 1 93.75 280 PHE B C 1
ATOM 6507 O O . PHE B 1 280 ? 12.273 -16.5 -24.281 1 93.75 280 PHE B O 1
ATOM 6514 N N . PHE B 1 281 ? 13.773 -18.094 -24.625 1 94.75 281 PHE B N 1
ATOM 6515 C CA . PHE B 1 281 ? 12.75 -19.078 -24.922 1 94.75 281 PHE B CA 1
ATOM 6516 C C . PHE B 1 281 ? 11.914 -19.406 -23.688 1 94.75 281 PHE B C 1
ATOM 6518 O O . PHE B 1 281 ? 10.688 -19.484 -23.766 1 94.75 281 PHE B O 1
ATOM 6525 N N . ALA B 1 282 ? 12.547 -19.625 -22.625 1 96.12 282 ALA B N 1
ATOM 6526 C CA . ALA B 1 282 ? 11.883 -20.062 -21.391 1 96.12 282 ALA B CA 1
ATOM 6527 C C . ALA B 1 282 ? 11 -18.953 -20.828 1 96.12 282 ALA B C 1
ATOM 6529 O O . ALA B 1 282 ? 9.852 -19.203 -20.453 1 96.12 282 ALA B O 1
ATOM 6530 N N . GLN B 1 283 ? 11.5 -17.75 -20.844 1 96.88 283 GLN B N 1
ATOM 6531 C CA . GLN B 1 283 ? 10.797 -16.703 -20.109 1 96.88 283 GLN B CA 1
ATOM 6532 C C . GLN B 1 283 ? 9.969 -15.836 -21.047 1 96.88 283 GLN B C 1
ATOM 6534 O O . GLN B 1 283 ? 8.828 -15.484 -20.734 1 96.88 283 GLN B O 1
ATOM 6539 N N . VAL B 1 284 ? 10.414 -15.414 -22.141 1 95.38 284 VAL B N 1
ATOM 6540 C CA . VAL B 1 284 ? 9.656 -14.523 -23.016 1 95.38 284 VAL B CA 1
ATOM 6541 C C . VAL B 1 284 ? 8.641 -15.328 -23.828 1 95.38 284 VAL B C 1
ATOM 6543 O O . VAL B 1 284 ? 7.43 -15.125 -23.688 1 95.38 284 VAL B O 1
ATOM 6546 N N . ALA B 1 285 ? 9.125 -16.266 -24.594 1 95.88 285 ALA B N 1
ATOM 6547 C CA . ALA B 1 285 ? 8.211 -17.094 -25.375 1 95.88 285 ALA B CA 1
ATOM 6548 C C . ALA B 1 285 ? 7.297 -17.906 -24.453 1 95.88 285 ALA B C 1
ATOM 6550 O O . ALA B 1 285 ? 6.109 -18.062 -24.734 1 95.88 285 ALA B O 1
ATOM 6551 N N . GLY B 1 286 ? 7.91 -18.422 -23.406 1 96.81 286 GLY B N 1
ATOM 6552 C CA . GLY B 1 286 ? 7.113 -19.156 -22.422 1 96.81 286 GLY B CA 1
ATOM 6553 C C . GLY B 1 286 ? 6 -18.312 -21.812 1 96.81 286 GLY B C 1
ATOM 6554 O O . GLY B 1 286 ? 4.867 -18.781 -21.688 1 96.81 286 GLY B O 1
ATOM 6555 N N . THR B 1 287 ? 6.297 -17.078 -21.5 1 97.5 287 THR B N 1
ATOM 6556 C CA . THR B 1 287 ? 5.305 -16.203 -20.891 1 97.5 287 THR B CA 1
ATOM 6557 C C . THR B 1 287 ? 4.176 -15.906 -21.875 1 97.5 287 THR B C 1
ATOM 6559 O O . THR B 1 287 ? 3.008 -15.836 -21.484 1 97.5 287 THR B O 1
ATOM 6562 N N . ILE B 1 288 ? 4.484 -15.664 -23.078 1 97.75 288 ILE B N 1
ATOM 6563 C CA . ILE B 1 288 ? 3.467 -15.414 -24.094 1 97.75 288 ILE B CA 1
ATOM 6564 C C . ILE B 1 288 ? 2.525 -16.609 -24.188 1 97.75 288 ILE B C 1
ATOM 6566 O O . ILE B 1 288 ? 1.304 -16.453 -24.219 1 97.75 288 ILE B O 1
ATOM 6570 N N . LEU B 1 289 ? 3.088 -17.781 -24.188 1 97.62 289 LEU B N 1
ATOM 6571 C CA . LEU B 1 289 ? 2.287 -19 -24.266 1 97.62 289 LEU B CA 1
ATOM 6572 C C . LEU B 1 289 ? 1.412 -19.156 -23.016 1 97.62 289 LEU B C 1
ATOM 6574 O O . LEU B 1 289 ? 0.233 -19.5 -23.125 1 97.62 289 LEU B O 1
ATOM 6578 N N . ILE B 1 290 ? 2.006 -18.953 -21.906 1 98.12 290 ILE B N 1
ATOM 6579 C CA . ILE B 1 290 ? 1.28 -19.062 -20.641 1 98.12 290 ILE B CA 1
ATOM 6580 C C . ILE B 1 290 ? 0.162 -18.031 -20.609 1 98.12 290 ILE B C 1
ATOM 6582 O O . ILE B 1 290 ? -0.949 -18.312 -20.156 1 98.12 290 ILE B O 1
ATOM 6586 N N . MET B 1 291 ? 0.457 -16.812 -21.031 1 97.62 291 MET B N 1
ATOM 6587 C CA . MET B 1 291 ? -0.551 -15.75 -21.047 1 97.62 291 MET B CA 1
ATOM 6588 C C . MET B 1 291 ? -1.735 -16.141 -21.938 1 97.62 291 MET B C 1
ATOM 6590 O O . MET B 1 291 ? -2.887 -15.867 -21.594 1 97.62 291 MET B O 1
ATOM 6594 N N . LEU B 1 292 ? -1.474 -16.719 -23.047 1 97.81 292 LEU B N 1
ATOM 6595 C CA . LEU B 1 292 ? -2.555 -17.188 -23.922 1 97.81 292 LEU B CA 1
ATOM 6596 C C . LEU B 1 292 ? -3.465 -18.156 -23.188 1 97.81 292 LEU B C 1
ATOM 6598 O O . LEU B 1 292 ? -4.691 -18.078 -23.281 1 97.81 292 LEU B O 1
ATOM 6602 N N . TYR B 1 293 ? -2.881 -19.094 -22.469 1 98.25 293 TYR B N 1
ATOM 6603 C CA . TYR B 1 293 ? -3.676 -20.016 -21.672 1 98.25 293 TYR B CA 1
ATOM 6604 C C . TYR B 1 293 ? -4.43 -19.266 -20.578 1 98.25 293 TYR B C 1
ATOM 6606 O O . TYR B 1 293 ? -5.602 -19.547 -20.312 1 98.25 293 TYR B O 1
ATOM 6614 N N . TYR B 1 294 ? -3.746 -18.281 -19.938 1 98.38 294 TYR B N 1
ATOM 6615 C CA . TYR B 1 294 ? -4.289 -17.562 -18.797 1 98.38 294 TYR B CA 1
ATOM 6616 C C . TYR B 1 294 ? -5.41 -16.625 -19.234 1 98.38 294 TYR B C 1
ATOM 6618 O O . TYR B 1 294 ? -6.199 -16.172 -18.391 1 98.38 294 TYR B O 1
ATOM 6626 N N . ILE B 1 295 ? -5.504 -16.344 -20.453 1 97.12 295 ILE B N 1
ATOM 6627 C CA . ILE B 1 295 ? -6.613 -15.539 -20.969 1 97.12 295 ILE B CA 1
ATOM 6628 C C . ILE B 1 295 ? -7.723 -16.453 -21.469 1 97.12 295 ILE B C 1
ATOM 6630 O O . ILE B 1 295 ? -8.898 -16.219 -21.203 1 97.12 295 ILE B O 1
ATOM 6634 N N . THR B 1 296 ? -7.379 -17.469 -22.125 1 98 296 THR B N 1
ATOM 6635 C CA . THR B 1 296 ? -8.344 -18.344 -22.797 1 98 296 THR B CA 1
ATOM 6636 C C . THR B 1 296 ? -9.141 -19.141 -21.766 1 98 296 THR B C 1
ATOM 6638 O O . THR B 1 296 ? -10.367 -19.266 -21.875 1 98 296 THR B O 1
ATOM 6641 N N . LEU B 1 297 ? -8.492 -19.656 -20.766 1 98.25 297 LEU B N 1
ATOM 6642 C CA . LEU B 1 297 ? -9.18 -20.5 -19.812 1 98.25 297 LEU B CA 1
ATOM 6643 C C . LEU B 1 297 ? -10.273 -19.734 -19.078 1 98.25 297 LEU B C 1
ATOM 6645 O O . LEU B 1 297 ? -11.43 -20.156 -19.062 1 98.25 297 LEU B O 1
ATOM 6649 N N . PRO B 1 298 ? -9.922 -18.609 -18.453 1 97.81 298 PRO B N 1
ATOM 6650 C CA . PRO B 1 298 ? -11.008 -17.875 -17.797 1 97.81 298 PRO B CA 1
ATOM 6651 C C . PRO B 1 298 ? -12.102 -17.422 -18.766 1 97.81 298 PRO B C 1
ATOM 6653 O O . PRO B 1 298 ? -13.281 -17.422 -18.422 1 97.81 298 PRO B O 1
ATOM 6656 N N . PHE B 1 299 ? -11.742 -17.078 -19.938 1 97.44 299 PHE B N 1
ATOM 6657 C CA . PHE B 1 299 ? -12.742 -16.688 -20.922 1 97.44 299 PHE B CA 1
ATOM 6658 C C . PHE B 1 299 ? -13.703 -17.844 -21.188 1 97.44 299 PHE B C 1
ATOM 6660 O O . PHE B 1 299 ? -14.922 -17.656 -21.25 1 97.44 299 PHE B O 1
ATOM 6667 N N . LEU B 1 300 ? -13.195 -19.016 -21.375 1 98.06 300 LEU B N 1
ATOM 6668 C CA . LEU B 1 300 ? -14.023 -20.188 -21.641 1 98.06 300 LEU B CA 1
ATOM 6669 C C . LEU B 1 300 ? -14.883 -20.547 -20.422 1 98.06 300 LEU B C 1
ATOM 6671 O O . LEU B 1 300 ? -16.062 -20.891 -20.562 1 98.06 300 LEU B O 1
ATOM 6675 N N . VAL B 1 301 ? -14.305 -20.453 -19.266 1 98.06 301 VAL B N 1
ATOM 6676 C CA . VAL B 1 301 ? -15.031 -20.797 -18.047 1 98.06 301 VAL B CA 1
ATOM 6677 C C . VAL B 1 301 ? -16.203 -19.828 -17.859 1 98.06 301 VAL B C 1
ATOM 6679 O O . VAL B 1 301 ? -17.344 -20.25 -17.656 1 98.06 301 VAL B O 1
ATOM 6682 N N . TYR B 1 302 ? -15.961 -18.531 -17.953 1 97.25 302 TYR B N 1
ATOM 6683 C CA . TYR B 1 302 ? -16.969 -17.547 -17.609 1 97.25 302 TYR B CA 1
ATOM 6684 C C . TYR B 1 302 ? -18 -17.391 -18.734 1 97.25 302 TYR B C 1
ATOM 6686 O O . TYR B 1 302 ? -19.141 -17.016 -18.5 1 97.25 302 TYR B O 1
ATOM 6694 N N . THR B 1 303 ? -17.594 -17.75 -19.969 1 96.81 303 THR B N 1
ATOM 6695 C CA . THR B 1 303 ? -18.562 -17.828 -21.047 1 96.81 303 THR B CA 1
ATOM 6696 C C . THR B 1 303 ? -19.453 -19.047 -20.891 1 96.81 303 THR B C 1
ATOM 6698 O O . THR B 1 303 ? -20.688 -18.969 -21.031 1 96.81 303 THR B O 1
ATOM 6701 N N . SER B 1 304 ? -18.891 -20.156 -20.531 1 97.62 304 SER B N 1
ATOM 6702 C CA . SER B 1 304 ? -19.625 -21.422 -20.406 1 97.62 304 SER B CA 1
ATOM 6703 C C . SER B 1 304 ? -20.562 -21.391 -19.203 1 97.62 304 SER B C 1
ATOM 6705 O O . SER B 1 304 ? -21.594 -22.062 -19.203 1 97.62 304 SER B O 1
ATOM 6707 N N . TYR B 1 305 ? -20.266 -20.578 -18.219 1 98.12 305 TYR B N 1
ATOM 6708 C CA . TYR B 1 305 ? -21 -20.672 -16.953 1 98.12 305 TYR B CA 1
ATOM 6709 C C . TYR B 1 305 ? -21.719 -19.375 -16.641 1 98.12 305 TYR B C 1
ATOM 6711 O O . TYR B 1 305 ? -22.094 -19.125 -15.5 1 98.12 305 TYR B O 1
ATOM 6719 N N . THR B 1 306 ? -21.797 -18.516 -17.641 1 97.88 306 THR B N 1
ATOM 6720 C CA . THR B 1 306 ? -22.797 -17.453 -17.547 1 97.88 306 THR B CA 1
ATOM 6721 C C . THR B 1 306 ? -24.203 -18.047 -17.484 1 97.88 306 THR B C 1
ATOM 6723 O O . THR B 1 306 ? -24.578 -18.891 -18.312 1 97.88 306 THR B O 1
ATOM 6726 N N . VAL B 1 307 ? -24.969 -17.672 -16.484 1 98.56 307 VAL B N 1
ATOM 6727 C CA . VAL B 1 307 ? -26.312 -18.234 -16.344 1 98.56 307 VAL B CA 1
ATOM 6728 C C . VAL B 1 307 ? -27.188 -17.828 -17.531 1 98.56 307 VAL B C 1
ATOM 6730 O O . VAL B 1 307 ? -27.344 -16.625 -17.797 1 98.56 307 VAL B O 1
ATOM 6733 N N . PRO B 1 308 ? -27.75 -18.797 -18.172 1 97.94 308 PRO B N 1
ATOM 6734 C CA . PRO B 1 308 ? -28.594 -18.453 -19.312 1 97.94 308 PRO B CA 1
ATOM 6735 C C . PRO B 1 308 ? -29.828 -17.656 -18.922 1 97.94 308 PRO B C 1
ATOM 6737 O O . PRO B 1 308 ? -30.406 -17.875 -17.859 1 97.94 308 PRO B O 1
ATOM 6740 N N . GLN B 1 309 ? -30.219 -16.812 -19.828 1 96.31 309 GLN B N 1
ATOM 6741 C CA . GLN B 1 309 ? -31.375 -15.953 -19.594 1 96.31 309 GLN B CA 1
ATOM 6742 C C . GLN B 1 309 ? -32.625 -16.781 -19.344 1 96.31 309 GLN B C 1
ATOM 6744 O O . GLN B 1 309 ? -33.5 -16.391 -18.562 1 96.31 309 GLN B O 1
ATOM 6749 N N . GLU B 1 310 ? -32.719 -17.906 -19.969 1 96 310 GLU B N 1
ATOM 6750 C CA . GLU B 1 310 ? -33.875 -18.797 -19.828 1 96 310 GLU B CA 1
ATOM 6751 C C . GLU B 1 310 ? -34 -19.312 -18.406 1 96 310 GLU B C 1
ATOM 6753 O O . GLU B 1 310 ? -35.094 -19.5 -17.891 1 96 310 GLU B O 1
ATOM 6758 N N . VAL B 1 311 ? -32.875 -19.531 -17.844 1 97.88 311 VAL B N 1
ATOM 6759 C CA . VAL B 1 311 ? -32.875 -20.016 -16.469 1 97.88 311 VAL B CA 1
ATOM 6760 C C . VAL B 1 311 ? -33.219 -18.875 -15.516 1 97.88 311 VAL B C 1
ATOM 6762 O O . VAL B 1 311 ? -34.031 -19.047 -14.602 1 97.88 311 VAL B O 1
ATOM 6765 N N . LEU B 1 312 ? -32.625 -17.688 -15.703 1 98.12 312 LEU B N 1
ATOM 6766 C CA . LEU B 1 312 ? -32.875 -16.516 -14.859 1 98.12 312 LEU B CA 1
ATOM 6767 C C . LEU B 1 312 ? -34.375 -16.125 -14.906 1 98.12 312 LEU B C 1
ATOM 6769 O O . LEU B 1 312 ? -34.938 -15.688 -13.898 1 98.12 312 LEU B O 1
ATOM 6773 N N . ALA B 1 313 ? -34.969 -16.312 -16.078 1 97.31 313 ALA B N 1
ATOM 6774 C CA . ALA B 1 313 ? -36.375 -15.938 -16.281 1 97.31 313 ALA B CA 1
ATOM 6775 C C . ALA B 1 313 ? -37.281 -16.781 -15.406 1 97.31 313 ALA B C 1
ATOM 6777 O O . ALA B 1 313 ? -38.375 -16.359 -15.055 1 97.31 313 ALA B O 1
ATOM 6778 N N . LYS B 1 314 ? -36.844 -17.938 -15.047 1 96.94 314 LYS B N 1
ATOM 6779 C CA . LYS B 1 314 ? -37.656 -18.859 -14.273 1 96.94 314 LYS B CA 1
ATOM 6780 C C . LYS B 1 314 ? -37.438 -18.672 -12.773 1 96.94 314 LYS B C 1
ATOM 6782 O O . LYS B 1 314 ? -38.156 -19.234 -11.961 1 96.94 314 LYS B O 1
ATOM 6787 N N . VAL B 1 315 ? -36.469 -17.953 -12.383 1 97.69 315 VAL B N 1
ATOM 6788 C CA . VAL B 1 315 ? -36.156 -17.672 -10.977 1 97.69 315 VAL B CA 1
ATOM 6789 C C . VAL B 1 315 ? -37 -16.484 -10.508 1 97.69 315 VAL B C 1
ATOM 6791 O O . VAL B 1 315 ? -36.875 -15.383 -11.031 1 97.69 315 VAL B O 1
ATOM 6794 N N . PRO B 1 316 ? -37.812 -16.688 -9.562 1 96.31 316 PRO B N 1
ATOM 6795 C CA . PRO B 1 316 ? -38.688 -15.609 -9.094 1 96.31 316 PRO B CA 1
ATOM 6796 C C . PRO B 1 316 ? -37.906 -14.375 -8.641 1 96.31 316 PRO B C 1
ATOM 6798 O O . PRO B 1 316 ? -37.062 -14.477 -7.758 1 96.31 316 PRO B O 1
ATOM 6801 N N . GLY B 1 317 ? -38.156 -13.25 -9.305 1 96.56 317 GLY B N 1
ATOM 6802 C CA . GLY B 1 317 ? -37.656 -11.961 -8.867 1 96.56 317 GLY B CA 1
ATOM 6803 C C . GLY B 1 317 ? -36.25 -11.672 -9.367 1 96.56 317 GLY B C 1
ATOM 6804 O O . GLY B 1 317 ? -35.719 -10.586 -9.148 1 96.56 317 GLY B O 1
ATOM 6805 N N . ALA B 1 318 ? -35.656 -12.641 -10.055 1 97.75 318 ALA B N 1
ATOM 6806 C CA . ALA B 1 318 ? -34.25 -12.508 -10.445 1 97.75 318 ALA B CA 1
ATOM 6807 C C . ALA B 1 318 ? -34.062 -11.367 -11.445 1 97.75 318 ALA B C 1
ATOM 6809 O O . ALA B 1 318 ? -33.219 -10.492 -11.242 1 97.75 318 ALA B O 1
ATOM 6810 N N . LEU B 1 319 ? -34.844 -11.367 -12.477 1 97.31 319 LEU B N 1
ATOM 6811 C CA . LEU B 1 319 ? -34.719 -10.352 -13.516 1 97.31 319 LEU B CA 1
ATOM 6812 C C . LEU B 1 319 ? -35.062 -8.969 -12.984 1 97.31 319 LEU B C 1
ATOM 6814 O O . LEU B 1 319 ? -34.469 -7.973 -13.367 1 97.31 319 LEU B O 1
ATOM 6818 N N . ASP B 1 320 ? -36.062 -8.875 -12.07 1 96.94 320 ASP B N 1
ATOM 6819 C CA . ASP B 1 320 ? -36.438 -7.609 -11.445 1 96.94 320 ASP B CA 1
ATOM 6820 C C . ASP B 1 320 ? -35.281 -7.082 -10.578 1 96.94 320 ASP B C 1
ATOM 6822 O O . ASP B 1 320 ? -35 -5.883 -10.578 1 96.94 320 ASP B O 1
ATOM 6826 N N . TYR B 1 321 ? -34.781 -8.039 -9.914 1 97.12 321 TYR B N 1
ATOM 6827 C CA . TYR B 1 321 ? -33.656 -7.676 -9.055 1 97.12 321 TYR B CA 1
ATOM 6828 C C . TYR B 1 321 ? -32.5 -7.113 -9.883 1 97.12 321 TYR B C 1
ATOM 6830 O O . TYR B 1 321 ? -31.906 -6.098 -9.516 1 97.12 321 TYR B O 1
ATOM 6838 N N . LEU B 1 322 ? -32.156 -7.73 -10.953 1 97.69 322 LEU B N 1
ATOM 6839 C CA . LEU B 1 322 ? -31.078 -7.281 -11.828 1 97.69 322 LEU B CA 1
ATOM 6840 C C . LEU B 1 322 ? -31.375 -5.898 -12.398 1 97.69 322 LEU B C 1
ATOM 6842 O O . LEU B 1 322 ? -30.516 -5.023 -12.406 1 97.69 322 LEU B O 1
ATOM 6846 N N . ALA B 1 323 ? -32.562 -5.672 -12.805 1 97.12 323 ALA B N 1
ATOM 6847 C CA . ALA B 1 323 ? -32.969 -4.391 -13.375 1 97.12 323 ALA B CA 1
ATOM 6848 C C . ALA B 1 323 ? -32.906 -3.275 -12.336 1 97.12 323 ALA B C 1
ATOM 6850 O O . ALA B 1 323 ? -32.406 -2.184 -12.625 1 97.12 323 ALA B O 1
ATOM 6851 N N . LYS B 1 324 ? -33.375 -3.576 -11.172 1 96.31 324 LYS B N 1
ATOM 6852 C CA . LYS B 1 324 ? -33.375 -2.602 -10.086 1 96.31 324 LYS B CA 1
ATOM 6853 C C . LYS B 1 324 ? -31.953 -2.164 -9.727 1 96.31 324 LYS B C 1
ATOM 6855 O O . LYS B 1 324 ? -31.719 -1.007 -9.367 1 96.31 324 LYS B O 1
ATOM 6860 N N . ASN B 1 325 ? -31.062 -3.074 -9.867 1 96 325 ASN B N 1
ATOM 6861 C CA . ASN B 1 325 ? -29.688 -2.795 -9.469 1 96 325 ASN B CA 1
ATOM 6862 C C . ASN B 1 325 ? -28.812 -2.482 -10.672 1 96 325 ASN B C 1
ATOM 6864 O O . ASN B 1 325 ? -27.594 -2.375 -10.547 1 96 325 ASN B O 1
ATOM 6868 N N . ASN B 1 326 ? -29.375 -2.375 -11.844 1 97.06 326 ASN B N 1
ATOM 6869 C CA . ASN B 1 326 ? -28.688 -2.049 -13.094 1 97.06 326 ASN B CA 1
ATOM 6870 C C . ASN B 1 326 ? -27.578 -3.041 -13.391 1 97.06 326 ASN B C 1
ATOM 6872 O O . ASN B 1 326 ? -26.453 -2.641 -13.703 1 97.06 326 ASN B O 1
ATOM 6876 N N . ILE B 1 327 ? -27.891 -4.301 -13.195 1 98 327 ILE B N 1
ATOM 6877 C CA . ILE B 1 327 ? -26.938 -5.371 -13.469 1 98 327 ILE B CA 1
ATOM 6878 C C . ILE B 1 327 ? -27.359 -6.133 -14.719 1 98 327 ILE B C 1
ATOM 6880 O O . ILE B 1 327 ? -28.438 -6.715 -14.758 1 98 327 ILE B O 1
ATOM 6884 N N . PRO B 1 328 ? -26.516 -6.137 -15.727 1 97.44 328 PRO B N 1
ATOM 6885 C CA . PRO B 1 328 ? -26.844 -6.934 -16.906 1 97.44 328 PRO B CA 1
ATOM 6886 C C . PRO B 1 328 ? -26.922 -8.43 -16.609 1 97.44 328 PRO B C 1
ATOM 6888 O O . PRO B 1 328 ? -26.125 -8.938 -15.805 1 97.44 328 PRO B O 1
ATOM 6891 N N . ALA B 1 329 ? -27.719 -9.133 -17.297 1 96.94 329 ALA B N 1
ATOM 6892 C CA . ALA B 1 329 ? -27.969 -10.555 -17.047 1 96.94 329 ALA B CA 1
ATOM 6893 C C . ALA B 1 329 ? -26.719 -11.375 -17.359 1 96.94 329 ALA B C 1
ATOM 6895 O O . ALA B 1 329 ? -26.5 -12.43 -16.75 1 96.94 329 ALA B O 1
ATOM 6896 N N . ASP B 1 330 ? -25.891 -10.891 -18.25 1 96.19 330 ASP B N 1
ATOM 6897 C CA . ASP B 1 330 ? -24.719 -11.656 -18.656 1 96.19 330 ASP B CA 1
ATOM 6898 C C . ASP B 1 330 ? -23.594 -11.531 -17.625 1 96.19 330 ASP B C 1
ATOM 6900 O O . ASP B 1 330 ? -22.516 -12.094 -17.797 1 96.19 330 ASP B O 1
ATOM 6904 N N . ARG B 1 331 ? -23.922 -10.844 -16.453 1 97.5 331 ARG B N 1
ATOM 6905 C CA . ARG B 1 331 ? -22.953 -10.68 -15.383 1 97.5 331 ARG B CA 1
ATOM 6906 C C . ARG B 1 331 ? -23.219 -11.68 -14.258 1 97.5 331 ARG B C 1
ATOM 6908 O O . ARG B 1 331 ? -22.5 -11.68 -13.242 1 97.5 331 ARG B O 1
ATOM 6915 N N . VAL B 1 332 ? -24.141 -12.547 -14.438 1 98.5 332 VAL B N 1
ATOM 6916 C CA . VAL B 1 332 ? -24.453 -13.57 -13.445 1 98.5 332 VAL B CA 1
ATOM 6917 C C . VAL B 1 332 ? -23.703 -14.859 -13.773 1 98.5 332 VAL B C 1
ATOM 6919 O O . VAL B 1 332 ? -23.984 -15.516 -14.773 1 98.5 332 VAL B O 1
ATOM 6922 N N . TYR B 1 333 ? -22.781 -15.203 -12.898 1 98.25 333 TYR B N 1
ATOM 6923 C CA . TYR B 1 333 ? -21.938 -16.375 -13.133 1 98.25 333 TYR B CA 1
ATOM 6924 C C . TYR B 1 333 ? -22.297 -17.5 -12.164 1 98.25 333 TYR B C 1
ATOM 6926 O O . TYR B 1 333 ? -22.297 -17.312 -10.945 1 98.25 333 TYR B O 1
ATOM 6934 N N . PHE B 1 334 ? -22.531 -18.672 -12.688 1 98.5 334 PHE B N 1
ATOM 6935 C CA . PHE B 1 334 ? -22.875 -19.859 -11.898 1 98.5 334 PHE B CA 1
ATOM 6936 C C . PHE B 1 334 ? -21.75 -20.203 -10.938 1 98.5 334 PHE B C 1
ATOM 6938 O O . PHE B 1 334 ? -22 -20.656 -9.82 1 98.5 334 PHE B O 1
ATOM 6945 N N . THR B 1 335 ? -20.469 -19.969 -11.344 1 97.81 335 THR B N 1
ATOM 6946 C CA . THR B 1 335 ? -19.312 -20.281 -10.508 1 97.81 335 THR B CA 1
ATOM 6947 C C . THR B 1 335 ? -19.391 -19.516 -9.18 1 97.81 335 THR B C 1
ATOM 6949 O O . THR B 1 335 ? -19.156 -20.094 -8.117 1 97.81 335 THR B O 1
ATOM 6952 N N . ALA B 1 336 ? -19.766 -18.25 -9.234 1 98.12 336 ALA B N 1
ATOM 6953 C CA . ALA B 1 336 ? -19.875 -17.422 -8.039 1 98.12 336 ALA B CA 1
ATOM 6954 C C . ALA B 1 336 ? -21.078 -17.844 -7.188 1 98.12 336 ALA B C 1
ATOM 6956 O O . ALA B 1 336 ? -21 -17.859 -5.957 1 98.12 336 ALA B O 1
ATOM 6957 N N . LEU B 1 337 ? -22.172 -18.203 -7.852 1 98.5 337 LEU B N 1
ATOM 6958 C CA . LEU B 1 337 ? -23.375 -18.594 -7.145 1 98.5 337 LEU B CA 1
ATOM 6959 C C . LEU B 1 337 ? -23.172 -19.922 -6.406 1 98.5 337 LEU B C 1
ATOM 6961 O O . LEU B 1 337 ? -23.641 -20.078 -5.277 1 98.5 337 LEU B O 1
ATOM 6965 N N . TYR B 1 338 ? -22.5 -20.812 -7.09 1 98.12 338 TYR B N 1
ATOM 6966 C CA . TYR B 1 338 ? -22.25 -22.109 -6.469 1 98.12 338 TYR B CA 1
ATOM 6967 C C . TYR B 1 338 ? -21.375 -21.953 -5.23 1 98.12 338 TYR B C 1
ATOM 6969 O O . TYR B 1 338 ? -21.672 -22.516 -4.176 1 98.12 338 TYR B O 1
ATOM 6977 N N . TYR B 1 339 ? -20.297 -21.203 -5.348 1 96.94 339 TYR B N 1
ATOM 6978 C CA . TYR B 1 339 ? -19.422 -20.953 -4.211 1 96.94 339 TYR B CA 1
ATOM 6979 C C . TYR B 1 339 ? -20.172 -20.25 -3.086 1 96.94 339 TYR B C 1
ATOM 6981 O O . TYR B 1 339 ? -20.016 -20.594 -1.915 1 96.94 339 TYR B O 1
ATOM 6989 N N . TYR B 1 340 ? -20.984 -19.281 -3.404 1 97.94 340 TYR B N 1
ATOM 6990 C CA . TYR B 1 340 ? -21.797 -18.547 -2.445 1 97.94 340 TYR B CA 1
ATOM 6991 C C . TYR B 1 340 ? -22.703 -19.5 -1.664 1 97.94 340 TYR B C 1
ATOM 6993 O O . TYR B 1 340 ? -22.75 -19.438 -0.433 1 97.94 340 TYR B O 1
ATOM 7001 N N . LEU B 1 341 ? -23.375 -20.344 -2.389 1 97.81 341 LEU B N 1
ATOM 7002 C CA . LEU B 1 341 ? -24.328 -21.266 -1.756 1 97.81 341 LEU B CA 1
ATOM 7003 C C . LEU B 1 341 ? -23.594 -22.25 -0.842 1 97.81 341 LEU B C 1
ATOM 7005 O O . LEU B 1 341 ? -24.078 -22.562 0.246 1 97.81 341 LEU B O 1
ATOM 7009 N N . MET B 1 342 ? -22.484 -22.75 -1.343 1 96.69 342 MET B N 1
ATOM 7010 C CA . MET B 1 342 ? -21.672 -23.656 -0.53 1 96.69 342 MET B CA 1
ATOM 7011 C C . MET B 1 342 ? -21.234 -22.984 0.762 1 96.69 342 MET B C 1
ATOM 7013 O O . MET B 1 342 ? -21.125 -23.625 1.804 1 96.69 342 MET B O 1
ATOM 7017 N N . ASN B 1 343 ? -20.953 -21.703 0.75 1 94.88 343 ASN B N 1
ATOM 7018 C CA . ASN B 1 343 ? -20.547 -20.969 1.939 1 94.88 343 ASN B CA 1
ATOM 7019 C C . ASN B 1 343 ? -21.734 -20.719 2.873 1 94.88 343 ASN B C 1
ATOM 7021 O O . ASN B 1 343 ? -21.578 -20.734 4.094 1 94.88 343 ASN B O 1
ATOM 7025 N N . GLU B 1 344 ? -22.922 -20.484 2.289 1 96.94 344 GLU B N 1
ATOM 7026 C CA . GLU B 1 344 ? -24.109 -20.125 3.064 1 96.94 344 GLU B CA 1
ATOM 7027 C C . GLU B 1 344 ? -24.75 -21.359 3.703 1 96.94 344 GLU B C 1
ATOM 7029 O O . GLU B 1 344 ? -25.203 -21.297 4.848 1 96.94 344 GLU B O 1
ATOM 7034 N N . LEU B 1 345 ? -24.781 -22.438 2.904 1 97.19 345 LEU B N 1
ATOM 7035 C CA . LEU B 1 345 ? -25.547 -23.594 3.354 1 97.19 345 LEU B CA 1
ATOM 7036 C C . LEU B 1 345 ? -24.625 -24.719 3.805 1 97.19 345 LEU B C 1
ATOM 7038 O O . LEU B 1 345 ? -25.062 -25.656 4.477 1 97.19 345 LEU B O 1
ATOM 7042 N N . GLY B 1 346 ? -23.375 -24.656 3.441 1 95.5 346 GLY B N 1
ATOM 7043 C CA . GLY B 1 346 ? -22.5 -25.797 3.641 1 95.5 346 GLY B CA 1
ATOM 7044 C C . GLY B 1 346 ? -22.766 -26.938 2.682 1 95.5 346 GLY B C 1
ATOM 7045 O O . GLY B 1 346 ? -23.75 -26.922 1.955 1 95.5 346 GLY B O 1
ATOM 7046 N N . ALA B 1 347 ? -21.906 -27.922 2.707 1 94.31 347 ALA B N 1
ATOM 7047 C CA . ALA B 1 347 ? -22.016 -29.078 1.812 1 94.31 347 ALA B CA 1
ATOM 7048 C C . ALA B 1 347 ? -23.297 -29.844 2.07 1 94.31 347 ALA B C 1
ATOM 7050 O O . ALA B 1 347 ? -23.969 -30.297 1.13 1 94.31 347 ALA B O 1
ATOM 7051 N N . ASP B 1 348 ? -23.641 -30 3.264 1 96.31 348 ASP B N 1
ATOM 7052 C CA . ASP B 1 348 ? -24.844 -30.75 3.619 1 96.31 348 ASP B CA 1
ATOM 7053 C C . ASP B 1 348 ? -26.109 -30.047 3.121 1 96.31 348 ASP B C 1
ATOM 7055 O O . ASP B 1 348 ? -27.031 -30.688 2.617 1 96.31 348 ASP B O 1
ATOM 7059 N N . GLY B 1 349 ? -26.094 -28.734 3.314 1 97.94 349 GLY B N 1
ATOM 7060 C CA . GLY B 1 349 ? -27.234 -27.969 2.848 1 97.94 349 GLY B CA 1
ATOM 7061 C C . GLY B 1 349 ? -27.422 -28.031 1.343 1 97.94 349 GLY B C 1
ATOM 7062 O O . GLY B 1 349 ? -28.547 -28.188 0.856 1 97.94 349 GLY B O 1
ATOM 7063 N N . VAL B 1 350 ? -26.406 -27.938 0.613 1 98.12 350 VAL B N 1
ATOM 7064 C CA . VAL B 1 350 ? -26.469 -27.984 -0.843 1 98.12 350 VAL B CA 1
ATOM 7065 C C . VAL B 1 350 ? -26.844 -29.406 -1.294 1 98.12 350 VAL B C 1
ATOM 7067 O O . VAL B 1 350 ? -27.609 -29.578 -2.246 1 98.12 350 VAL B O 1
ATOM 7070 N N . ALA B 1 351 ? -26.281 -30.422 -0.64 1 97.69 351 ALA B N 1
ATOM 7071 C CA . ALA B 1 351 ? -26.609 -31.812 -0.949 1 97.69 351 ALA B CA 1
ATOM 7072 C C . ALA B 1 351 ? -28.094 -32.094 -0.771 1 97.69 351 ALA B C 1
ATOM 7074 O O . ALA B 1 351 ? -28.703 -32.75 -1.595 1 97.69 351 ALA B O 1
ATOM 7075 N N . LYS B 1 352 ? -28.625 -31.547 0.304 1 97.88 352 LYS B N 1
ATOM 7076 C CA . LYS B 1 352 ? -30.047 -31.688 0.556 1 97.88 352 LYS B CA 1
ATOM 7077 C C . LYS B 1 352 ? -30.875 -31.016 -0.536 1 97.88 352 LYS B C 1
ATOM 7079 O O . LYS B 1 352 ? -31.891 -31.547 -0.983 1 97.88 352 LYS B O 1
ATOM 7084 N N . LEU B 1 353 ? -30.453 -29.844 -0.916 1 98 353 LEU B N 1
ATOM 7085 C CA . LEU B 1 353 ? -31.125 -29.109 -1.979 1 98 353 LEU B CA 1
ATOM 7086 C C . LEU B 1 353 ? -31.172 -29.938 -3.262 1 98 353 LEU B C 1
ATOM 7088 O O . LEU B 1 353 ? -32.188 -29.953 -3.951 1 98 353 LEU B O 1
ATOM 7092 N N . LEU B 1 354 ? -30.109 -30.625 -3.576 1 97.69 354 LEU B N 1
ATOM 7093 C CA . LEU B 1 354 ? -29.969 -31.344 -4.844 1 97.69 354 LEU B CA 1
ATOM 7094 C C . LEU B 1 354 ? -30.5 -32.781 -4.723 1 97.69 354 LEU B C 1
ATOM 7096 O O . LEU B 1 354 ? -30.734 -33.438 -5.734 1 97.69 354 LEU B O 1
ATOM 7100 N N . GLY B 1 355 ? -30.656 -33.25 -3.51 1 97.12 355 GLY B N 1
ATOM 7101 C CA . GLY B 1 355 ? -31.109 -34.625 -3.297 1 97.12 355 GLY B CA 1
ATOM 7102 C C . GLY B 1 355 ? -30.031 -35.656 -3.547 1 97.12 355 GLY B C 1
ATOM 7103 O O . GLY B 1 355 ? -30.312 -36.719 -4.109 1 97.12 355 GLY B O 1
ATOM 7104 N N . VAL B 1 356 ? -28.812 -35.312 -3.273 1 96.38 356 VAL B N 1
ATOM 7105 C CA . VAL B 1 356 ? -27.688 -36.25 -3.441 1 96.38 356 VAL B CA 1
ATOM 7106 C C . VAL B 1 356 ? -26.875 -36.312 -2.146 1 96.38 356 VAL B C 1
ATOM 7108 O O . VAL B 1 356 ? -27.016 -35.438 -1.275 1 96.38 356 VAL B O 1
ATOM 7111 N N . PRO B 1 357 ? -26.094 -37.344 -1.983 1 95.81 357 PRO B N 1
ATOM 7112 C CA . PRO B 1 357 ? -25.219 -37.375 -0.815 1 95.81 357 PRO B CA 1
ATOM 7113 C C . PRO B 1 357 ? -24.172 -36.25 -0.835 1 95.81 357 PRO B C 1
ATOM 7115 O O . PRO B 1 357 ? -23.688 -35.875 -1.904 1 95.81 357 PRO B O 1
ATOM 7118 N N . SER B 1 358 ? -23.828 -35.812 0.338 1 95.94 358 SER B N 1
ATOM 7119 C CA . SER B 1 358 ? -22.844 -34.719 0.453 1 95.94 358 SER B CA 1
ATOM 7120 C C . SER B 1 358 ? -21.5 -35.156 -0.144 1 95.94 358 SER B C 1
ATOM 7122 O O . SER B 1 358 ? -20.75 -34.312 -0.645 1 95.94 358 SER B O 1
ATOM 7124 N N . SER B 1 359 ? -21.25 -36.438 -0.133 1 95.62 359 SER B N 1
ATOM 7125 C CA . SER B 1 359 ? -19.984 -36.969 -0.638 1 95.62 359 SER B CA 1
ATOM 7126 C C . SER B 1 359 ? -19.875 -36.812 -2.15 1 95.62 359 SER B C 1
ATOM 7128 O O . SER B 1 359 ? -18.797 -36.969 -2.727 1 95.62 359 SER B O 1
ATOM 7130 N N . HIS B 1 360 ? -20.984 -36.469 -2.785 1 96.38 360 HIS B N 1
ATOM 7131 C CA . HIS B 1 360 ? -20.984 -36.344 -4.242 1 96.38 360 HIS B CA 1
ATOM 7132 C C . HIS B 1 360 ? -20.641 -34.938 -4.688 1 96.38 360 HIS B C 1
ATOM 7134 O O . HIS B 1 360 ? -20.359 -34.719 -5.867 1 96.38 360 HIS B O 1
ATOM 7140 N N . LEU B 1 361 ? -20.625 -34.031 -3.758 1 96.88 361 LEU B N 1
ATOM 7141 C CA . LEU B 1 361 ? -20.438 -32.625 -4.133 1 96.88 361 LEU B CA 1
ATOM 7142 C C . LEU B 1 361 ? -18.969 -32.344 -4.461 1 96.88 361 LEU B C 1
ATOM 7144 O O . LEU B 1 361 ? -18.078 -32.844 -3.773 1 96.88 361 LEU B O 1
ATOM 7148 N N . LEU B 1 362 ? -18.75 -31.656 -5.512 1 96.31 362 LEU B N 1
ATOM 7149 C CA . LEU B 1 362 ? -17.406 -31.234 -5.91 1 96.31 362 LEU B CA 1
ATOM 7150 C C . LEU B 1 362 ? -17 -29.953 -5.18 1 96.31 362 LEU B C 1
ATOM 7152 O O . LEU B 1 362 ? -17.859 -29.125 -4.848 1 96.31 362 LEU B O 1
ATOM 7156 N N . PRO B 1 363 ? -15.664 -29.781 -4.875 1 95.31 363 PRO B N 1
ATOM 7157 C CA . PRO B 1 363 ? -15.219 -28.547 -4.227 1 95.31 363 PRO B CA 1
ATOM 7158 C C . PRO B 1 363 ? -15.578 -27.297 -5.027 1 95.31 363 PRO B C 1
ATOM 7160 O O . PRO B 1 363 ? -15.344 -27.25 -6.234 1 95.31 363 PRO B O 1
ATOM 7163 N N . PRO B 1 364 ? -16.047 -26.297 -4.426 1 95.19 364 PRO B N 1
ATOM 7164 C CA . PRO B 1 364 ? -16.625 -25.172 -5.168 1 95.19 364 PRO B CA 1
ATOM 7165 C C . PRO B 1 364 ? -15.562 -24.188 -5.656 1 95.19 364 PRO B C 1
ATOM 7167 O O . PRO B 1 364 ? -15.883 -23.234 -6.383 1 95.19 364 PRO B O 1
ATOM 7170 N N . ARG B 1 365 ? -14.25 -24.359 -5.363 1 93.31 365 ARG B N 1
ATOM 7171 C CA . ARG B 1 365 ? -13.273 -23.297 -5.586 1 93.31 365 ARG B CA 1
ATOM 7172 C C . ARG B 1 365 ? -12.281 -23.688 -6.68 1 93.31 365 ARG B C 1
ATOM 7174 O O . ARG B 1 365 ? -11.312 -22.969 -6.93 1 93.31 365 ARG B O 1
ATOM 7181 N N . VAL B 1 366 ? -12.531 -24.75 -7.34 1 96.06 366 VAL B N 1
ATOM 7182 C CA . VAL B 1 366 ? -11.523 -25.25 -8.273 1 96.06 366 VAL B CA 1
ATOM 7183 C C . VAL B 1 366 ? -12.148 -25.422 -9.664 1 96.06 366 VAL B C 1
ATOM 7185 O O . VAL B 1 366 ? -13.344 -25.688 -9.781 1 96.06 366 VAL B O 1
ATOM 7188 N N . VAL B 1 367 ? -11.305 -25.359 -10.695 1 97.06 367 VAL B N 1
ATOM 7189 C CA . VAL B 1 367 ? -11.766 -25.406 -12.078 1 97.06 367 VAL B CA 1
ATOM 7190 C C . VAL B 1 367 ? -12.367 -26.766 -12.391 1 97.06 367 VAL B C 1
ATOM 7192 O O . VAL B 1 367 ? -13.289 -26.875 -13.203 1 97.06 367 VAL B O 1
ATOM 7195 N N . THR B 1 368 ? -11.969 -27.797 -11.68 1 95.88 368 THR B N 1
ATOM 7196 C CA . THR B 1 368 ? -12.422 -29.172 -11.891 1 95.88 368 THR B CA 1
ATOM 7197 C C . THR B 1 368 ? -13.922 -29.297 -11.625 1 95.88 368 THR B C 1
ATOM 7199 O O . THR B 1 368 ? -14.609 -30.094 -12.266 1 95.88 368 THR B O 1
ATOM 7202 N N . SER B 1 369 ? -14.375 -28.5 -10.781 1 96.94 369 SER B N 1
ATOM 7203 C CA . SER B 1 369 ? -15.805 -28.5 -10.469 1 96.94 369 SER B CA 1
ATOM 7204 C C . SER B 1 369 ? -16.625 -28 -11.656 1 96.94 369 SER B C 1
ATOM 7206 O O . SER B 1 369 ? -17.844 -28.234 -11.711 1 96.94 369 SER B O 1
ATOM 7208 N N . PHE B 1 370 ? -16 -27.453 -12.617 1 97.25 370 PHE B N 1
ATOM 7209 C CA . PHE B 1 370 ? -16.734 -26.828 -13.711 1 97.25 370 PHE B CA 1
ATOM 7210 C C . PHE B 1 370 ? -16.391 -27.5 -15.039 1 97.25 370 PHE B C 1
ATOM 7212 O O . PHE B 1 370 ? -17.031 -27.234 -16.062 1 97.25 370 PHE B O 1
ATOM 7219 N N . THR B 1 371 ? -15.406 -28.344 -15.008 1 97.5 371 THR B N 1
ATOM 7220 C CA . THR B 1 371 ? -15.078 -29.109 -16.203 1 97.5 371 THR B CA 1
ATOM 7221 C C . THR B 1 371 ? -15.656 -30.516 -16.125 1 97.5 371 THR B C 1
ATOM 7223 O O . THR B 1 371 ? -16.188 -31.031 -17.109 1 97.5 371 THR B O 1
ATOM 7226 N N . ILE B 1 372 ? -15.703 -31.094 -15 1 95.75 372 ILE B N 1
ATOM 7227 C CA . ILE B 1 372 ? -16.078 -32.5 -14.805 1 95.75 372 ILE B CA 1
ATOM 7228 C C . ILE B 1 372 ? -17.547 -32.688 -15.203 1 95.75 372 ILE B C 1
ATOM 7230 O O . ILE B 1 372 ? -17.875 -33.594 -15.969 1 95.75 372 ILE B O 1
ATOM 7234 N N . PRO B 1 373 ? -18.453 -31.766 -14.766 1 96.12 373 PRO B N 1
ATOM 7235 C CA . PRO B 1 373 ? -19.859 -31.969 -15.117 1 96.12 373 PRO B CA 1
ATOM 7236 C C . PRO B 1 373 ? -20.109 -31.828 -16.609 1 96.12 373 PRO B C 1
ATOM 7238 O O . PRO B 1 373 ? -21.141 -32.312 -17.109 1 96.12 373 PRO B O 1
ATOM 7241 N N . LEU B 1 374 ? -19.266 -31.25 -17.328 1 97.12 374 LEU B N 1
ATOM 7242 C CA . LEU B 1 374 ? -19.484 -30.953 -18.734 1 97.12 374 LEU B CA 1
ATOM 7243 C C . LEU B 1 374 ? -19.281 -32.188 -19.594 1 97.12 374 LEU B C 1
ATOM 7245 O O . LEU B 1 374 ? -19.734 -32.25 -20.734 1 97.12 374 LEU B O 1
ATOM 7249 N N . VAL B 1 375 ? -18.547 -33.156 -19.047 1 95.88 375 VAL B N 1
ATOM 7250 C CA . VAL B 1 375 ? -18.219 -34.344 -19.812 1 95.88 375 VAL B CA 1
ATOM 7251 C C . VAL B 1 375 ? -19.453 -35.219 -19.938 1 95.88 375 VAL B C 1
ATOM 7253 O O . VAL B 1 375 ? -20.094 -35.562 -18.938 1 95.88 375 VAL B O 1
ATOM 7256 N N . PRO B 1 376 ? -19.797 -35.594 -21.094 1 93.31 376 PRO B N 1
ATOM 7257 C CA . PRO B 1 376 ? -21.031 -36.375 -21.312 1 93.31 376 PRO B CA 1
ATOM 7258 C C . PRO B 1 376 ? -21 -37.75 -20.656 1 93.31 376 PRO B C 1
ATOM 7260 O O . PRO B 1 376 ? -19.922 -38.281 -20.438 1 93.31 376 PRO B O 1
ATOM 7263 N N . LYS B 1 377 ? -22.25 -38.219 -20.422 1 90.88 377 LYS B N 1
ATOM 7264 C CA . LYS B 1 377 ? -22.391 -39.594 -19.891 1 90.88 377 LYS B CA 1
ATOM 7265 C C . LYS B 1 377 ? -21.719 -40.594 -20.828 1 90.88 377 LYS B C 1
ATOM 7267 O O . LYS B 1 377 ? -21.844 -40.5 -22.047 1 90.88 37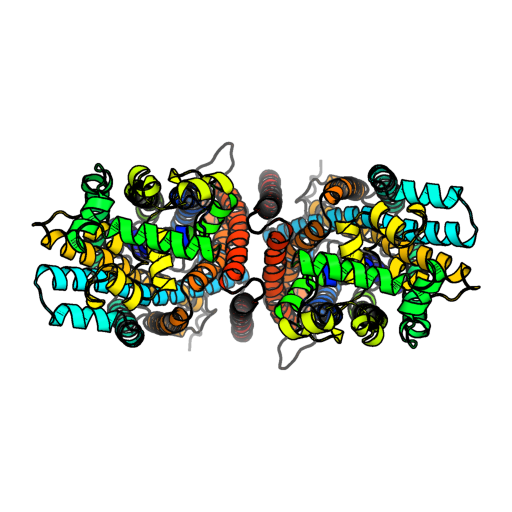7 LYS B O 1
ATOM 7272 N N . GLY B 1 378 ? -21.031 -41.531 -20.25 1 91.75 378 GLY B N 1
ATOM 7273 C CA . GLY B 1 378 ? -20.328 -42.531 -21.031 1 91.75 378 GLY B CA 1
ATOM 7274 C C . GLY B 1 378 ? -18.844 -42.25 -21.172 1 91.75 378 GLY B C 1
ATOM 7275 O O . GLY B 1 378 ? -18.062 -43.125 -21.516 1 91.75 378 GLY B O 1
ATOM 7276 N N . MET B 1 379 ? -18.531 -41.031 -20.812 1 95.56 379 MET B N 1
ATOM 7277 C CA . MET B 1 379 ? -17.109 -40.656 -20.922 1 95.56 379 MET B CA 1
ATOM 7278 C C . MET B 1 379 ? -16.562 -40.281 -19.547 1 95.56 379 MET B C 1
ATOM 7280 O O . MET B 1 379 ? -15.781 -39.344 -19.438 1 95.56 379 MET B O 1
ATOM 7284 N N . GLU B 1 380 ? -16.984 -41 -18.594 1 93.44 380 GLU B N 1
ATOM 7285 C CA . GLU B 1 380 ? -16.578 -40.688 -17.219 1 93.44 380 GLU B CA 1
ATOM 7286 C C . GLU B 1 380 ? -15.07 -40.812 -17.031 1 93.44 380 GLU B C 1
ATOM 7288 O O . GLU B 1 380 ? -14.477 -40.125 -16.203 1 93.44 380 GLU B O 1
ATOM 7293 N N . TRP B 1 381 ? -14.492 -41.656 -17.859 1 94.88 381 TRP B N 1
ATOM 7294 C CA . TRP B 1 381 ? -13.047 -41.812 -17.781 1 94.88 381 TRP B CA 1
ATOM 7295 C C . TRP B 1 381 ? -12.352 -40.469 -18.047 1 94.88 381 TRP B C 1
ATOM 7297 O O . TRP B 1 381 ? -11.297 -40.188 -17.469 1 94.88 381 TRP B O 1
ATOM 7307 N N . LEU B 1 382 ? -12.906 -39.656 -18.875 1 95.5 382 LEU B N 1
ATOM 7308 C CA . LEU B 1 382 ? -12.336 -38.375 -19.203 1 95.5 382 LEU B CA 1
ATOM 7309 C C . LEU B 1 382 ? -12.461 -37.406 -18.016 1 95.5 382 LEU B C 1
ATOM 7311 O O . LEU B 1 382 ? -11.594 -36.562 -17.797 1 95.5 382 LEU B O 1
ATOM 7315 N N . GLN B 1 383 ? -13.523 -37.562 -17.219 1 93.44 383 GLN B N 1
ATOM 7316 C CA . GLN B 1 383 ? -13.695 -36.75 -16.016 1 93.44 383 GLN B CA 1
ATOM 7317 C C . GLN B 1 383 ? -12.57 -37.031 -15.016 1 93.44 383 GLN B C 1
ATOM 7319 O O . GLN B 1 383 ? -11.961 -36.094 -14.492 1 93.44 383 GLN B O 1
ATOM 7324 N N . ILE B 1 384 ? -12.352 -38.281 -14.867 1 94.56 384 ILE B N 1
ATOM 7325 C CA . ILE B 1 384 ? -11.359 -38.719 -13.898 1 94.56 384 ILE B CA 1
ATOM 7326 C C . ILE B 1 384 ? -9.961 -38.312 -14.375 1 94.56 384 ILE B C 1
ATOM 7328 O O . ILE B 1 384 ? -9.148 -37.812 -13.594 1 94.56 384 ILE B O 1
ATOM 7332 N N . LEU B 1 385 ? -9.742 -38.5 -15.602 1 95 385 LEU B N 1
ATOM 7333 C CA . LEU B 1 385 ? -8.453 -38.156 -16.188 1 95 385 LEU B CA 1
ATOM 7334 C C . LEU B 1 385 ? -8.188 -36.656 -16.062 1 95 385 LEU B C 1
ATOM 7336 O O . LEU B 1 385 ? -7.129 -36.25 -15.586 1 95 385 LEU B O 1
ATOM 7340 N N . ASN B 1 386 ? -9.156 -35.875 -16.453 1 94.88 386 ASN B N 1
ATOM 7341 C CA . ASN B 1 386 ? -8.992 -34.438 -16.391 1 94.88 386 ASN B CA 1
ATOM 7342 C C . ASN B 1 386 ? -8.781 -33.969 -14.961 1 94.88 386 ASN B C 1
ATOM 7344 O O . ASN B 1 386 ? -7.887 -33.156 -14.695 1 94.88 386 ASN B O 1
ATOM 7348 N N . GLY B 1 387 ? -9.609 -34.438 -14.07 1 93.75 387 GLY B N 1
ATOM 7349 C CA . GLY B 1 387 ? -9.453 -34.062 -12.672 1 93.75 387 GLY B CA 1
ATOM 7350 C C . GLY B 1 387 ? -8.078 -34.406 -12.117 1 93.75 387 GLY B C 1
ATOM 7351 O O . GLY B 1 387 ? -7.48 -33.594 -11.398 1 93.75 387 GLY B O 1
ATOM 7352 N N . THR B 1 388 ? -7.574 -35.531 -12.453 1 95.88 388 THR B N 1
ATOM 7353 C CA . THR B 1 388 ? -6.27 -35.969 -11.977 1 95.88 388 THR B CA 1
ATOM 7354 C C . THR B 1 388 ? -5.148 -35.156 -12.594 1 95.88 388 THR B C 1
ATOM 7356 O O . THR B 1 388 ? -4.23 -34.719 -11.891 1 95.88 388 THR B O 1
ATOM 7359 N N . LEU B 1 389 ? -5.262 -34.938 -13.883 1 96.44 389 LEU B N 1
ATOM 7360 C CA . LEU B 1 389 ? -4.23 -34.188 -14.578 1 96.44 389 LEU B CA 1
ATOM 7361 C C . LEU B 1 389 ? -4.152 -32.75 -14.055 1 96.44 389 LEU B C 1
ATOM 7363 O O . LEU B 1 389 ? -3.061 -32.188 -13.898 1 96.44 389 LEU B O 1
ATOM 7367 N N . VAL B 1 390 ? -5.305 -32.188 -13.734 1 94.56 390 VAL B N 1
ATOM 7368 C CA . VAL B 1 390 ? -5.312 -30.812 -13.242 1 94.56 390 VAL B CA 1
ATOM 7369 C C . VAL B 1 390 ? -4.754 -30.766 -11.82 1 94.56 390 VAL B C 1
ATOM 7371 O O . VAL B 1 390 ? -4.094 -29.797 -11.438 1 94.56 390 VAL B O 1
ATOM 7374 N N . GLY B 1 391 ? -5.008 -31.781 -11.055 1 94.25 391 GLY B N 1
ATOM 7375 C CA . GLY B 1 391 ? -4.336 -31.891 -9.773 1 94.25 391 GLY B CA 1
ATOM 7376 C C . GLY B 1 391 ? -2.822 -31.906 -9.891 1 94.25 391 GLY B C 1
ATOM 7377 O O . GLY B 1 391 ? -2.125 -31.266 -9.102 1 94.25 391 GLY B O 1
ATOM 7378 N N . ILE B 1 392 ? -2.346 -32.562 -10.867 1 95.62 392 ILE B N 1
ATOM 7379 C CA . ILE B 1 392 ? -0.913 -32.656 -11.117 1 95.62 392 ILE B CA 1
ATOM 7380 C C . ILE B 1 392 ? -0.381 -31.312 -11.602 1 95.62 392 ILE B C 1
ATOM 7382 O O . ILE B 1 392 ? 0.743 -30.938 -11.266 1 95.62 392 ILE B O 1
ATOM 7386 N N . VAL B 1 393 ? -1.225 -30.578 -12.289 1 95.44 393 VAL B N 1
ATOM 7387 C CA . VAL B 1 393 ? -0.837 -29.25 -12.727 1 95.44 393 VAL B CA 1
ATOM 7388 C C . VAL B 1 393 ? -0.445 -28.406 -11.508 1 95.44 393 VAL B C 1
ATOM 7390 O O . VAL B 1 393 ? 0.509 -27.625 -11.57 1 95.44 393 VAL B O 1
ATOM 7393 N N . LEU B 1 394 ? -1.125 -28.531 -10.398 1 94.75 394 LEU B N 1
ATOM 7394 C CA . LEU B 1 394 ? -0.797 -27.766 -9.203 1 94.75 394 LEU B CA 1
ATOM 7395 C C . LEU B 1 394 ? 0.391 -28.391 -8.469 1 94.75 394 LEU B C 1
ATOM 7397 O O . LEU B 1 394 ? 1.312 -27.672 -8.062 1 94.75 394 LEU B O 1
ATOM 7401 N N . LEU B 1 395 ? 0.392 -29.688 -8.406 1 93.5 395 LEU B N 1
ATOM 7402 C CA . LEU B 1 395 ? 1.427 -30.375 -7.648 1 93.5 395 LEU B CA 1
ATOM 7403 C C . LEU B 1 395 ? 2.801 -30.156 -8.266 1 93.5 395 LEU B C 1
ATOM 7405 O O . LEU B 1 395 ? 3.803 -30.078 -7.555 1 93.5 395 LEU B O 1
ATOM 7409 N N . LYS B 1 396 ? 2.842 -30.125 -9.539 1 95.19 396 LYS B N 1
ATOM 7410 C CA . LYS B 1 396 ? 4.117 -30.016 -10.234 1 95.19 396 LYS B CA 1
ATOM 7411 C C . LYS B 1 396 ? 4.785 -28.672 -9.938 1 95.19 396 LYS B C 1
ATOM 7413 O O . LYS B 1 396 ? 5.969 -28.484 -10.219 1 95.19 396 LYS B O 1
ATOM 7418 N N . ASP B 1 397 ? 4.062 -27.719 -9.359 1 94.56 397 ASP B N 1
ATOM 7419 C CA . ASP B 1 397 ? 4.602 -26.406 -9.031 1 94.56 397 ASP B CA 1
ATOM 7420 C C . ASP B 1 397 ? 5.656 -26.5 -7.93 1 94.56 397 ASP B C 1
ATOM 7422 O O . ASP B 1 397 ? 6.57 -25.688 -7.863 1 94.56 397 ASP B O 1
ATOM 7426 N N . ILE B 1 398 ? 5.531 -27.438 -7.102 1 92.81 398 ILE B N 1
ATOM 7427 C CA . ILE B 1 398 ? 6.238 -27.5 -5.828 1 92.81 398 ILE B CA 1
ATOM 7428 C C . ILE B 1 398 ? 7.738 -27.641 -6.074 1 92.81 398 ILE B C 1
ATOM 7430 O O . ILE B 1 398 ? 8.539 -26.922 -5.477 1 92.81 398 ILE B O 1
ATOM 7434 N N . PRO B 1 399 ? 8.172 -28.5 -7.012 1 91.88 399 PRO B N 1
ATOM 7435 C CA . PRO B 1 399 ? 9.617 -28.609 -7.234 1 91.88 399 PRO B CA 1
ATOM 7436 C C . PRO B 1 399 ? 10.25 -27.297 -7.672 1 91.88 399 PRO B C 1
ATOM 7438 O O . PRO B 1 399 ? 11.383 -26.984 -7.289 1 91.88 399 PRO B O 1
ATOM 7441 N N . ALA B 1 400 ? 9.586 -26.578 -8.445 1 92.06 400 ALA B N 1
ATOM 7442 C CA . ALA B 1 400 ? 10.148 -25.312 -8.938 1 92.06 400 ALA B CA 1
ATOM 7443 C C . ALA B 1 400 ? 10.383 -24.328 -7.785 1 92.06 400 ALA B C 1
ATOM 7445 O O . ALA B 1 400 ? 11.344 -23.562 -7.809 1 92.06 400 ALA B O 1
ATOM 7446 N N . PHE B 1 401 ? 9.57 -24.359 -6.762 1 93.62 401 PHE B N 1
ATOM 7447 C CA . PHE B 1 401 ? 9.742 -23.5 -5.598 1 93.62 401 PHE B CA 1
ATOM 7448 C C . PHE B 1 401 ? 11.016 -23.844 -4.844 1 93.62 401 PHE B C 1
ATOM 7450 O O . PHE B 1 401 ? 11.711 -22.953 -4.344 1 93.62 401 PHE B O 1
ATOM 7457 N N . PHE B 1 402 ? 11.32 -25.094 -4.797 1 92.44 402 PHE B N 1
ATOM 7458 C CA . PHE B 1 402 ? 12.531 -25.531 -4.109 1 92.44 402 PHE B CA 1
ATOM 7459 C C . PHE B 1 402 ? 13.773 -25 -4.816 1 92.44 402 PHE B C 1
ATOM 7461 O O . PHE B 1 402 ? 14.719 -24.547 -4.168 1 92.44 402 PHE B O 1
ATOM 7468 N N . VAL B 1 403 ? 13.711 -25.078 -6.082 1 90.69 403 VAL B N 1
ATOM 7469 C CA . VAL B 1 403 ? 14.875 -24.672 -6.859 1 90.69 403 VAL B CA 1
ATOM 7470 C C . VAL B 1 403 ? 15.078 -23.156 -6.738 1 90.69 403 VAL B C 1
ATOM 7472 O O . VAL B 1 403 ? 16.172 -22.703 -6.441 1 90.69 403 VAL B O 1
ATOM 7475 N N . VAL B 1 404 ? 14.055 -22.406 -6.895 1 94.38 404 VAL B N 1
ATOM 7476 C CA . VAL B 1 404 ? 14.148 -20.953 -6.879 1 94.38 404 VAL B CA 1
ATOM 7477 C C . VAL B 1 404 ? 14.555 -20.469 -5.48 1 94.38 404 VAL B C 1
ATOM 7479 O O . VAL B 1 404 ? 15.516 -19.719 -5.328 1 94.38 404 VAL B O 1
ATOM 7482 N N . ALA B 1 405 ? 13.93 -20.984 -4.461 1 96.12 405 ALA B N 1
ATOM 7483 C CA . ALA B 1 405 ? 14.164 -20.531 -3.094 1 96.12 405 ALA B CA 1
ATOM 7484 C C . ALA B 1 405 ? 15.547 -20.938 -2.607 1 96.12 405 ALA B C 1
ATOM 7486 O O . ALA B 1 405 ? 16.234 -20.172 -1.933 1 96.12 405 ALA B O 1
ATOM 7487 N N . SER B 1 406 ? 15.945 -22.125 -2.916 1 94.81 406 SER B N 1
ATOM 7488 C CA . SER B 1 406 ? 17.25 -22.594 -2.439 1 94.81 406 SER B CA 1
ATOM 7489 C C . SER B 1 406 ? 18.391 -21.828 -3.098 1 94.81 406 SER B C 1
ATOM 7491 O O . SER B 1 406 ? 19.406 -21.562 -2.465 1 94.81 406 SER B O 1
ATOM 7493 N N . ARG B 1 407 ? 18.219 -21.469 -4.332 1 94.81 407 ARG B N 1
ATOM 7494 C CA . ARG B 1 407 ? 19.266 -20.734 -5.039 1 94.81 407 ARG B CA 1
ATOM 7495 C C . ARG B 1 407 ? 19.359 -19.297 -4.531 1 94.81 407 ARG B C 1
ATOM 7497 O O . ARG B 1 407 ? 20.422 -18.688 -4.605 1 94.81 407 ARG B O 1
ATOM 7504 N N . MET B 1 408 ? 18.234 -18.734 -4.074 1 96.81 408 MET B N 1
ATOM 7505 C CA . MET B 1 408 ? 18.297 -17.438 -3.428 1 96.81 408 MET B CA 1
ATOM 7506 C C . MET B 1 408 ? 19.141 -17.484 -2.162 1 96.81 408 MET B C 1
ATOM 7508 O O . MET B 1 408 ? 20.062 -16.672 -1.982 1 96.81 408 MET B O 1
ATOM 7512 N N . ILE B 1 409 ? 18.844 -18.484 -1.364 1 97 409 ILE B N 1
ATOM 7513 C CA . ILE B 1 409 ? 19.562 -18.672 -0.108 1 97 409 ILE B CA 1
ATOM 7514 C C . ILE B 1 409 ? 21.047 -18.906 -0.393 1 97 409 ILE B C 1
ATOM 7516 O O . ILE B 1 409 ? 21.906 -18.328 0.273 1 97 409 ILE B O 1
ATOM 7520 N N . PHE B 1 410 ? 21.281 -19.688 -1.355 1 94.75 410 PHE B N 1
ATOM 7521 C CA . PHE B 1 410 ? 22.656 -19.984 -1.753 1 94.75 410 PHE B CA 1
ATOM 7522 C C . PHE B 1 410 ? 23.391 -18.703 -2.135 1 94.75 410 PHE B C 1
ATOM 7524 O O . PHE B 1 410 ? 24.531 -18.5 -1.718 1 94.75 410 PHE B O 1
ATOM 7531 N N . ALA B 1 411 ? 22.766 -17.922 -2.895 1 94.69 411 ALA B N 1
ATOM 7532 C CA . ALA B 1 411 ? 23.391 -16.703 -3.387 1 94.69 411 ALA B CA 1
ATOM 7533 C C . ALA B 1 411 ? 23.719 -15.75 -2.238 1 94.69 411 ALA B C 1
ATOM 7535 O O . ALA B 1 411 ? 24.766 -15.109 -2.232 1 94.69 411 ALA B O 1
ATOM 7536 N N . TRP B 1 412 ? 22.766 -15.609 -1.233 1 95.88 412 TRP B N 1
ATOM 7537 C CA . TRP B 1 412 ? 23.031 -14.781 -0.062 1 95.88 412 TRP B CA 1
ATOM 7538 C C . TRP B 1 412 ? 24.281 -15.258 0.667 1 95.88 412 TRP B C 1
ATOM 7540 O O . TRP B 1 412 ? 25.156 -14.453 0.999 1 95.88 412 TRP B O 1
ATOM 7550 N N . ALA B 1 413 ? 24.281 -16.547 0.873 1 94.81 413 ALA B N 1
ATOM 7551 C CA . ALA B 1 413 ? 25.375 -17.172 1.629 1 94.81 413 ALA B CA 1
ATOM 7552 C C . ALA B 1 413 ? 26.688 -17.078 0.864 1 94.81 413 ALA B C 1
ATOM 7554 O O . ALA B 1 413 ? 27.75 -16.859 1.46 1 94.81 413 ALA B O 1
ATOM 7555 N N . PHE B 1 414 ? 26.609 -17.234 -0.401 1 92.31 414 PHE B N 1
ATOM 7556 C CA . PHE B 1 414 ? 27.812 -17.203 -1.239 1 92.31 414 PHE B CA 1
ATOM 7557 C C . PHE B 1 414 ? 28.469 -15.836 -1.206 1 92.31 414 PHE B C 1
ATOM 7559 O O . PHE B 1 414 ? 29.688 -15.719 -1.289 1 92.31 414 PHE B O 1
ATOM 7566 N N . ASP B 1 415 ? 27.641 -14.789 -1.038 1 91.88 415 ASP B N 1
ATOM 7567 C CA . ASP B 1 415 ? 28.125 -13.422 -0.913 1 91.88 415 ASP B CA 1
ATOM 7568 C C . ASP B 1 415 ? 28.5 -13.102 0.532 1 91.88 415 ASP B C 1
ATOM 7570 O O . ASP B 1 415 ? 28.875 -11.969 0.846 1 91.88 415 ASP B O 1
ATOM 7574 N N . ARG B 1 416 ? 28.312 -14.023 1.434 1 91.94 416 ARG B N 1
ATOM 7575 C CA . ARG B 1 416 ? 28.703 -13.945 2.838 1 91.94 416 ARG B CA 1
ATOM 7576 C C . ARG B 1 416 ? 27.719 -13.094 3.631 1 91.94 416 ARG B C 1
ATOM 7578 O O . ARG B 1 416 ? 28.078 -12.5 4.652 1 91.94 416 ARG B O 1
ATOM 7585 N N . PHE B 1 417 ? 26.562 -12.977 3.197 1 93.62 417 PHE B N 1
ATOM 7586 C CA . PHE B 1 417 ? 25.547 -12.211 3.912 1 93.62 417 PHE B CA 1
ATOM 7587 C C . PHE B 1 417 ? 24.438 -13.125 4.441 1 93.62 417 PHE B C 1
ATOM 7589 O O . PHE B 1 417 ? 23.281 -12.742 4.484 1 93.62 417 PHE B O 1
ATOM 7596 N N . PHE B 1 418 ? 24.766 -14.273 4.66 1 95 418 PHE B N 1
ATOM 7597 C CA . PHE B 1 418 ? 24.031 -15.352 5.309 1 95 418 PHE B CA 1
ATOM 7598 C C . PHE B 1 418 ? 24.984 -16.438 5.801 1 95 418 PHE B C 1
ATOM 7600 O O . PHE B 1 418 ? 26.141 -16.5 5.375 1 95 418 PHE B O 1
ATOM 7607 N N . PRO B 1 419 ? 24.562 -17.219 6.793 1 94.38 419 PRO B N 1
ATOM 7608 C CA . PRO B 1 419 ? 25.516 -18.234 7.254 1 94.38 419 PRO B CA 1
ATOM 7609 C C . PRO B 1 419 ? 26.125 -19.047 6.109 1 94.38 419 PRO B C 1
ATOM 7611 O O . PRO B 1 419 ? 25.391 -19.516 5.234 1 94.38 419 PRO B O 1
ATOM 7614 N N . GLU B 1 420 ? 27.406 -19.219 6.113 1 92.56 420 GLU B N 1
ATOM 7615 C CA . GLU B 1 420 ? 28.172 -19.797 5.012 1 92.56 420 GLU B CA 1
ATOM 7616 C C . GLU B 1 420 ? 27.781 -21.25 4.77 1 92.56 420 GLU B C 1
ATOM 7618 O O . GLU B 1 420 ? 27.953 -21.766 3.666 1 92.56 420 GLU B O 1
ATOM 7623 N N . MET B 1 421 ? 27.203 -21.859 5.727 1 93.25 421 MET B N 1
ATOM 7624 C CA . MET B 1 421 ? 26.797 -23.266 5.598 1 93.25 421 MET B CA 1
ATOM 7625 C C . MET B 1 421 ? 25.75 -23.422 4.508 1 93.25 421 MET B C 1
ATOM 7627 O O . MET B 1 421 ? 25.672 -24.469 3.869 1 93.25 421 MET B O 1
ATOM 7631 N N . PHE B 1 422 ? 25.047 -22.406 4.254 1 94.69 422 PHE B N 1
ATOM 7632 C CA . PHE B 1 422 ? 23.969 -22.484 3.275 1 94.69 422 PHE B CA 1
ATOM 7633 C C . PHE B 1 422 ? 24.531 -22.406 1.856 1 94.69 422 PHE B C 1
ATOM 7635 O O . PHE B 1 422 ? 23.812 -22.656 0.889 1 94.69 422 PHE B O 1
ATOM 7642 N N . ALA B 1 423 ? 25.766 -22.109 1.688 1 92.06 423 ALA B N 1
ATOM 7643 C CA . ALA B 1 423 ? 26.422 -22.125 0.385 1 92.06 423 ALA B CA 1
ATOM 7644 C C . ALA B 1 423 ? 27.094 -23.469 0.121 1 92.06 423 ALA B C 1
ATOM 7646 O O . ALA B 1 423 ? 27.625 -23.703 -0.97 1 92.06 423 ALA B O 1
ATOM 7647 N N . ALA B 1 424 ? 27.047 -24.344 1.082 1 91.25 424 ALA B N 1
ATOM 7648 C CA . ALA B 1 424 ? 27.672 -25.641 0.92 1 91.25 424 ALA B CA 1
ATOM 7649 C C . ALA B 1 424 ? 26.906 -26.516 -0.076 1 91.25 424 ALA B C 1
ATOM 7651 O O . ALA B 1 424 ? 25.672 -26.484 -0.104 1 91.25 424 ALA B O 1
ATOM 7652 N N . VAL B 1 425 ? 27.688 -27.219 -0.917 1 90 425 VAL B N 1
ATOM 7653 C CA . VAL B 1 425 ? 27.125 -28.094 -1.934 1 90 425 VAL B CA 1
ATOM 7654 C C . VAL B 1 425 ? 27.547 -29.531 -1.671 1 90 425 VAL B C 1
ATOM 7656 O O . VAL B 1 425 ? 28.703 -29.797 -1.365 1 90 425 VAL B O 1
ATOM 7659 N N . ASP B 1 426 ? 26.531 -30.359 -1.735 1 89.56 426 ASP B N 1
ATOM 7660 C CA . ASP B 1 426 ? 26.812 -31.766 -1.492 1 89.56 426 ASP B CA 1
ATOM 7661 C C . ASP B 1 426 ? 27.734 -32.344 -2.58 1 89.56 426 ASP B C 1
ATOM 7663 O O . ASP B 1 426 ? 27.609 -31.953 -3.75 1 89.56 426 ASP B O 1
ATOM 7667 N N . SER B 1 427 ? 28.562 -33.25 -2.229 1 87.88 427 SER B N 1
ATOM 7668 C CA . SER B 1 427 ? 29.547 -33.812 -3.154 1 87.88 427 SER B CA 1
ATOM 7669 C C . SER B 1 427 ? 28.922 -34.812 -4.102 1 87.88 427 SER B C 1
ATOM 7671 O O . SER B 1 427 ? 29.406 -35.031 -5.215 1 87.88 427 SER B O 1
ATOM 7673 N N . ARG B 1 428 ? 27.891 -35.375 -3.648 1 86.56 428 ARG B N 1
ATOM 7674 C CA . ARG B 1 428 ? 27.297 -36.469 -4.441 1 86.56 428 ARG B CA 1
ATOM 7675 C C . ARG B 1 428 ? 26.312 -35.906 -5.461 1 86.56 428 ARG B C 1
ATOM 7677 O O . ARG B 1 428 ? 26.391 -36.219 -6.648 1 86.56 428 ARG B O 1
ATOM 7684 N N . PHE B 1 429 ? 25.391 -35.062 -5.012 1 87.19 429 PHE B N 1
ATOM 7685 C CA . PHE B 1 429 ? 24.297 -34.625 -5.863 1 87.19 429 PHE B CA 1
ATOM 7686 C C . PHE B 1 429 ? 24.516 -33.156 -6.285 1 87.19 429 PHE B C 1
ATOM 7688 O O . PHE B 1 429 ? 23.781 -32.625 -7.121 1 87.19 429 PHE B O 1
ATOM 7695 N N . HIS B 1 430 ? 25.531 -32.469 -5.707 1 87.12 430 HIS B N 1
ATOM 7696 C CA . HIS B 1 430 ? 25.875 -31.078 -6.016 1 87.12 430 HIS B CA 1
ATOM 7697 C C . HIS B 1 430 ? 24.688 -30.141 -5.754 1 87.12 430 HIS B C 1
ATOM 7699 O O . HIS B 1 430 ? 24.375 -29.297 -6.586 1 87.12 430 HIS B O 1
ATOM 7705 N N . THR B 1 431 ? 24.031 -30.484 -4.695 1 88.88 431 THR B N 1
ATOM 7706 C CA . THR B 1 431 ? 22.891 -29.672 -4.289 1 88.88 431 THR B CA 1
ATOM 7707 C C . THR B 1 431 ? 23.203 -28.906 -3.008 1 88.88 431 THR B C 1
ATOM 7709 O O . THR B 1 431 ? 23.875 -29.422 -2.111 1 88.88 431 THR B O 1
ATOM 7712 N N . PRO B 1 432 ? 22.766 -27.672 -2.971 1 91.06 432 PRO B N 1
ATOM 7713 C CA . PRO B 1 432 ? 22.891 -26.969 -1.7 1 91.06 432 PRO B CA 1
ATOM 7714 C C . PRO B 1 432 ? 21.922 -27.484 -0.634 1 91.06 432 PRO B C 1
ATOM 7716 O O . PRO B 1 432 ? 20.875 -26.875 -0.383 1 91.06 432 PRO B O 1
ATOM 7719 N N . TYR B 1 433 ? 22.344 -28.422 0.048 1 91.31 433 TYR B N 1
ATOM 7720 C CA . TYR B 1 433 ? 21.469 -29.25 0.878 1 91.31 433 TYR B CA 1
ATOM 7721 C C . TYR B 1 433 ? 20.891 -28.453 2.033 1 91.31 433 TYR B C 1
ATOM 7723 O O . TYR B 1 433 ? 19.719 -28.625 2.398 1 91.31 433 TYR B O 1
ATOM 7731 N N . TRP B 1 434 ? 21.625 -27.5 2.695 1 95 434 TRP B N 1
ATOM 7732 C CA . TRP B 1 434 ? 21.094 -26.703 3.797 1 95 434 TRP B CA 1
ATOM 7733 C C . TRP B 1 434 ? 20.078 -25.688 3.289 1 95 434 TRP B C 1
ATOM 7735 O O . TRP B 1 434 ? 19.094 -25.375 3.975 1 95 434 TRP B O 1
ATOM 7745 N N . ALA B 1 435 ? 20.375 -25.125 2.135 1 95.69 435 ALA B N 1
ATOM 7746 C CA . ALA B 1 435 ? 19.422 -24.203 1.523 1 95.69 435 ALA B CA 1
ATOM 7747 C C . ALA B 1 435 ? 18.094 -24.906 1.21 1 95.69 435 ALA B C 1
ATOM 7749 O O . ALA B 1 435 ? 17.031 -24.344 1.42 1 95.69 435 ALA B O 1
ATOM 7750 N N . VAL B 1 436 ? 18.188 -26.109 0.783 1 95.06 436 VAL B N 1
ATOM 7751 C CA . VAL B 1 436 ? 17 -26.922 0.488 1 95.06 436 VAL B CA 1
ATOM 7752 C C . VAL B 1 436 ? 16.25 -27.219 1.78 1 95.06 436 VAL B C 1
ATOM 7754 O O . VAL B 1 436 ? 15.016 -27.156 1.817 1 95.06 436 VAL B O 1
ATOM 7757 N N . THR B 1 437 ? 16.969 -27.516 2.812 1 96.31 437 THR B N 1
ATOM 7758 C CA . THR B 1 437 ? 16.359 -27.828 4.102 1 96.31 437 THR B CA 1
ATOM 7759 C C . THR B 1 437 ? 15.594 -26.625 4.641 1 96.31 437 THR B C 1
ATOM 7761 O O . THR B 1 437 ? 14.461 -26.766 5.121 1 96.31 437 THR B O 1
ATOM 7764 N N . LEU B 1 438 ? 16.234 -25.453 4.551 1 96.81 438 LEU B N 1
ATOM 7765 C CA . LEU B 1 438 ? 15.555 -24.25 5.016 1 96.81 438 LEU B CA 1
ATOM 7766 C C . LEU B 1 438 ? 14.305 -23.984 4.188 1 96.81 438 LEU B C 1
ATOM 7768 O O . LEU B 1 438 ? 13.289 -23.531 4.719 1 96.81 438 LEU B O 1
ATOM 7772 N N . THR B 1 439 ? 14.406 -24.203 2.957 1 96 439 THR B N 1
ATOM 7773 C CA . THR B 1 439 ? 13.25 -24.062 2.074 1 96 439 THR B CA 1
ATOM 7774 C C . THR B 1 439 ? 12.141 -25.031 2.467 1 96 439 THR B C 1
ATOM 7776 O O . THR B 1 439 ? 10.961 -24.656 2.477 1 96 439 THR B O 1
ATOM 7779 N N . LEU B 1 440 ? 12.508 -26.266 2.746 1 96.31 440 LEU B N 1
ATOM 7780 C CA . LEU B 1 440 ? 11.555 -27.266 3.197 1 96.31 440 LEU B CA 1
ATOM 7781 C C . LEU B 1 440 ? 10.828 -26.812 4.453 1 96.31 440 LEU B C 1
ATOM 7783 O O . LEU B 1 440 ? 9.602 -26.906 4.539 1 96.31 440 LEU B O 1
ATOM 7787 N N . LEU B 1 441 ? 11.539 -26.297 5.352 1 96.5 441 LEU B N 1
ATOM 7788 C CA . LEU B 1 441 ? 10.953 -25.797 6.582 1 96.5 441 LEU B CA 1
ATOM 7789 C C . LEU B 1 441 ? 10.016 -24.625 6.293 1 96.5 441 LEU B C 1
ATOM 7791 O O . LEU B 1 441 ? 8.945 -24.516 6.898 1 96.5 441 LEU B O 1
ATOM 7795 N N . GLY B 1 442 ? 10.484 -23.781 5.422 1 93.44 442 GLY B N 1
ATOM 7796 C CA . GLY B 1 442 ? 9.617 -22.688 5.012 1 93.44 442 GLY B CA 1
ATOM 7797 C C . GLY B 1 442 ? 8.312 -23.156 4.406 1 93.44 442 GLY B C 1
ATOM 7798 O O . GLY B 1 442 ? 7.254 -22.578 4.68 1 93.44 442 GLY B O 1
ATOM 7799 N N . GLY B 1 443 ? 8.367 -24.156 3.564 1 91.75 443 GLY B N 1
ATOM 7800 C CA . GLY B 1 443 ? 7.164 -24.734 2.98 1 91.75 443 GLY B CA 1
ATOM 7801 C C . GLY B 1 443 ? 6.211 -25.297 4.016 1 91.75 443 GLY B C 1
ATOM 7802 O O . GLY B 1 443 ? 4.992 -25.141 3.893 1 91.75 443 GLY B O 1
ATOM 7803 N N . LEU B 1 444 ? 6.777 -25.906 5.035 1 94.12 444 LEU B N 1
ATOM 7804 C CA . LEU B 1 444 ? 5.953 -26.453 6.105 1 94.12 444 LEU B CA 1
ATOM 7805 C C . LEU B 1 444 ? 5.246 -25.344 6.871 1 94.12 444 LEU B C 1
ATOM 7807 O O . LEU B 1 444 ? 4.07 -25.484 7.223 1 94.12 444 LEU B O 1
ATOM 7811 N N . VAL B 1 445 ? 5.922 -24.281 7.059 1 90.5 445 VAL B N 1
ATOM 7812 C CA . VAL B 1 445 ? 5.309 -23.125 7.699 1 90.5 445 VAL B CA 1
ATOM 7813 C C . VAL B 1 445 ? 4.207 -22.562 6.801 1 90.5 445 VAL B C 1
ATOM 7815 O O . VAL B 1 445 ? 3.162 -22.125 7.289 1 90.5 445 VAL B O 1
ATOM 7818 N N . GLY B 1 446 ? 4.469 -22.562 5.535 1 88.56 446 GLY B N 1
ATOM 7819 C CA . GLY B 1 446 ? 3.457 -22.109 4.59 1 88.56 446 GLY B CA 1
ATOM 7820 C C . GLY B 1 446 ? 2.176 -22.922 4.656 1 88.56 446 GLY B C 1
ATOM 7821 O O . GLY B 1 446 ? 1.079 -22.359 4.594 1 88.56 446 GLY B O 1
ATOM 7822 N N . VAL B 1 447 ? 2.32 -24.203 4.789 1 89.94 447 VAL B N 1
ATOM 7823 C CA . VAL B 1 447 ? 1.15 -25.062 4.918 1 89.94 447 VAL B CA 1
ATOM 7824 C C . VAL B 1 447 ? 0.376 -24.703 6.184 1 89.94 447 VAL B C 1
ATOM 7826 O O . VAL B 1 447 ? -0.851 -24.578 6.156 1 89.94 447 VAL B O 1
ATOM 7829 N N . ALA B 1 448 ? 1.103 -24.469 7.199 1 86 448 ALA B N 1
ATOM 7830 C CA . ALA B 1 448 ? 0.493 -24.141 8.484 1 86 448 ALA B CA 1
ATOM 7831 C C . ALA B 1 448 ? -0.239 -22.797 8.43 1 86 448 ALA B C 1
ATOM 7833 O O . ALA B 1 448 ? -1.315 -22.656 9.008 1 86 448 ALA B O 1
ATOM 7834 N N . LEU B 1 449 ? 0.274 -21.891 7.703 1 79 449 LEU B N 1
ATOM 7835 C CA . LEU B 1 449 ? -0.311 -20.547 7.641 1 79 449 LEU B CA 1
ATOM 7836 C C . LEU B 1 449 ? -1.489 -20.516 6.672 1 79 449 LEU B C 1
ATOM 7838 O O . LEU B 1 449 ? -2.377 -19.672 6.797 1 79 449 LEU B O 1
ATOM 7842 N N . THR B 1 450 ? -1.537 -21.281 5.734 1 77.5 450 THR B N 1
ATOM 7843 C CA . THR B 1 450 ? -2.615 -21.328 4.754 1 77.5 450 THR B CA 1
ATOM 7844 C C . THR B 1 450 ? -3.916 -21.797 5.398 1 77.5 450 THR B C 1
ATOM 7846 O O . THR B 1 450 ? -5.004 -21.406 4.965 1 77.5 450 THR B O 1
ATOM 7849 N N . ALA B 1 451 ? -3.836 -22.5 6.312 1 66.94 451 ALA B N 1
ATOM 7850 C CA . ALA B 1 451 ? -5.043 -22.969 6.992 1 66.94 451 ALA B CA 1
ATOM 7851 C C . ALA B 1 451 ? -5.879 -21.781 7.488 1 66.94 451 ALA B C 1
ATOM 7853 O O . ALA B 1 451 ? -7.086 -21.922 7.695 1 66.94 451 ALA B O 1
ATOM 7854 N N . GLY B 1 452 ? -5.32 -20.578 7.352 1 55.31 452 GLY B N 1
ATOM 7855 C CA . GLY B 1 452 ? -5.996 -19.406 7.898 1 55.31 452 GLY B CA 1
ATOM 7856 C C . GLY B 1 452 ? -6.715 -18.594 6.844 1 55.31 452 GLY B C 1
ATOM 7857 O O . GLY B 1 452 ? -7.434 -17.641 7.168 1 55.31 452 GLY B O 1
ATOM 7858 N N . GLY B 1 453 ? -6.574 -18.891 5.559 1 64.31 453 GLY B N 1
ATOM 7859 C CA . GLY B 1 453 ? -7.344 -18.125 4.59 1 64.31 453 GLY B CA 1
ATOM 7860 C C . GLY B 1 453 ? -6.664 -18.016 3.242 1 64.31 453 GLY B C 1
ATOM 7861 O O . GLY B 1 453 ? -5.449 -17.797 3.168 1 64.31 453 GLY B O 1
ATOM 7862 N N . ASP B 1 454 ? -7.367 -18.141 2.115 1 63.16 454 ASP B N 1
ATOM 7863 C CA . ASP B 1 454 ? -6.93 -18.266 0.729 1 63.16 454 ASP B CA 1
ATOM 7864 C C . ASP B 1 454 ? -6.352 -16.953 0.204 1 63.16 454 ASP B C 1
ATOM 7866 O O . ASP B 1 454 ? -5.145 -16.859 -0.028 1 63.16 454 ASP B O 1
ATOM 7870 N N . TRP B 1 455 ? -7.141 -15.953 0.134 1 60.84 455 TRP B N 1
ATOM 7871 C CA . TRP B 1 455 ? -6.812 -14.742 -0.617 1 60.84 455 TRP B CA 1
ATOM 7872 C C . TRP B 1 455 ? -5.809 -13.883 0.149 1 60.84 455 TRP B C 1
ATOM 7874 O O . TRP B 1 455 ? -4.926 -13.273 -0.45 1 60.84 455 TRP B O 1
ATOM 7884 N N . ALA B 1 456 ? -5.867 -14.039 1.332 1 62.66 456 ALA B N 1
ATOM 7885 C CA . ALA B 1 456 ? -4.934 -13.234 2.111 1 62.66 456 ALA B CA 1
ATOM 7886 C C . ALA B 1 456 ? -3.494 -13.688 1.891 1 62.66 456 ALA B C 1
ATOM 7888 O O . ALA B 1 456 ? -2.594 -12.867 1.72 1 62.66 456 ALA B O 1
ATOM 7889 N N . ALA B 1 457 ? -3.434 -14.875 1.645 1 66.88 457 ALA B N 1
ATOM 7890 C CA . ALA B 1 457 ? -2.094 -15.414 1.437 1 66.88 457 ALA B CA 1
ATOM 7891 C C . ALA B 1 457 ? -1.561 -15.047 0.054 1 66.88 457 ALA B C 1
ATOM 7893 O O . ALA B 1 457 ? -0.39 -14.688 -0.091 1 66.88 457 ALA B O 1
ATOM 7894 N N . ALA B 1 458 ? -2.492 -14.93 -0.871 1 73.5 458 ALA B N 1
ATOM 7895 C CA . ALA B 1 458 ? -2.088 -14.562 -2.225 1 73.5 458 ALA B CA 1
ATOM 7896 C C . ALA B 1 458 ? -1.705 -13.086 -2.303 1 73.5 458 ALA B C 1
ATOM 7898 O O . ALA B 1 458 ? -0.726 -12.727 -2.959 1 73.5 458 ALA B O 1
ATOM 7899 N N . ALA B 1 459 ? -2.479 -12.297 -1.571 1 77.69 459 ALA B N 1
ATOM 7900 C CA . ALA B 1 459 ? -2.197 -10.867 -1.595 1 77.69 459 ALA B CA 1
ATOM 7901 C C . ALA B 1 459 ? -0.867 -10.562 -0.914 1 77.69 459 ALA B C 1
ATOM 7903 O O . ALA B 1 459 ? -0.079 -9.75 -1.414 1 77.69 459 ALA B O 1
ATOM 7904 N N . ASP B 1 460 ? -0.658 -11.25 0.133 1 84.12 460 ASP B N 1
ATOM 7905 C CA . ASP B 1 460 ? 0.569 -11.047 0.897 1 84.12 460 ASP B CA 1
ATOM 7906 C C . ASP B 1 460 ? 1.797 -11.445 0.083 1 84.12 460 ASP B C 1
ATOM 7908 O O . ASP B 1 460 ? 2.783 -10.711 0.034 1 84.12 460 ASP B O 1
ATOM 7912 N N . THR B 1 461 ? 1.691 -12.5 -0.564 1 90.56 461 THR B N 1
ATOM 7913 C CA . THR B 1 461 ? 2.814 -13.008 -1.345 1 90.56 461 THR B CA 1
ATOM 7914 C C . THR B 1 461 ? 3.023 -12.164 -2.602 1 90.56 461 THR B C 1
ATOM 7916 O O . THR B 1 461 ? 4.156 -11.836 -2.953 1 90.56 461 THR B O 1
ATOM 7919 N N . SER B 1 462 ? 1.904 -11.75 -3.219 1 94 462 SER B N 1
ATOM 7920 C CA . SER B 1 462 ? 2.012 -10.938 -4.422 1 94 462 SER B CA 1
ATOM 7921 C C . SER B 1 462 ? 2.621 -9.57 -4.113 1 94 462 SER B C 1
ATOM 7923 O O . SER B 1 462 ? 3.342 -9.008 -4.938 1 94 462 SER B O 1
ATOM 7925 N N . ASN B 1 463 ? 2.322 -9.086 -2.955 1 95.56 463 ASN B N 1
ATOM 7926 C CA . ASN B 1 463 ? 2.791 -7.754 -2.58 1 95.56 463 ASN B CA 1
ATOM 7927 C C . ASN B 1 463 ? 4.312 -7.703 -2.48 1 95.56 463 ASN B C 1
ATOM 7929 O O . ASN B 1 463 ? 4.949 -6.816 -3.055 1 95.56 463 ASN B O 1
ATOM 7933 N N . LEU B 1 464 ? 4.953 -8.648 -1.764 1 96.06 464 LEU B N 1
ATOM 7934 C CA . LEU B 1 464 ? 6.402 -8.625 -1.594 1 96.06 464 LEU B CA 1
ATOM 7935 C C . LEU B 1 464 ? 7.109 -9.031 -2.883 1 96.06 464 LEU B C 1
ATOM 7937 O O . LEU B 1 464 ? 8.25 -8.648 -3.121 1 96.06 464 LEU B O 1
ATOM 7941 N N . TYR B 1 465 ? 6.402 -9.812 -3.725 1 96.5 465 TYR B N 1
ATOM 7942 C CA . TYR B 1 465 ? 6.906 -10.039 -5.074 1 96.5 465 TYR B CA 1
ATOM 7943 C C . TYR B 1 465 ? 7.004 -8.727 -5.848 1 96.5 465 TYR B C 1
ATOM 7945 O O . TYR B 1 465 ? 8.008 -8.469 -6.512 1 96.5 465 TYR B O 1
ATOM 7953 N N . GLN B 1 466 ? 5.938 -7.93 -5.785 1 97.12 466 GLN B N 1
ATOM 7954 C CA . GLN B 1 466 ? 5.922 -6.656 -6.496 1 97.12 466 GLN B CA 1
ATOM 7955 C C . GLN B 1 466 ? 7.043 -5.742 -6.012 1 97.12 466 GLN B C 1
ATOM 7957 O O . GLN B 1 466 ? 7.629 -4.996 -6.805 1 97.12 466 GLN B O 1
ATOM 7962 N N . PHE B 1 467 ? 7.32 -5.828 -4.75 1 97.12 467 PHE B N 1
ATOM 7963 C CA . PHE B 1 467 ? 8.414 -5.043 -4.188 1 97.12 467 PHE B CA 1
ATOM 7964 C C . PHE B 1 467 ? 9.742 -5.422 -4.832 1 97.12 467 PHE B C 1
ATOM 7966 O O . PHE B 1 467 ? 10.539 -4.547 -5.18 1 97.12 467 PHE B O 1
ATOM 7973 N N . ALA B 1 468 ? 10.008 -6.684 -5.004 1 97.19 468 ALA B N 1
ATOM 7974 C CA . ALA B 1 468 ? 11.258 -7.168 -5.586 1 97.19 468 ALA B CA 1
ATOM 7975 C C . ALA B 1 468 ? 11.352 -6.805 -7.066 1 97.19 468 ALA B C 1
ATOM 7977 O O . ALA B 1 468 ? 12.383 -6.301 -7.523 1 97.19 468 ALA B O 1
ATOM 7978 N N . VAL B 1 469 ? 10.289 -7.004 -7.785 1 97.62 469 VAL B N 1
ATOM 7979 C CA . VAL B 1 469 ? 10.344 -6.863 -9.234 1 97.62 469 VAL B CA 1
ATOM 7980 C C . VAL B 1 469 ? 10.414 -5.383 -9.609 1 97.62 469 VAL B C 1
ATOM 7982 O O . VAL B 1 469 ? 11.047 -5.012 -10.602 1 97.62 469 VAL B O 1
ATOM 7985 N N . MET B 1 470 ? 9.766 -4.559 -8.812 1 97.69 470 MET B N 1
ATOM 7986 C CA . MET B 1 470 ? 9.859 -3.133 -9.117 1 97.69 470 MET B CA 1
ATOM 7987 C C . MET B 1 470 ? 11.297 -2.643 -9 1 97.69 470 MET B C 1
ATOM 7989 O O . MET B 1 470 ? 11.742 -1.832 -9.812 1 97.69 470 MET B O 1
ATOM 7993 N N . LEU B 1 471 ? 12.039 -3.164 -8.031 1 97.94 471 LEU B N 1
ATOM 7994 C CA . LEU B 1 471 ? 13.43 -2.766 -7.844 1 97.94 471 LEU B CA 1
ATOM 7995 C C . LEU B 1 471 ? 14.312 -3.352 -8.938 1 97.94 471 LEU B C 1
ATOM 7997 O O . LEU B 1 471 ? 15.266 -2.709 -9.383 1 97.94 471 LEU B O 1
ATOM 8001 N N . ALA B 1 472 ? 14.016 -4.574 -9.359 1 98.12 472 ALA B N 1
ATOM 8002 C CA . ALA B 1 472 ? 14.766 -5.164 -10.461 1 98.12 472 ALA B CA 1
ATOM 8003 C C . ALA B 1 472 ? 14.586 -4.359 -11.742 1 98.12 472 ALA B C 1
ATOM 8005 O O . ALA B 1 472 ? 15.539 -4.16 -12.5 1 98.12 472 ALA B O 1
ATOM 8006 N N . CYS B 1 473 ? 13.375 -3.941 -11.953 1 98.31 473 CYS B N 1
ATOM 8007 C CA . CYS B 1 473 ? 13.102 -3.129 -13.141 1 98.31 473 CYS B CA 1
ATOM 8008 C C . CYS B 1 473 ? 13.805 -1.78 -13.047 1 98.31 473 CYS B C 1
ATOM 8010 O O . CYS B 1 473 ? 14.32 -1.271 -14.047 1 98.31 473 CYS B O 1
ATOM 8012 N N . LEU B 1 474 ? 13.828 -1.243 -11.867 1 98.06 474 LEU B N 1
ATOM 8013 C CA . LEU B 1 474 ? 14.555 0.007 -11.688 1 98.06 474 LEU B CA 1
ATOM 8014 C C . LEU B 1 474 ? 16.047 -0.188 -11.945 1 98.06 474 LEU B C 1
ATOM 8016 O O . LEU B 1 474 ? 16.688 0.661 -12.57 1 98.06 474 LEU B O 1
ATOM 8020 N N . ALA B 1 475 ? 16.578 -1.295 -11.414 1 97.44 475 ALA B N 1
ATOM 8021 C CA . ALA B 1 475 ? 17.969 -1.634 -11.688 1 97.44 475 ALA B CA 1
ATOM 8022 C C . ALA B 1 475 ? 18.234 -1.714 -13.188 1 97.44 475 ALA B C 1
ATOM 8024 O O . ALA B 1 475 ? 19.25 -1.217 -13.68 1 97.44 475 ALA B O 1
ATOM 8025 N N . ALA B 1 476 ? 17.312 -2.322 -13.867 1 97.75 476 ALA B N 1
ATOM 8026 C CA . ALA B 1 476 ? 17.438 -2.461 -15.312 1 97.75 476 ALA B CA 1
ATOM 8027 C C . ALA B 1 476 ? 17.453 -1.098 -15.992 1 97.75 476 ALA B C 1
ATOM 8029 O O . ALA B 1 476 ? 18.188 -0.894 -16.969 1 97.75 476 ALA B O 1
ATOM 8030 N N . ALA B 1 477 ? 16.688 -0.188 -15.531 1 97.12 477 ALA B N 1
ATOM 8031 C CA . ALA B 1 477 ? 16.547 1.135 -16.141 1 97.12 477 ALA B CA 1
ATOM 8032 C C . ALA B 1 477 ? 17.875 1.898 -16.078 1 97.12 477 ALA B C 1
ATOM 8034 O O . ALA B 1 477 ? 18.219 2.629 -17 1 97.12 477 ALA B O 1
ATOM 8035 N N . VAL B 1 478 ? 18.688 1.669 -15.031 1 95.81 478 VAL B N 1
ATOM 8036 C CA . VAL B 1 478 ? 19.812 2.564 -14.805 1 95.81 478 VAL B CA 1
ATOM 8037 C C . VAL B 1 478 ? 21.125 1.816 -15.055 1 95.81 478 VAL B C 1
ATOM 8039 O O . VAL B 1 478 ? 22.172 2.436 -15.258 1 95.81 478 VAL B O 1
ATOM 8042 N N . LEU B 1 479 ? 21.109 0.509 -15.109 1 94.62 479 LEU B N 1
ATOM 8043 C CA . LEU B 1 479 ? 22.297 -0.349 -15.164 1 94.62 479 LEU B CA 1
ATOM 8044 C C . LEU B 1 479 ? 23.141 -0.029 -16.391 1 94.62 479 LEU B C 1
ATOM 8046 O O . LEU B 1 479 ? 24.375 0.035 -16.297 1 94.62 479 LEU B O 1
ATOM 8050 N N . PRO B 1 480 ? 22.547 0.215 -17.562 1 93.56 480 PRO B N 1
ATOM 8051 C CA . PRO B 1 480 ? 23.375 0.476 -18.75 1 93.56 480 PRO B CA 1
ATOM 8052 C C . PRO B 1 480 ? 24.281 1.694 -18.578 1 93.56 480 PRO B C 1
ATOM 8054 O O . PRO B 1 480 ? 25.281 1.817 -19.281 1 93.56 480 PRO B O 1
ATOM 8057 N N . TYR B 1 481 ? 23.969 2.514 -17.609 1 89.75 481 TYR B N 1
ATOM 8058 C CA . TYR B 1 481 ? 24.703 3.76 -17.453 1 89.75 481 TYR B CA 1
ATOM 8059 C C . TYR B 1 481 ? 25.578 3.729 -16.203 1 89.75 481 TYR B C 1
ATOM 8061 O O . TYR B 1 481 ? 26.703 4.234 -16.203 1 89.75 481 TYR B O 1
ATOM 8069 N N . LEU B 1 482 ? 25.062 3.152 -15.164 1 89.06 482 LEU B N 1
ATOM 8070 C CA . LEU B 1 482 ? 25.781 3.135 -13.891 1 89.06 482 LEU B CA 1
ATOM 8071 C C . LEU B 1 482 ? 26.781 1.984 -13.852 1 89.06 482 LEU B C 1
ATOM 8073 O O . LEU B 1 482 ? 27.766 2.039 -13.109 1 89.06 482 LEU B O 1
ATOM 8077 N N . ARG B 1 483 ? 26.438 0.913 -14.531 1 90.69 483 ARG B N 1
ATOM 8078 C CA . ARG B 1 483 ? 27.312 -0.242 -14.648 1 90.69 483 ARG B CA 1
ATOM 8079 C C . ARG B 1 483 ? 27.578 -0.597 -16.109 1 90.69 483 ARG B C 1
ATOM 8081 O O . ARG B 1 483 ? 27.219 -1.691 -16.547 1 90.69 483 ARG B O 1
ATOM 8088 N N . ARG B 1 484 ? 28.234 0.263 -16.75 1 89.44 484 ARG B N 1
ATOM 8089 C CA . ARG B 1 484 ? 28.547 0.086 -18.172 1 89.44 484 ARG B CA 1
ATOM 8090 C C . ARG B 1 484 ? 29.422 -1.141 -18.391 1 89.44 484 ARG B C 1
ATOM 8092 O O . ARG B 1 484 ? 29.312 -1.82 -19.406 1 89.44 484 ARG B O 1
ATOM 8099 N N . ASP B 1 485 ? 30.203 -1.454 -17.422 1 89.94 485 ASP B N 1
ATOM 8100 C CA . ASP B 1 485 ? 31.078 -2.619 -17.469 1 89.94 485 ASP B CA 1
ATOM 8101 C C . ASP B 1 485 ? 30.281 -3.91 -17.594 1 89.94 485 ASP B C 1
ATOM 8103 O O . ASP B 1 485 ? 30.656 -4.82 -18.328 1 89.94 485 ASP B O 1
ATOM 8107 N N . LEU B 1 486 ? 29.172 -3.941 -17 1 91.62 486 LEU B N 1
ATOM 8108 C CA . LEU B 1 486 ? 28.297 -5.105 -17.062 1 91.62 486 LEU B CA 1
ATOM 8109 C C . LEU B 1 486 ? 27.469 -5.082 -18.344 1 91.62 486 LEU B C 1
ATOM 8111 O O . LEU B 1 486 ? 27.312 -6.113 -19 1 91.62 486 LEU B O 1
ATOM 8115 N N . TYR B 1 487 ? 27 -3.908 -18.688 1 93.25 487 TYR B N 1
ATOM 8116 C CA . TYR B 1 487 ? 26.109 -3.785 -19.828 1 93.25 487 TYR B CA 1
ATOM 8117 C C . TYR B 1 487 ? 26.828 -4.164 -21.125 1 93.25 487 TYR B C 1
ATOM 8119 O O . TYR B 1 487 ? 26.219 -4.75 -22.031 1 93.25 487 TYR B O 1
ATOM 8127 N N . GLU B 1 488 ? 28.062 -3.885 -21.156 1 92.56 488 GLU B N 1
ATOM 8128 C CA . GLU B 1 488 ? 28.828 -4.168 -22.359 1 92.56 488 GLU B CA 1
ATOM 8129 C C . GLU B 1 488 ? 28.969 -5.672 -22.578 1 92.56 488 GLU B C 1
ATOM 8131 O O . GLU B 1 488 ? 29.188 -6.121 -23.719 1 92.56 488 GLU B O 1
ATOM 8136 N N . LYS B 1 489 ? 28.719 -6.414 -21.547 1 89.19 489 LYS B N 1
ATOM 8137 C CA . LYS B 1 489 ? 28.812 -7.867 -21.641 1 89.19 489 LYS B CA 1
ATOM 8138 C C . LYS B 1 489 ? 27.484 -8.477 -22.062 1 89.19 489 LYS B C 1
ATOM 8140 O O . LYS B 1 489 ? 27.406 -9.68 -22.344 1 89.19 489 LYS B O 1
ATOM 8145 N N . SER B 1 490 ? 26.531 -7.723 -22.203 1 93.12 490 SER B N 1
ATOM 8146 C CA . SER B 1 490 ? 25.203 -8.219 -22.516 1 93.12 490 SER B CA 1
ATOM 8147 C C . SER B 1 490 ? 25.109 -8.695 -23.969 1 93.12 490 SER B C 1
ATOM 8149 O O . SER B 1 490 ? 25.609 -8.031 -24.875 1 93.12 490 SER B O 1
ATOM 8151 N N . PRO B 1 491 ? 24.5 -9.805 -24.172 1 92.06 491 PRO B N 1
ATOM 8152 C CA . PRO B 1 491 ? 24.25 -10.25 -25.547 1 92.06 491 PRO B CA 1
ATOM 8153 C C . PRO B 1 491 ? 23.109 -9.5 -26.219 1 92.06 491 PRO B C 1
ATOM 8155 O O . PRO B 1 491 ? 22.953 -9.57 -27.438 1 92.06 491 PRO B O 1
ATOM 8158 N N . TYR B 1 492 ? 22.281 -8.852 -25.469 1 90.69 492 TYR B N 1
ATOM 8159 C CA . TYR B 1 492 ? 21.156 -8.078 -25.984 1 90.69 492 TYR B CA 1
ATOM 8160 C C . TYR B 1 492 ? 21.375 -6.586 -25.766 1 90.69 492 TYR B C 1
ATOM 8162 O O . TYR B 1 492 ? 21.047 -6.055 -24.703 1 90.69 492 TYR B O 1
ATOM 8170 N N . LYS B 1 493 ? 21.859 -5.875 -26.719 1 91.06 493 LYS B N 1
ATOM 8171 C CA . LYS B 1 493 ? 22.094 -4.438 -26.625 1 91.06 493 LYS B CA 1
ATOM 8172 C C . LYS B 1 493 ? 21.219 -3.668 -27.594 1 91.06 493 LYS B C 1
ATOM 8174 O O . LYS B 1 493 ? 21.688 -2.787 -28.312 1 91.06 493 LYS B O 1
ATOM 8179 N N . TRP B 1 494 ? 19.984 -4.047 -27.625 1 91.31 494 TRP B N 1
ATOM 8180 C CA . TRP B 1 494 ? 19.016 -3.381 -28.5 1 91.31 494 TRP B CA 1
ATOM 8181 C C . TRP B 1 494 ? 18.734 -1.97 -28 1 91.31 494 TRP B C 1
ATOM 8183 O O . TRP B 1 494 ? 18.672 -1.729 -26.797 1 91.31 494 TRP B O 1
ATOM 8193 N N . GLU B 1 495 ? 18.578 -1.012 -29.016 1 93.44 495 GLU B N 1
ATOM 8194 C CA . GLU B 1 495 ? 18.312 0.379 -28.656 1 93.44 495 GLU B CA 1
ATOM 8195 C C . GLU B 1 495 ? 17.219 0.97 -29.531 1 93.44 495 GLU B C 1
ATOM 8197 O O . GLU B 1 495 ? 17 0.512 -30.656 1 93.44 495 GLU B O 1
ATOM 8202 N N . ILE B 1 496 ? 16.422 1.782 -29.047 1 92.06 496 ILE B N 1
ATOM 8203 C CA . ILE B 1 496 ? 15.469 2.619 -29.75 1 92.06 496 ILE B CA 1
ATOM 8204 C C . ILE B 1 496 ? 15.844 4.09 -29.594 1 92.06 496 ILE B C 1
ATOM 8206 O O . ILE B 1 496 ? 15.852 4.617 -28.484 1 92.06 496 ILE B O 1
ATOM 8210 N N . ALA B 1 497 ? 16.125 4.82 -30.703 1 89.88 497 ALA B N 1
ATOM 8211 C CA . ALA B 1 497 ? 16.516 6.227 -30.703 1 89.88 497 ALA B CA 1
ATOM 8212 C C . ALA B 1 497 ? 17.688 6.473 -29.75 1 89.88 497 ALA B C 1
ATOM 8214 O O . ALA B 1 497 ? 17.688 7.441 -28.984 1 89.88 497 ALA B O 1
ATOM 8215 N N . GLY B 1 498 ? 18.609 5.492 -29.641 1 87.38 498 GLY B N 1
ATOM 8216 C CA . GLY B 1 498 ? 19.828 5.633 -28.859 1 87.38 498 GLY B CA 1
ATOM 8217 C C . GLY B 1 498 ? 19.641 5.23 -27.406 1 87.38 498 GLY B C 1
ATOM 8218 O O . GLY B 1 498 ? 20.578 5.254 -26.625 1 87.38 498 GLY B O 1
ATOM 8219 N N . VAL B 1 499 ? 18.484 4.875 -26.984 1 91.38 499 VAL B N 1
ATOM 8220 C CA . VAL B 1 499 ? 18.219 4.457 -25.625 1 91.38 499 VAL B CA 1
ATOM 8221 C C . VAL B 1 499 ? 18.078 2.939 -25.562 1 91.38 499 VAL B C 1
ATOM 8223 O O . VAL B 1 499 ? 17.266 2.352 -26.281 1 91.38 499 VAL B O 1
ATOM 8226 N N . PRO B 1 500 ? 18.828 2.316 -24.75 1 95.06 500 PRO B N 1
ATOM 8227 C CA . PRO B 1 500 ? 18.703 0.862 -24.625 1 95.06 500 PRO B CA 1
ATOM 8228 C C . PRO B 1 500 ? 17.281 0.419 -24.312 1 95.06 500 PRO B C 1
ATOM 8230 O O . PRO B 1 500 ? 16.609 1.027 -23.484 1 95.06 500 PRO B O 1
ATOM 8233 N N . ILE B 1 501 ? 16.844 -0.634 -24.953 1 97 501 ILE B N 1
ATOM 8234 C CA . ILE B 1 501 ? 15.516 -1.187 -24.719 1 97 501 ILE B CA 1
ATOM 8235 C C . ILE B 1 501 ? 15.391 -1.619 -23.266 1 97 501 ILE B C 1
ATOM 8237 O O . ILE B 1 501 ? 14.32 -1.488 -22.656 1 97 501 ILE B O 1
ATOM 8241 N N . LEU B 1 502 ? 16.484 -2.105 -22.703 1 97.56 502 LEU B N 1
ATOM 8242 C CA . LEU B 1 502 ? 16.516 -2.479 -21.281 1 97.56 502 LEU B CA 1
ATOM 8243 C C . LEU B 1 502 ? 16.078 -1.311 -20.406 1 97.56 502 LEU B C 1
ATOM 8245 O O . LEU B 1 502 ? 15.312 -1.494 -19.453 1 97.56 502 LEU B O 1
ATOM 8249 N N . THR B 1 503 ? 16.516 -0.11 -20.703 1 97.19 503 THR B N 1
ATOM 8250 C CA . THR B 1 503 ? 16.172 1.09 -19.953 1 97.19 503 THR B CA 1
ATOM 8251 C C . THR B 1 503 ? 14.688 1.415 -20.125 1 97.19 503 THR B C 1
ATOM 8253 O O . THR B 1 503 ? 14 1.717 -19.141 1 97.19 503 THR B O 1
ATOM 8256 N N . ILE B 1 504 ? 14.203 1.337 -21.281 1 97.38 504 ILE B N 1
ATOM 8257 C CA . ILE B 1 504 ? 12.812 1.668 -21.578 1 97.38 504 ILE B CA 1
ATOM 8258 C C . ILE B 1 504 ? 11.891 0.7 -20.859 1 97.38 504 ILE B C 1
ATOM 8260 O O . ILE B 1 504 ? 10.938 1.122 -20.188 1 97.38 504 ILE B O 1
ATOM 8264 N N . LEU B 1 505 ? 12.203 -0.573 -20.953 1 98 505 LEU B N 1
ATOM 8265 C CA . LEU B 1 505 ? 11.391 -1.59 -20.281 1 98 505 LEU B CA 1
ATOM 8266 C C . LEU B 1 505 ? 11.523 -1.479 -18.766 1 98 505 LEU B C 1
ATOM 8268 O O . LEU B 1 505 ? 10.562 -1.732 -18.031 1 98 505 LEU B O 1
ATOM 8272 N N . GLY B 1 506 ? 12.742 -1.188 -18.344 1 98.19 506 GLY B N 1
ATOM 8273 C CA . GLY B 1 506 ? 12.953 -0.977 -16.922 1 98.19 506 GLY B CA 1
ATOM 8274 C C . GLY B 1 506 ? 12.109 0.156 -16.359 1 98.19 506 GLY B C 1
ATOM 8275 O O . GLY B 1 506 ? 11.531 0.027 -15.281 1 98.19 506 GLY B O 1
ATOM 8276 N N . LEU B 1 507 ? 12.016 1.273 -17.078 1 98.19 507 LEU B N 1
ATOM 8277 C CA . LEU B 1 507 ? 11.211 2.416 -16.656 1 98.19 507 LEU B CA 1
ATOM 8278 C C . LEU B 1 507 ? 9.734 2.047 -16.594 1 98.19 507 LEU B C 1
ATOM 8280 O O . LEU B 1 507 ? 9.039 2.379 -15.633 1 98.19 507 LEU B O 1
ATOM 8284 N N . TRP B 1 508 ? 9.281 1.401 -17.594 1 98.06 508 TRP B N 1
ATOM 8285 C CA . TRP B 1 508 ? 7.902 0.935 -17.594 1 98.06 508 TRP B CA 1
ATOM 8286 C C . TRP B 1 508 ? 7.633 0.004 -16.422 1 98.06 508 TRP B C 1
ATOM 8288 O O . TRP B 1 508 ? 6.641 0.164 -15.703 1 98.06 508 TRP B O 1
ATOM 8298 N N . GLY B 1 509 ? 8.555 -0.998 -16.328 1 98 509 GLY B N 1
ATOM 8299 C CA . GLY B 1 509 ? 8.398 -1.973 -15.258 1 98 509 GLY B CA 1
ATOM 8300 C C . GLY B 1 509 ? 8.375 -1.346 -13.875 1 98 509 GLY B C 1
ATOM 8301 O O . GLY B 1 509 ? 7.598 -1.76 -13.008 1 98 509 GLY B O 1
ATOM 8302 N N . TRP B 1 510 ? 9.234 -0.336 -13.672 1 98 510 TRP B N 1
ATOM 8303 C CA . TRP B 1 510 ? 9.258 0.373 -12.398 1 98 510 TRP B CA 1
ATOM 8304 C C . TRP B 1 510 ? 7.914 1.03 -12.117 1 98 510 TRP B C 1
ATOM 8306 O O . TRP B 1 510 ? 7.332 0.831 -11.047 1 98 510 TRP B O 1
ATOM 8316 N N . ALA B 1 511 ? 7.328 1.719 -13.023 1 98 511 ALA B N 1
ATOM 8317 C CA . ALA B 1 511 ? 6.078 2.445 -12.82 1 98 511 ALA B CA 1
ATOM 8318 C C . ALA B 1 511 ? 4.898 1.483 -12.695 1 98 511 ALA B C 1
ATOM 8320 O O . ALA B 1 511 ? 4.051 1.65 -11.812 1 98 511 ALA B O 1
ATOM 8321 N N . ALA B 1 512 ? 4.887 0.514 -13.539 1 97.75 512 ALA B N 1
ATOM 8322 C CA . ALA B 1 512 ? 3.777 -0.436 -13.547 1 97.75 512 ALA B CA 1
ATOM 8323 C C . ALA B 1 512 ? 3.758 -1.266 -12.266 1 97.75 512 ALA B C 1
ATOM 8325 O O . ALA B 1 512 ? 2.697 -1.479 -11.672 1 97.75 512 ALA B O 1
ATOM 8326 N N . ASN B 1 513 ? 4.91 -1.748 -11.914 1 97.25 513 ASN B N 1
ATOM 8327 C CA . ASN B 1 513 ? 4.961 -2.572 -10.711 1 97.25 513 ASN B CA 1
ATOM 8328 C C . ASN B 1 513 ? 4.719 -1.742 -9.453 1 97.25 513 ASN B C 1
ATOM 8330 O O . ASN B 1 513 ? 4.188 -2.25 -8.461 1 97.25 513 ASN B O 1
ATOM 8334 N N . PHE B 1 514 ? 5.051 -0.439 -9.43 1 97.44 514 PHE B N 1
ATOM 8335 C CA . PHE B 1 514 ? 4.699 0.449 -8.328 1 97.44 514 PHE B CA 1
ATOM 8336 C C . PHE B 1 514 ? 3.186 0.561 -8.188 1 97.44 514 PHE B C 1
ATOM 8338 O O . PHE B 1 514 ? 2.656 0.538 -7.074 1 97.44 514 PHE B O 1
ATOM 8345 N N . PHE B 1 515 ? 2.508 0.636 -9.273 1 96.94 515 PHE B N 1
ATOM 8346 C CA . PHE B 1 515 ? 1.051 0.688 -9.305 1 96.94 515 PHE B CA 1
ATOM 8347 C C . PHE B 1 515 ? 0.453 -0.593 -8.734 1 96.94 515 PHE B C 1
ATOM 8349 O O . PHE B 1 515 ? -0.441 -0.543 -7.887 1 96.94 515 PHE B O 1
ATOM 8356 N N . PHE B 1 516 ? 0.958 -1.641 -9.156 1 96.06 516 PHE B N 1
ATOM 8357 C CA . PHE B 1 516 ? 0.384 -2.904 -8.711 1 96.06 516 PHE B CA 1
ATOM 8358 C C . PHE B 1 516 ? 0.805 -3.217 -7.277 1 96.06 516 PHE B C 1
ATOM 8360 O O . PHE B 1 516 ? 0.159 -4.012 -6.594 1 96.06 516 PHE B O 1
ATOM 8367 N N . PHE B 1 517 ? 1.905 -2.637 -6.805 1 96.25 517 PHE B N 1
ATOM 8368 C CA . PHE B 1 517 ? 2.227 -2.701 -5.387 1 96.25 517 PHE B CA 1
ATOM 8369 C C . PHE B 1 517 ? 1.123 -2.062 -4.551 1 96.25 517 PHE B C 1
ATOM 8371 O O . PHE B 1 517 ? 0.744 -2.592 -3.506 1 96.25 517 PHE B O 1
ATOM 8378 N N . TYR B 1 518 ? 0.562 -0.95 -5.051 1 95.12 518 TYR B N 1
ATOM 8379 C CA . TYR B 1 518 ? -0.573 -0.307 -4.398 1 95.12 518 TYR B CA 1
ATOM 8380 C C . TYR B 1 518 ? -1.8 -1.211 -4.422 1 95.12 518 TYR B C 1
ATOM 8382 O O . TYR B 1 518 ? -2.48 -1.368 -3.406 1 95.12 518 TYR B O 1
ATOM 8390 N N . VAL B 1 519 ? -2.016 -1.809 -5.504 1 93.88 519 VAL B N 1
ATOM 8391 C CA . VAL B 1 519 ? -3.209 -2.629 -5.684 1 93.88 519 VAL B CA 1
ATOM 8392 C C . VAL B 1 519 ? -3.156 -3.832 -4.746 1 93.88 519 VAL B C 1
ATOM 8394 O O . VAL B 1 519 ? -4.145 -4.16 -4.09 1 93.88 519 VAL B O 1
ATOM 8397 N N . THR B 1 520 ? -2.014 -4.453 -4.688 1 94 520 THR B N 1
ATOM 8398 C CA . THR B 1 520 ? -1.89 -5.625 -3.83 1 94 520 THR B CA 1
ATOM 8399 C C . THR B 1 520 ? -1.978 -5.234 -2.359 1 94 520 THR B C 1
ATOM 8401 O O . THR B 1 520 ? -2.488 -5.996 -1.536 1 94 520 THR B O 1
ATOM 8404 N N . THR B 1 521 ? -1.48 -4.082 -2.023 1 93.19 521 THR B N 1
ATOM 8405 C CA . THR B 1 521 ? -1.607 -3.604 -0.65 1 93.19 521 THR B CA 1
ATOM 8406 C C . THR B 1 521 ? -3.074 -3.389 -0.286 1 93.19 521 THR B C 1
ATOM 8408 O O . THR B 1 521 ? -3.506 -3.754 0.809 1 93.19 521 THR B O 1
ATOM 8411 N N . HIS B 1 522 ? -3.777 -2.764 -1.207 1 91.25 522 HIS B N 1
ATOM 8412 C CA . HIS B 1 522 ? -5.207 -2.58 -1.002 1 91.25 522 HIS B CA 1
ATOM 8413 C C . HIS B 1 522 ? -5.898 -3.91 -0.717 1 91.25 522 HIS B C 1
ATOM 8415 O O . HIS B 1 522 ? -6.758 -3.99 0.164 1 91.25 522 HIS B O 1
ATOM 8421 N N . GLU B 1 523 ? -5.477 -4.906 -1.387 1 89.75 523 GLU B N 1
ATOM 8422 C CA . GLU B 1 523 ? -6.148 -6.199 -1.278 1 89.75 523 GLU B CA 1
ATOM 8423 C C . GLU B 1 523 ? -5.793 -6.895 0.032 1 89.75 523 GLU B C 1
ATOM 8425 O O . GLU B 1 523 ? -6.59 -7.68 0.558 1 89.75 523 GLU B O 1
ATOM 8430 N N . ILE B 1 524 ? -4.641 -6.637 0.59 1 88.12 524 ILE B N 1
ATOM 8431 C CA . ILE B 1 524 ? -4.266 -7.156 1.9 1 88.12 524 ILE B CA 1
ATOM 8432 C C . ILE B 1 524 ? -5.289 -6.715 2.943 1 88.12 524 ILE B C 1
ATOM 8434 O O . ILE B 1 524 ? -5.742 -7.523 3.76 1 88.12 524 ILE B O 1
ATOM 8438 N N . PHE B 1 525 ? -5.758 -5.484 2.838 1 86.38 525 PHE B N 1
ATOM 8439 C CA . PHE B 1 525 ? -6.719 -4.949 3.797 1 86.38 525 PHE B CA 1
ATOM 8440 C C . PHE B 1 525 ? -8.141 -5.375 3.436 1 86.38 525 PHE B C 1
ATOM 8442 O O . PHE B 1 525 ? -8.977 -5.57 4.32 1 86.38 525 PHE B O 1
ATOM 8449 N N . TYR B 1 526 ? -8.375 -5.527 2.207 1 80.88 526 TYR B N 1
ATOM 8450 C CA . TYR B 1 526 ? -9.695 -5.914 1.741 1 80.88 526 TYR B CA 1
ATOM 8451 C C . TYR B 1 526 ? -10.086 -7.285 2.285 1 80.88 526 TYR B C 1
ATOM 8453 O O . TYR B 1 526 ? -11.211 -7.48 2.746 1 80.88 526 TYR B O 1
ATOM 8461 N N . TYR B 1 527 ? -9.25 -8.172 2.322 1 75.38 527 TYR B N 1
ATOM 8462 C CA . TYR B 1 527 ? -9.578 -9.547 2.668 1 75.38 527 TYR B CA 1
ATOM 8463 C C . TYR B 1 527 ? -9.477 -9.773 4.172 1 75.38 527 TYR B C 1
ATOM 8465 O O . TYR B 1 527 ? -10.125 -10.664 4.719 1 75.38 527 TYR B O 1
ATOM 8473 N N . TRP B 1 528 ? -8.797 -9.031 4.867 1 66.69 528 TRP B N 1
ATOM 8474 C CA . TRP B 1 528 ? -8.625 -9.273 6.297 1 66.69 528 TRP B CA 1
ATOM 8475 C C . TRP B 1 528 ? -9.445 -8.289 7.117 1 66.69 528 TRP B C 1
ATOM 8477 O O . TRP B 1 528 ? -9.391 -8.297 8.352 1 66.69 528 TRP B O 1
ATOM 8487 N N . GLY B 1 529 ? -10.227 -7.566 6.449 1 68.06 529 GLY B N 1
ATOM 8488 C CA . GLY B 1 529 ? -11.016 -6.555 7.141 1 68.06 529 GLY B CA 1
ATOM 8489 C C . GLY B 1 529 ? -10.43 -5.16 7.016 1 68.06 529 GLY B C 1
ATOM 8490 O O . GLY B 1 529 ? -9.219 -4.977 7.133 1 68.06 529 GLY B O 1
ATOM 8491 N N . GLY B 1 530 ? -11.219 -4.398 6.77 1 65.62 530 GLY B N 1
ATOM 8492 C CA . GLY B 1 530 ? -10.844 -3.043 6.402 1 65.62 530 GLY B CA 1
ATOM 8493 C C . GLY B 1 530 ? -9.875 -2.408 7.379 1 65.62 530 GLY B C 1
ATOM 8494 O O . GLY B 1 530 ? -8.992 -1.648 6.98 1 65.62 530 GLY B O 1
ATOM 8495 N N . TYR B 1 531 ? -9.914 -2.875 8.617 1 72.88 531 TYR B N 1
ATOM 8496 C CA . TYR B 1 531 ? -9.062 -2.219 9.602 1 72.88 531 TYR B CA 1
ATOM 8497 C C . TYR B 1 531 ? -8.07 -3.205 10.203 1 72.88 531 TYR B C 1
ATOM 8499 O O . TYR B 1 531 ? -7.281 -2.842 11.078 1 72.88 531 TYR B O 1
ATOM 8507 N N . SER B 1 532 ? -8.062 -4.332 9.688 1 82.12 532 SER B N 1
ATOM 8508 C CA . SER B 1 532 ? -7.098 -5.277 10.242 1 82.12 532 SER B CA 1
ATOM 8509 C C . SER B 1 532 ? -5.68 -4.953 9.781 1 82.12 532 SER B C 1
ATOM 8511 O O . SER B 1 532 ? -5.406 -4.918 8.578 1 82.12 532 SER B O 1
ATOM 8513 N N . THR B 1 533 ? -4.84 -4.793 10.719 1 88.38 533 THR B N 1
ATOM 8514 C CA . THR B 1 533 ? -3.463 -4.441 10.391 1 88.38 533 THR B CA 1
ATOM 8515 C C . THR B 1 533 ? -2.545 -5.648 10.539 1 88.38 533 THR B C 1
ATOM 8517 O O . THR B 1 533 ? -1.322 -5.523 10.453 1 88.38 533 THR B O 1
ATOM 8520 N N . ASP B 1 534 ? -3.064 -6.789 10.719 1 86.56 534 ASP B N 1
ATOM 8521 C CA . ASP B 1 534 ? -2.277 -7.965 11.078 1 86.56 534 ASP B CA 1
ATOM 8522 C C . ASP B 1 534 ? -1.26 -8.297 9.984 1 86.56 534 ASP B C 1
ATOM 8524 O O . ASP B 1 534 ? -0.067 -8.43 10.266 1 86.56 534 ASP B O 1
ATOM 8528 N N . ILE B 1 535 ? -1.707 -8.391 8.758 1 88.06 535 ILE B N 1
ATOM 8529 C CA . ILE B 1 535 ? -0.824 -8.797 7.664 1 88.06 535 ILE B CA 1
ATOM 8530 C C . ILE B 1 535 ? 0.194 -7.691 7.391 1 88.06 535 ILE B C 1
ATOM 8532 O O . ILE B 1 535 ? 1.369 -7.969 7.141 1 88.06 535 ILE B O 1
ATOM 8536 N N . ALA B 1 536 ? -0.26 -6.43 7.422 1 91.25 536 ALA B N 1
ATOM 8537 C CA . ALA B 1 536 ? 0.659 -5.312 7.23 1 91.25 536 ALA B CA 1
ATOM 8538 C C . ALA B 1 536 ? 1.769 -5.328 8.281 1 91.25 536 ALA B C 1
ATOM 8540 O O . ALA B 1 536 ? 2.934 -5.074 7.961 1 91.25 536 ALA B O 1
ATOM 8541 N N . LEU B 1 537 ? 1.431 -5.617 9.531 1 92.81 537 LEU B N 1
ATOM 8542 C CA . LEU B 1 537 ? 2.408 -5.695 10.609 1 92.81 537 LEU B CA 1
ATOM 8543 C C . LEU B 1 537 ? 3.357 -6.871 10.398 1 92.81 537 LEU B C 1
ATOM 8545 O O . LEU B 1 537 ? 4.562 -6.746 10.625 1 92.81 537 LEU B O 1
ATOM 8549 N N . GLN B 1 538 ? 2.793 -7.988 10 1 90.69 538 GLN B N 1
ATOM 8550 C CA . GLN B 1 538 ? 3.605 -9.18 9.773 1 90.69 538 GLN B CA 1
ATOM 8551 C C . GLN B 1 538 ? 4.617 -8.945 8.656 1 90.69 538 GLN B C 1
ATOM 8553 O O . GLN B 1 538 ? 5.793 -9.297 8.789 1 90.69 538 GLN B O 1
ATOM 8558 N N . GLN B 1 539 ? 4.227 -8.352 7.582 1 93.69 539 GLN B N 1
ATOM 8559 C CA . GLN B 1 539 ? 5.121 -8.109 6.453 1 93.69 539 GLN B CA 1
ATOM 8560 C C . GLN B 1 539 ? 6.184 -7.074 6.805 1 93.69 539 GLN B C 1
ATOM 8562 O O . GLN B 1 539 ? 7.348 -7.215 6.414 1 93.69 539 GLN B O 1
ATOM 8567 N N . SER B 1 540 ? 5.766 -6.086 7.488 1 95.88 540 SER B N 1
ATOM 8568 C CA . SER B 1 540 ? 6.723 -5.066 7.906 1 95.88 540 SER B CA 1
ATOM 8569 C C . SER B 1 540 ? 7.758 -5.637 8.867 1 95.88 540 SER B C 1
ATOM 8571 O O . SER B 1 540 ? 8.938 -5.289 8.789 1 95.88 540 SER B O 1
ATOM 8573 N N . ALA B 1 541 ? 7.285 -6.465 9.766 1 96 541 ALA B N 1
ATOM 8574 C CA . ALA B 1 541 ? 8.211 -7.137 10.68 1 96 541 ALA B CA 1
ATOM 8575 C C . ALA B 1 541 ? 9.188 -8.023 9.914 1 96 541 ALA B C 1
ATOM 8577 O O . ALA B 1 541 ? 10.375 -8.062 10.219 1 96 541 ALA B O 1
ATOM 8578 N N . TRP B 1 542 ? 8.664 -8.711 8.922 1 95.62 542 TRP B N 1
ATOM 8579 C CA . TRP B 1 542 ? 9.508 -9.578 8.094 1 95.62 542 TRP B CA 1
ATOM 8580 C C . TRP B 1 542 ? 10.578 -8.766 7.379 1 95.62 542 TRP B C 1
ATOM 8582 O O . TRP B 1 542 ? 11.75 -9.156 7.355 1 95.62 542 TRP B O 1
ATOM 8592 N N . MET B 1 543 ? 10.195 -7.68 6.832 1 97.5 543 MET B N 1
ATOM 8593 C CA . MET B 1 543 ? 11.148 -6.828 6.129 1 97.5 543 MET B CA 1
ATOM 8594 C C . MET B 1 543 ? 12.141 -6.199 7.105 1 97.5 543 MET B C 1
ATOM 8596 O O . MET B 1 543 ? 13.305 -5.98 6.762 1 97.5 543 MET B O 1
ATOM 8600 N N . GLY B 1 544 ? 11.633 -5.891 8.344 1 97.75 544 GLY B N 1
ATOM 8601 C CA . GLY B 1 544 ? 12.539 -5.434 9.391 1 97.75 544 GLY B CA 1
ATOM 8602 C C . GLY B 1 544 ? 13.578 -6.465 9.773 1 97.75 544 GLY B C 1
ATOM 8603 O O . GLY B 1 544 ? 14.758 -6.137 9.938 1 97.75 544 GLY B O 1
ATOM 8604 N N . ILE B 1 545 ? 13.172 -7.68 9.852 1 97.75 545 ILE B N 1
ATOM 8605 C CA . ILE B 1 545 ? 14.086 -8.781 10.164 1 97.75 545 ILE B CA 1
ATOM 8606 C C . ILE B 1 545 ? 15.125 -8.922 9.055 1 97.75 545 ILE B C 1
ATOM 8608 O O . ILE B 1 545 ? 16.297 -9.18 9.328 1 97.75 545 ILE B O 1
ATOM 8612 N N . GLY B 1 546 ? 14.648 -8.789 7.812 1 98.06 546 GLY B N 1
ATOM 8613 C CA . GLY B 1 546 ? 15.594 -8.82 6.711 1 98.06 546 GLY B CA 1
ATOM 8614 C C . GLY B 1 546 ? 16.672 -7.766 6.82 1 98.06 546 GLY B C 1
ATOM 8615 O O . GLY B 1 546 ? 17.859 -8.055 6.621 1 98.06 546 GLY B O 1
ATOM 8616 N N . ALA B 1 547 ? 16.297 -6.551 7.148 1 97.75 547 ALA B N 1
ATOM 8617 C CA . ALA B 1 547 ? 17.25 -5.465 7.32 1 97.75 547 ALA B CA 1
ATOM 8618 C C . ALA B 1 547 ? 18.188 -5.746 8.492 1 97.75 547 ALA B C 1
ATOM 8620 O O . ALA B 1 547 ? 19.391 -5.434 8.43 1 97.75 547 ALA B O 1
ATOM 8621 N N . LEU B 1 548 ? 17.625 -6.293 9.531 1 97.38 548 LEU B N 1
ATOM 8622 C CA . LEU B 1 548 ? 18.438 -6.656 10.695 1 97.38 548 LEU B CA 1
ATOM 8623 C C . LEU B 1 548 ? 19.484 -7.695 10.328 1 97.38 548 LEU B C 1
ATOM 8625 O O . LEU B 1 548 ? 20.641 -7.57 10.719 1 97.38 548 LEU B O 1
ATOM 8629 N N . ILE B 1 549 ? 19.109 -8.703 9.586 1 97.31 549 ILE B N 1
ATOM 8630 C CA . ILE B 1 549 ? 20.016 -9.766 9.188 1 97.31 549 ILE B CA 1
ATOM 8631 C C . ILE B 1 549 ? 21.125 -9.195 8.305 1 97.31 549 ILE B C 1
ATOM 8633 O O . ILE B 1 549 ? 22.312 -9.453 8.539 1 97.31 549 ILE B O 1
ATOM 8637 N N . PHE B 1 550 ? 20.781 -8.453 7.34 1 96.56 550 PHE B N 1
ATOM 8638 C CA . PHE B 1 550 ? 21.766 -7.867 6.445 1 96.56 550 PHE B CA 1
ATOM 8639 C C . PHE B 1 550 ? 22.766 -7.016 7.223 1 96.56 550 PHE B C 1
ATOM 8641 O O . PHE B 1 550 ? 23.984 -7.137 7.027 1 96.56 550 PHE B O 1
ATOM 8648 N N . THR B 1 551 ? 22.25 -6.191 8.117 1 94.75 551 THR B N 1
ATOM 8649 C CA . THR B 1 551 ? 23.109 -5.305 8.898 1 94.75 551 THR B CA 1
ATOM 8650 C C . THR B 1 551 ? 23.984 -6.105 9.844 1 94.75 551 THR B C 1
ATOM 8652 O O . THR B 1 551 ? 25.156 -5.762 10.055 1 94.75 551 THR B O 1
ATOM 8655 N N . ALA B 1 552 ? 23.406 -7.098 10.391 1 94.69 552 ALA B N 1
ATOM 8656 C CA . ALA B 1 552 ? 24.188 -7.953 11.281 1 94.69 552 ALA B CA 1
ATOM 8657 C C . ALA B 1 552 ? 25.375 -8.578 10.547 1 94.69 552 ALA B C 1
ATOM 8659 O O . ALA B 1 552 ? 26.469 -8.672 11.094 1 94.69 552 ALA B O 1
ATOM 8660 N N . PHE B 1 553 ? 25.188 -8.984 9.344 1 93.5 553 PHE B N 1
ATOM 8661 C CA . PHE B 1 553 ? 26.266 -9.594 8.586 1 93.5 553 PHE B CA 1
ATOM 8662 C C . PHE B 1 553 ? 27.234 -8.539 8.07 1 93.5 553 PHE B C 1
ATOM 8664 O O . PHE B 1 553 ? 28.422 -8.82 7.852 1 93.5 553 PHE B O 1
ATOM 8671 N N . LEU B 1 554 ? 26.719 -7.34 7.863 1 90.19 554 LEU B N 1
ATOM 8672 C CA . LEU B 1 554 ? 27.625 -6.234 7.582 1 90.19 554 LEU B CA 1
ATOM 8673 C C . LEU B 1 554 ? 28.594 -6.027 8.742 1 90.19 554 LEU B C 1
ATOM 8675 O O . LEU B 1 554 ? 29.797 -5.871 8.523 1 90.19 554 LEU B O 1
ATOM 8679 N N . VAL B 1 555 ? 28.047 -6.07 9.914 1 87.69 555 VAL B N 1
ATOM 8680 C CA . VAL B 1 555 ? 28.859 -5.898 11.125 1 87.69 555 VAL B CA 1
ATOM 8681 C C . VAL B 1 555 ? 29.828 -7.07 11.273 1 87.69 555 VAL B C 1
ATOM 8683 O O . VAL B 1 555 ? 31.016 -6.871 11.5 1 87.69 555 VAL B O 1
ATOM 8686 N N . TYR B 1 556 ? 29.297 -8.195 11.078 1 89.5 556 TYR B N 1
ATOM 8687 C CA . TYR B 1 556 ? 30.062 -9.422 11.25 1 89.5 556 TYR B CA 1
ATOM 8688 C C . TYR B 1 556 ? 31.219 -9.484 10.258 1 89.5 556 TYR B C 1
ATOM 8690 O O . TYR B 1 556 ? 32.344 -9.789 10.641 1 89.5 556 TYR B O 1
ATOM 8698 N N . ASN B 1 557 ? 30.984 -9.164 9.031 1 88.31 557 ASN B N 1
ATOM 8699 C CA . ASN B 1 557 ? 32 -9.227 7.977 1 88.31 557 ASN B CA 1
ATOM 8700 C C . ASN B 1 557 ? 33.031 -8.102 8.102 1 88.31 557 ASN B C 1
ATOM 8702 O O . ASN B 1 557 ? 34.219 -8.297 7.828 1 88.31 557 ASN B O 1
ATOM 8706 N N . THR B 1 558 ? 32.531 -6.969 8.531 1 82.94 558 THR B N 1
ATOM 8707 C CA . THR B 1 558 ? 33.469 -5.852 8.75 1 82.94 558 THR B CA 1
ATOM 8708 C C . THR B 1 558 ? 34.406 -6.164 9.898 1 82.94 558 THR B C 1
ATOM 8710 O O . THR B 1 558 ? 35.625 -5.863 9.805 1 82.94 558 THR B O 1
ATOM 8713 N N . LYS B 1 559 ? 33.938 -6.742 10.906 1 84.38 559 LYS B N 1
ATOM 8714 C CA . LYS B 1 559 ? 34.781 -7.109 12.055 1 84.38 559 LYS B CA 1
ATOM 8715 C C . LYS B 1 559 ? 35.812 -8.164 11.664 1 84.38 559 LYS B C 1
ATOM 8717 O O . LYS B 1 559 ? 36.906 -8.195 12.227 1 84.38 559 LYS B O 1
ATOM 8722 N N . ARG B 1 560 ? 35.5 -8.938 10.68 1 86.69 560 ARG B N 1
ATOM 8723 C CA . ARG B 1 560 ? 36.406 -10 10.227 1 86.69 560 ARG B CA 1
ATOM 8724 C C . ARG B 1 560 ? 37.406 -9.477 9.188 1 86.69 560 ARG B C 1
ATOM 8726 O O . ARG B 1 560 ? 38.281 -10.211 8.727 1 86.69 560 ARG B O 1
ATOM 8733 N N . GLY B 1 561 ? 37.281 -8.219 8.766 1 80.19 561 GLY B N 1
ATOM 8734 C CA . GLY B 1 561 ? 38.219 -7.602 7.852 1 80.19 561 GLY B CA 1
ATOM 8735 C C . GLY B 1 561 ? 37.844 -7.824 6.391 1 80.19 561 GLY B C 1
ATOM 8736 O O . GLY B 1 561 ? 38.688 -7.621 5.508 1 80.19 561 GLY B O 1
ATOM 8737 N N . ILE B 1 562 ? 36.688 -8.297 6.156 1 81.5 562 ILE B N 1
ATOM 8738 C CA . ILE B 1 562 ? 36.219 -8.5 4.789 1 81.5 562 ILE B CA 1
ATOM 8739 C C . ILE B 1 562 ? 35.781 -7.164 4.191 1 81.5 562 ILE B C 1
ATOM 8741 O O . ILE B 1 562 ? 35.094 -6.383 4.855 1 81.5 562 ILE B O 1
ATOM 8745 N N . ASP B 1 563 ? 36.188 -6.906 3.01 1 79.69 563 ASP B N 1
ATOM 8746 C CA . ASP B 1 563 ? 35.75 -5.684 2.338 1 79.69 563 ASP B CA 1
ATOM 8747 C C . ASP B 1 563 ? 34.344 -5.836 1.769 1 79.69 563 ASP B C 1
ATOM 8749 O O . ASP B 1 563 ? 34.188 -6.238 0.617 1 79.69 563 ASP B O 1
ATOM 8753 N N . VAL B 1 564 ? 33.438 -5.457 2.387 1 77.75 564 VAL B N 1
ATOM 8754 C CA . VAL B 1 564 ? 32.031 -5.648 2.066 1 77.75 564 VAL B CA 1
ATOM 8755 C C . VAL B 1 564 ? 31.656 -4.781 0.87 1 77.75 564 VAL B C 1
ATOM 8757 O O . VAL B 1 564 ? 30.672 -5.055 0.187 1 77.75 564 VAL B O 1
ATOM 8760 N N . ARG B 1 565 ? 32.344 -3.746 0.608 1 76.88 565 ARG B N 1
ATOM 8761 C CA . ARG B 1 565 ? 32.062 -2.871 -0.525 1 76.88 565 ARG B CA 1
ATOM 8762 C C . ARG B 1 565 ? 32.469 -3.523 -1.839 1 76.88 565 ARG B C 1
ATOM 8764 O O . ARG B 1 565 ? 31.797 -3.375 -2.855 1 76.88 565 ARG B O 1
ATOM 8771 N N . THR B 1 566 ? 33.469 -4.223 -1.783 1 76.31 566 THR B N 1
ATOM 8772 C CA . THR B 1 566 ? 34.031 -4.797 -2.998 1 76.31 566 THR B CA 1
ATOM 8773 C C . THR B 1 566 ? 33.281 -6.062 -3.402 1 76.31 566 THR B C 1
ATOM 8775 O O . THR B 1 566 ? 33.188 -6.387 -4.586 1 76.31 566 THR B O 1
ATOM 8778 N N . ILE B 1 567 ? 32.688 -6.699 -2.531 1 73 567 ILE B N 1
ATOM 8779 C CA . ILE B 1 567 ? 31.969 -7.934 -2.803 1 73 567 ILE B CA 1
ATOM 8780 C C . ILE B 1 567 ? 30.859 -7.664 -3.818 1 73 567 ILE B C 1
ATOM 8782 O O . ILE B 1 567 ? 30.641 -8.461 -4.73 1 73 567 ILE B O 1
ATOM 8786 N N . TYR B 1 568 ? 30.266 -6.555 -3.77 1 75.38 568 TYR B N 1
ATOM 8787 C CA . TYR B 1 568 ? 29.094 -6.281 -4.582 1 75.38 568 TYR B CA 1
ATOM 8788 C C . TYR B 1 568 ? 29.469 -5.57 -5.875 1 75.38 568 TYR B C 1
ATOM 8790 O O . TYR B 1 568 ? 28.625 -5.352 -6.742 1 75.38 568 TYR B O 1
ATOM 8798 N N . THR B 1 569 ? 30.656 -5.301 -6.043 1 76.06 569 THR B N 1
ATOM 8799 C CA . THR B 1 569 ? 31.109 -4.699 -7.297 1 76.06 569 THR B CA 1
ATOM 8800 C C . THR B 1 569 ? 31.422 -5.777 -8.328 1 76.06 569 THR B C 1
ATOM 8802 O O . THR B 1 569 ? 31.406 -5.516 -9.531 1 76.06 569 THR B O 1
ATOM 8805 N N . GLU B 1 570 ? 31.609 -7.004 -7.801 1 76.44 570 GLU B N 1
ATOM 8806 C CA . GLU B 1 570 ? 31.953 -8.109 -8.695 1 76.44 570 GLU B CA 1
ATOM 8807 C C . GLU B 1 570 ? 30.781 -9.086 -8.828 1 76.44 570 GLU B C 1
ATOM 8809 O O . GLU B 1 570 ? 29.953 -9.203 -7.922 1 76.44 570 GLU B O 1
ATOM 8814 N N . ILE B 1 571 ? 30.719 -9.742 -10.023 1 78.88 571 ILE B N 1
ATOM 8815 C CA . ILE B 1 571 ? 29.75 -10.828 -10.203 1 78.88 571 ILE B CA 1
ATOM 8816 C C . ILE B 1 571 ? 30.344 -12.125 -9.664 1 78.88 571 ILE B C 1
ATOM 8818 O O . ILE B 1 571 ? 31.516 -12.43 -9.867 1 78.88 571 ILE B O 1
ATOM 8822 N N . PRO B 1 572 ? 29.516 -12.812 -8.93 1 80.25 572 PRO B N 1
ATOM 8823 C CA . PRO B 1 572 ? 30.047 -14.062 -8.375 1 80.25 572 PRO B CA 1
ATOM 8824 C C . PRO B 1 572 ? 30.438 -15.07 -9.453 1 80.25 572 PRO B C 1
ATOM 8826 O O . PRO B 1 572 ? 29.891 -15.047 -10.555 1 80.25 572 PRO B O 1
ATOM 8829 N N . PRO B 1 573 ? 31.375 -15.875 -9.094 1 74.56 573 PRO B N 1
ATOM 8830 C CA . PRO B 1 573 ? 31.75 -16.906 -10.062 1 74.56 573 PRO B CA 1
ATOM 8831 C C . PRO B 1 573 ? 30.656 -17.938 -10.297 1 74.56 573 PRO B C 1
ATOM 8833 O O . PRO B 1 573 ? 29.781 -18.109 -9.438 1 74.56 573 PRO B O 1
ATOM 8836 N N . ALA B 1 574 ? 30.734 -18.484 -11.453 1 73.12 574 ALA B N 1
ATOM 8837 C CA . ALA B 1 574 ? 29.75 -19.516 -11.797 1 73.12 574 ALA B CA 1
ATOM 8838 C C . ALA B 1 574 ? 30.109 -20.859 -11.148 1 73.12 574 ALA B C 1
ATOM 8840 O O . ALA B 1 574 ? 31.281 -21.141 -10.914 1 73.12 574 ALA B O 1
#

Radius of gyration: 31.83 Å; Cα contacts (8 Å, |Δi|>4): 2225; chains: 2; bounding box: 89×90×64 Å

Secondary structure (DSSP, 8-state):
-------SSS-SS------B-HHHHHHHHHHHHSSHIIIIIHHHHHHH-TT--HHHHHHHHIIIIIHHHHHHHHHHHHHS--BTTHHHHHHHHT-HHHHHHHHHHHHHHHHHHHHHHHHHHHHHHHHHHHHHHHHHT-HHHHHHHHHHHSHHHHHHHHHHHHHHHHHHHTT-HHHHHHHHHHHHHHHHHHHHHHHHHIIIIISSTTHHHHHHHHHH-TTHHHHHHHHHHHHHHHHT--S-----HHHHHHHHHHHHHHHGGGGGGGGBGGGBSSHHHHHIIIIIIHHHHHHHHHHHHHHHHHHHTBPPHHHHHHSTTHHHHHHHTT--GGG-BHHHHHHHHHHHHHHHHHHHHHTS-GGGPPPTTSTHHHHGGGSPTT-HHHHHHHHHHHHHHHHTHHHHHHHHHHHHHHHHHHTTSS-GGGG---TTT---HHHHHHHHHHHHHHHHHHTT-HHHHHHHHHHHHHHHHHHHHHHHHHHHHH-HHHHTT-S---EETTEEHHHHHHHHHHHHHHHHHHHHHHHHHHHH-TT--HHHHHHHHHHHHHHHHHHHHHHHHHHTT--HHHHTTSPPP-/-------SSS-SS------B-HHHHHHHHHHHHSSHIIIIIHHHHHHH-TT--HHHHHHHHIIIIIHHHHHHHHHHHHHS--BTTHHHHHHHHT-HHHHHHHHHHHHHHHHHHHHHHHHHHHHHHHHHHHHHHHHHT-HHHHHHHHHHHSHHHHHHHHHHHHHHHHHHHTT-HHHHHHHHHHHHHHHHHHHHHHHHHIIIIISSTTHHHHHHHHHH-TTHHHHHHHHHHHHHHHHT--S-----HHHHHHHHHHHHHHHGGGGGGGGBGGGBSSHHHHHIIIIIIHHHHHHHHHHHHHHHHHHHTBPPHHHHHHSTTHHHHHHHTT--GGG-BHHHHHHHHHHHHHHHHHHHHHTS-GGGPPPTTSTHHHHGGGSPTT-HHHHHHHHHHHHHHHHTHHHHHHHHHHHHHHHHHHTTSS-GGGG---TTT---HHHHHHHHHHHHHHHHHHTT-HHHHHHHHHHHHHHHHHHHHHHHHHHHHH-HHHHTT-S---EETTEEHHHHHHHHHHHHHHHHHHHHHHHHHHHH-TT--HHHHHHHHHHHHHHHHHHHHHHHHHHTT--HHHHTTSPPP-

Sequence (1148 aa):
MSGEAPTLFVRRASGLVRTVGPFTAFMIVFTHTVGGGIHRLAVIAAYQHPAAFVPYSFLITGLALAIPTALVYTMLGAMMPRTGGDYIFISRGLNPTMGFLASWGFWFTEVLSYGIIAWYSIDFFVGAVTAAGIALNDEGLLATAQWMATTEGHWILGITFVLIFGAIAYLGMRIYGWIINILGTIAIIGCITNLLILGTWGLGPMGAVNGWGSLYGAGAYEKIVAKAFEIGMAKGNLPIAAFDWGATIAAGVGAIWAYIGIVSAVFVGGELKSPGRSLFFAQVAGTILIMLYYITLPFLVYTSYTVPQEVLAKVPGALDYLAKNNIPADRVYFTALYYYLMNELGADGVAKLLGVPSSHLLPPRVVTSFTIPLVPKGMEWLQILNGTLVGIVLLKDIPAFFVVASRMIFAWAFDRFFPEMFAAVDSRFHTPYWAVTLTLLGGLVGVALTAGGDWAAAADTSNLYQFAVMLACLAAAVLPYLRRDLYEKSPYKWEIAGVPILTILGLWGWAANFFFFYVTTHEIFYYWGGYSTDIALQQSAWMGIGALIFTAFLVYNTKRGIDVRTIYTEIPPAMSGEAPTLFVRRASGLVRTVGPFTAFMIVFTHTVGGGIHRLAVIAAYQHPAAFVPYSFLITGLALAIPTALVYTMLGAMMPRTGGDYIFISRGLNPTMGFLASWGFWFTEVLSYGIIAWYSIDFFVGAVTAAGIALNDEGLLATAQWMATTEGHWILGITFVLIFGAIAYLGMRIYGWIINILGTIAIIGCITNLLILGTWGLGPMGAVNGWGSLYGAGAYEKIVAKAFEIGMAKGNLPIAAFDWGATIAAGVGAIWAYIGIVSAVFVGGELKSPGRSLFFAQVAGTILIMLYYITLPFLVYTSYTVPQEVLAKVPGALDYLAKNNIPADRVYFTALYYYLMNELGADGVAKLLGVPSSHLLPPRVVTSFTIPLVPKGMEWLQILNGTLVGIVLLKDIPAFFVVASRMIFAWAFDRFFPEMFAAVDSRFHTPYWAVTLTLLGGLVGVALTAGGDWAAAADTSNLYQFAVMLACLAAAVLPYLRRDLYEKSPYKWEIAGVPILTILGLWGWAANFFFFYVTTHEIFYYWGGYSTDIALQQSAWMGIGALIFTAFLVYNTKRGIDVRTIYTEIPPA

Solvent-accessible surface area (backbone atoms only — not comparable to full-atom values): 53812 Å² total; per-residue (Å²): 131,86,74,70,76,83,64,80,34,79,57,87,53,59,70,55,63,60,73,40,44,47,68,49,30,24,31,40,11,49,25,37,20,55,29,55,25,65,39,24,40,54,46,41,33,38,43,75,27,27,23,29,50,64,32,56,13,31,44,49,41,34,65,62,43,46,51,46,45,17,46,48,47,30,53,50,25,36,40,50,44,28,52,18,30,58,30,51,46,13,19,60,39,58,26,54,69,58,8,51,43,26,40,49,38,32,43,51,23,41,25,36,48,37,8,36,38,40,44,57,25,48,52,33,41,28,33,14,34,22,48,43,10,63,74,64,70,34,66,66,42,21,50,49,21,50,45,46,68,33,71,66,32,34,52,52,50,22,52,46,50,51,51,52,45,43,56,46,59,58,56,10,66,68,57,42,44,52,50,44,47,50,43,35,53,48,21,52,50,24,54,50,48,52,50,47,47,31,62,61,32,20,65,36,88,62,19,44,50,53,13,33,15,69,71,56,33,85,56,34,45,56,52,50,54,40,50,32,47,55,54,15,64,73,70,68,67,49,59,55,36,40,83,36,70,38,33,15,55,55,48,17,38,39,36,47,45,20,48,62,17,35,56,42,48,28,20,45,19,33,22,33,65,48,38,56,64,25,34,42,50,13,19,40,54,36,38,55,54,49,43,52,50,52,30,47,50,46,43,43,52,55,61,25,32,33,49,50,66,74,58,43,71,70,27,87,63,44,62,59,52,28,58,76,66,64,27,60,66,82,47,38,44,45,58,24,41,50,35,49,38,42,71,74,48,31,59,61,44,50,17,60,74,49,72,46,63,50,57,67,60,54,50,65,50,38,48,51,54,68,46,39,36,35,49,54,90,91,40,55,68,55,32,30,48,46,17,44,28,45,19,40,25,25,52,45,22,47,55,38,40,48,53,41,42,19,27,37,43,22,36,37,7,36,65,55,54,39,68,58,66,24,41,40,58,40,88,85,42,47,22,42,56,52,17,41,50,54,40,42,53,36,23,52,50,13,40,64,56,39,78,75,42,71,65,47,50,42,21,52,28,34,26,32,38,28,54,26,50,20,46,35,18,42,14,40,32,43,20,63,71,79,36,42,79,51,46,71,59,29,84,74,79,53,59,58,96,84,39,45,45,54,29,54,42,7,45,50,29,26,20,46,29,48,30,49,30,48,49,20,49,39,43,40,25,63,68,60,33,84,42,47,51,62,65,50,49,51,52,18,50,50,54,28,48,39,52,48,49,47,45,49,30,50,54,54,37,49,74,71,68,48,64,72,73,58,46,46,74,50,80,74,60,76,131,87,74,70,75,84,64,78,36,78,58,86,54,58,69,54,64,60,73,40,44,46,66,48,30,25,29,40,11,48,25,36,21,54,28,55,24,65,41,23,41,54,46,41,34,38,44,76,27,26,22,28,49,64,32,55,13,32,43,50,42,32,63,63,43,44,51,44,46,17,48,48,47,31,53,50,26,37,41,52,44,28,51,18,31,59,31,53,48,14,19,60,40,56,26,53,70,57,8,52,43,27,40,49,36,31,42,52,24,42,24,36,49,38,8,37,36,39,44,57,25,48,52,33,41,28,34,15,34,23,49,43,12,62,73,65,70,33,66,66,41,21,49,48,23,50,46,47,67,34,70,65,32,35,52,54,50,20,53,47,49,51,51,53,45,43,56,46,60,57,56,11,65,70,56,42,44,53,50,44,46,50,42,36,52,48,20,52,51,22,54,49,47,51,52,47,48,32,64,61,33,20,65,35,88,61,19,46,49,52,14,32,15,70,71,57,33,84,55,35,46,55,51,50,55,38,51,32,49,55,52,16,63,74,71,68,66,50,60,53,35,41,83,37,70,37,33,15,56,55,51,18,39,38,37,47,45,20,49,62,18,34,59,43,48,30,20,44,18,34,22,33,66,48,40,57,64,24,32,42,49,13,20,42,54,38,40,55,54,50,42,51,51,50,29,47,50,45,44,42,51,56,62,26,32,32,49,51,66,75,58,43,70,70,29,89,62,46,60,57,50,28,59,76,65,63,28,61,67,81,46,38,45,47,56,22,41,50,34,50,39,43,71,74,48,31,59,60,44,50,16,60,74,50,71,48,62,50,56,68,60,56,50,65,49,38,50,50,53,69,49,41,36,36,48,54,91,92,39,55,67,56,31,30,48,44,18,43,26,46,18,39,25,25,52,45,23,47,54,39,39,50,53,40,44,17,28,39,44,21,36,37,7,34,67,54,55,39,67,58,66,26,40,39,58,40,87,85,42,46,22,41,54,53,16,42,49,53,39,41,52,37,24,52,50,14,40,64,56,40,78,75,43,72,64,47,50,42,21,52,29,33,26,32,37,28,55,26,51,20,47,35,17,42,15,40,32,42,20,63,71,78,37,41,79,52,45,72,60,28,85,75,78,52,60,57,98,85,40,44,46,54,28,57,40,7,45,50,31,26,21,46,30,47,29,49,31,49,47,20,48,40,44,41,25,62,69,61,34,83,42,48,52,64,65,48,48,51,51,18,50,51,52,29,49,39,52,48,50,47,45,50,30,50,52,52,37,49,75,71,68,47,64,72,72,59,47,46,74,51,81,75,59,74

Foldseek 3Di:
DPPPDPDLWPDQFLLAAQDAELLLLLLLLLLQFFACLQFFLLLQLCQLQVQAQSLVLLVCCLVQAQQLLLVLQLQQLLLFLDAAGLLLLLCQLPNNLLSLLLLLLLLLLLLLVLLLLLLSLLLLLLLLLLLVCLLVVNVVSLVVSVCCPDPVVSLVSSLVLLVVLLVQLQQAVVSLSVLSSVLSVLLVVLLVLLLCLLVPQLLDDCLQQVLCCQQLNHCLLLLLVQVLCVVCVVVVSRSHAHHDPLSNNLSSLSSLLSSLSLSLSSNNSVNHPNSNVSSCCNRNVSSVVVSVSSSSNSVSQLSSFQDDPVSQVPRPCRVVVCVVRVGDSSSHGSLSSNQSCCVVQNLCRSCVSSVHDSSNQRDSRGNLNRSLSSDDPPVSVSSSSSSVSSSSSSSSNNNSSLSRQLSNQLVCLRSQLHPVLQSDADPPRRRSSVSSVVSSVSNSVSNVVCVPDNQLSSLLSSLSSLSSSLSSLLSQQCSCPVPVVSSVSGPQQDDDPRHGPSNVSSVSNNVSSVVVNVSSVCSNCVVVDVPDCPSVVVSVVSSVVSSVSSVVSVVVCVVVVNDSVVSSNDRRHD/DPPPDDDLWPDQFLLAAQDAELLLLLLLLLLQFFACLQFFLLLQLCQLQVQADQLVLLVCCLVQAQQLLLVLQLQQLLLFLDAAGLLLLLCQLPNNLLSLLLLLLLLLLLLLVLLLLLLSLLQLLLLLLLLVCLLVVNVVSLVVSVCCPDPVVSLVSSLVLLVVLLVQLQQADVSLSVLSSVLSVLLVVLLVLLLVLLVPQLLDDCLQQVLCCQQLNHCLLLLLVQVLCVVCVVVVSRSHAHHDPLSNNLSSLSSLLSSLSLSLSSNNSVNHPNSNVSSCCNRNVSSVVVSVSSSSNSVSQLSSFQDDPVSLVPRPCSVVVCVVRVGDSSSDGSLSSNQSCCVVQNLCRSCVSSVHDSSNQRDSRGNLNRSLSSDDPPVSVSSSSSSVSSSSSSSSNNNSSLSRQLSNQLVCLRSQLHPVLQSDADPPRRRSSVSSVVSSVSNSVSNVVCVPDNQLSSLLSSLSSLSSSLSSLLSQLCSCPVPVVSSVSGPQQDDDPRHGPSNVSSVSNNVSSVVVNVSSVCSNCVVVDVPDCVSVVVSVVSSVVSSVSSVVSVVVCVVVVNDSVVSSNDRRHD

pLDDT: mean 92.83, std 8.65, range [24.42, 98.69]

InterPro domains:
  IPR002293 Amino acid/polyamine transporter I [PF13520] (21-316)
  IPR002293 Amino acid/polyamine transporter I [PF13520] (380-515)
  IPR050367 Amino acid-polyamine-organocation superfamily [PTHR42770] (15-562)

Organism: Korarchaeum cryptofilum (strain OPF8) (NCBI:txid374847)